Protein AF-0000000070920870 (afdb_homodimer)

InterPro domains:
  IPR003439 ABC transporter-like, ATP-binding domain [PF00005] (373-525)
  IPR003439 ABC transporter-like, ATP-binding domain [PS50893] (356-594)
  IPR003593 AAA+ ATPase domain [SM00382] (382-571)
  IPR011527 ABC transporter type 1, transmembrane domain [PF00664] (26-258)
  IPR011527 ABC transporter type 1, transmembrane domain [PS50929] (20-313)
  IPR017871 ABC transporter-like, conserved site [PS00211] (497-511)
  IPR027417 P-loop containing nucleoside triphosphate hydrolase [G3DSA:3.40.50.300] (348-602)
  IPR027417 P-loop containing nucleoside triphosphate hydrolase [SSF52540] (349-592)
  IPR036640 ABC transporter type 1, transmembrane domain superfamily [G3DSA:1.20.1560.10] (6-335)
  IPR036640 ABC transporter type 1, transmembrane domain superfamily [SSF90123] (8-334)
  IPR039421 Type 1 protein exporter [PTHR24221] (32-585)

pLDDT: mean 86.85, std 11.41, range [25.25, 97.75]

Organism: NCBI:txid713585

Nearest PDB structures (foldseek):
  6qv0-assembly1_A  TM=8.517E-01  e=3.557E-28  Thermotoga maritima MSB8
  8pmj-assembly1_A  TM=7.703E-01  e=5.890E-26  Homo sapiens
  4ayx-assembly1_A  TM=6.955E-01  e=1.157E-26  Homo sapiens
  8t46-assembly1_A  TM=7.231E-01  e=2.401E-24  Homo sapiens
  7pqx-assembly1_A  TM=6.769E-01  e=4.748E-23  Thermochaetoides thermophila DSM 1495

Secondary structure (DSSP, 8-state):
--HHHHHHHTS-HHHHHHHHHHHHHHHHHHHHHHHHHHHHHHHHHHHH-TTHHHHSHHHHHHHHHHT-SSHHHHHHHHHHHHHHHHHHHHHHHHHHHHHHHHHHHHHHHHHHHHHHHHHHHS-HHHHHTS-HHHHHHIIIIIHHHHIIIIIHHHHHHHHHHHHHHHHHHHHHHH-HHHHHHHHHHHHHHHHHHHHHHHHHHHHHHHHHHHHHHHHHHHHHHHHHTHHHHHHHT-HHHHHHHHHHHHHHHHHHHHHHHHHHHTHHHHHHHHHHHHHHHHHHHHHHHH--HHHHHHHHHHHHHHHHHHHHHHHHHHHHHHHHHHTHHHHHHHHHHTTTHHHHSS----PPPP---SEEEEEEEEE--TT-SS-SEEEEEEEEETT-EEEEEE-TTSSHHHHHHHHTTSS--SEEEEEETTEE--TTTHHHHHHTEEEE-SS----SSBHHHHHTTTS-GGG--HHHHHHHHHHTT-HHHHHHHSTTGGG-B--GGGTTS-HHHHHHHHHHHHHHT--SEEEEESTTTTS-HHHHHHHHHHHHTTBTTBEEEEE-SSGGGGTT-SEEEEEETTEEEEEE-HHHHHHH-HHHHHHHHTTS-----S----/--HHHHHHHTS-HHHHHHHHHHHHHHHHHHHHHHHHHHHHHHHHHHHH-TTHHHHSHHHHHHHHHHT-SSHHHHHHHHHHHHHHHHHHHHHHHHHHHHHHHHHHHHHHHHHHHHHHHHHHHS-HHHHHTS-HHHHHHIIIIIHHHHIIIIIHHHHHHHHHHHHHHHHHHHHHHH-HHHHHHHHHHHHHHHHHHHHHHHHHHHHHHHHHHHHHHHHHHHHHHHHHTHHHHHHHT-HHHHHHHHHHHHHHHHHHHHHHHHHHHTHHHHHHHHHHHHHHHHHHHHHHHH--HHHHHHHHHHHHHHHHHHHHHHHHHHHHHHHHHHTHHHHHHHHHHTTTHHHHSS----PPPP---SEEEEEEEEE--TT-SS-SEEEEEEEEETT-EEEEEE-TTSSHHHHHHHHTTSS--SEEEEEETTEE--TTTHHHHHHTEEEE-SS----SSBHHHHHTTTS-GGG--HHHHHHHHHHTT-HHHHHHHSTTGGG-B--GGGTTS-HHHHHHHHHHHHHHT--SEEEEESTTTTS-HHHHHHHHHHHHTTBTTBEEEEE-SSGGGGTT-SEEEEEETTEEEEEE-HHHHHHH-HHHHHHHHTTS-----TTS--

Foldseek 3Di:
DDLQVLLLVLADPVLNVLVVVLLVLLLVLLVLVVVLVVLCVVLVVCVVPVCCCVVPPVNVCVCVVVVDPDSVVSSVVSVVVSVVSNVVSVVSVVVSVVSLVCSLVVQLVVLLVLLVLLVVLDFLLVPVPDDPLLSVCLNPPLSVLCSVQPSSLVSLLSSLVSNLVVLLVVVCVVPVVLSVVVCCLLVVLLVVLCVVCLVVLLVLLQLLSVLSSQLSRLVVVCVVCVVVCVVVVPPVVSVVSNVVSVVSNVVSVVVLQCSLQVVLVVSVVVLVVVLVVQLVVCCVPVVDNVVSVVVSVSSVVSCVSNSVSSSSNSSSVSSSSSSSNSSVVSSVSSVCSVVRNPPDPDDAADAFDFKKWWAQFWADRVPDPDILAGGETDIFTQLFEEEEEEDPSLNVVVVVCVQLVSDDTPDTFIDGPRHGCDPVCNSNHNNQEFEQAPQDWAAQFFLQCRLVPPDDPVRRDPVLLLVLLVLLVLQCVQVPPAPVRRRGGCGGRSPVDAPSNRLSSSSSSSPSSPHQEYEYHQSCVRPDPVSSVSNLVSVVVCRSVHHYYYYHHAVVSCQPGQKYFYGGSNYTDDMGHPVCCCPPPPVSVVSHPVPPPPDPPDPDDD/DDLQVLLLVLADPVLNVLVVVLLVLLLVLLVLVVVLVVLCVVLVVCVVPVCCCVVPPVNVCVCVVVVDPDSVVSSVVSVVVSVVSNVVSVVSVVVSVVSLVCSLVVQLVVLLVLLVLLVVLDFLLVPVPDDPLLSVCLNPPLSVLCSVQPSSLVSLLSSLVSNLVVLLVVVCVVPVVLSVVCCCLLVVLLVVLCVVCLVVLLVLLQLLSVLSSQLSRLVVVCVVCVVVCVVVVPPVVSVVSNVVSVVSNVVSVVVLQCSLQVVLVVVVVVLVVVLVVQLVVCCVPVVDNPVSVVVSVSSVVSCVSNSVSSSSNSSSVSSSSSSSNSSVVSSVSSVCSVVRNPPDPDDAADAFDFKKWWAQFWADRVPDPDILAGGETDIFTQLFEEEEEEDPSLNVVVVVCVQLVSDDTPDTFIDGPRHGCDPVCNSNHNNQEFEQAPQDWAAQFFLQCRLVPPDDPVRRDPVLLLVLLVLLVLQCVQVPPAPVRRRGGCGGRSPVDQPSNRLSSSSSSSPSSPHQEYEYHQSCVRPDPVSSVSNLVSVVVCRSVHHYYYYDHAVVSCQPGQKYFYGGSNYTPDMGHPVCCCPPPPVSVVSVCVPPPPDPPDPPDD

Structure (mmCIF, N/CA/C/O backbone):
data_AF-0000000070920870-model_v1
#
loop_
_entity.id
_entity.type
_entity.pdbx_description
1 polymer 'ABC transporter ATP-binding protein'
#
loop_
_atom_site.group_PDB
_atom_site.id
_atom_site.type_symbol
_atom_site.label_atom_id
_atom_site.label_alt_id
_atom_site.label_comp_id
_atom_site.label_asym_id
_atom_site.label_entity_id
_atom_site.label_seq_id
_atom_site.pdbx_PDB_ins_code
_atom_site.Cartn_x
_atom_site.Cartn_y
_atom_site.Cartn_z
_atom_site.occupancy
_atom_site.B_iso_or_equiv
_atom_site.auth_seq_id
_atom_site.auth_comp_id
_atom_site.auth_asym_id
_atom_site.auth_atom_id
_atom_site.pdbx_PDB_model_num
ATOM 1 N N . MET A 1 1 ? -17.266 -19.594 12.242 1 67.69 1 MET A N 1
ATOM 2 C CA . MET A 1 1 ? -17.438 -19.812 10.812 1 67.69 1 MET A CA 1
ATOM 3 C C . MET A 1 1 ? -16.109 -20.156 10.148 1 67.69 1 MET A C 1
ATOM 5 O O . MET A 1 1 ? -15.055 -19.656 10.555 1 67.69 1 MET A O 1
ATOM 9 N N . THR A 1 2 ? -16.125 -21.031 9.172 1 82.44 2 THR A N 1
ATOM 10 C CA . THR A 1 2 ? -14.93 -21.484 8.469 1 82.44 2 THR A CA 1
ATOM 11 C C . THR A 1 2 ? -14.445 -20.422 7.488 1 82.44 2 THR A C 1
ATOM 13 O O . THR A 1 2 ? -15.172 -19.469 7.184 1 82.44 2 THR A O 1
ATOM 16 N N . THR A 1 3 ? -13.234 -20.516 7.168 1 86.5 3 THR A N 1
ATOM 17 C CA . THR A 1 3 ? -12.648 -19.594 6.195 1 86.5 3 THR A CA 1
ATOM 18 C C . THR A 1 3 ? -13.453 -19.594 4.898 1 86.5 3 THR A C 1
ATOM 20 O O . THR A 1 3 ? -13.711 -18.531 4.328 1 86.5 3 THR A O 1
ATOM 23 N N . PHE A 1 4 ? -13.93 -20.719 4.539 1 88.31 4 PHE A N 1
ATOM 24 C CA . PHE A 1 4 ? -14.727 -20.844 3.322 1 88.31 4 PHE A CA 1
ATOM 25 C C . PHE A 1 4 ? -16.078 -20.156 3.484 1 88.31 4 PHE A C 1
ATOM 27 O O . PHE A 1 4 ? -16.547 -19.469 2.572 1 88.31 4 PHE A O 1
ATOM 34 N N . GLY A 1 5 ? -16.625 -20.391 4.59 1 90.44 5 GLY A N 1
ATOM 35 C CA . GLY A 1 5 ? -17.906 -19.75 4.859 1 90.44 5 GLY A CA 1
ATOM 36 C C . GLY A 1 5 ? -17.828 -18.234 4.832 1 90.44 5 GLY A C 1
ATOM 37 O O . GLY A 1 5 ? -18.688 -17.562 4.242 1 90.44 5 GLY A O 1
ATOM 38 N N . LYS A 1 6 ? -16.812 -17.734 5.414 1 93 6 LYS A N 1
ATOM 39 C CA . LYS A 1 6 ? -16.609 -16.281 5.445 1 93 6 LYS A CA 1
ATOM 40 C C . LYS A 1 6 ? -16.328 -15.734 4.051 1 93 6 LYS A C 1
ATOM 42 O O . LYS A 1 6 ? -16.875 -14.688 3.666 1 93 6 LYS A O 1
ATOM 47 N N . ALA A 1 7 ? -15.492 -16.453 3.363 1 93.56 7 ALA A N 1
ATOM 48 C CA . ALA A 1 7 ? -15.156 -16.031 2.008 1 93.56 7 ALA A CA 1
ATOM 49 C C . ALA A 1 7 ? -16.391 -16.031 1.111 1 93.56 7 ALA A C 1
ATOM 51 O O . ALA A 1 7 ? -16.547 -15.148 0.262 1 93.56 7 ALA A O 1
ATOM 52 N N . TRP A 1 8 ? -17.219 -17 1.315 1 92.31 8 TRP A N 1
ATOM 53 C CA . TRP A 1 8 ? -18.453 -17.094 0.554 1 92.31 8 TRP A CA 1
ATOM 54 C C . TRP A 1 8 ? -19.406 -15.961 0.898 1 92.31 8 TRP A C 1
ATOM 56 O O . TRP A 1 8 ? -20.078 -15.414 0.019 1 92.31 8 TRP A O 1
ATOM 66 N N . ARG A 1 9 ? -19.438 -15.547 2.139 1 91.75 9 ARG A N 1
ATOM 67 C CA . ARG A 1 9 ? -20.328 -14.484 2.594 1 91.75 9 ARG A CA 1
ATOM 68 C C . ARG A 1 9 ? -19.812 -13.117 2.146 1 91.75 9 ARG A C 1
ATOM 70 O O . ARG A 1 9 ? -20.578 -12.148 2.094 1 91.75 9 ARG A O 1
ATOM 77 N N . LEU A 1 10 ? -18.562 -13.109 1.815 1 94.06 10 LEU A N 1
ATOM 78 C CA . LEU A 1 10 ? -17.984 -11.859 1.335 1 94.06 10 LEU A CA 1
ATOM 79 C C . LEU A 1 10 ? -18.453 -11.555 -0.084 1 94.06 10 LEU A C 1
ATOM 81 O O . LEU A 1 10 ? -18.391 -10.406 -0.525 1 94.06 10 LEU A O 1
ATOM 85 N N . LEU A 1 11 ? -18.906 -12.523 -0.778 1 94.44 11 LEU A N 1
ATOM 86 C CA . LEU A 1 11 ? -19.391 -12.336 -2.141 1 94.44 11 LEU A CA 1
ATOM 87 C C . LEU A 1 11 ? -20.812 -11.812 -2.143 1 94.44 11 LEU A C 1
ATOM 89 O O . LEU A 1 11 ? -21.641 -12.219 -1.314 1 94.44 11 LEU A O 1
ATOM 93 N N . THR A 1 12 ? -21.125 -10.875 -2.982 1 92.69 12 THR A N 1
ATOM 94 C CA . THR A 1 12 ? -22.5 -10.414 -3.17 1 92.69 12 THR A CA 1
ATOM 95 C C . THR A 1 12 ? -23.359 -11.508 -3.797 1 92.69 12 THR A C 1
ATOM 97 O O . THR A 1 12 ? -22.828 -12.469 -4.359 1 92.69 12 THR A O 1
ATOM 100 N N . PRO A 1 13 ? -24.656 -11.406 -3.701 1 92.56 13 PRO A N 1
ATOM 101 C CA . PRO A 1 13 ? -25.516 -12.43 -4.293 1 92.56 13 PRO A CA 1
ATOM 102 C C . PRO A 1 13 ? -25.281 -12.602 -5.793 1 92.56 13 PRO A C 1
ATOM 104 O O . PRO A 1 13 ? -25.281 -13.734 -6.293 1 92.56 13 PRO A O 1
ATOM 107 N N . ARG A 1 14 ? -25.062 -11.539 -6.477 1 93.56 14 ARG A N 1
ATOM 108 C CA . ARG A 1 14 ? -24.766 -11.625 -7.902 1 93.56 14 ARG A CA 1
ATOM 109 C C . ARG A 1 14 ? -23.438 -12.336 -8.148 1 93.56 14 ARG A C 1
ATOM 111 O O . ARG A 1 14 ? -23.312 -13.133 -9.07 1 93.56 14 ARG A O 1
ATOM 118 N N . GLU A 1 15 ? -22.531 -12.016 -7.293 1 94.69 15 GLU A N 1
ATOM 119 C CA . GLU A 1 15 ? -21.219 -12.648 -7.418 1 94.69 15 GLU A CA 1
ATOM 120 C C . GLU A 1 15 ? -21.281 -14.133 -7.066 1 94.69 15 GLU A C 1
ATOM 122 O O . GLU A 1 15 ? -20.562 -14.945 -7.656 1 94.69 15 GLU A O 1
ATOM 127 N N . ARG A 1 16 ? -22.062 -14.5 -6.129 1 94.88 16 ARG A N 1
ATOM 128 C CA . ARG A 1 16 ? -22.234 -15.906 -5.781 1 94.88 16 ARG A CA 1
ATOM 129 C C . ARG A 1 16 ? -22.812 -16.688 -6.953 1 94.88 16 ARG A C 1
ATOM 131 O O . ARG A 1 16 ? -22.375 -17.812 -7.234 1 94.88 16 ARG A O 1
ATOM 138 N N . ARG A 1 17 ? -23.797 -16.094 -7.637 1 95.25 17 ARG A N 1
ATOM 139 C CA . ARG A 1 17 ? -24.391 -16.75 -8.797 1 95.25 17 ARG A CA 1
ATOM 140 C C . ARG A 1 17 ? -23.359 -16.922 -9.906 1 95.25 17 ARG A C 1
ATOM 142 O O . ARG A 1 17 ? -23.281 -17.984 -10.531 1 95.25 17 ARG A O 1
ATOM 149 N N . ARG A 1 18 ? -22.625 -15.875 -10.125 1 94.62 18 ARG A N 1
ATOM 150 C CA . ARG A 1 18 ? -21.562 -15.977 -11.125 1 94.62 18 ARG A CA 1
ATOM 151 C C . ARG A 1 18 ? -20.516 -17 -10.719 1 94.62 18 ARG A C 1
ATOM 153 O O . ARG A 1 18 ? -19.984 -17.719 -11.57 1 94.62 18 ARG A O 1
ATOM 160 N N . GLY A 1 19 ? -20.25 -16.984 -9.414 1 94 19 GLY A N 1
ATOM 161 C CA . GLY A 1 19 ? -19.312 -17.984 -8.914 1 94 19 GLY A CA 1
ATOM 162 C C . GLY A 1 19 ? -19.781 -19.406 -9.102 1 94 19 GLY A C 1
ATOM 163 O O . GLY A 1 19 ? -19 -20.297 -9.445 1 94 19 GLY A O 1
ATOM 164 N N . LEU A 1 20 ? -21.031 -19.641 -8.977 1 93.62 20 LEU A N 1
ATOM 165 C CA . LEU A 1 20 ? -21.609 -20.953 -9.172 1 93.62 20 LEU A CA 1
ATOM 166 C C . LEU A 1 20 ? -21.578 -21.344 -10.648 1 93.62 20 LEU A C 1
ATOM 168 O O . LEU A 1 20 ? -21.391 -22.516 -10.977 1 93.62 20 LEU A O 1
ATOM 172 N N 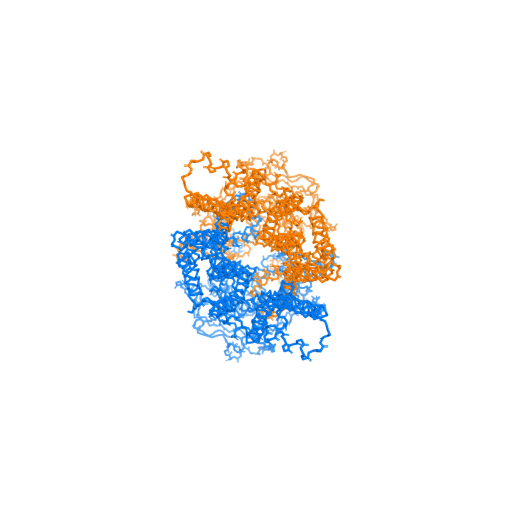. LEU A 1 21 ? -21.766 -20.344 -11.469 1 94.88 21 LEU A N 1
ATOM 173 C CA . LEU A 1 21 ? -21.656 -20.609 -12.898 1 94.88 21 LEU A CA 1
ATOM 174 C C . LEU A 1 21 ? -20.234 -21.031 -13.273 1 94.88 21 LEU A C 1
ATOM 176 O O . LEU A 1 21 ? -20.047 -21.953 -14.062 1 94.88 21 LEU A O 1
ATOM 180 N N . VAL A 1 22 ? -19.344 -20.312 -12.695 1 94.75 22 VAL A N 1
ATOM 181 C CA . VAL A 1 22 ? -17.953 -20.672 -12.953 1 94.75 22 VAL A CA 1
ATOM 182 C C . VAL A 1 22 ? -17.656 -22.062 -12.375 1 94.75 22 VAL A C 1
ATOM 184 O O . VAL A 1 22 ? -16.938 -22.859 -12.977 1 94.75 22 VAL A O 1
ATOM 187 N N . LEU A 1 23 ? -18.25 -22.312 -11.258 1 91.69 23 LEU A N 1
ATOM 188 C CA . LEU A 1 23 ? -18.094 -23.641 -10.648 1 91.69 23 LEU A CA 1
ATOM 189 C C . LEU A 1 23 ? -18.672 -24.719 -11.547 1 91.69 23 LEU A C 1
ATOM 191 O O . LEU A 1 23 ? -18.078 -25.797 -11.703 1 91.69 23 LEU A O 1
ATOM 195 N N . ALA A 1 24 ? -19.781 -24.453 -12.133 1 94.19 24 ALA A N 1
ATOM 196 C CA . ALA A 1 24 ? -20.375 -25.375 -13.07 1 94.19 24 ALA A CA 1
ATOM 197 C C . ALA A 1 24 ? -19.469 -25.609 -14.281 1 94.19 24 ALA A C 1
ATOM 199 O O . ALA A 1 24 ? -19.359 -26.734 -14.773 1 94.19 24 ALA A O 1
ATOM 200 N N . MET A 1 25 ? -18.906 -24.547 -14.695 1 94.25 25 MET A N 1
ATOM 201 C CA . MET A 1 25 ? -17.969 -24.656 -15.805 1 94.25 25 MET A CA 1
ATOM 202 C C . MET A 1 25 ? -16.766 -25.531 -15.414 1 94.25 25 MET A C 1
ATOM 204 O O . MET A 1 25 ? -16.281 -26.328 -16.219 1 94.25 25 MET A O 1
ATOM 208 N N . VAL A 1 26 ? -16.406 -25.359 -14.242 1 90.31 26 VAL A N 1
ATOM 209 C CA . VAL A 1 26 ? -15.266 -26.125 -13.75 1 90.31 26 VAL A CA 1
ATOM 210 C C . VAL A 1 26 ? -15.617 -27.609 -13.688 1 90.31 26 VAL A C 1
ATOM 212 O O . VAL A 1 26 ? -14.82 -28.453 -14.086 1 90.31 26 VAL A O 1
ATOM 215 N N . ILE A 1 27 ? -16.75 -27.922 -13.234 1 89.69 27 ILE A N 1
ATOM 216 C CA . ILE A 1 27 ? -17.203 -29.297 -13.148 1 89.69 27 ILE A CA 1
ATOM 217 C C . ILE A 1 27 ? -17.312 -29.891 -14.547 1 89.69 27 ILE A C 1
ATOM 219 O O . ILE A 1 27 ? -16.859 -31.016 -14.789 1 89.69 27 ILE A O 1
ATOM 223 N N . THR A 1 28 ? -17.859 -29.141 -15.453 1 91.25 28 THR A N 1
ATOM 224 C CA . THR A 1 28 ? -17.984 -29.578 -16.844 1 91.25 28 THR A CA 1
ATOM 225 C C . THR A 1 28 ? -16.609 -29.812 -17.453 1 91.25 28 THR A C 1
ATOM 227 O O . THR A 1 28 ? -16.406 -30.781 -18.188 1 91.25 28 THR A O 1
ATOM 230 N N . MET A 1 29 ? -15.773 -28.875 -17.156 1 87.25 29 MET A N 1
ATOM 231 C CA . MET A 1 29 ? -14.406 -28.984 -17.656 1 87.25 29 MET A CA 1
ATOM 232 C C . MET A 1 29 ? -13.75 -30.281 -17.172 1 87.25 29 MET A C 1
ATOM 234 O O . MET A 1 29 ? -13.078 -30.969 -17.938 1 87.25 29 MET A O 1
ATOM 238 N N . ALA A 1 30 ? -13.977 -30.562 -15.914 1 82.44 30 ALA A N 1
ATOM 239 C CA . ALA A 1 30 ? -13.398 -31.781 -15.344 1 82.44 30 ALA A CA 1
ATOM 240 C C . ALA A 1 30 ? -13.969 -33.031 -16.031 1 82.44 30 ALA A C 1
ATOM 242 O O . ALA A 1 30 ? -13.234 -33.969 -16.312 1 82.44 30 ALA A O 1
ATOM 243 N N . LEU A 1 31 ? -15.148 -33.062 -16.391 1 84.06 31 LEU A N 1
ATOM 244 C CA . LEU A 1 31 ? -15.812 -34.188 -17.062 1 84.06 31 LEU A CA 1
ATOM 245 C C . LEU A 1 31 ? -15.32 -34.312 -18.516 1 84.06 31 LEU A C 1
ATOM 247 O O . LEU A 1 31 ? -15.094 -35.438 -18.984 1 84.06 31 LEU A O 1
ATOM 251 N N . LEU A 1 32 ? -15.188 -33.188 -19.094 1 84.38 32 LEU A N 1
ATOM 252 C CA . LEU A 1 32 ? -14.711 -33.188 -20.484 1 84.38 32 LEU A CA 1
ATOM 253 C C . LEU A 1 32 ? -13.266 -33.656 -20.562 1 84.38 32 LEU A C 1
ATOM 255 O O . LEU A 1 32 ? -12.875 -34.312 -21.531 1 84.38 32 LEU A O 1
ATOM 259 N N . GLU A 1 33 ? -12.555 -33.344 -19.578 1 76.56 33 GLU A N 1
ATOM 260 C CA . GLU A 1 33 ? -11.18 -33.812 -19.531 1 76.56 33 GLU A CA 1
ATOM 261 C C . GLU A 1 33 ? -11.141 -35.344 -19.453 1 76.56 33 GLU A C 1
ATOM 263 O O . GLU A 1 33 ? -10.336 -35.969 -20.141 1 76.56 33 GLU A O 1
ATOM 268 N N . MET A 1 34 ? -12.008 -35.875 -18.703 1 73.81 34 MET A N 1
ATOM 269 C CA . MET A 1 34 ? -12.102 -37.312 -18.594 1 73.81 34 MET A CA 1
ATOM 270 C C . MET A 1 34 ? -12.586 -37.938 -19.906 1 73.81 34 MET A C 1
ATOM 272 O O . MET A 1 34 ? -12.086 -39 -20.328 1 73.81 34 MET A O 1
ATOM 276 N N . ALA A 1 35 ? -13.445 -37.312 -20.484 1 78.12 35 ALA A N 1
ATOM 277 C CA . ALA A 1 35 ? -14 -37.781 -21.75 1 78.12 35 ALA A CA 1
ATOM 278 C C . ALA A 1 35 ? -12.945 -37.719 -22.859 1 78.12 35 ALA A C 1
ATOM 280 O O . ALA A 1 35 ? -12.914 -38.594 -23.719 1 78.12 35 ALA A O 1
ATOM 281 N N . SER A 1 36 ? -12.227 -36.688 -22.812 1 78.69 36 SER A N 1
ATOM 282 C CA . SER A 1 36 ? -11.195 -36.531 -23.828 1 78.69 36 SER A CA 1
ATOM 283 C C . SER A 1 36 ? -10.156 -37.656 -23.734 1 78.69 36 SER A C 1
ATOM 285 O O . SER A 1 36 ? -9.719 -38.188 -24.75 1 78.69 36 SER A O 1
ATOM 287 N N . LEU A 1 37 ? -9.781 -38 -22.562 1 69.5 37 LEU A N 1
ATOM 288 C CA . LEU A 1 37 ? -8.828 -39.094 -22.359 1 69.5 37 LEU A CA 1
ATOM 289 C C . LEU A 1 37 ? -9.438 -40.438 -22.75 1 69.5 37 LEU A C 1
ATOM 291 O O . LEU A 1 37 ? -8.773 -41.25 -23.375 1 69.5 37 LEU A O 1
ATOM 295 N N . ALA A 1 38 ? -10.68 -40.625 -22.453 1 72.12 38 ALA A N 1
ATOM 296 C CA . ALA A 1 38 ? -11.383 -41.875 -22.766 1 72.12 38 ALA A CA 1
ATOM 297 C C . ALA A 1 38 ? -11.617 -42 -24.266 1 72.12 38 ALA A C 1
ATOM 299 O O . ALA A 1 38 ? -11.68 -43.125 -24.766 1 72.12 38 ALA A O 1
ATOM 300 N N . SER A 1 39 ? -11.703 -40.969 -24.922 1 77.81 39 SER A N 1
ATOM 301 C CA . SER A 1 39 ? -12.031 -41 -26.344 1 77.81 39 SER A CA 1
ATOM 302 C C . SER A 1 39 ? -10.891 -41.562 -27.156 1 77.81 39 SER A C 1
ATOM 304 O O . SER A 1 39 ? -11.102 -42.062 -28.281 1 77.81 39 SER A O 1
ATOM 306 N N . ILE A 1 40 ? -9.719 -41.562 -26.562 1 76.44 40 ILE A N 1
ATOM 307 C CA . ILE A 1 40 ? -8.547 -42.062 -27.281 1 76.44 40 ILE A CA 1
ATOM 308 C C . ILE A 1 40 ? -8.5 -43.594 -27.188 1 76.44 40 ILE A C 1
ATOM 310 O O . ILE A 1 40 ? -7.926 -44.25 -28.062 1 76.44 40 ILE A O 1
ATOM 314 N N . MET A 1 41 ? -9.164 -44.188 -26.281 1 73.75 41 MET A N 1
ATOM 315 C CA . MET A 1 41 ? -9.039 -45.594 -25.938 1 73.75 41 MET A CA 1
ATOM 316 C C . MET A 1 41 ? -9.602 -46.469 -27.062 1 73.75 41 MET A C 1
ATOM 318 O O . MET A 1 41 ? -8.961 -47.438 -27.469 1 73.75 41 MET A O 1
ATOM 322 N N . PRO A 1 42 ? -10.773 -46.188 -27.594 1 74.5 42 PRO A N 1
ATOM 323 C CA . PRO A 1 42 ? -11.281 -47.031 -28.688 1 74.5 42 PRO A CA 1
ATOM 324 C C . PRO A 1 42 ? -10.375 -47 -29.922 1 74.5 42 PRO A C 1
ATOM 326 O O . PRO A 1 42 ? -10.203 -48 -30.594 1 74.5 42 PRO A O 1
ATOM 329 N N . PHE A 1 43 ? -9.82 -45.938 -30.156 1 77.44 43 PHE A N 1
ATOM 330 C CA . PHE A 1 43 ? -8.914 -45.812 -31.281 1 77.44 43 PHE A CA 1
ATOM 331 C C . PHE A 1 43 ? -7.684 -46.688 -31.094 1 77.44 43 PHE A C 1
ATOM 333 O O . PHE A 1 43 ? -7.312 -47.438 -31.984 1 77.44 43 PHE A O 1
ATOM 340 N N . LEU A 1 44 ? -7.105 -46.562 -29.906 1 73.69 44 LEU A N 1
ATOM 341 C CA . LEU A 1 44 ? -5.91 -47.344 -29.625 1 73.69 44 LEU A CA 1
ATOM 342 C C . LEU A 1 44 ? -6.234 -48.844 -29.594 1 73.69 44 LEU A C 1
ATOM 344 O O . LEU A 1 44 ? -5.422 -49.656 -30.016 1 73.69 44 LEU A O 1
ATOM 348 N N . ALA A 1 45 ? -7.406 -49.188 -29.125 1 73.19 45 ALA A N 1
ATOM 349 C CA . ALA A 1 45 ? -7.816 -50.594 -29.062 1 73.19 45 ALA A CA 1
ATOM 350 C C . ALA A 1 45 ? -7.957 -51.188 -30.453 1 73.19 45 ALA A C 1
ATOM 352 O O . ALA A 1 45 ? -7.48 -52.281 -30.703 1 73.19 45 ALA A O 1
ATOM 353 N N . VAL A 1 46 ? -8.578 -50.5 -31.297 1 76.69 46 VAL A N 1
ATOM 354 C CA . VAL A 1 46 ? -8.812 -51 -32.656 1 76.69 46 VAL A CA 1
ATOM 355 C C . VAL A 1 46 ? -7.5 -50.969 -33.438 1 76.69 46 VAL A C 1
ATOM 357 O O . VAL A 1 46 ? -7.254 -51.875 -34.25 1 76.69 46 VAL A O 1
ATOM 360 N N . LEU A 1 47 ? -6.766 -49.969 -33.188 1 76.5 47 LEU A N 1
ATOM 361 C CA . LEU A 1 47 ? -5.469 -49.906 -33.844 1 76.5 47 LEU A CA 1
ATOM 362 C C . LEU A 1 47 ? -4.602 -51.094 -33.469 1 76.5 47 LEU A C 1
ATOM 364 O O . LEU A 1 47 ? -3.877 -51.625 -34.312 1 76.5 47 LEU A O 1
ATOM 368 N N . GLY A 1 48 ? -4.617 -51.469 -32.219 1 73.88 48 GLY A N 1
ATOM 369 C CA . GLY A 1 48 ? -3.838 -52.594 -31.75 1 73.88 48 GLY A CA 1
ATOM 370 C C . GLY A 1 48 ? -4.402 -53.938 -32.219 1 73.88 48 GLY A C 1
ATOM 371 O O . GLY A 1 48 ? -3.652 -54.875 -32.438 1 73.88 48 GLY A O 1
ATOM 372 N N . ASN A 1 49 ? -5.781 -53.969 -32.125 1 76.62 49 ASN A N 1
ATOM 373 C CA . ASN A 1 49 ? -6.461 -55.188 -32.531 1 76.62 49 ASN A CA 1
ATOM 374 C C . ASN A 1 49 ? -7.699 -54.906 -33.375 1 76.62 49 ASN A C 1
ATOM 376 O O . ASN A 1 49 ? -8.805 -54.812 -32.844 1 76.62 49 ASN A O 1
ATOM 380 N N . PRO A 1 50 ? -7.496 -54.906 -34.625 1 78.06 50 PRO A N 1
ATOM 381 C CA . PRO A 1 50 ? -8.617 -54.562 -35.5 1 78.06 50 PRO A CA 1
ATOM 382 C C . PRO A 1 50 ? -9.781 -55.531 -35.375 1 78.06 50 PRO A C 1
ATOM 384 O O . PRO A 1 50 ? -10.922 -55.188 -35.688 1 78.06 50 PRO A O 1
ATOM 387 N N . GLU A 1 51 ? -9.438 -56.719 -34.844 1 78.56 51 GLU A N 1
ATOM 388 C CA . GLU A 1 51 ? -10.492 -57.719 -34.719 1 78.56 51 GLU A CA 1
ATOM 389 C C . GLU A 1 51 ? -11.508 -57.344 -33.625 1 78.56 51 GLU A C 1
ATOM 391 O O . GLU A 1 51 ? -12.625 -57.844 -33.594 1 78.56 51 GLU A O 1
ATOM 396 N N . LEU A 1 52 ? -11.062 -56.375 -32.969 1 77.56 52 LEU A N 1
ATOM 397 C CA . LEU A 1 52 ? -11.938 -55.938 -31.891 1 77.56 52 LEU A CA 1
ATOM 398 C C . LEU A 1 52 ? -13.195 -55.25 -32.469 1 77.56 52 LEU A C 1
ATOM 400 O O . LEU A 1 52 ? -14.219 -55.188 -31.781 1 77.56 52 LEU A O 1
ATOM 404 N N . VAL A 1 53 ? -13.148 -54.812 -33.656 1 79.25 53 VAL A N 1
ATOM 405 C CA . VAL A 1 53 ? -14.289 -54.156 -34.312 1 79.25 53 VAL A CA 1
ATOM 406 C C . VAL A 1 53 ? -15.414 -55.188 -34.5 1 79.25 53 VAL A C 1
ATOM 408 O O . VAL A 1 53 ? -16.594 -54.812 -34.469 1 79.25 53 VAL A O 1
ATOM 411 N N . GLU A 1 54 ? -14.914 -56.375 -34.5 1 76.81 54 GLU A N 1
ATOM 412 C CA . GLU A 1 54 ? -15.906 -57.438 -34.688 1 76.81 54 GLU A CA 1
ATOM 413 C C . GLU A 1 54 ? -16.281 -58.125 -33.375 1 76.81 54 GLU A C 1
ATOM 415 O O . GLU A 1 54 ? -17.391 -58.625 -33.25 1 76.81 54 GLU A O 1
ATOM 420 N N . THR A 1 55 ? -15.344 -58.062 -32.5 1 76.12 55 THR A N 1
ATOM 421 C CA . THR A 1 55 ? -15.547 -58.844 -31.281 1 76.12 55 THR A CA 1
ATOM 422 C C . THR A 1 55 ? -16.156 -58 -30.172 1 76.12 55 THR A C 1
ATOM 424 O O . THR A 1 55 ? -16.953 -58.5 -29.359 1 76.12 55 THR A O 1
ATOM 427 N N . ASN A 1 56 ? -15.781 -56.781 -30.109 1 75.38 56 ASN A N 1
ATOM 428 C CA . ASN A 1 56 ? -16.328 -55.906 -29.078 1 75.38 56 ASN A CA 1
ATOM 429 C C . ASN A 1 56 ? -17.703 -55.344 -29.469 1 75.38 56 ASN A C 1
ATOM 431 O O . ASN A 1 56 ? -17.859 -54.75 -30.531 1 75.38 56 ASN A O 1
ATOM 435 N N . ARG A 1 57 ? -18.703 -55.625 -28.719 1 76.62 57 ARG A N 1
ATOM 436 C CA . ARG A 1 57 ? -20.094 -55.312 -29.016 1 76.62 57 ARG A CA 1
ATOM 437 C C . ARG A 1 57 ? -20.281 -53.812 -29.297 1 76.62 57 ARG A C 1
ATOM 439 O O . ARG A 1 57 ? -21 -53.438 -30.219 1 76.62 57 ARG A O 1
ATOM 446 N N . VAL A 1 58 ? -19.641 -53.031 -28.5 1 76.19 58 VAL A N 1
ATOM 447 C CA . VAL A 1 58 ? -19.859 -51.594 -28.625 1 76.19 58 VAL A CA 1
ATOM 448 C C . VAL A 1 58 ? -19.219 -51.094 -29.922 1 76.19 58 VAL A C 1
ATOM 450 O O . VAL A 1 58 ? -19.844 -50.312 -30.656 1 76.19 58 VAL A O 1
ATOM 453 N N . LEU A 1 59 ? -18.109 -51.531 -30.234 1 79.69 59 LEU A N 1
ATOM 454 C CA . LEU A 1 59 ? -17.406 -51.125 -31.422 1 79.69 59 LEU A CA 1
ATOM 455 C C . LEU A 1 59 ? -18.047 -51.688 -32.688 1 79.69 59 LEU A C 1
ATOM 457 O O . LEU A 1 59 ? -18.125 -51.031 -33.719 1 79.69 59 LEU A O 1
ATOM 461 N N . ALA A 1 60 ? -18.5 -52.906 -32.5 1 78.75 60 ALA A N 1
ATOM 462 C CA . ALA A 1 60 ? -19.156 -53.562 -33.625 1 78.75 60 ALA A CA 1
ATOM 463 C C . ALA A 1 60 ? -20.469 -52.844 -33.969 1 78.75 60 ALA A C 1
ATOM 465 O O . ALA A 1 60 ? -20.766 -52.656 -35.156 1 78.75 60 ALA A O 1
ATOM 466 N N . SER A 1 61 ? -21.156 -52.531 -32.906 1 78.56 61 SER A N 1
ATOM 467 C CA . SER A 1 61 ? -22.422 -51.812 -33.094 1 78.56 61 SER A CA 1
ATOM 468 C C . SER A 1 61 ? -22.188 -50.469 -33.75 1 78.56 61 SER A C 1
ATOM 470 O O . SER A 1 61 ? -22.938 -50.031 -34.625 1 78.56 61 SER A O 1
ATOM 472 N N . ALA A 1 62 ? -21.141 -49.75 -33.312 1 80.25 62 ALA A N 1
ATOM 473 C CA . ALA A 1 62 ? -20.828 -48.438 -33.875 1 80.25 62 ALA A CA 1
ATOM 474 C C . ALA A 1 62 ? -20.375 -48.562 -35.312 1 80.25 62 ALA A C 1
ATOM 476 O O . ALA A 1 62 ? -20.734 -47.719 -36.156 1 80.25 62 ALA A O 1
ATOM 477 N N . HIS A 1 63 ? -19.656 -49.594 -35.594 1 80.69 63 HIS A N 1
ATOM 478 C CA . HIS A 1 63 ? -19.188 -49.844 -36.969 1 80.69 63 HIS A CA 1
ATOM 479 C C . HIS A 1 63 ? -20.344 -50.156 -37.906 1 80.69 63 HIS A C 1
ATOM 481 O O . HIS A 1 63 ? -20.391 -49.656 -39.031 1 80.69 63 HIS A O 1
ATOM 487 N N . GLU A 1 64 ? -21.234 -50.969 -37.344 1 77.38 64 GLU A N 1
ATOM 488 C CA . GLU A 1 64 ? -22.375 -51.344 -38.156 1 77.38 64 GLU A CA 1
ATOM 489 C C . GLU A 1 64 ? -23.344 -50.188 -38.312 1 77.38 64 GLU A C 1
ATOM 491 O O . GLU A 1 64 ? -23.891 -49.969 -39.406 1 77.38 64 GLU A O 1
ATOM 496 N N . LEU A 1 65 ? -23.531 -49.531 -37.219 1 74.75 65 LEU A N 1
ATOM 497 C CA . LEU A 1 65 ? -24.484 -48.438 -37.219 1 74.75 65 LEU A CA 1
ATOM 498 C C . LEU A 1 65 ? -24.031 -47.312 -38.156 1 74.75 65 LEU A C 1
ATOM 500 O O . LEU A 1 65 ? -24.844 -46.688 -38.812 1 74.75 65 LEU A O 1
ATOM 504 N N . LEU A 1 66 ? -22.688 -47.156 -38.219 1 80.25 66 LEU A N 1
ATOM 505 C CA . LEU A 1 66 ? -22.172 -46.031 -39.031 1 80.25 66 LEU A CA 1
ATOM 506 C C . LEU A 1 66 ? -21.812 -46.531 -40.406 1 80.25 66 LEU A C 1
ATOM 508 O O . LEU A 1 66 ? -21.531 -45.719 -41.312 1 80.25 66 LEU A O 1
ATOM 512 N N . GLY A 1 67 ? -21.938 -47.844 -40.719 1 75.5 67 GLY A N 1
ATOM 513 C CA . GLY A 1 67 ? -21.859 -48.438 -42.062 1 75.5 67 GLY A CA 1
ATOM 514 C C . GLY A 1 67 ? -20.5 -48.344 -42.688 1 75.5 67 GLY A C 1
ATOM 515 O O . GLY A 1 67 ? -20.391 -48.062 -43.875 1 75.5 67 GLY A O 1
ATOM 516 N N . PHE A 1 68 ? -19.562 -48.594 -41.906 1 78.62 68 PHE A N 1
ATOM 517 C CA . PHE A 1 68 ? -18.25 -48.469 -42.5 1 78.62 68 PHE A CA 1
ATOM 518 C C . PHE A 1 68 ? -17.875 -49.75 -43.25 1 78.62 68 PHE A C 1
ATOM 520 O O . PHE A 1 68 ? -18.188 -50.844 -42.812 1 78.62 68 PHE A O 1
ATOM 527 N N . GLU A 1 69 ? -17.344 -49.562 -44.406 1 77.12 69 GLU A N 1
ATOM 528 C CA . GLU A 1 69 ? -17.016 -50.688 -45.281 1 77.12 69 GLU A CA 1
ATOM 529 C C . GLU A 1 69 ? -15.719 -51.375 -44.875 1 77.12 69 GLU A C 1
ATOM 531 O O . GLU A 1 69 ? -15.508 -52.531 -45.156 1 77.12 69 GLU A O 1
ATOM 536 N N . SER A 1 70 ? -14.852 -50.562 -44.25 1 83.25 70 SER A N 1
ATOM 537 C CA . SER A 1 70 ? -13.555 -51.125 -43.906 1 83.25 70 SER A CA 1
ATOM 538 C C . SER A 1 70 ? -13.133 -50.719 -42.5 1 83.25 70 SER A C 1
ATOM 540 O O . SER A 1 70 ? -13.586 -49.688 -41.969 1 83.25 70 SER A O 1
ATOM 542 N N . VAL A 1 71 ? -12.375 -51.562 -41.969 1 83 71 VAL A N 1
ATOM 543 C CA . VAL A 1 71 ? -11.836 -51.312 -40.625 1 83 71 VAL A CA 1
ATOM 544 C C . VAL A 1 71 ? -10.961 -50.062 -40.625 1 83 71 VAL A C 1
ATOM 546 O O . VAL A 1 71 ? -10.93 -49.312 -39.656 1 83 71 VAL A O 1
ATOM 549 N N . ASP A 1 72 ? -10.453 -49.844 -41.781 1 81.88 72 ASP A N 1
ATOM 550 C CA . ASP A 1 72 ? -9.57 -48.688 -41.906 1 81.88 72 ASP A CA 1
ATOM 551 C C . ASP A 1 72 ? -10.367 -47.375 -41.812 1 81.88 72 ASP A C 1
ATOM 553 O O . ASP A 1 72 ? -9.945 -46.406 -41.188 1 81.88 72 ASP A O 1
ATOM 557 N N . ARG A 1 73 ? -11.414 -47.375 -42.469 1 85.62 73 ARG A N 1
ATOM 558 C CA . ARG A 1 73 ? -12.258 -46.188 -42.469 1 85.62 73 ARG A CA 1
ATOM 559 C C . ARG A 1 73 ? -12.852 -45.969 -41.062 1 85.62 73 ARG A C 1
ATOM 561 O O . ARG A 1 73 ? -13.039 -44.812 -40.625 1 85.62 73 ARG A O 1
ATOM 568 N N . PHE A 1 74 ? -13.078 -47.062 -40.438 1 87.06 74 PHE A N 1
ATOM 569 C CA . PHE A 1 74 ? -13.594 -47 -39.094 1 87.06 74 PHE A CA 1
ATOM 570 C C . PHE A 1 74 ? -12.539 -46.438 -38.156 1 87.06 74 PHE A C 1
ATOM 572 O O . PHE A 1 74 ? -12.859 -45.625 -37.25 1 87.06 74 PHE A O 1
ATOM 579 N N . LEU A 1 75 ? -11.406 -46.75 -38.344 1 84.88 75 LEU A N 1
ATOM 580 C CA . LEU A 1 75 ? -10.297 -46.281 -37.5 1 84.88 75 LEU A CA 1
ATOM 581 C C . LEU A 1 75 ? -10.078 -44.781 -37.719 1 84.88 75 LEU A C 1
ATOM 583 O O . LEU A 1 75 ? -9.789 -44.062 -36.75 1 84.88 75 LEU A O 1
ATOM 587 N N . VAL A 1 76 ? -10.172 -44.375 -38.938 1 86.88 76 VAL A N 1
ATOM 588 C CA . VAL A 1 76 ? -10.047 -42.969 -39.219 1 86.88 76 VAL A CA 1
ATOM 589 C C . VAL A 1 76 ? -11.18 -42.188 -38.562 1 86.88 76 VAL A C 1
ATOM 591 O O . VAL A 1 76 ? -10.969 -41.094 -38.031 1 86.88 76 VAL A O 1
ATOM 594 N N . ALA A 1 77 ? -12.312 -42.781 -38.594 1 88.5 77 ALA A N 1
ATOM 595 C CA . ALA A 1 77 ? -13.469 -42.156 -37.969 1 88.5 77 ALA A CA 1
ATOM 596 C C . ALA A 1 77 ? -13.273 -42.062 -36.438 1 88.5 77 ALA A C 1
ATOM 598 O O . ALA A 1 77 ? -13.641 -41.062 -35.812 1 88.5 77 ALA A O 1
ATOM 599 N N . LEU A 1 78 ? -12.727 -43.031 -35.844 1 87.62 78 LEU A N 1
ATOM 600 C CA . LEU A 1 78 ? -12.453 -43.031 -34.406 1 87.62 78 LEU A CA 1
ATOM 601 C C . LEU A 1 78 ? -11.414 -41.969 -34.062 1 87.62 78 LEU A C 1
ATOM 603 O O . LEU A 1 78 ? -11.516 -41.344 -33.031 1 87.62 78 LEU A O 1
ATOM 607 N N . ALA A 1 79 ? -10.461 -41.844 -34.875 1 86.5 79 ALA A N 1
ATOM 608 C CA . ALA A 1 79 ? -9.43 -40.844 -34.656 1 86.5 79 ALA A CA 1
ATOM 609 C C . ALA A 1 79 ? -10.008 -39.438 -34.75 1 86.5 79 ALA A C 1
ATOM 611 O O . ALA A 1 79 ? -9.648 -38.562 -33.969 1 86.5 79 ALA A O 1
ATOM 612 N N . LEU A 1 80 ? -10.82 -39.281 -35.719 1 88.56 80 LEU A N 1
ATOM 613 C CA . LEU A 1 80 ? -11.445 -37.969 -35.906 1 88.56 80 LEU A CA 1
ATOM 614 C C . LEU A 1 80 ? -12.352 -37.625 -34.75 1 88.56 80 LEU A C 1
ATOM 616 O O . LEU A 1 80 ? -12.391 -36.469 -34.312 1 88.56 80 LEU A O 1
ATOM 620 N N . VAL A 1 81 ? -13.109 -38.594 -34.281 1 89.25 81 VAL A N 1
ATOM 621 C CA . VAL A 1 81 ? -13.984 -38.375 -33.125 1 89.25 81 VAL A CA 1
ATOM 622 C C . VAL A 1 81 ? -13.148 -38.031 -31.906 1 89.25 81 VAL A C 1
ATOM 624 O O . VAL A 1 81 ? -13.484 -37.094 -31.156 1 89.25 81 VAL A O 1
ATOM 627 N N . ALA A 1 82 ? -12.125 -38.75 -31.719 1 87.44 82 ALA A N 1
ATOM 628 C CA . ALA A 1 82 ? -11.227 -38.469 -30.609 1 87.44 82 ALA A CA 1
ATOM 629 C C . ALA A 1 82 ? -10.641 -37.062 -30.719 1 87.44 82 ALA A C 1
ATOM 631 O O . ALA A 1 82 ? -10.555 -36.312 -29.734 1 87.44 82 ALA A O 1
ATOM 632 N N . PHE A 1 83 ? -10.266 -36.656 -31.844 1 87.62 83 PHE A N 1
ATOM 633 C CA . PHE A 1 83 ? -9.68 -35.344 -32.062 1 87.62 83 PHE A CA 1
ATOM 634 C C . PHE A 1 83 ? -10.688 -34.25 -31.781 1 87.62 83 PHE A C 1
ATOM 636 O O . PHE A 1 83 ? -10.344 -33.219 -31.156 1 87.62 83 PHE A O 1
ATOM 643 N N . VAL A 1 84 ? -11.867 -34.438 -32.281 1 90.62 84 VAL A N 1
ATOM 644 C CA . VAL A 1 84 ? -12.914 -33.438 -32.094 1 90.62 84 VAL A CA 1
ATOM 645 C C . VAL A 1 84 ? -13.203 -33.281 -30.594 1 90.62 84 VAL A C 1
ATOM 647 O O . VAL A 1 84 ? -13.391 -32.188 -30.094 1 90.62 84 VAL A O 1
ATOM 650 N N . VAL A 1 85 ? -13.227 -34.375 -29.891 1 89.56 85 VAL A N 1
ATOM 651 C CA . VAL A 1 85 ? -13.492 -34.344 -28.453 1 89.56 85 VAL A CA 1
ATOM 652 C C . VAL A 1 85 ? -12.344 -33.625 -27.734 1 89.56 85 VAL A C 1
ATOM 654 O O . VAL A 1 85 ? -12.586 -32.812 -26.828 1 89.56 85 VAL A O 1
ATOM 657 N N . ILE A 1 86 ? -11.164 -33.812 -28.156 1 87.56 86 ILE A N 1
ATOM 658 C CA . ILE A 1 86 ? -9.992 -33.219 -27.531 1 87.56 86 ILE A CA 1
ATOM 659 C C . ILE A 1 86 ? -9.984 -31.703 -27.781 1 87.56 86 ILE A C 1
ATOM 661 O O . ILE A 1 86 ? -9.727 -30.922 -26.859 1 87.56 86 ILE A O 1
ATOM 665 N N . ILE A 1 87 ? -10.281 -31.312 -28.953 1 89.69 87 ILE A N 1
ATOM 666 C CA . ILE A 1 87 ? -10.289 -29.906 -29.312 1 89.69 87 ILE A CA 1
ATOM 667 C C . ILE A 1 87 ? -11.406 -29.188 -28.562 1 89.69 87 ILE A C 1
ATOM 669 O O . ILE A 1 87 ? -11.219 -28.062 -28.078 1 89.69 87 ILE A O 1
ATOM 673 N N . THR A 1 88 ? -12.547 -29.844 -28.531 1 91.19 88 THR A N 1
ATOM 674 C CA . THR A 1 88 ? -13.672 -29.25 -27.812 1 91.19 88 THR A CA 1
ATOM 675 C C . THR A 1 88 ? -13.375 -29.141 -26.328 1 91.19 88 THR A C 1
ATOM 677 O O . THR A 1 88 ? -13.672 -28.125 -25.703 1 91.19 88 THR A O 1
ATOM 680 N N . ALA A 1 89 ? -12.773 -30.125 -25.781 1 89.25 89 ALA A N 1
ATOM 681 C CA . ALA A 1 89 ? -12.383 -30.109 -24.375 1 89.25 89 ALA A CA 1
ATOM 682 C C . ALA A 1 89 ? -11.344 -29.016 -24.109 1 89.25 89 ALA A C 1
ATOM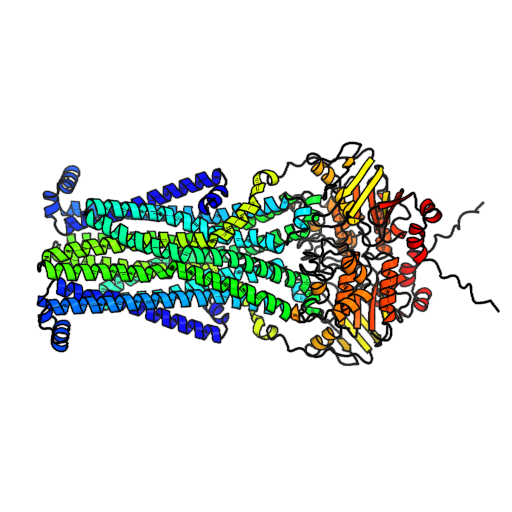 684 O O . ALA A 1 89 ? -11.406 -28.328 -23.094 1 89.25 89 ALA A O 1
ATOM 685 N N . GLY A 1 90 ? -10.406 -28.922 -25.031 1 88.5 90 GLY A N 1
ATOM 686 C CA . GLY A 1 90 ? -9.391 -27.891 -24.906 1 88.5 90 GLY A CA 1
ATOM 687 C C . GLY A 1 90 ? -9.953 -26.484 -24.969 1 88.5 90 GLY A C 1
ATOM 688 O O . GLY A 1 90 ? -9.539 -25.609 -24.203 1 88.5 90 GLY A O 1
ATOM 689 N N . ALA A 1 91 ? -10.836 -26.297 -25.875 1 92.12 91 ALA A N 1
ATOM 690 C CA . ALA A 1 91 ? -11.484 -25 -26.016 1 92.12 91 ALA A CA 1
ATOM 691 C C . ALA A 1 91 ? -12.289 -24.656 -24.766 1 92.12 91 ALA A C 1
ATOM 693 O O . ALA A 1 91 ? -12.266 -23.5 -24.297 1 92.12 91 ALA A O 1
ATOM 694 N N . PHE A 1 92 ? -12.953 -25.625 -24.234 1 92.88 92 PHE A N 1
ATOM 695 C CA . PHE A 1 92 ? -13.758 -25.406 -23.047 1 92.88 92 PHE A CA 1
ATOM 696 C C . PHE A 1 92 ? -12.867 -25.141 -21.844 1 92.88 92 PHE A C 1
ATOM 698 O O . PHE A 1 92 ? -13.195 -24.312 -20.984 1 92.88 92 PHE A O 1
ATOM 705 N N . ARG A 1 93 ? -11.781 -25.844 -21.781 1 90.94 93 ARG A N 1
ATOM 706 C CA . ARG A 1 93 ? -10.828 -25.594 -20.703 1 90.94 93 ARG A CA 1
ATOM 707 C C . ARG A 1 93 ? -10.273 -24.188 -20.766 1 90.94 93 ARG A C 1
ATOM 709 O O . ARG A 1 93 ? -10.102 -23.531 -19.734 1 90.94 93 ARG A O 1
ATOM 716 N N . SER A 1 94 ? -10.039 -23.781 -21.953 1 92.31 94 SER A N 1
ATOM 717 C CA . SER A 1 94 ? -9.539 -22.422 -22.156 1 92.31 94 SER A CA 1
ATOM 718 C C . SER A 1 94 ? -10.562 -21.391 -21.688 1 92.31 94 SER A C 1
ATOM 720 O O . SER A 1 94 ? -10.211 -20.422 -21.016 1 92.31 94 SER A O 1
ATOM 722 N N . LEU A 1 95 ? -11.781 -21.625 -22.016 1 94.19 95 LEU A N 1
ATOM 723 C CA . LEU A 1 95 ? -12.859 -20.719 -21.641 1 94.19 95 LEU A CA 1
ATOM 724 C C . LEU A 1 95 ? -13.055 -20.703 -20.125 1 94.19 95 LEU A C 1
ATOM 726 O O . LEU A 1 95 ? -13.305 -19.656 -19.531 1 94.19 95 LEU A O 1
ATOM 730 N N . THR A 1 96 ? -12.984 -21.844 -19.578 1 93.06 96 THR A N 1
ATOM 731 C CA . THR A 1 96 ? -13.156 -21.953 -18.125 1 93.06 96 THR A CA 1
ATOM 732 C C . THR A 1 96 ? -12.023 -21.25 -17.391 1 93.06 96 THR A C 1
ATOM 734 O O . THR A 1 96 ? -12.258 -20.578 -16.391 1 93.06 96 THR A O 1
ATOM 737 N N . LYS A 1 97 ? -10.82 -21.406 -17.906 1 91.56 97 LYS A N 1
ATOM 738 C CA . LYS A 1 97 ? -9.672 -20.734 -17.297 1 91.56 97 LYS A CA 1
ATOM 739 C C . LYS A 1 97 ? -9.82 -19.219 -17.359 1 91.56 97 LYS A C 1
ATOM 741 O O . LYS A 1 97 ? -9.469 -18.516 -16.406 1 91.56 97 LYS A O 1
ATOM 746 N N . PHE A 1 98 ? -10.305 -18.781 -18.406 1 93.12 98 PHE A N 1
ATOM 747 C CA . PHE A 1 98 ? -10.586 -17.359 -18.562 1 93.12 98 PHE A CA 1
ATOM 748 C C . PHE A 1 98 ? -11.641 -16.906 -17.547 1 93.12 98 PHE A C 1
ATOM 750 O O . PHE A 1 98 ? -11.492 -15.875 -16.906 1 93.12 98 PHE A O 1
ATOM 757 N N . ALA A 1 99 ? -12.656 -17.703 -17.453 1 95.19 99 ALA A N 1
ATOM 758 C CA . ALA A 1 99 ? -13.75 -17.359 -16.547 1 95.19 99 ALA A CA 1
ATOM 759 C C . ALA A 1 99 ? -13.297 -17.344 -15.094 1 95.19 99 ALA A C 1
ATOM 761 O O . ALA A 1 99 ? -13.688 -16.484 -14.32 1 95.19 99 ALA A O 1
ATOM 762 N N . ILE A 1 100 ? -12.477 -18.281 -14.75 1 94.19 100 ILE A N 1
ATOM 763 C CA . ILE A 1 100 ? -11.961 -18.344 -13.391 1 94.19 100 ILE A CA 1
ATOM 764 C C . ILE A 1 100 ? -11.094 -17.125 -13.102 1 94.19 100 ILE A C 1
ATOM 766 O O . ILE A 1 100 ? -11.266 -16.469 -12.07 1 94.19 100 ILE A O 1
ATOM 770 N N . ALA A 1 101 ? -10.18 -16.844 -14.039 1 94.56 101 ALA A N 1
ATOM 771 C CA . ALA A 1 101 ? -9.258 -15.727 -13.859 1 94.56 101 ALA A CA 1
ATOM 772 C C . ALA A 1 101 ? -10.016 -14.406 -13.734 1 94.56 101 ALA A C 1
ATOM 774 O O . ALA A 1 101 ? -9.727 -13.594 -12.852 1 94.56 101 ALA A O 1
ATOM 775 N N . ARG A 1 102 ? -10.953 -14.289 -14.617 1 94.44 102 ARG A N 1
ATOM 776 C CA . ARG A 1 102 ? -11.734 -13.055 -14.602 1 94.44 102 ARG A CA 1
ATOM 777 C C . ARG A 1 102 ? -12.555 -12.938 -13.32 1 94.44 102 ARG A C 1
ATOM 779 O O . ARG A 1 102 ? -12.602 -11.875 -12.703 1 94.44 102 ARG A O 1
ATOM 786 N N . PHE A 1 103 ? -13.164 -13.961 -12.922 1 95.44 103 PHE A N 1
ATOM 787 C CA . PHE A 1 103 ? -13.984 -13.93 -11.719 1 95.44 103 PHE A CA 1
ATOM 788 C C . PHE A 1 103 ? -13.133 -13.617 -10.492 1 95.44 103 PHE A C 1
ATOM 790 O O . PHE A 1 103 ? -13.484 -12.75 -9.688 1 95.44 103 PHE A O 1
ATOM 797 N N . THR A 1 104 ? -12.062 -14.32 -10.336 1 95 104 THR A N 1
ATOM 798 C CA . THR A 1 104 ? -11.227 -14.172 -9.148 1 95 104 THR A CA 1
ATOM 799 C C . THR A 1 104 ? -10.602 -12.781 -9.102 1 95 104 THR A C 1
ATOM 801 O O . THR A 1 104 ? -10.633 -12.117 -8.062 1 95 104 THR A O 1
ATOM 804 N N . GLU A 1 105 ? -10.086 -12.336 -10.234 1 95.19 105 GLU A N 1
ATOM 805 C CA . GLU A 1 105 ? -9.422 -11.039 -10.266 1 95.19 105 GLU A CA 1
ATOM 806 C C . GLU A 1 105 ? -10.422 -9.898 -10.07 1 95.19 105 GLU A C 1
ATOM 808 O O . GLU A 1 105 ? -10.086 -8.867 -9.484 1 95.19 105 GLU A O 1
ATOM 813 N N . MET A 1 106 ? -11.609 -10.117 -10.602 1 95.75 106 MET A N 1
ATOM 814 C CA . MET A 1 106 ? -12.617 -9.07 -10.453 1 95.75 106 MET A CA 1
ATOM 815 C C . MET A 1 106 ? -13.094 -8.977 -9.008 1 95.75 106 MET A C 1
ATOM 817 O O . MET A 1 106 ? -13.656 -7.957 -8.602 1 95.75 106 MET A O 1
ATOM 821 N N . ARG A 1 107 ? -12.867 -9.992 -8.234 1 95.06 107 ARG A N 1
ATOM 822 C CA . ARG A 1 107 ? -13.156 -9.906 -6.809 1 95.06 107 ARG A CA 1
ATOM 823 C C . ARG A 1 107 ? -12.203 -8.953 -6.109 1 95.06 107 ARG A C 1
ATOM 825 O O . ARG A 1 107 ? -12.57 -8.305 -5.129 1 95.06 107 ARG A O 1
ATOM 832 N N . ARG A 1 108 ? -11 -8.859 -6.652 1 95.19 108 ARG A N 1
ATOM 833 C CA . ARG A 1 108 ? -10.055 -7.875 -6.141 1 95.19 108 ARG A CA 1
ATOM 834 C C . ARG A 1 108 ? -10.648 -6.473 -6.184 1 95.19 108 ARG A C 1
ATOM 836 O O . ARG A 1 108 ? -10.578 -5.73 -5.203 1 95.19 108 ARG A O 1
ATOM 843 N N . HIS A 1 109 ? -11.25 -6.176 -7.324 1 95.81 109 HIS A N 1
ATOM 844 C CA . HIS A 1 109 ? -11.891 -4.879 -7.5 1 95.81 109 HIS A CA 1
ATOM 845 C C . HIS A 1 109 ? -13.109 -4.738 -6.598 1 95.81 109 HIS A C 1
ATOM 847 O O . HIS A 1 109 ? -13.258 -3.738 -5.895 1 95.81 109 HIS A O 1
ATOM 853 N N . SER A 1 110 ? -13.938 -5.754 -6.59 1 96.5 110 SER A N 1
ATOM 854 C CA . SER A 1 110 ? -15.188 -5.688 -5.84 1 96.5 110 SER A CA 1
ATOM 855 C C . SER A 1 110 ? -14.922 -5.527 -4.344 1 96.5 110 SER A C 1
ATOM 857 O O . SER A 1 110 ? -15.508 -4.656 -3.697 1 96.5 110 SER A O 1
ATOM 859 N N . LEU A 1 111 ? -14.023 -6.336 -3.807 1 96.44 111 LEU A N 1
ATOM 860 C CA . LEU A 1 111 ? -13.719 -6.27 -2.381 1 96.44 111 LEU A CA 1
ATOM 861 C C . LEU A 1 111 ? -13.016 -4.965 -2.033 1 96.44 111 LEU A C 1
ATOM 863 O O . LEU A 1 111 ? -13.32 -4.336 -1.02 1 96.44 111 LEU A O 1
ATOM 867 N N . GLY A 1 112 ? -12.023 -4.602 -2.889 1 96.56 112 GLY A N 1
ATOM 868 C CA . GLY A 1 112 ? -11.32 -3.352 -2.66 1 96.56 112 GLY A CA 1
ATOM 869 C C . GLY A 1 112 ? -12.242 -2.143 -2.662 1 96.56 112 GLY A C 1
ATOM 870 O O . GLY A 1 112 ? -12.156 -1.289 -1.776 1 96.56 112 GLY A O 1
ATOM 871 N N . SER A 1 113 ? -13.125 -2.092 -3.609 1 95.38 113 SER A N 1
ATOM 872 C CA . SER A 1 113 ? -14.07 -0.986 -3.73 1 95.38 113 SER A CA 1
ATOM 873 C C . SER A 1 113 ? -15.047 -0.962 -2.561 1 95.38 113 SER A C 1
ATOM 875 O O . SER A 1 113 ? -15.352 0.103 -2.021 1 95.38 113 SER A O 1
ATOM 877 N N . ARG A 1 114 ? -15.508 -2.096 -2.162 1 94.44 114 ARG A N 1
ATOM 878 C CA . ARG A 1 114 ? -16.453 -2.17 -1.054 1 94.44 114 ARG A CA 1
ATOM 879 C C . ARG A 1 114 ? -15.789 -1.787 0.263 1 94.44 114 ARG A C 1
ATOM 881 O O . ARG A 1 114 ? -16.422 -1.182 1.131 1 94.44 114 ARG A O 1
ATOM 888 N N . LEU A 1 115 ? -14.547 -2.201 0.389 1 95.81 115 LEU A N 1
ATOM 889 C CA . LEU A 1 115 ? -13.82 -1.802 1.592 1 95.81 115 LEU A CA 1
ATOM 890 C C . LEU A 1 115 ? -13.68 -0.285 1.662 1 95.81 115 LEU A C 1
ATOM 892 O O . LEU A 1 115 ? -13.938 0.318 2.707 1 95.81 115 LEU A O 1
ATOM 896 N N . LEU A 1 116 ? -13.242 0.296 0.562 1 94.56 116 LEU A N 1
ATOM 897 C CA . LEU A 1 116 ? -13.109 1.749 0.541 1 94.56 116 LEU A CA 1
ATOM 898 C C . LEU A 1 116 ? -14.453 2.42 0.816 1 94.56 116 LEU A C 1
ATOM 900 O O . LEU A 1 116 ? -14.531 3.375 1.592 1 94.56 116 LEU A O 1
ATOM 904 N N . GLU A 1 117 ? -15.453 1.908 0.191 1 93.06 117 GLU A N 1
ATOM 905 C CA . GLU A 1 117 ? -16.797 2.422 0.401 1 93.06 117 GLU A CA 1
ATOM 906 C C . GLU A 1 117 ? -17.203 2.322 1.869 1 93.06 117 GLU A C 1
ATOM 908 O O . GLU A 1 117 ? -17.766 3.268 2.43 1 93.06 117 GLU A O 1
ATOM 913 N N . THR A 1 118 ? -16.922 1.211 2.438 1 93.12 118 THR A N 1
ATOM 914 C CA . THR A 1 118 ? -17.266 0.98 3.84 1 93.12 118 THR A CA 1
ATOM 915 C C . THR A 1 118 ? -16.5 1.943 4.742 1 93.12 118 THR A C 1
ATOM 917 O O . THR A 1 118 ? -17.062 2.527 5.664 1 93.12 118 THR A O 1
ATOM 920 N N . TYR A 1 119 ? -15.211 2.078 4.492 1 93.38 119 TYR A N 1
ATOM 921 C CA . TYR A 1 119 ? -14.398 2.984 5.301 1 93.38 119 TYR A CA 1
ATOM 922 C C . TYR A 1 119 ? -14.891 4.418 5.172 1 93.38 119 TYR A C 1
ATOM 924 O O . TYR A 1 119 ? -15.008 5.137 6.168 1 93.38 119 TYR A O 1
ATOM 932 N N . LEU A 1 120 ? -15.227 4.828 3.945 1 90.12 120 LEU A N 1
ATOM 933 C CA . LEU A 1 120 ? -15.719 6.184 3.719 1 90.12 120 LEU A CA 1
ATOM 934 C C . LEU A 1 120 ? -17.062 6.391 4.406 1 90.12 120 LEU A C 1
ATOM 936 O O . LEU A 1 120 ? -17.422 7.52 4.746 1 90.12 120 LEU A O 1
ATOM 940 N N . GLY A 1 121 ? -17.75 5.336 4.652 1 88.31 121 GLY A N 1
ATOM 941 C CA . GLY A 1 121 ? -19.062 5.41 5.285 1 88.31 121 GLY A CA 1
ATOM 942 C C . GLY A 1 121 ? -18.984 5.348 6.801 1 88.31 121 GLY A C 1
ATOM 943 O O . GLY A 1 121 ? -19.953 5.711 7.484 1 88.31 121 GLY A O 1
ATOM 944 N N . LYS A 1 122 ? -17.891 5.008 7.387 1 90 122 LYS A N 1
ATOM 945 C CA . LYS A 1 122 ? -17.734 4.926 8.836 1 90 122 LYS A CA 1
ATOM 946 C C . LYS A 1 122 ? -17.781 6.309 9.477 1 90 122 LYS A C 1
ATOM 948 O O . LYS A 1 122 ? -17.422 7.305 8.836 1 90 122 LYS A O 1
ATOM 953 N N . PRO A 1 123 ? -18.234 6.324 10.703 1 87.81 123 PRO A N 1
ATOM 954 C CA . PRO A 1 123 ? -18.234 7.605 11.414 1 87.81 123 PRO A CA 1
ATOM 955 C C . PRO A 1 123 ? -16.812 8.109 11.703 1 87.81 123 PRO A C 1
ATOM 957 O O . PRO A 1 123 ? -15.883 7.309 11.82 1 87.81 123 PRO A O 1
ATOM 960 N N . TYR A 1 124 ? -16.703 9.375 11.867 1 88.62 124 TYR A N 1
ATOM 961 C CA . TYR A 1 124 ? -15.422 10.055 12.016 1 88.62 124 TYR A CA 1
ATOM 962 C C . TYR A 1 124 ? -14.648 9.508 13.211 1 88.62 124 TYR A C 1
ATOM 964 O O . TYR A 1 124 ? -13.43 9.336 13.148 1 88.62 124 TYR A O 1
ATOM 972 N N . PRO A 1 125 ? -15.281 9.117 14.352 1 87.56 125 PRO A N 1
ATOM 973 C CA . PRO A 1 125 ? -14.539 8.617 15.516 1 87.56 125 PRO A CA 1
ATOM 974 C C . PRO A 1 125 ? -13.766 7.336 15.211 1 87.56 125 PRO A C 1
ATOM 976 O O . PRO A 1 125 ? -12.734 7.07 15.836 1 87.56 125 PRO A O 1
ATOM 979 N N . PHE A 1 126 ? -14.281 6.617 14.25 1 88.94 126 PHE A N 1
ATOM 980 C CA . PHE A 1 126 ? -13.578 5.41 13.82 1 88.94 126 PHE A CA 1
ATOM 981 C C . PHE A 1 126 ? -12.148 5.73 13.406 1 88.94 126 PHE A C 1
ATOM 983 O O . PHE A 1 126 ? -11.219 4.98 13.727 1 88.94 126 PHE A O 1
ATOM 990 N N . PHE A 1 127 ? -11.953 6.836 12.75 1 88.5 127 PHE A N 1
ATOM 991 C CA . PHE A 1 127 ? -10.68 7.191 12.148 1 88.5 127 PHE A CA 1
ATOM 992 C C . PHE A 1 127 ? -9.734 7.777 13.188 1 88.5 127 PHE A C 1
ATOM 994 O O . PHE A 1 127 ? -8.531 7.887 12.953 1 88.5 127 PHE A O 1
ATOM 1001 N N . LEU A 1 128 ? -10.258 8.18 14.32 1 83.5 128 LEU A N 1
ATOM 1002 C CA . LEU A 1 128 ? -9.438 8.719 15.398 1 83.5 128 LEU A CA 1
ATOM 1003 C C . LEU A 1 128 ? -8.625 7.613 16.062 1 83.5 128 LEU A C 1
ATOM 1005 O O . LEU A 1 128 ? -7.598 7.887 16.703 1 83.5 128 LEU A O 1
ATOM 1009 N N . ASN A 1 129 ? -9.07 6.328 15.859 1 82.19 129 ASN A N 1
ATOM 1010 C CA . ASN A 1 129 ? -8.43 5.215 16.547 1 82.19 129 ASN A CA 1
ATOM 1011 C C . ASN A 1 129 ? -7.816 4.223 15.562 1 82.19 129 ASN A C 1
ATOM 1013 O O . ASN A 1 129 ? -7.465 3.105 15.938 1 82.19 129 ASN A O 1
ATOM 1017 N N . ARG A 1 130 ? -7.824 4.641 14.359 1 86.62 130 ARG A N 1
ATOM 1018 C CA . ARG A 1 130 ? -7.293 3.736 13.344 1 86.62 130 ARG A CA 1
ATOM 1019 C C . ARG A 1 130 ? -6.219 4.422 12.5 1 86.62 130 ARG A C 1
ATOM 1021 O O . ARG A 1 130 ? -6.316 5.621 12.227 1 86.62 130 ARG A O 1
ATOM 1028 N N . ASN A 1 131 ? -5.238 3.65 12.117 1 89.5 131 ASN A N 1
ATOM 1029 C CA . ASN A 1 131 ? -4.176 4.156 11.258 1 89.5 131 ASN A CA 1
ATOM 1030 C C . ASN A 1 131 ? -4.555 4.062 9.781 1 89.5 131 ASN A C 1
ATOM 1032 O O . ASN A 1 131 ? -5.008 3.012 9.32 1 89.5 131 ASN A O 1
ATOM 1036 N N . SER A 1 132 ? -4.402 5.16 9.07 1 90.88 132 SER A N 1
ATOM 1037 C CA . SER A 1 132 ? -4.785 5.227 7.668 1 90.88 132 SER A CA 1
ATOM 1038 C C . SER A 1 132 ? -4.008 4.211 6.836 1 90.88 132 SER A C 1
ATOM 1040 O O . SER A 1 132 ? -4.547 3.631 5.891 1 90.88 132 SER A O 1
ATOM 1042 N N . ALA A 1 133 ? -2.73 3.957 7.184 1 91.25 133 ALA A N 1
ATOM 1043 C CA . ALA A 1 133 ? -1.911 2.994 6.449 1 91.25 133 ALA A CA 1
ATOM 1044 C C . ALA A 1 133 ? -2.441 1.574 6.629 1 91.25 133 ALA A C 1
ATOM 1046 O O . ALA A 1 133 ? -2.352 0.752 5.715 1 91.25 133 ALA A O 1
ATOM 1047 N N . ASP A 1 134 ? -2.973 1.319 7.809 1 92.56 134 ASP A N 1
ATOM 1048 C CA . ASP A 1 134 ? -3.559 0.006 8.062 1 92.56 134 ASP A CA 1
ATOM 1049 C C . ASP A 1 134 ? -4.809 -0.211 7.211 1 92.56 134 ASP A C 1
ATOM 1051 O O . ASP A 1 134 ? -5.031 -1.311 6.703 1 92.56 134 ASP A O 1
ATOM 1055 N N . LEU A 1 135 ? -5.637 0.812 7.113 1 94.75 135 LEU A N 1
ATOM 1056 C CA . LEU A 1 135 ? -6.824 0.731 6.262 1 94.75 135 LEU A CA 1
ATOM 1057 C C . LEU A 1 135 ? -6.434 0.558 4.801 1 94.75 135 LEU A C 1
ATOM 1059 O O . LEU A 1 135 ? -7.035 -0.245 4.082 1 94.75 135 LEU A O 1
ATOM 1063 N N . ALA A 1 136 ? -5.41 1.322 4.391 1 95 136 ALA A N 1
ATOM 1064 C CA . ALA A 1 136 ? -4.906 1.188 3.029 1 95 136 ALA A CA 1
ATOM 1065 C C . ALA A 1 136 ? -4.379 -0.222 2.775 1 95 136 ALA A C 1
ATOM 1067 O O . ALA A 1 136 ? -4.598 -0.79 1.703 1 95 136 ALA A O 1
ATOM 1068 N N . LYS A 1 137 ? -3.666 -0.781 3.758 1 95.12 137 LYS A N 1
ATOM 1069 C CA . LYS A 1 137 ? -3.148 -2.145 3.676 1 95.12 137 LYS A CA 1
ATOM 1070 C C . LYS A 1 137 ? -4.273 -3.143 3.412 1 95.12 137 LYS A C 1
ATOM 1072 O O . LYS A 1 137 ? -4.113 -4.07 2.613 1 95.12 137 LYS A O 1
ATOM 1077 N N . SER A 1 138 ? -5.43 -3 4.086 1 96.5 138 SER A N 1
ATOM 1078 C CA . SER A 1 138 ? -6.566 -3.896 3.906 1 96.5 138 SER A CA 1
ATOM 1079 C C . SER A 1 138 ? -7.105 -3.826 2.48 1 96.5 138 SER A C 1
ATOM 1081 O O . SER A 1 138 ? -7.402 -4.859 1.874 1 96.5 138 SER A O 1
ATOM 1083 N N . ILE A 1 139 ? -7.148 -2.629 1.921 1 96.62 139 ILE A N 1
ATOM 1084 C CA . ILE A 1 139 ? -7.723 -2.391 0.601 1 96.62 139 ILE A CA 1
ATOM 1085 C C . ILE A 1 139 ? -6.746 -2.859 -0.478 1 96.62 139 ILE A C 1
ATOM 1087 O O . ILE A 1 139 ? -7.148 -3.508 -1.446 1 96.62 139 ILE A O 1
ATOM 1091 N N . LEU A 1 140 ? -5.441 -2.553 -0.273 1 94.94 140 LEU A N 1
ATOM 1092 C CA . LEU A 1 140 ? -4.496 -2.586 -1.382 1 94.94 140 LEU A CA 1
ATOM 1093 C C . LEU A 1 140 ? -3.656 -3.859 -1.341 1 94.94 140 LEU A C 1
ATOM 1095 O O . LEU A 1 140 ? -3.025 -4.223 -2.336 1 94.94 140 LEU A O 1
ATOM 1099 N N . SER A 1 141 ? -3.643 -4.551 -0.154 1 94.94 141 SER A N 1
ATOM 1100 C CA . SER A 1 141 ? -2.744 -5.695 -0.03 1 94.94 141 SER A CA 1
ATOM 1101 C C . SER A 1 141 ? -3.488 -6.934 0.46 1 94.94 141 SER A C 1
ATOM 1103 O O . SER A 1 141 ? -3.375 -8.008 -0.133 1 94.94 141 SER A O 1
ATOM 1105 N N . GLU A 1 142 ? -4.297 -6.844 1.509 1 95.94 142 GLU A N 1
ATOM 1106 C CA . GLU A 1 142 ? -4.973 -8.008 2.072 1 95.94 142 GLU A CA 1
ATOM 1107 C C . GLU A 1 142 ? -5.988 -8.586 1.094 1 95.94 142 GLU A C 1
ATOM 1109 O O . GLU A 1 142 ? -6.207 -9.797 1.059 1 95.94 142 GLU A O 1
ATOM 1114 N N . VAL A 1 143 ? -6.617 -7.73 0.338 1 96.38 143 VAL A N 1
ATOM 1115 C CA . VAL A 1 143 ? -7.559 -8.188 -0.684 1 96.38 143 VAL A CA 1
ATOM 1116 C C . VAL A 1 143 ? -6.832 -9.078 -1.691 1 96.38 143 VAL A C 1
ATOM 1118 O O . VAL A 1 143 ? -7.367 -10.102 -2.117 1 96.38 143 VAL A O 1
ATOM 1121 N N . ASP A 1 144 ? -5.633 -8.664 -2.086 1 94.19 144 ASP A N 1
ATOM 1122 C CA . ASP A 1 144 ? -4.836 -9.492 -2.99 1 94.19 144 ASP A CA 1
ATOM 1123 C C . ASP A 1 144 ? -4.559 -10.867 -2.383 1 94.19 144 ASP A C 1
ATOM 1125 O O . ASP A 1 144 ? -4.594 -11.875 -3.084 1 94.19 144 ASP A O 1
ATOM 1129 N N . GLN A 1 145 ? -4.305 -10.844 -1.08 1 93.94 145 GLN A N 1
ATOM 1130 C CA . GLN A 1 145 ? -4.059 -12.094 -0.365 1 93.94 145 GLN A CA 1
ATOM 1131 C C . GLN A 1 145 ? -5.273 -13.016 -0.428 1 93.94 145 GLN A C 1
ATOM 1133 O O . GLN A 1 145 ? -5.133 -14.227 -0.601 1 93.94 145 GLN A O 1
ATOM 1138 N N . ILE A 1 146 ? -6.449 -12.492 -0.335 1 96 146 ILE A N 1
ATOM 1139 C CA . ILE A 1 146 ? -7.68 -13.273 -0.376 1 96 146 ILE A CA 1
ATOM 1140 C C . ILE A 1 146 ? -7.879 -13.844 -1.778 1 96 146 ILE A C 1
ATOM 1142 O O . ILE A 1 146 ? -8.234 -15.016 -1.934 1 96 146 ILE A O 1
ATOM 1146 N N . VAL A 1 147 ? -7.605 -13.039 -2.762 1 94.44 147 VAL A N 1
ATOM 1147 C CA . VAL A 1 147 ? -7.824 -13.445 -4.145 1 94.44 147 VAL A CA 1
ATOM 1148 C C . VAL A 1 147 ? -6.855 -14.578 -4.508 1 94.44 147 VAL A C 1
ATOM 1150 O O . VAL A 1 147 ? -7.27 -15.609 -5.043 1 94.44 147 VAL A O 1
ATOM 1153 N N . TRP A 1 148 ? -5.594 -14.477 -4.09 1 91.75 148 TRP A N 1
ATOM 1154 C CA . TRP A 1 148 ? -4.559 -15.414 -4.512 1 91.75 148 TRP A CA 1
ATOM 1155 C C . TRP A 1 148 ? -4.547 -16.656 -3.617 1 91.75 148 TRP A C 1
ATOM 1157 O O . TRP A 1 148 ? -4.195 -17.75 -4.062 1 91.75 148 TRP A O 1
ATOM 1167 N N . TYR A 1 149 ? -4.961 -16.469 -2.363 1 94.56 149 TYR A N 1
ATOM 1168 C CA . TYR A 1 149 ? -4.762 -17.562 -1.424 1 94.56 149 TYR A CA 1
ATOM 1169 C C . TYR A 1 149 ? -6.09 -18.203 -1.043 1 94.56 149 TYR A C 1
ATOM 1171 O O . TYR A 1 149 ? -6.117 -19.281 -0.448 1 94.56 149 TYR A O 1
ATOM 1179 N N . VAL A 1 150 ? -7.211 -17.594 -1.453 1 95.62 150 VAL A N 1
ATOM 1180 C CA . VAL A 1 150 ? -8.477 -18.188 -1.022 1 95.62 150 VAL A CA 1
ATOM 1181 C C . VAL A 1 150 ? -9.375 -18.406 -2.232 1 95.62 150 VAL A C 1
ATOM 1183 O O . VAL A 1 150 ? -9.703 -19.547 -2.564 1 95.62 150 VAL A O 1
ATOM 1186 N N . TYR A 1 151 ? -9.695 -17.422 -3.029 1 94.62 151 TYR A N 1
ATOM 1187 C CA . TYR A 1 151 ? -10.656 -17.578 -4.121 1 94.62 151 TYR A CA 1
ATOM 1188 C C . TYR A 1 151 ? -10.07 -18.422 -5.246 1 94.62 151 TYR A C 1
ATOM 1190 O O . TYR A 1 151 ? -10.734 -19.328 -5.754 1 94.62 151 TYR A O 1
ATOM 1198 N N . GLY A 1 152 ? -8.812 -18.094 -5.629 1 92.44 152 GLY A N 1
ATOM 1199 C CA . GLY A 1 152 ? -8.18 -18.938 -6.641 1 92.44 152 GLY A CA 1
ATOM 1200 C C . GLY A 1 152 ? -8.086 -20.391 -6.238 1 92.44 152 GLY A C 1
ATOM 1201 O O . GLY A 1 152 ? -8.656 -21.266 -6.898 1 92.44 152 GLY A O 1
ATOM 1202 N N . PRO A 1 153 ? -7.484 -20.594 -5.094 1 93.75 153 PRO A N 1
ATOM 1203 C CA . PRO A 1 153 ? -7.355 -21.969 -4.605 1 93.75 153 PRO A CA 1
ATOM 1204 C C . PRO A 1 153 ? -8.703 -22.641 -4.348 1 93.75 153 PRO A C 1
ATOM 1206 O O . PRO A 1 153 ? -8.844 -23.859 -4.508 1 93.75 153 PRO A O 1
ATOM 1209 N N . ALA A 1 154 ? -9.75 -21.906 -4.047 1 93.38 154 ALA A N 1
ATOM 1210 C CA . ALA A 1 154 ? -11.07 -22.5 -3.809 1 93.38 154 ALA A CA 1
ATOM 1211 C C . ALA A 1 154 ? -11.617 -23.156 -5.07 1 93.38 154 ALA A C 1
ATOM 1213 O O . ALA A 1 154 ? -12.172 -24.25 -5.016 1 93.38 154 ALA A O 1
ATOM 1214 N N . PHE A 1 155 ? -11.453 -22.531 -6.227 1 89.56 155 PHE A N 1
ATOM 1215 C CA . PHE A 1 155 ? -11.891 -23.125 -7.488 1 89.56 155 PHE A CA 1
ATOM 1216 C C . PHE A 1 155 ? -11.062 -24.359 -7.824 1 89.56 155 PHE A C 1
ATOM 1218 O O . PHE A 1 155 ? -11.586 -25.328 -8.383 1 89.56 155 PHE A O 1
ATOM 1225 N N . ARG A 1 156 ? -9.797 -24.281 -7.414 1 88.69 156 ARG A N 1
ATOM 1226 C CA . ARG A 1 156 ? -8.922 -25.422 -7.684 1 88.69 156 ARG A CA 1
ATOM 1227 C C . ARG A 1 156 ? -9.328 -26.641 -6.855 1 88.69 156 ARG A C 1
ATOM 1229 O O . ARG A 1 156 ? -9.344 -27.766 -7.359 1 88.69 156 ARG A O 1
ATOM 1236 N N . VAL A 1 157 ? -9.68 -26.391 -5.621 1 92.19 157 VAL A N 1
ATOM 1237 C CA . VAL A 1 157 ? -10.117 -27.484 -4.762 1 92.19 157 VAL A CA 1
ATOM 1238 C C . VAL A 1 157 ? -11.359 -28.156 -5.355 1 92.19 157 VAL A C 1
ATOM 1240 O O . VAL A 1 157 ? -11.422 -29.375 -5.477 1 92.19 157 VAL A O 1
ATOM 1243 N N . LEU A 1 158 ? -12.258 -27.406 -5.789 1 87.5 158 LEU A N 1
ATOM 1244 C CA . LEU A 1 158 ? -13.523 -27.938 -6.285 1 87.5 158 LEU A CA 1
ATOM 1245 C C . LEU A 1 158 ? -13.32 -28.672 -7.613 1 87.5 158 LEU A C 1
ATOM 1247 O O . LEU A 1 158 ? -13.891 -29.734 -7.832 1 87.5 158 LEU A O 1
ATOM 1251 N N . ALA A 1 159 ? -12.562 -28.031 -8.445 1 85.56 159 ALA A N 1
ATOM 1252 C CA . ALA A 1 159 ? -12.273 -28.641 -9.734 1 85.56 159 ALA A CA 1
ATOM 1253 C C . ALA A 1 159 ? -11.609 -30 -9.547 1 85.56 159 ALA A C 1
ATOM 1255 O O . ALA A 1 159 ? -12.023 -31 -10.156 1 85.56 159 ALA A O 1
ATOM 1256 N N . TYR A 1 160 ? -10.641 -30.094 -8.648 1 89.94 160 TYR A N 1
ATOM 1257 C CA . TYR A 1 160 ? -9.844 -31.312 -8.539 1 89.94 160 TYR A CA 1
ATOM 1258 C C . TYR A 1 160 ? -10.531 -32.344 -7.641 1 89.94 160 TYR A C 1
ATOM 1260 O O . TYR A 1 160 ? -10.227 -33.531 -7.695 1 89.94 160 TYR A O 1
ATOM 1268 N N . LEU A 1 161 ? -11.445 -31.875 -6.879 1 91.25 161 LEU A N 1
ATOM 1269 C CA . LEU A 1 161 ? -12.312 -32.812 -6.18 1 91.25 161 LEU A CA 1
ATOM 1270 C C . LEU A 1 161 ? -13.172 -33.594 -7.168 1 91.25 161 LEU A C 1
ATOM 1272 O O . LEU A 1 161 ? -13.352 -34.812 -7.027 1 91.25 161 LEU A O 1
ATOM 1276 N N . VAL A 1 162 ? -13.664 -32.906 -8.164 1 86.69 162 VAL A N 1
ATOM 1277 C CA . VAL A 1 162 ? -14.484 -33.531 -9.18 1 86.69 162 VAL A CA 1
ATOM 1278 C C . VAL A 1 162 ? -13.633 -34.5 -10.008 1 86.69 162 VAL A C 1
ATOM 1280 O O . VAL A 1 162 ? -14.047 -35.656 -10.266 1 86.69 162 VAL A O 1
ATOM 1283 N N . VAL A 1 163 ? -12.508 -34 -10.367 1 83.12 163 VAL A N 1
ATOM 1284 C CA . VAL A 1 163 ? -11.594 -34.812 -11.141 1 83.12 163 VAL A CA 1
ATOM 1285 C C . VAL A 1 163 ? -11.211 -36.062 -10.336 1 83.12 163 VAL A C 1
ATOM 1287 O O . VAL A 1 163 ? -11.211 -37.188 -10.867 1 83.12 163 VAL A O 1
ATOM 1290 N N . SER A 1 164 ? -10.859 -35.906 -9.078 1 88.81 164 SER A N 1
ATOM 1291 C CA . SER A 1 164 ? -10.484 -37 -8.203 1 88.81 164 SER A CA 1
ATOM 1292 C C . SER A 1 164 ? -11.617 -38 -8.07 1 88.81 164 SER A C 1
ATOM 1294 O O . SER A 1 164 ? -11.391 -39.219 -8.125 1 88.81 164 SER A O 1
ATOM 1296 N N . LEU A 1 165 ? -12.773 -37.531 -7.922 1 88.56 165 LEU A N 1
ATOM 1297 C CA . LEU A 1 165 ? -13.93 -38.406 -7.785 1 88.56 165 LEU A CA 1
ATOM 1298 C C . LEU A 1 165 ? -14.172 -39.219 -9.07 1 88.56 165 LEU A C 1
ATOM 1300 O O . LEU A 1 165 ? -14.484 -40.406 -9.016 1 88.56 165 LEU A O 1
ATOM 1304 N N . ALA A 1 166 ? -14.055 -38.562 -10.18 1 82.62 166 ALA A N 1
ATOM 1305 C CA . ALA A 1 166 ? -14.227 -39.25 -11.469 1 82.62 166 ALA A CA 1
ATOM 1306 C C . ALA A 1 166 ? -13.195 -40.344 -11.648 1 82.62 166 ALA A C 1
ATOM 1308 O O . ALA A 1 166 ? -13.531 -41.438 -12.125 1 82.62 166 ALA A O 1
ATOM 1309 N N . ILE A 1 167 ? -11.977 -40.031 -11.266 1 82.38 167 ILE A N 1
ATOM 1310 C CA . ILE A 1 167 ? -10.914 -41 -11.398 1 82.38 167 ILE A CA 1
ATOM 1311 C C . ILE A 1 167 ? -11.172 -42.188 -10.438 1 82.38 167 ILE A C 1
ATOM 1313 O O . ILE A 1 167 ? -10.984 -43.344 -10.797 1 82.38 167 ILE A O 1
ATOM 1317 N N . ILE A 1 168 ? -11.594 -41.875 -9.297 1 87 168 ILE A N 1
ATOM 1318 C CA . ILE A 1 168 ? -11.883 -42.906 -8.297 1 87 168 ILE A CA 1
ATOM 1319 C C . ILE A 1 168 ? -13.023 -43.812 -8.781 1 87 168 ILE A C 1
ATOM 1321 O O . ILE A 1 168 ? -12.977 -45.031 -8.633 1 87 168 ILE A O 1
ATOM 1325 N N . VAL A 1 169 ? -14.055 -43.219 -9.336 1 84 169 VAL A N 1
ATOM 1326 C CA . VAL A 1 169 ? -15.188 -43.969 -9.867 1 84 169 VAL A CA 1
ATOM 1327 C C . VAL A 1 169 ? -14.711 -44.875 -11 1 84 169 VAL A C 1
ATOM 1329 O O . VAL A 1 169 ? -15.094 -46.031 -11.078 1 84 169 VAL A O 1
ATOM 1332 N N . LEU A 1 170 ? -13.945 -44.312 -11.867 1 76.69 170 LEU A N 1
ATOM 1333 C CA . LEU A 1 170 ? -13.375 -45.094 -12.961 1 76.69 170 LEU A CA 1
ATOM 1334 C C . LEU A 1 170 ? -12.586 -46.281 -12.414 1 76.69 170 LEU A C 1
ATOM 1336 O O . LEU A 1 170 ? -12.711 -47.406 -12.914 1 76.69 170 LEU A O 1
ATOM 1340 N N . LEU A 1 171 ? -11.789 -46.094 -11.391 1 81.69 171 LEU A N 1
ATOM 1341 C CA . LEU A 1 171 ? -10.969 -47.125 -10.797 1 81.69 171 LEU A CA 1
ATOM 1342 C C . LEU A 1 171 ? -11.836 -48.156 -10.078 1 81.69 171 LEU A C 1
ATOM 1344 O O . LEU A 1 171 ? -11.508 -49.344 -10.047 1 81.69 171 LEU A O 1
ATOM 1348 N N . LEU A 1 172 ? -12.938 -47.719 -9.555 1 85.06 172 LEU A N 1
ATOM 1349 C CA . LEU A 1 172 ? -13.859 -48.594 -8.867 1 85.06 172 LEU A CA 1
ATOM 1350 C C . LEU A 1 172 ? -14.5 -49.594 -9.844 1 85.06 172 LEU A C 1
ATOM 1352 O O . LEU A 1 172 ? -14.719 -50.75 -9.508 1 85.06 172 LEU A O 1
ATOM 1356 N N . VAL A 1 173 ? -14.797 -49.094 -11.016 1 80.81 173 VAL A N 1
ATOM 1357 C CA . VAL A 1 173 ? -15.391 -49.938 -12.047 1 80.81 173 VAL A CA 1
ATOM 1358 C C . VAL A 1 173 ? -14.367 -50.938 -12.547 1 80.81 173 VAL A C 1
ATOM 1360 O O . VAL A 1 173 ? -14.719 -52.094 -12.859 1 80.81 173 VAL A O 1
ATOM 1363 N N . MET A 1 174 ? -13.148 -50.5 -12.547 1 76.19 174 MET A N 1
ATOM 1364 C CA . MET A 1 174 ? -12.094 -51.406 -13.023 1 76.19 174 MET A CA 1
ATOM 1365 C C . MET A 1 174 ? -11.695 -52.406 -11.938 1 76.19 174 MET A C 1
ATOM 1367 O O . MET A 1 174 ? -11.641 -53.594 -12.188 1 76.19 174 MET A O 1
ATOM 1371 N N . ASP A 1 175 ? -11.375 -51.938 -10.719 1 83.69 175 ASP A N 1
ATOM 1372 C CA . ASP A 1 175 ? -10.977 -52.719 -9.562 1 83.69 175 ASP A CA 1
ATOM 1373 C C . ASP A 1 175 ? -11.266 -52 -8.258 1 83.69 175 ASP A C 1
ATOM 1375 O O . ASP A 1 175 ? -10.5 -51.125 -7.848 1 83.69 175 ASP A O 1
ATOM 1379 N N . PRO A 1 176 ? -12.328 -52.406 -7.605 1 86.44 176 PRO A N 1
ATOM 1380 C CA . PRO A 1 176 ? -12.727 -51.719 -6.379 1 86.44 176 PRO A CA 1
ATOM 1381 C C . PRO A 1 176 ? -11.656 -51.75 -5.293 1 86.44 176 PRO A C 1
ATOM 1383 O O . PRO A 1 176 ? -11.5 -50.781 -4.531 1 86.44 176 PRO A O 1
ATOM 1386 N N . THR A 1 177 ? -10.961 -52.875 -5.203 1 85 177 THR A N 1
ATOM 1387 C CA . THR A 1 177 ? -9.93 -53 -4.184 1 85 177 THR A CA 1
ATOM 1388 C C . THR A 1 177 ? -8.789 -52.031 -4.457 1 85 177 THR A C 1
ATOM 1390 O O . THR A 1 177 ? -8.281 -51.375 -3.539 1 85 177 THR A O 1
ATOM 1393 N N . LEU A 1 178 ? -8.461 -51.906 -5.695 1 80.69 178 LEU A N 1
ATOM 1394 C CA . LEU A 1 178 ? -7.434 -50.969 -6.102 1 80.69 178 LEU A CA 1
ATOM 1395 C C . LEU A 1 178 ? -7.875 -49.531 -5.801 1 80.69 178 LEU A C 1
ATOM 1397 O O . LEU A 1 178 ? -7.098 -48.75 -5.27 1 80.69 178 LEU A O 1
ATOM 1401 N N . ALA A 1 179 ? -9.07 -49.25 -6.152 1 84.06 179 ALA A N 1
ATOM 1402 C CA . ALA A 1 179 ? -9.609 -47.906 -5.973 1 84.06 179 ALA A CA 1
ATOM 1403 C C . ALA A 1 179 ? -9.586 -47.5 -4.504 1 84.06 179 ALA A C 1
ATOM 1405 O O . ALA A 1 179 ? -9.156 -46.375 -4.172 1 84.06 179 ALA A O 1
ATOM 1406 N N . LEU A 1 180 ? -10.016 -48.344 -3.67 1 87.5 180 LEU A N 1
ATOM 1407 C CA . LEU A 1 180 ? -10.109 -48.031 -2.244 1 87.5 180 LEU A CA 1
ATOM 1408 C C . LEU A 1 180 ? -8.727 -47.938 -1.619 1 87.5 180 LEU A C 1
ATOM 1410 O O . LEU A 1 180 ? -8.492 -47.062 -0.756 1 87.5 180 LEU A O 1
ATOM 1414 N N . THR A 1 181 ? -7.879 -48.719 -2.025 1 83.88 181 THR A N 1
ATOM 1415 C CA . THR A 1 181 ? -6.527 -48.688 -1.475 1 83.88 181 THR A CA 1
ATOM 1416 C C . THR A 1 181 ? -5.82 -47.406 -1.838 1 83.88 181 THR A C 1
ATOM 1418 O O . THR A 1 181 ? -5.23 -46.75 -0.975 1 83.88 181 THR A O 1
ATOM 1421 N N . VAL A 1 182 ? -5.879 -47.031 -3.104 1 83.44 182 VAL A N 1
ATOM 1422 C CA . VAL A 1 182 ? -5.199 -45.844 -3.564 1 83.44 182 VAL A CA 1
ATOM 1423 C C . VAL A 1 182 ? -5.828 -44.594 -2.91 1 83.44 182 VAL A C 1
ATOM 1425 O O . VAL A 1 182 ? -5.121 -43.688 -2.484 1 83.44 182 VAL A O 1
ATOM 1428 N N . ALA A 1 183 ? -7.121 -44.625 -2.854 1 86.75 183 ALA A N 1
ATOM 1429 C CA . ALA A 1 183 ? -7.832 -43.5 -2.244 1 86.75 183 ALA A CA 1
ATOM 1430 C C . ALA A 1 183 ? -7.461 -43.344 -0.772 1 86.75 183 ALA A C 1
ATOM 1432 O O . ALA A 1 183 ? -7.273 -42.219 -0.286 1 86.75 183 ALA A O 1
ATOM 1433 N N . THR A 1 184 ? -7.371 -44.438 -0.115 1 87.25 184 THR A N 1
ATOM 1434 C CA . THR A 1 184 ? -7.09 -44.406 1.315 1 87.25 184 THR A CA 1
ATOM 1435 C C . THR A 1 184 ? -5.637 -44.031 1.574 1 87.25 184 THR A C 1
ATOM 1437 O O . THR A 1 184 ? -5.352 -43.25 2.479 1 87.25 184 THR A O 1
ATOM 1440 N N . VAL A 1 185 ? -4.754 -44.531 0.813 1 85.12 185 VAL A N 1
ATOM 1441 C CA . VAL A 1 185 ? -3.338 -44.25 1.023 1 85.12 185 VAL A CA 1
ATOM 1442 C C . VAL A 1 185 ? -3.035 -42.781 0.684 1 85.12 185 VAL A C 1
ATOM 1444 O O . VAL A 1 185 ? -2.43 -42.062 1.484 1 85.12 185 VAL A O 1
ATOM 1447 N N . LEU A 1 186 ? -3.453 -42.375 -0.52 1 88.12 186 LEU A N 1
ATOM 1448 C CA . LEU A 1 186 ? -3.178 -41 -0.945 1 88.12 186 LEU A CA 1
ATOM 1449 C C . LEU A 1 186 ? -3.98 -40 -0.117 1 88.12 186 LEU A C 1
ATOM 1451 O O . LEU A 1 186 ? -3.443 -39 0.332 1 88.12 186 LEU A O 1
ATOM 1455 N N . GLY A 1 187 ? -5.273 -40.281 0.028 1 90.06 187 GLY A N 1
ATOM 1456 C CA . GLY A 1 187 ? -6.113 -39.438 0.845 1 90.06 187 GLY A CA 1
ATOM 1457 C C . GLY A 1 187 ? -5.656 -39.344 2.289 1 90.06 187 GLY A C 1
ATOM 1458 O O . GLY A 1 187 ? -5.645 -38.25 2.881 1 90.06 187 GLY A O 1
ATOM 1459 N N . GLY A 1 188 ? -5.32 -40.5 2.793 1 92 188 GLY A N 1
ATOM 1460 C CA . GLY A 1 188 ? -4.828 -40.531 4.16 1 92 188 GLY A CA 1
ATOM 1461 C C . GLY A 1 188 ? -3.498 -39.844 4.336 1 92 188 GLY A C 1
ATOM 1462 O O . GLY A 1 188 ? -3.297 -39.125 5.32 1 92 188 GLY A O 1
ATOM 1463 N N . ALA A 1 189 ? -2.592 -39.969 3.398 1 92.25 189 ALA A N 1
ATOM 1464 C CA . ALA A 1 189 ? -1.278 -39.344 3.479 1 92.25 189 ALA A CA 1
ATOM 1465 C C . ALA A 1 189 ? -1.399 -37.812 3.416 1 92.25 189 ALA A C 1
ATOM 1467 O O . ALA A 1 189 ? -0.843 -37.125 4.258 1 92.25 189 ALA A O 1
ATOM 1468 N N . TYR A 1 190 ? -2.156 -37.312 2.43 1 94.31 190 TYR A N 1
ATOM 1469 C CA . TYR A 1 190 ? -2.336 -35.875 2.297 1 94.31 190 TYR A CA 1
ATOM 1470 C C . TYR A 1 190 ? -3.135 -35.312 3.467 1 94.31 190 TYR A C 1
ATOM 1472 O O . TYR A 1 190 ? -2.873 -34.188 3.93 1 94.31 190 TYR A O 1
ATOM 1480 N N . GLY A 1 191 ? -4.125 -36.094 3.924 1 94.81 191 GLY A N 1
ATOM 1481 C CA . GLY A 1 191 ? -4.891 -35.688 5.086 1 94.81 191 GLY A CA 1
ATOM 1482 C C . GLY A 1 191 ? -4.047 -35.562 6.34 1 94.81 191 GLY A C 1
ATOM 1483 O O . GLY A 1 191 ? -4.195 -34.594 7.094 1 94.81 191 GLY A O 1
ATOM 1484 N N . LEU A 1 192 ? -3.164 -36.5 6.512 1 94.31 192 LEU A N 1
ATOM 1485 C CA . LEU A 1 192 ? -2.285 -36.5 7.676 1 94.31 192 LEU A CA 1
ATOM 1486 C C . LEU A 1 192 ? -1.316 -35.312 7.617 1 94.31 192 LEU A C 1
ATOM 1488 O O . LEU A 1 192 ? -1.128 -34.625 8.617 1 94.31 192 LEU A O 1
ATOM 1492 N N . VAL A 1 193 ? -0.69 -35.094 6.484 1 95.19 193 VAL A N 1
ATOM 1493 C CA . VAL A 1 193 ? 0.247 -34 6.332 1 95.19 193 VAL A CA 1
ATOM 1494 C C . VAL A 1 193 ? -0.473 -32.656 6.574 1 95.19 193 VAL A C 1
ATOM 1496 O O . VAL A 1 193 ? 0.047 -31.797 7.266 1 95.19 193 VAL A O 1
ATOM 1499 N N . PHE A 1 194 ? -1.647 -32.531 6.055 1 95.25 194 PHE A N 1
ATOM 1500 C CA . PHE A 1 194 ? -2.414 -31.312 6.219 1 95.25 194 PHE A CA 1
ATOM 1501 C C . PHE A 1 194 ? -2.738 -31.062 7.688 1 95.25 194 PHE A C 1
ATOM 1503 O O . PHE A 1 194 ? -2.66 -29.938 8.164 1 95.25 194 PHE A O 1
ATOM 1510 N N . PHE A 1 195 ? -3.086 -32.094 8.359 1 94.06 195 PHE A N 1
ATOM 1511 C CA . PHE A 1 195 ? -3.443 -31.984 9.766 1 94.06 195 PHE A CA 1
ATOM 1512 C C . PHE A 1 195 ? -2.254 -31.516 10.594 1 94.06 195 PHE A C 1
ATOM 1514 O O . PHE A 1 195 ? -2.42 -30.766 11.555 1 94.06 195 PHE A O 1
ATOM 1521 N N . VAL A 1 196 ? -1.13 -31.844 10.18 1 94 196 VAL A N 1
ATOM 1522 C CA . VAL A 1 196 ? 0.079 -31.484 10.922 1 94 196 VAL A CA 1
ATOM 1523 C C . VAL A 1 196 ? 0.463 -30.047 10.617 1 94 196 VAL A C 1
ATOM 1525 O O . VAL A 1 196 ? 0.882 -29.312 11.516 1 94 196 VAL A O 1
ATOM 1528 N N . VAL A 1 197 ? 0.233 -29.641 9.375 1 96 197 VAL A N 1
ATOM 1529 C CA . VAL A 1 197 ? 0.785 -28.344 8.961 1 96 197 VAL A CA 1
ATOM 1530 C C . VAL A 1 197 ? -0.274 -27.266 9.109 1 96 197 VAL A C 1
ATOM 1532 O O . VAL A 1 197 ? 0.051 -26.078 9.148 1 96 197 VAL A O 1
ATOM 1535 N N . LYS A 1 198 ? -1.517 -27.641 9.242 1 95.94 198 LYS A N 1
ATOM 1536 C CA . LYS A 1 198 ? -2.6 -26.672 9.242 1 95.94 198 LYS A CA 1
ATOM 1537 C C . LYS A 1 198 ? -2.439 -25.656 10.383 1 95.94 198 LYS A C 1
ATOM 1539 O O . LYS A 1 198 ? -2.717 -24.469 10.219 1 95.94 198 LYS A O 1
ATOM 1544 N N . GLY A 1 199 ? -1.959 -26.094 11.57 1 95.56 199 GLY A N 1
ATOM 1545 C CA . GLY A 1 199 ? -1.74 -25.203 12.695 1 95.56 199 GLY A CA 1
ATOM 1546 C C . GLY A 1 199 ? -0.645 -24.188 12.445 1 95.56 199 GLY A C 1
ATOM 1547 O O . GLY A 1 199 ? -0.797 -23 12.781 1 95.56 199 GLY A O 1
ATOM 1548 N N . VAL A 1 200 ? 0.398 -24.719 11.875 1 96.62 200 VAL A N 1
ATOM 1549 C CA . VAL A 1 200 ? 1.52 -23.828 11.555 1 96.62 200 VAL A CA 1
ATOM 1550 C C . VAL A 1 200 ? 1.094 -22.812 10.508 1 96.62 200 VAL A C 1
ATOM 1552 O O . VAL A 1 200 ? 1.373 -21.625 10.648 1 96.62 200 VAL A O 1
ATOM 1555 N N . LEU A 1 201 ? 0.397 -23.203 9.531 1 96.94 201 LEU A N 1
ATOM 1556 C CA . LEU A 1 201 ? -0.047 -22.328 8.453 1 96.94 201 LEU A CA 1
ATOM 1557 C C . LEU A 1 201 ? -0.966 -21.234 8.992 1 96.94 201 LEU A C 1
ATOM 1559 O O . LEU A 1 201 ? -0.868 -20.078 8.578 1 96.94 201 LEU A O 1
ATOM 1563 N N . GLY A 1 202 ? -1.816 -21.594 9.922 1 96.31 202 GLY A N 1
ATOM 1564 C CA . GLY A 1 202 ? -2.68 -20.594 10.547 1 96.31 202 GLY A CA 1
ATOM 1565 C C . GLY A 1 202 ? -1.917 -19.578 11.359 1 96.31 202 GLY A C 1
ATOM 1566 O O . GLY A 1 202 ? -2.205 -18.375 11.289 1 96.31 202 GLY A O 1
ATOM 1567 N N . ARG A 1 203 ? -0.945 -20.016 12.039 1 96.81 203 ARG A N 1
ATOM 1568 C CA . ARG A 1 203 ? -0.156 -19.156 12.906 1 96.81 203 ARG A CA 1
ATOM 1569 C C . ARG A 1 203 ? 0.693 -18.188 12.086 1 96.81 203 ARG A C 1
ATOM 1571 O O . ARG A 1 203 ? 0.723 -16.984 12.359 1 96.81 203 ARG A O 1
ATOM 1578 N N . ILE A 1 204 ? 1.357 -18.734 11.117 1 97.06 204 ILE A N 1
ATOM 1579 C CA . ILE A 1 204 ? 2.23 -17.875 10.328 1 97.06 204 ILE A CA 1
ATOM 1580 C C . ILE A 1 204 ? 1.389 -16.938 9.461 1 97.06 204 ILE A C 1
ATOM 1582 O O . ILE A 1 204 ? 1.813 -15.82 9.148 1 97.06 204 ILE A O 1
ATOM 1586 N N . GLY A 1 205 ? 0.137 -17.375 9.133 1 97 205 GLY A N 1
ATOM 1587 C CA . GLY A 1 205 ? -0.768 -16.484 8.414 1 97 205 GLY A CA 1
ATOM 1588 C C . GLY A 1 205 ? -1.152 -15.258 9.203 1 97 205 GLY A C 1
ATOM 1589 O O . GLY A 1 205 ? -1.183 -14.148 8.664 1 97 205 GLY A O 1
ATOM 1590 N N . ARG A 1 206 ? -1.38 -15.406 10.445 1 96.94 206 ARG A N 1
ATOM 1591 C CA . ARG A 1 206 ? -1.723 -14.289 11.328 1 96.94 206 ARG A CA 1
ATOM 1592 C C . ARG A 1 206 ? -0.529 -13.359 11.523 1 96.94 206 ARG A C 1
ATOM 1594 O O . ARG A 1 206 ? -0.672 -12.141 11.461 1 96.94 206 ARG A O 1
ATOM 1601 N N . ASP A 1 207 ? 0.587 -13.961 11.695 1 97.56 207 ASP A N 1
ATOM 1602 C CA . ASP A 1 207 ? 1.789 -13.164 11.898 1 97.56 207 ASP A CA 1
ATOM 1603 C C . ASP A 1 207 ? 2.18 -12.414 10.625 1 97.56 207 ASP A C 1
ATOM 1605 O O . ASP A 1 207 ? 2.721 -11.312 10.688 1 97.56 207 ASP A O 1
ATOM 1609 N N . ARG A 1 208 ? 1.956 -13.039 9.531 1 96.62 208 ARG A N 1
ATOM 1610 C CA . ARG A 1 208 ? 2.193 -12.383 8.25 1 96.62 208 ARG A CA 1
ATOM 1611 C C . ARG A 1 208 ? 1.334 -11.133 8.109 1 96.62 208 ARG A C 1
ATOM 1613 O O . ARG A 1 208 ? 1.809 -10.094 7.641 1 96.62 208 ARG A O 1
ATOM 1620 N N . SER A 1 209 ? 0.106 -11.211 8.492 1 96.69 209 SER A N 1
ATOM 1621 C CA . SER A 1 209 ? -0.795 -10.07 8.43 1 96.69 209 SER A CA 1
ATOM 1622 C C . SER A 1 209 ? -0.333 -8.953 9.359 1 96.69 209 SER A C 1
ATOM 1624 O O . SER A 1 209 ? -0.376 -7.773 8.992 1 96.69 209 SER A O 1
ATOM 1626 N N . ALA A 1 210 ? 0.132 -9.312 10.5 1 96.38 210 ALA A N 1
ATOM 1627 C CA . ALA A 1 210 ? 0.654 -8.336 11.461 1 96.38 210 ALA A CA 1
ATOM 1628 C C . ALA A 1 210 ? 1.93 -7.688 10.93 1 96.38 210 ALA A C 1
ATOM 1630 O O . ALA A 1 210 ? 2.115 -6.473 11.07 1 96.38 210 ALA A O 1
ATOM 1631 N N . ALA A 1 211 ? 2.816 -8.492 10.391 1 97 211 ALA A N 1
ATOM 1632 C CA . ALA A 1 211 ? 4.047 -7.965 9.805 1 97 211 ALA A CA 1
ATOM 1633 C C . ALA A 1 211 ? 3.742 -7 8.664 1 97 211 ALA A C 1
ATOM 1635 O O . ALA A 1 211 ? 4.422 -5.984 8.5 1 97 211 ALA A O 1
ATOM 1636 N N . ASN A 1 212 ? 2.717 -7.348 7.914 1 96.44 212 ASN A N 1
ATOM 1637 C CA . ASN A 1 212 ? 2.328 -6.496 6.797 1 96.44 212 ASN A CA 1
ATOM 1638 C C . ASN A 1 212 ? 1.789 -5.148 7.273 1 96.44 212 ASN A C 1
ATOM 1640 O O . ASN A 1 212 ? 2.025 -4.121 6.641 1 96.44 212 ASN A O 1
ATOM 1644 N N . ARG A 1 213 ? 1.106 -5.172 8.367 1 95.31 213 ARG A N 1
ATOM 1645 C CA . ARG A 1 213 ? 0.639 -3.934 8.984 1 95.31 213 ARG A CA 1
ATOM 1646 C C . ARG A 1 213 ? 1.811 -3.041 9.375 1 95.31 213 ARG A C 1
ATOM 1648 O O . ARG A 1 213 ? 1.798 -1.838 9.102 1 95.31 213 ARG A O 1
ATOM 1655 N N . GLU A 1 214 ? 2.764 -3.631 9.953 1 94.81 214 GLU A N 1
ATOM 1656 C CA . GLU A 1 214 ? 3.947 -2.887 10.367 1 94.81 214 GLU A CA 1
ATOM 1657 C C . GLU A 1 214 ? 4.699 -2.322 9.172 1 94.81 214 GLU A C 1
ATOM 1659 O O . GLU A 1 214 ? 5.199 -1.195 9.219 1 94.81 214 GLU A O 1
ATOM 1664 N N . ARG A 1 215 ? 4.766 -3.068 8.133 1 95.69 215 ARG A N 1
ATOM 1665 C CA . ARG A 1 215 ? 5.422 -2.611 6.91 1 95.69 215 ARG A CA 1
ATOM 1666 C C . ARG A 1 215 ? 4.734 -1.372 6.348 1 95.69 215 ARG A C 1
ATOM 1668 O O . ARG A 1 215 ? 5.391 -0.368 6.059 1 95.69 215 ARG A O 1
ATOM 1675 N N . PHE A 1 216 ? 3.412 -1.421 6.27 1 94.62 216 PHE A N 1
ATOM 1676 C CA . PHE 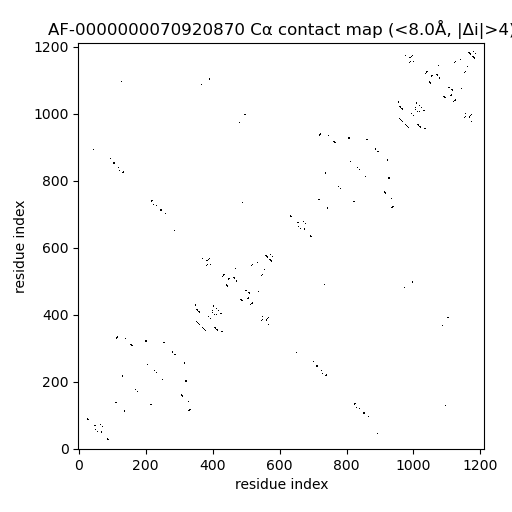A 1 216 ? 2.635 -0.32 5.711 1 94.62 216 PHE A CA 1
ATOM 1677 C C . PHE A 1 216 ? 2.719 0.91 6.609 1 94.62 216 PHE A C 1
ATOM 1679 O O . PHE A 1 216 ? 2.912 2.025 6.121 1 94.62 216 PHE A O 1
ATOM 1686 N N . THR A 1 217 ? 2.654 0.709 7.867 1 93 217 THR A N 1
ATOM 1687 C CA . THR A 1 217 ? 2.666 1.821 8.812 1 93 217 THR A CA 1
ATOM 1688 C C . THR A 1 217 ? 4.035 2.492 8.844 1 93 217 THR A C 1
ATOM 1690 O O . THR A 1 217 ? 4.133 3.721 8.812 1 93 217 THR A O 1
ATOM 1693 N N . THR A 1 218 ? 5.094 1.682 8.875 1 92.5 218 THR A N 1
ATOM 1694 C CA . THR A 1 218 ? 6.445 2.227 8.938 1 92.5 218 THR A CA 1
ATOM 1695 C C . THR A 1 218 ? 6.789 2.975 7.648 1 92.5 218 THR A C 1
ATOM 1697 O O . THR A 1 218 ? 7.328 4.082 7.695 1 92.5 218 THR A O 1
ATOM 1700 N N . ALA A 1 219 ? 6.469 2.383 6.535 1 93.62 219 ALA A N 1
ATOM 1701 C CA . ALA A 1 219 ? 6.727 3.039 5.258 1 93.62 219 ALA A CA 1
ATOM 1702 C C . ALA A 1 219 ? 5.918 4.324 5.125 1 93.62 219 ALA A C 1
ATOM 1704 O O . ALA A 1 219 ? 6.441 5.352 4.688 1 93.62 219 ALA A O 1
ATOM 1705 N N . GLY A 1 220 ? 4.664 4.254 5.512 1 91.38 220 GLY A N 1
ATOM 1706 C CA . GLY A 1 220 ? 3.807 5.426 5.457 1 91.38 220 GLY A CA 1
ATOM 1707 C C . GLY A 1 220 ? 4.289 6.562 6.34 1 91.38 220 GLY A C 1
ATOM 1708 O O . GLY A 1 220 ? 4.352 7.715 5.906 1 91.38 220 GLY A O 1
ATOM 1709 N N . GLU A 1 221 ? 4.695 6.242 7.52 1 88.38 221 GLU A N 1
ATOM 1710 C CA . GLU A 1 221 ? 5.18 7.246 8.469 1 88.38 221 GLU A CA 1
ATOM 1711 C C . GLU A 1 221 ? 6.488 7.867 7.984 1 88.38 221 GLU A C 1
ATOM 1713 O O . GLU A 1 221 ? 6.68 9.078 8.094 1 88.38 221 GLU A O 1
ATOM 1718 N N . ALA A 1 222 ? 7.363 7.043 7.504 1 90 222 ALA A N 1
ATOM 1719 C CA . ALA A 1 222 ? 8.664 7.516 7.039 1 90 222 ALA A CA 1
ATOM 1720 C C . ALA A 1 222 ? 8.5 8.508 5.891 1 90 222 ALA A C 1
ATOM 1722 O O . ALA A 1 222 ? 9.156 9.562 5.875 1 90 222 ALA A O 1
ATOM 1723 N N . LEU A 1 223 ? 7.578 8.211 5.023 1 89.88 223 LEU A N 1
ATOM 1724 C CA . LEU A 1 223 ? 7.41 9.047 3.842 1 89.88 223 LEU A CA 1
ATOM 1725 C C . LEU A 1 223 ? 6.613 10.305 4.18 1 89.88 223 LEU A C 1
ATOM 1727 O O . LEU A 1 223 ? 6.855 11.375 3.605 1 89.88 223 LEU A O 1
ATOM 1731 N N . ASP A 1 224 ? 5.777 10.18 5.16 1 85.5 224 ASP A N 1
ATOM 1732 C CA . ASP A 1 224 ? 4.988 11.328 5.605 1 85.5 224 ASP A CA 1
ATOM 1733 C C . ASP A 1 224 ? 5.852 12.32 6.379 1 85.5 224 ASP A C 1
ATOM 1735 O O . ASP A 1 224 ? 5.648 13.531 6.281 1 85.5 224 ASP A O 1
ATOM 1739 N N . ALA A 1 225 ? 6.801 11.797 7.172 1 85.56 225 ALA A N 1
ATOM 1740 C CA . ALA A 1 225 ? 7.648 12.633 8.023 1 85.56 225 ALA A CA 1
ATOM 1741 C C . ALA A 1 225 ? 9.039 12.805 7.414 1 85.56 225 ALA A C 1
ATOM 1743 O O . ALA A 1 225 ? 10.023 12.977 8.141 1 85.56 225 ALA A O 1
ATOM 1744 N N . ILE A 1 226 ? 9.148 12.766 6.094 1 88.12 226 ILE A N 1
ATOM 1745 C CA . ILE A 1 226 ? 10.438 12.703 5.406 1 88.12 226 ILE A CA 1
ATOM 1746 C C . ILE A 1 226 ? 11.273 13.938 5.746 1 88.12 226 ILE A C 1
ATOM 1748 O O . ILE A 1 226 ? 12.484 13.844 5.918 1 88.12 226 ILE A O 1
ATOM 1752 N N . LYS A 1 227 ? 10.664 15.141 5.812 1 86.44 227 LYS A N 1
ATOM 1753 C CA . LYS A 1 227 ? 11.375 16.375 6.113 1 86.44 227 LYS A CA 1
ATOM 1754 C C . LYS A 1 227 ? 12.023 16.312 7.496 1 86.44 227 LYS A C 1
ATOM 1756 O O . LYS A 1 227 ? 13.211 16.609 7.641 1 86.44 227 LYS A O 1
ATOM 1761 N N . GLU A 1 228 ? 11.273 15.875 8.438 1 86.5 228 GLU A N 1
ATOM 1762 C CA . GLU A 1 228 ? 11.766 15.781 9.812 1 86.5 228 GLU A CA 1
ATOM 1763 C C . GLU A 1 228 ? 12.82 14.688 9.945 1 86.5 228 GLU A C 1
ATOM 1765 O O . GLU A 1 228 ? 13.828 14.867 10.641 1 86.5 228 GLU A O 1
ATOM 1770 N N . ILE A 1 229 ? 12.609 13.656 9.25 1 86.12 229 ILE A N 1
ATOM 1771 C CA . ILE A 1 229 ? 13.523 12.523 9.344 1 86.12 229 ILE A CA 1
ATOM 1772 C C . ILE A 1 229 ? 14.883 12.898 8.773 1 86.12 229 ILE A C 1
ATOM 1774 O O . ILE A 1 229 ? 15.922 12.523 9.312 1 86.12 229 ILE A O 1
ATOM 1778 N N . LYS A 1 230 ? 14.828 13.594 7.746 1 85.06 230 LYS A N 1
ATOM 1779 C CA . LYS A 1 230 ? 16.078 14.023 7.121 1 85.06 230 LYS A CA 1
ATOM 1780 C C . LYS A 1 230 ? 16.828 15 8.016 1 85.06 230 LYS A C 1
ATOM 1782 O O . LYS A 1 230 ? 18.062 14.922 8.141 1 85.06 230 LYS A O 1
ATOM 1787 N N . LEU A 1 231 ? 16.125 15.836 8.633 1 85.94 231 LEU A N 1
ATOM 1788 C CA . LEU A 1 231 ? 16.75 16.859 9.461 1 85.94 231 LEU A CA 1
ATOM 1789 C C . LEU A 1 231 ? 17.312 16.25 10.742 1 85.94 231 LEU A C 1
ATOM 1791 O O . LEU A 1 231 ? 18.359 16.672 11.242 1 85.94 231 LEU A O 1
ATOM 1795 N N . LEU A 1 232 ? 16.547 15.211 11.203 1 83.69 232 LEU A N 1
ATOM 1796 C CA . LEU A 1 232 ? 16.969 14.586 12.453 1 83.69 232 LEU A CA 1
ATOM 1797 C C . LEU A 1 232 ? 17.984 13.477 12.18 1 83.69 232 LEU A C 1
ATOM 1799 O O . LEU A 1 232 ? 18.594 12.945 13.109 1 83.69 232 LEU A O 1
ATOM 1803 N N . ARG A 1 233 ? 18.156 13.148 10.984 1 81 233 ARG A N 1
ATOM 1804 C CA . ARG A 1 233 ? 19.094 12.109 10.578 1 81 233 ARG A CA 1
ATOM 1805 C C . ARG A 1 233 ? 18.703 10.758 11.188 1 81 233 ARG A C 1
ATOM 1807 O O . ARG A 1 233 ? 19.547 10.086 11.789 1 81 233 ARG A O 1
ATOM 1814 N N . ARG A 1 234 ? 17.5 10.523 11.078 1 81.38 234 ARG A N 1
ATOM 1815 C CA . ARG A 1 234 ? 17 9.289 11.68 1 81.38 234 ARG A CA 1
ATOM 1816 C C . ARG A 1 234 ? 16.531 8.305 10.609 1 81.38 234 ARG A C 1
ATOM 1818 O O . ARG A 1 234 ? 15.625 7.508 10.844 1 81.38 234 ARG A O 1
ATOM 1825 N N . GLU A 1 235 ? 17.125 8.359 9.484 1 84.75 235 GLU A N 1
ATOM 1826 C CA . GLU A 1 235 ? 16.766 7.461 8.391 1 84.75 235 GLU A CA 1
ATOM 1827 C C . GLU A 1 235 ? 16.969 6 8.773 1 84.75 235 GLU A C 1
ATOM 1829 O O . GLU A 1 235 ? 16.125 5.148 8.492 1 84.75 235 GLU A O 1
ATOM 1834 N N . HIS A 1 236 ? 18 5.754 9.516 1 83.69 236 HIS A N 1
ATOM 1835 C CA . HIS A 1 236 ? 18.359 4.391 9.883 1 83.69 236 HIS A CA 1
ATOM 1836 C C . HIS A 1 236 ? 17.344 3.795 10.859 1 83.69 236 HIS A C 1
ATOM 1838 O O . HIS A 1 236 ? 17.109 2.586 10.852 1 83.69 236 HIS A O 1
ATOM 1844 N N . SER A 1 237 ? 16.797 4.668 11.625 1 84.5 237 SER A N 1
ATOM 1845 C CA . SER A 1 237 ? 15.844 4.176 12.609 1 84.5 237 SER A CA 1
ATOM 1846 C C . SER A 1 237 ? 14.602 3.602 11.938 1 84.5 237 SER A C 1
ATOM 1848 O O . SER A 1 237 ? 14.055 2.592 12.383 1 84.5 237 SER A O 1
ATOM 1850 N N . TYR A 1 238 ? 14.188 4.273 10.961 1 87.19 238 TYR A N 1
ATOM 1851 C CA . TYR A 1 238 ? 13 3.789 10.266 1 87.19 238 TYR A CA 1
ATOM 1852 C C . TYR A 1 238 ? 13.32 2.545 9.445 1 87.19 238 TYR A C 1
ATOM 1854 O O . TYR A 1 238 ? 12.477 1.657 9.297 1 87.19 238 TYR A O 1
ATOM 1862 N N . LEU A 1 239 ? 14.531 2.441 8.969 1 90.06 239 LEU A N 1
ATOM 1863 C CA . LEU A 1 239 ? 14.938 1.22 8.289 1 90.06 239 LEU A CA 1
ATOM 1864 C C . LEU A 1 239 ? 15.016 0.05 9.266 1 90.06 239 LEU A C 1
ATOM 1866 O O . LEU A 1 239 ? 14.633 -1.073 8.922 1 90.06 239 LEU A O 1
ATOM 1870 N N . ALA A 1 240 ? 15.484 0.367 10.422 1 90 240 ALA A N 1
ATOM 1871 C CA . ALA A 1 240 ? 15.617 -0.659 11.445 1 90 240 ALA A CA 1
ATOM 1872 C C . ALA A 1 240 ? 14.258 -1.164 11.906 1 90 240 ALA A C 1
ATOM 1874 O O . ALA A 1 240 ? 14.125 -2.303 12.359 1 90 240 ALA A O 1
ATOM 1875 N N . ARG A 1 241 ? 13.273 -0.358 11.734 1 89.06 241 ARG A N 1
ATOM 1876 C CA . ARG A 1 241 ? 11.906 -0.762 12.07 1 89.06 241 ARG A CA 1
ATOM 1877 C C . ARG A 1 241 ? 11.273 -1.529 10.914 1 89.06 241 ARG A C 1
ATOM 1879 O O . ARG A 1 241 ? 10.539 -2.496 11.133 1 89.06 241 ARG A O 1
ATOM 1886 N N . PHE A 1 242 ? 11.578 -1.148 9.734 1 95.06 242 PHE A N 1
ATOM 1887 C CA . PHE A 1 242 ? 10.977 -1.745 8.547 1 95.06 242 PHE A CA 1
ATOM 1888 C C . PHE A 1 242 ? 11.578 -3.121 8.273 1 95.06 242 PHE A C 1
ATOM 1890 O O . PHE A 1 242 ? 10.859 -4.051 7.895 1 95.06 242 PHE A O 1
ATOM 1897 N N . ASP A 1 243 ? 12.797 -3.309 8.484 1 95.5 243 ASP A N 1
ATOM 1898 C CA . ASP A 1 243 ? 13.555 -4.48 8.055 1 95.5 243 ASP A CA 1
ATOM 1899 C C . ASP A 1 243 ? 13.039 -5.746 8.742 1 95.5 243 ASP A C 1
ATOM 1901 O O . ASP A 1 243 ? 12.742 -6.738 8.078 1 95.5 243 ASP A O 1
ATOM 1905 N N . PRO A 1 244 ? 12.859 -5.68 10.055 1 95.19 244 PRO A N 1
ATOM 1906 C CA . PRO A 1 244 ? 12.383 -6.914 10.688 1 95.19 244 PRO A CA 1
ATOM 1907 C C . PRO A 1 244 ? 10.977 -7.305 10.25 1 95.19 244 PRO A C 1
ATOM 1909 O O . PRO A 1 244 ? 10.68 -8.492 10.086 1 95.19 244 PRO A O 1
ATOM 1912 N N . ALA A 1 245 ? 10.117 -6.336 10.125 1 96.38 245 ALA A N 1
ATOM 1913 C CA . ALA A 1 245 ? 8.758 -6.621 9.672 1 96.38 245 ALA A CA 1
ATOM 1914 C C . ALA A 1 245 ? 8.758 -7.176 8.25 1 96.38 245 ALA A C 1
ATOM 1916 O O . ALA A 1 245 ? 8.039 -8.125 7.945 1 96.38 245 ALA A O 1
ATOM 1917 N N . SER A 1 246 ? 9.578 -6.566 7.418 1 96.94 246 SER A N 1
ATOM 1918 C CA . SER A 1 246 ? 9.703 -7.004 6.031 1 96.94 246 SER A CA 1
ATOM 1919 C C . SER A 1 246 ? 10.266 -8.422 5.945 1 96.94 246 SER A C 1
ATOM 1921 O O . SER A 1 246 ? 9.797 -9.234 5.148 1 96.94 246 SER A O 1
ATOM 1923 N N . MET A 1 247 ? 11.273 -8.75 6.758 1 96.94 247 MET A N 1
ATOM 1924 C CA . MET A 1 247 ? 11.883 -10.078 6.793 1 96.94 247 MET A CA 1
ATOM 1925 C C . MET A 1 247 ? 10.883 -11.125 7.273 1 96.94 247 MET A C 1
ATOM 1927 O O . MET A 1 247 ? 10.789 -12.211 6.699 1 96.94 247 MET A O 1
ATOM 1931 N N . ARG A 1 248 ? 10.18 -10.797 8.328 1 96.56 248 ARG A N 1
ATOM 1932 C CA . ARG A 1 248 ? 9.164 -11.711 8.852 1 96.56 248 ARG A CA 1
ATOM 1933 C C . ARG A 1 248 ? 8.094 -11.992 7.801 1 96.56 248 ARG A C 1
ATOM 1935 O O . ARG A 1 248 ? 7.711 -13.148 7.594 1 96.56 248 ARG A O 1
ATOM 1942 N N . PHE A 1 249 ? 7.645 -10.977 7.141 1 96.88 249 PHE A N 1
ATOM 1943 C CA . PHE A 1 249 ? 6.656 -11.109 6.078 1 96.88 249 PHE A CA 1
ATOM 1944 C C . PHE A 1 249 ? 7.156 -12.055 4.992 1 96.88 249 PHE A C 1
ATOM 1946 O O . PHE A 1 249 ? 6.457 -12.992 4.605 1 96.88 249 PHE A O 1
ATOM 1953 N N . ALA A 1 250 ? 8.375 -11.836 4.527 1 96.5 250 ALA A N 1
ATOM 1954 C CA . ALA A 1 250 ? 8.977 -12.625 3.449 1 96.5 250 ALA A CA 1
ATOM 1955 C C . ALA A 1 250 ? 9.195 -14.07 3.881 1 96.5 250 ALA A C 1
ATOM 1957 O O . ALA A 1 250 ? 8.906 -15 3.121 1 96.5 250 ALA A O 1
ATOM 1958 N N . ARG A 1 251 ? 9.633 -14.273 5.078 1 96.25 251 ARG A N 1
ATOM 1959 C CA . ARG A 1 251 ? 9.906 -15.609 5.59 1 96.25 251 ARG A CA 1
ATOM 1960 C C . ARG A 1 251 ? 8.617 -16.422 5.688 1 96.25 251 ARG A C 1
ATOM 1962 O O . ARG A 1 251 ? 8.609 -17.609 5.348 1 96.25 251 ARG A O 1
ATOM 1969 N N . HIS A 1 252 ? 7.578 -15.805 6.191 1 96.56 252 HIS A N 1
ATOM 1970 C CA . HIS A 1 252 ? 6.309 -16.5 6.312 1 96.56 252 HIS A CA 1
ATOM 1971 C C . HIS A 1 252 ? 5.75 -16.875 4.945 1 96.56 252 HIS A C 1
ATOM 1973 O O . HIS A 1 252 ? 5.191 -17.969 4.77 1 96.56 252 HIS A O 1
ATOM 1979 N N . GLN A 1 253 ? 5.941 -15.984 4.004 1 95.38 253 GLN A N 1
ATOM 1980 C CA . GLN A 1 253 ? 5.512 -16.297 2.641 1 95.38 253 GLN A CA 1
ATOM 1981 C C . GLN A 1 253 ? 6.285 -17.469 2.07 1 95.38 253 GLN A C 1
ATOM 1983 O O . GLN A 1 253 ? 5.703 -18.359 1.439 1 95.38 253 GLN A O 1
ATOM 1988 N N . ALA A 1 254 ? 7.574 -17.5 2.312 1 95.31 254 ALA A N 1
ATOM 1989 C CA . ALA A 1 254 ? 8.422 -18.594 1.845 1 95.31 254 ALA A CA 1
ATOM 1990 C C . ALA A 1 254 ? 8.016 -19.922 2.492 1 95.31 254 ALA A C 1
ATOM 1992 O O . ALA A 1 254 ? 7.93 -20.953 1.817 1 95.31 254 ALA A O 1
ATOM 1993 N N . THR A 1 255 ? 7.754 -19.859 3.76 1 95.88 255 THR A N 1
ATOM 1994 C CA . THR A 1 255 ? 7.367 -21.047 4.5 1 95.88 255 THR A CA 1
ATOM 1995 C C . THR A 1 255 ? 6.027 -21.594 4.008 1 95.88 255 THR A C 1
ATOM 1997 O O . THR A 1 255 ? 5.859 -22.797 3.836 1 95.88 255 THR A O 1
ATOM 2000 N N . ALA A 1 256 ? 5.117 -20.672 3.789 1 95.75 256 ALA A N 1
ATOM 2001 C CA . ALA A 1 256 ? 3.803 -21.094 3.309 1 95.75 256 ALA A CA 1
ATOM 2002 C C . ALA A 1 256 ? 3.902 -21.766 1.941 1 95.75 256 ALA A C 1
ATOM 2004 O O . ALA A 1 256 ? 3.266 -22.781 1.701 1 95.75 256 ALA A O 1
ATOM 2005 N N . THR A 1 257 ? 4.68 -21.188 1.077 1 92.88 257 THR A N 1
ATOM 2006 C CA . THR A 1 257 ? 4.863 -21.75 -0.256 1 92.88 257 THR A CA 1
ATOM 2007 C C . THR A 1 257 ? 5.516 -23.125 -0.178 1 92.88 257 THR A C 1
ATOM 2009 O O . THR A 1 257 ? 5.094 -24.047 -0.865 1 92.88 257 THR A O 1
ATOM 2012 N N . THR A 1 258 ? 6.449 -23.297 0.698 1 93.75 258 THR A N 1
ATOM 2013 C CA . THR A 1 258 ? 7.156 -24.562 0.867 1 93.75 258 THR A CA 1
ATOM 2014 C C . THR A 1 258 ? 6.223 -25.625 1.426 1 93.75 258 THR A C 1
ATOM 2016 O O . THR A 1 258 ? 6.156 -26.734 0.896 1 93.75 258 THR A O 1
ATOM 2019 N N . LEU A 1 259 ? 5.484 -25.25 2.404 1 94.12 259 LEU A N 1
ATOM 2020 C CA . LEU A 1 259 ? 4.609 -26.219 3.057 1 94.12 259 LEU A CA 1
ATOM 2021 C C . LEU A 1 259 ? 3.473 -26.641 2.127 1 94.12 259 LEU A C 1
ATOM 2023 O O . LEU A 1 259 ? 2.943 -27.734 2.248 1 94.12 259 LEU A O 1
ATOM 2027 N N . ALA A 1 260 ? 3.188 -25.766 1.215 1 94.12 260 ALA A N 1
ATOM 2028 C CA . ALA A 1 260 ? 2.113 -26.078 0.274 1 94.12 260 ALA A CA 1
ATOM 2029 C C . ALA A 1 260 ? 2.602 -27.016 -0.827 1 94.12 260 ALA A C 1
ATOM 2031 O O . ALA A 1 260 ? 1.835 -27.844 -1.338 1 94.12 260 ALA A O 1
ATOM 2032 N N . GLU A 1 261 ? 3.871 -26.953 -1.174 1 91.06 261 GLU A N 1
ATOM 2033 C CA . GLU A 1 261 ? 4.316 -27.609 -2.396 1 91.06 261 GLU A CA 1
ATOM 2034 C C . GLU A 1 261 ? 5.164 -28.844 -2.078 1 91.06 261 GLU A C 1
ATOM 2036 O O . GLU A 1 261 ? 5.188 -29.797 -2.854 1 91.06 261 GLU A O 1
ATOM 2041 N N . VAL A 1 262 ? 5.758 -29 -0.925 1 88.81 262 VAL A N 1
ATOM 2042 C CA . VAL A 1 262 ? 6.812 -29.969 -0.641 1 88.81 262 VAL A CA 1
ATOM 2043 C C . VAL A 1 262 ? 6.199 -31.344 -0.427 1 88.81 262 VAL A C 1
ATOM 2045 O O . VAL A 1 262 ? 6.781 -32.375 -0.827 1 88.81 262 VAL A O 1
ATOM 2048 N N . PRO A 1 263 ? 5.02 -31.438 0.128 1 88 263 PRO A N 1
ATOM 2049 C CA . PRO A 1 263 ? 4.48 -32.781 0.382 1 88 263 PRO A CA 1
ATOM 2050 C C . PRO A 1 263 ? 4.324 -33.594 -0.893 1 88 263 PRO A C 1
ATOM 2052 O O . PRO A 1 263 ? 4.387 -34.844 -0.847 1 88 263 PRO A O 1
ATOM 2055 N N . ARG A 1 264 ? 4.203 -32.938 -2.006 1 89.5 264 ARG A N 1
ATOM 2056 C CA . ARG A 1 264 ? 4.086 -33.625 -3.289 1 89.5 264 ARG A CA 1
ATOM 2057 C C . ARG A 1 264 ? 5.227 -34.625 -3.486 1 89.5 264 ARG A C 1
ATOM 2059 O O . ARG A 1 264 ? 5 -35.781 -3.84 1 89.5 264 ARG A O 1
ATOM 2066 N N . TYR A 1 265 ? 6.395 -34.219 -3.248 1 86.69 265 TYR A N 1
ATOM 2067 C CA . TYR A 1 265 ? 7.578 -35 -3.547 1 86.69 265 TYR A CA 1
ATOM 2068 C C . TYR A 1 265 ? 7.711 -36.188 -2.58 1 86.69 265 TYR A C 1
ATOM 2070 O O . TYR A 1 265 ? 8.109 -37.281 -2.975 1 86.69 265 TYR A O 1
ATOM 2078 N N . LEU A 1 266 ? 7.273 -35.969 -1.374 1 83 266 LEU A N 1
ATOM 2079 C CA . LEU A 1 266 ? 7.328 -37.031 -0.378 1 83 266 LEU A CA 1
ATOM 2080 C C . LEU A 1 266 ? 6.262 -38.094 -0.651 1 83 266 LEU A C 1
ATOM 2082 O O . LEU A 1 266 ? 6.535 -39.281 -0.58 1 83 266 LEU A O 1
ATOM 2086 N N . ILE A 1 267 ? 5.121 -37.688 -1.028 1 88.81 267 ILE A N 1
ATOM 2087 C CA . ILE A 1 267 ? 4.02 -38.594 -1.269 1 88.81 267 ILE A CA 1
ATOM 2088 C C . ILE A 1 267 ? 4.246 -39.344 -2.586 1 88.81 267 ILE A C 1
ATOM 2090 O O . ILE A 1 267 ? 3.914 -40.531 -2.705 1 88.81 267 ILE A O 1
ATOM 2094 N N . GLU A 1 268 ? 4.781 -38.594 -3.568 1 85.88 268 GLU A N 1
ATOM 2095 C CA . GLU A 1 268 ? 5.16 -39.25 -4.816 1 85.88 268 GLU A CA 1
ATOM 2096 C C . GLU A 1 268 ? 6.156 -40.375 -4.562 1 85.88 268 GLU A C 1
ATOM 2098 O O . GLU A 1 268 ? 6.031 -41.469 -5.141 1 85.88 268 GLU A O 1
ATOM 2103 N N . ALA A 1 269 ? 7.121 -40.156 -3.713 1 81.38 269 ALA A N 1
ATOM 2104 C CA . ALA A 1 269 ? 8.109 -41.188 -3.369 1 81.38 269 ALA A CA 1
ATOM 2105 C C . ALA A 1 269 ? 7.445 -42.375 -2.674 1 81.38 269 ALA A C 1
ATOM 2107 O O . ALA A 1 269 ? 7.777 -43.531 -2.953 1 81.38 269 ALA A O 1
ATOM 2108 N N . LEU A 1 270 ? 6.516 -42.031 -1.909 1 79.56 270 LEU A N 1
ATOM 2109 C CA . LEU A 1 270 ? 5.793 -43.094 -1.202 1 79.56 270 LEU A CA 1
ATOM 2110 C C . LEU A 1 270 ? 4.918 -43.906 -2.162 1 79.56 270 LEU A C 1
ATOM 2112 O O . LEU A 1 270 ? 4.809 -45.125 -2.037 1 79.56 270 LEU A O 1
ATOM 2116 N N . GLY A 1 271 ? 4.305 -43.188 -3.096 1 80.94 271 GLY A N 1
ATOM 2117 C CA . GLY A 1 271 ? 3.48 -43.875 -4.09 1 80.94 271 GLY A CA 1
ATOM 2118 C C . GLY A 1 271 ? 4.27 -44.812 -4.988 1 80.94 271 GLY A C 1
ATOM 2119 O O . GLY A 1 271 ? 3.891 -45.969 -5.172 1 80.94 271 GLY A O 1
ATOM 2120 N N . PHE A 1 272 ? 5.363 -44.344 -5.5 1 78.75 272 PHE A N 1
ATOM 2121 C CA . PHE A 1 272 ? 6.203 -45.156 -6.359 1 78.75 272 PHE A CA 1
ATOM 2122 C C . PHE A 1 272 ? 6.816 -46.312 -5.566 1 78.75 272 PHE A C 1
ATOM 2124 O O . PHE A 1 272 ? 6.93 -47.438 -6.074 1 78.75 272 PHE A O 1
ATOM 2131 N N . GLY A 1 273 ? 7.215 -45.938 -4.363 1 77.38 273 GLY A N 1
ATOM 2132 C CA . GLY A 1 273 ? 7.711 -47 -3.492 1 77.38 273 GLY A CA 1
ATOM 2133 C C . GLY A 1 273 ? 6.684 -48.094 -3.23 1 77.38 273 GLY A C 1
ATOM 2134 O O . GLY A 1 273 ? 7.02 -49.281 -3.205 1 77.38 273 GLY A O 1
ATOM 2135 N N . GLY A 1 274 ? 5.469 -47.656 -3.055 1 77.81 274 GLY A N 1
ATOM 2136 C CA . GLY A 1 274 ? 4.395 -48.625 -2.857 1 77.81 274 GLY A CA 1
ATOM 2137 C C . GLY A 1 274 ? 4.176 -49.531 -4.059 1 77.81 274 GLY A C 1
ATOM 2138 O O . GLY A 1 274 ? 3.947 -50.719 -3.908 1 77.81 274 GLY A O 1
ATOM 2139 N N . ILE A 1 275 ? 4.266 -48.969 -5.23 1 79.5 275 ILE A N 1
ATOM 2140 C CA . ILE A 1 275 ? 4.094 -49.75 -6.457 1 79.5 275 ILE A CA 1
ATOM 2141 C C . ILE A 1 275 ? 5.234 -50.75 -6.602 1 79.5 275 ILE A C 1
ATOM 2143 O O . ILE A 1 275 ? 5.016 -51.875 -6.984 1 79.5 275 ILE A O 1
ATOM 2147 N N . LEU A 1 276 ? 6.422 -50.312 -6.293 1 81.94 276 LEU A N 1
ATOM 2148 C CA . LEU A 1 276 ? 7.582 -51.188 -6.355 1 81.94 276 LEU A CA 1
ATOM 2149 C C . LEU A 1 276 ? 7.457 -52.312 -5.344 1 81.94 276 LEU A C 1
ATOM 2151 O O . LEU A 1 276 ? 7.773 -53.469 -5.652 1 81.94 276 LEU A O 1
ATOM 2155 N N . ALA A 1 277 ? 7.004 -52 -4.215 1 81.25 277 ALA A N 1
ATOM 2156 C CA . ALA A 1 277 ? 6.812 -53 -3.172 1 81.25 277 ALA A CA 1
ATOM 2157 C C . ALA A 1 277 ? 5.75 -54 -3.58 1 81.25 277 ALA A C 1
ATOM 2159 O O . ALA A 1 277 ? 5.902 -55.219 -3.334 1 81.25 277 ALA A O 1
ATOM 2160 N N . LEU A 1 278 ? 4.773 -53.531 -4.184 1 79 278 LEU A N 1
ATOM 2161 C CA . LEU A 1 278 ? 3.707 -54.406 -4.664 1 79 278 LEU A CA 1
ATOM 2162 C C . LEU A 1 278 ? 4.215 -55.312 -5.762 1 79 278 LEU A C 1
ATOM 2164 O O . LEU A 1 278 ? 3.869 -56.5 -5.797 1 79 278 LEU A O 1
ATOM 2168 N N . ALA A 1 279 ? 4.98 -54.781 -6.621 1 80.62 279 ALA A N 1
ATOM 2169 C CA . ALA A 1 279 ? 5.562 -55.594 -7.703 1 80.62 279 ALA A CA 1
ATOM 2170 C C . ALA A 1 279 ? 6.426 -56.719 -7.152 1 80.62 279 ALA A C 1
ATOM 2172 O O . ALA A 1 279 ? 6.305 -57.875 -7.586 1 80.62 279 ALA A O 1
ATOM 2173 N N . VAL A 1 280 ? 7.219 -56.406 -6.223 1 80.94 280 VAL A N 1
ATOM 2174 C CA . VAL A 1 280 ? 8.109 -57.375 -5.609 1 80.94 280 VAL A CA 1
ATOM 2175 C C . VAL A 1 280 ? 7.293 -58.438 -4.867 1 80.94 280 VAL A C 1
ATOM 2177 O O . VAL A 1 280 ? 7.598 -59.625 -4.934 1 80.94 280 VAL A O 1
ATOM 2180 N N . PHE A 1 281 ? 6.348 -57.969 -4.258 1 79.38 281 PHE A N 1
ATOM 2181 C CA . PHE A 1 281 ? 5.496 -58.875 -3.488 1 79.38 281 PHE A CA 1
ATOM 2182 C C . PHE A 1 281 ? 4.777 -59.875 -4.402 1 79.38 281 PHE A C 1
ATOM 2184 O O . PHE A 1 281 ? 4.758 -61.062 -4.133 1 79.38 281 PHE A O 1
ATOM 2191 N N . LEU A 1 282 ? 4.207 -59.312 -5.453 1 77.38 282 LEU A N 1
ATOM 2192 C CA . LEU A 1 282 ? 3.467 -60.188 -6.383 1 77.38 282 LEU A CA 1
ATOM 2193 C C . LEU A 1 282 ? 4.402 -61.156 -7.09 1 77.38 282 LEU A C 1
ATOM 2195 O O . LEU A 1 282 ? 4.016 -62.281 -7.379 1 77.38 282 LEU A O 1
ATOM 2199 N N . MET A 1 283 ? 5.5 -60.719 -7.336 1 76.44 283 MET A N 1
ATOM 2200 C CA . MET A 1 283 ? 6.496 -61.562 -7.98 1 76.44 283 MET A CA 1
ATOM 2201 C C . MET A 1 283 ? 6.906 -62.719 -7.066 1 76.44 283 MET A C 1
ATOM 2203 O O . MET A 1 283 ? 7.062 -63.844 -7.523 1 76.44 283 MET A O 1
ATOM 2207 N N . LEU A 1 284 ? 7.09 -62.438 -5.871 1 76.56 284 LEU A N 1
ATOM 2208 C CA . LEU A 1 284 ? 7.527 -63.438 -4.922 1 76.56 284 LEU A CA 1
ATOM 2209 C C . LEU A 1 284 ? 6.398 -64.438 -4.613 1 76.56 284 LEU A C 1
ATOM 2211 O O . LEU A 1 284 ? 6.648 -65.625 -4.336 1 76.56 284 LEU A O 1
ATOM 2215 N N . LYS A 1 285 ? 5.289 -63.938 -4.68 1 74.81 285 LYS A N 1
ATOM 2216 C CA . LYS A 1 285 ? 4.152 -64.75 -4.332 1 74.81 285 LYS A CA 1
ATOM 2217 C C . LYS A 1 285 ? 3.752 -65.688 -5.504 1 74.81 285 LYS A C 1
ATOM 2219 O O . LYS A 1 285 ? 3.598 -66.875 -5.34 1 74.81 285 LYS A O 1
ATOM 2224 N N . ASP A 1 286 ? 3.357 -65.062 -6.668 1 65.38 286 ASP A N 1
ATOM 2225 C CA . ASP A 1 286 ? 2.707 -65.812 -7.742 1 65.38 286 ASP A CA 1
ATOM 2226 C C . ASP A 1 286 ? 3.723 -66.25 -8.781 1 65.38 286 ASP A C 1
ATOM 2228 O O . ASP A 1 286 ? 3.428 -67.125 -9.586 1 65.38 286 ASP A O 1
ATOM 2232 N N . GLY A 1 287 ? 4.902 -65.875 -8.641 1 61.97 287 GLY A N 1
ATOM 2233 C CA . GLY A 1 287 ? 5.941 -66.25 -9.586 1 61.97 287 GLY A CA 1
ATOM 2234 C C . GLY A 1 287 ? 5.598 -65.875 -11.023 1 61.97 287 GLY A C 1
ATOM 2235 O O . GLY A 1 287 ? 6.43 -66.062 -11.922 1 61.97 287 GLY A O 1
ATOM 2236 N N . ASP A 1 288 ? 4.234 -65.625 -11.289 1 59.53 288 ASP A N 1
ATOM 2237 C CA . ASP A 1 288 ? 3.814 -65.438 -12.664 1 59.53 288 ASP A CA 1
ATOM 2238 C C . ASP A 1 288 ? 3.877 -63.938 -13 1 59.53 288 ASP A C 1
ATOM 2240 O O . ASP A 1 288 ? 3.068 -63.125 -12.508 1 59.53 288 ASP A O 1
ATOM 2244 N N . MET A 1 289 ? 4.887 -63.562 -13.656 1 59.81 289 MET A N 1
ATOM 2245 C CA . MET A 1 289 ? 5.145 -62.188 -14.055 1 59.81 289 MET A CA 1
ATOM 2246 C C . MET A 1 289 ? 4.09 -61.688 -15.039 1 59.81 289 MET A C 1
ATOM 2248 O O . MET A 1 289 ? 3.805 -60.5 -15.117 1 59.81 289 MET A O 1
ATOM 2252 N N . GLY A 1 290 ? 3.549 -62.656 -15.695 1 57.59 290 GLY A N 1
ATOM 2253 C CA . GLY A 1 290 ? 2.609 -62.281 -16.75 1 57.59 290 GLY A CA 1
ATOM 2254 C C . GLY A 1 290 ? 1.367 -61.594 -16.219 1 57.59 290 GLY A C 1
ATOM 2255 O O . GLY A 1 290 ? 0.871 -60.656 -16.844 1 57.59 290 GLY A O 1
ATOM 2256 N N . SER A 1 291 ? 0.967 -61.969 -15.172 1 58.38 291 SER A N 1
ATOM 2257 C CA . SER A 1 291 ? -0.252 -61.375 -14.633 1 58.38 291 SER A CA 1
ATOM 2258 C C . SER A 1 291 ? 0.06 -60.156 -13.766 1 58.38 291 SER A C 1
ATOM 2260 O O . SER A 1 291 ? -0.811 -59.312 -13.516 1 58.38 291 SER A O 1
ATOM 2262 N N . THR A 1 292 ? 1.23 -60 -13.375 1 65.81 292 THR A N 1
ATOM 2263 C CA . THR A 1 292 ? 1.637 -58.969 -12.445 1 65.81 292 THR A CA 1
ATOM 2264 C C . THR A 1 292 ? 1.801 -57.625 -13.164 1 65.81 292 THR A C 1
ATOM 2266 O O . THR A 1 292 ? 1.429 -56.594 -12.633 1 65.81 292 THR A O 1
ATOM 2269 N N . LEU A 1 293 ? 2.246 -57.688 -14.352 1 68.62 293 LEU A N 1
ATOM 2270 C CA . LEU A 1 293 ? 2.594 -56.469 -15.07 1 68.62 293 LEU A CA 1
ATOM 2271 C C . LEU A 1 293 ? 1.352 -55.625 -15.352 1 68.62 293 LEU A C 1
ATOM 2273 O O . LEU A 1 293 ? 1.354 -54.438 -15.133 1 68.62 293 LEU A O 1
ATOM 2277 N N . PRO A 1 294 ? 0.245 -56.312 -15.781 1 64.06 294 PRO A N 1
ATOM 2278 C CA . PRO A 1 294 ? -0.97 -55.531 -16.016 1 64.06 294 PRO A CA 1
ATOM 2279 C C . PRO A 1 294 ? -1.503 -54.875 -14.742 1 64.06 294 PRO A C 1
ATOM 2281 O O . PRO A 1 294 ? -1.966 -53.75 -14.781 1 64.06 294 PRO A O 1
ATOM 2284 N N . LEU A 1 295 ? -1.384 -55.625 -13.727 1 67.94 295 LEU A N 1
ATOM 2285 C CA . LEU A 1 295 ? -1.85 -55.094 -12.453 1 67.94 295 LEU A CA 1
ATOM 2286 C C . LEU A 1 295 ? -0.996 -53.906 -12.023 1 67.94 295 LEU A C 1
ATOM 2288 O O . LEU A 1 295 ? -1.52 -52.906 -11.523 1 67.94 295 LEU A O 1
ATOM 2292 N N . LEU A 1 296 ? 0.29 -53.938 -12.133 1 73.94 296 LEU A N 1
ATOM 2293 C CA . LEU A 1 296 ? 1.199 -52.844 -11.797 1 73.94 296 LEU A CA 1
ATOM 2294 C C . LEU A 1 296 ? 0.938 -51.656 -12.672 1 73.94 296 LEU A C 1
ATOM 2296 O O . LEU A 1 296 ? 1.033 -50.5 -12.211 1 73.94 296 LEU A O 1
ATOM 2300 N N . GLY A 1 297 ? 0.657 -51.906 -13.898 1 70.88 297 GLY A N 1
ATOM 2301 C CA . GLY A 1 297 ? 0.314 -50.844 -14.805 1 70.88 297 GLY A CA 1
ATOM 2302 C C . GLY A 1 297 ? -0.93 -50.062 -14.391 1 70.88 297 GLY A C 1
ATOM 2303 O O . GLY A 1 297 ? -0.979 -48.844 -14.492 1 70.88 297 GLY A O 1
ATOM 2304 N N . LEU A 1 298 ? -1.86 -50.875 -13.93 1 70.38 298 LEU A N 1
ATOM 2305 C CA . LEU A 1 298 ? -3.102 -50.25 -13.484 1 70.38 298 LEU A CA 1
ATOM 2306 C C . LEU A 1 298 ? -2.861 -49.375 -12.258 1 70.38 298 LEU A C 1
ATOM 2308 O O . LEU A 1 298 ? -3.402 -48.281 -12.156 1 70.38 298 LEU A O 1
ATOM 2312 N N . TYR A 1 299 ? -2.102 -49.812 -11.336 1 73.81 299 TYR A N 1
ATOM 2313 C CA . TYR A 1 299 ? -1.795 -49.062 -10.125 1 73.81 299 TYR A CA 1
ATOM 2314 C C . TYR A 1 299 ? -0.959 -47.812 -10.453 1 73.81 299 TYR A C 1
ATOM 2316 O O . TYR A 1 299 ? -1.168 -46.75 -9.875 1 73.81 299 TYR A O 1
ATOM 2324 N N . ALA A 1 300 ? -0.042 -48 -11.328 1 72.31 300 ALA A N 1
ATOM 2325 C CA . ALA A 1 300 ? 0.782 -46.875 -11.758 1 72.31 300 ALA A CA 1
ATOM 2326 C C . ALA A 1 300 ? -0.062 -45.812 -12.453 1 72.31 300 ALA A C 1
ATOM 2328 O O . ALA A 1 300 ? 0.138 -44.594 -12.242 1 72.31 300 ALA A O 1
ATOM 2329 N N . PHE A 1 301 ? -0.919 -46.281 -13.227 1 67.06 301 PHE A N 1
ATOM 2330 C CA . PHE A 1 301 ? -1.821 -45.375 -13.93 1 67.06 301 PHE A CA 1
ATOM 2331 C C . PHE A 1 301 ? -2.693 -44.594 -12.938 1 67.06 301 PHE A C 1
ATOM 2333 O O . PHE A 1 301 ? -2.859 -43.375 -13.062 1 67.06 301 PHE A O 1
ATOM 2340 N N . ALA A 1 302 ? -3.279 -45.312 -12.008 1 72.56 302 ALA A N 1
ATOM 2341 C CA . ALA A 1 302 ? -4.129 -44.688 -10.984 1 72.56 302 ALA A CA 1
ATOM 2342 C C . ALA A 1 302 ? -3.365 -43.625 -10.203 1 72.56 302 ALA A C 1
ATOM 2344 O O . ALA A 1 302 ? -3.887 -42.531 -9.953 1 72.56 302 ALA A O 1
ATOM 2345 N N . GLY A 1 303 ? -2.184 -44 -9.805 1 76.69 303 GLY A N 1
ATOM 2346 C CA . GLY A 1 303 ? -1.357 -43.031 -9.086 1 76.69 303 GLY A CA 1
ATOM 2347 C C . GLY A 1 303 ? -0.981 -41.812 -9.914 1 76.69 303 GLY A C 1
ATOM 2348 O O . GLY A 1 303 ? -1.035 -40.688 -9.43 1 76.69 303 GLY A O 1
ATOM 2349 N N . TYR A 1 304 ? -0.652 -42.062 -11.102 1 74.06 304 TYR A N 1
ATOM 2350 C CA . TYR A 1 304 ? -0.23 -41 -12.016 1 74.06 304 TYR A CA 1
ATOM 2351 C C . TYR A 1 304 ? -1.355 -40 -12.242 1 74.06 304 TYR A C 1
ATOM 2353 O O . TYR A 1 304 ? -1.106 -38.781 -12.414 1 74.06 304 TYR A O 1
ATOM 2361 N N . ARG A 1 305 ? -2.557 -40.5 -12.172 1 72.5 305 ARG A N 1
ATOM 2362 C CA . ARG A 1 305 ? -3.709 -39.625 -12.438 1 72.5 305 ARG A CA 1
ATOM 2363 C C . ARG A 1 305 ? -4.203 -38.969 -11.156 1 72.5 305 ARG A C 1
ATOM 2365 O O . ARG A 1 305 ? -4.633 -37.812 -11.172 1 72.5 305 ARG A O 1
ATOM 2372 N N . LEU A 1 306 ? -4.176 -39.781 -10.102 1 83.12 306 LEU A N 1
ATOM 2373 C CA . LEU A 1 306 ? -4.82 -39.281 -8.891 1 83.12 306 LEU A CA 1
ATOM 2374 C C . LEU A 1 306 ? -3.875 -38.406 -8.078 1 83.12 306 LEU A C 1
ATOM 2376 O O . LEU A 1 306 ? -4.316 -37.531 -7.355 1 83.12 306 LEU A O 1
ATOM 2380 N N . LEU A 1 307 ? -2.59 -38.688 -8.164 1 87.5 307 LEU A N 1
ATOM 2381 C CA . LEU A 1 307 ? -1.625 -38 -7.32 1 87.5 307 LEU A CA 1
ATOM 2382 C C . LEU A 1 307 ? -1.628 -36.5 -7.613 1 87.5 307 LEU A C 1
ATOM 2384 O O . LEU A 1 307 ? -1.686 -35.688 -6.691 1 87.5 307 LEU A O 1
ATOM 2388 N N . PRO A 1 308 ? -1.604 -36.062 -8.898 1 85.56 308 PRO A N 1
ATOM 2389 C CA . PRO A 1 308 ? -1.646 -34.625 -9.172 1 85.56 308 PRO A CA 1
ATOM 2390 C C . PRO A 1 308 ? -2.926 -33.969 -8.656 1 85.56 308 PRO A C 1
ATOM 2392 O O . PRO A 1 308 ? -2.883 -32.844 -8.141 1 85.56 308 PRO A O 1
ATOM 2395 N N . ALA A 1 309 ? -4.016 -34.656 -8.82 1 87.5 309 ALA A N 1
ATOM 2396 C CA . ALA A 1 309 ? -5.285 -34.125 -8.344 1 87.5 309 ALA A CA 1
ATOM 2397 C C . ALA A 1 309 ? -5.273 -33.938 -6.824 1 87.5 309 ALA A C 1
ATOM 2399 O O . ALA A 1 309 ? -5.68 -32.906 -6.309 1 87.5 309 ALA A O 1
ATOM 2400 N N . ALA A 1 310 ? -4.816 -35 -6.148 1 91.81 310 ALA A N 1
ATOM 2401 C CA . ALA A 1 310 ? -4.727 -34.906 -4.691 1 91.81 310 ALA A CA 1
ATOM 2402 C C . ALA A 1 310 ? -3.764 -33.812 -4.25 1 91.81 310 ALA A C 1
ATOM 2404 O O . ALA A 1 310 ? -4.012 -33.125 -3.262 1 91.81 310 ALA A O 1
ATOM 2405 N N . GLN A 1 311 ? -2.699 -33.688 -4.941 1 92.94 311 GLN A N 1
ATOM 2406 C CA . GLN A 1 311 ? -1.711 -32.656 -4.641 1 92.94 311 GLN A CA 1
ATOM 2407 C C . GLN A 1 311 ? -2.303 -31.25 -4.809 1 92.94 311 GLN A C 1
ATOM 2409 O O . GLN A 1 311 ? -2.049 -30.359 -3.996 1 92.94 311 GLN A O 1
ATOM 2414 N N . GLN A 1 312 ? -3.045 -31.047 -5.883 1 92.94 312 GLN A N 1
ATOM 2415 C CA . GLN A 1 312 ? -3.666 -29.75 -6.129 1 92.94 312 GLN A CA 1
ATOM 2416 C C . GLN A 1 312 ? -4.656 -29.391 -5.023 1 92.94 312 GLN A C 1
ATOM 2418 O O . GLN A 1 312 ? -4.742 -28.234 -4.602 1 92.94 312 GLN A O 1
ATOM 2423 N N . ILE A 1 313 ? -5.367 -30.406 -4.586 1 94.94 313 ILE A N 1
ATOM 2424 C CA . ILE A 1 313 ? -6.309 -30.188 -3.494 1 94.94 313 ILE A CA 1
ATOM 2425 C C . ILE A 1 313 ? -5.551 -29.781 -2.232 1 94.94 313 ILE A C 1
ATOM 2427 O O . ILE A 1 313 ? -5.91 -28.797 -1.573 1 94.94 313 ILE A O 1
ATOM 2431 N N . TYR A 1 314 ? -4.516 -30.469 -1.952 1 95.94 314 TYR A N 1
ATOM 2432 C CA . TYR A 1 314 ? -3.721 -30.188 -0.762 1 95.94 314 TYR A CA 1
ATOM 2433 C C . TYR A 1 314 ? -3.115 -28.797 -0.819 1 95.94 314 TYR A C 1
ATOM 2435 O O . TYR A 1 314 ? -3.195 -28.047 0.152 1 95.94 314 TYR A O 1
ATOM 2443 N N . GLU A 1 315 ? -2.51 -28.5 -1.9 1 96.12 315 GLU A N 1
ATOM 2444 C CA . GLU A 1 315 ? -1.883 -27.188 -2.072 1 96.12 315 GLU A CA 1
ATOM 2445 C C . GLU A 1 315 ? -2.895 -26.062 -1.891 1 96.12 315 GLU A C 1
ATOM 2447 O O . GLU A 1 315 ? -2.609 -25.078 -1.223 1 96.12 315 GLU A O 1
ATOM 2452 N N . ALA A 1 316 ? -4.016 -26.25 -2.508 1 95.69 316 ALA A N 1
ATOM 2453 C CA . ALA A 1 316 ? -5.07 -25.25 -2.434 1 95.69 316 ALA A CA 1
ATOM 2454 C C . ALA A 1 316 ? -5.57 -25.078 -1.001 1 95.69 316 ALA A C 1
ATOM 2456 O O . ALA A 1 316 ? -5.766 -23.953 -0.53 1 95.69 316 ALA A O 1
ATOM 2457 N N . MET A 1 317 ? -5.707 -26.219 -0.344 1 96 317 MET A N 1
ATOM 2458 C CA . MET A 1 317 ? -6.164 -26.172 1.043 1 96 317 MET A CA 1
ATOM 2459 C C . MET A 1 317 ? -5.129 -25.5 1.937 1 96 317 MET A C 1
ATOM 2461 O O . MET A 1 317 ? -5.48 -24.75 2.848 1 96 317 MET A O 1
ATOM 2465 N N . SER A 1 318 ? -3.908 -25.781 1.691 1 96.69 318 SER A N 1
ATOM 2466 C CA . SER A 1 318 ? -2.82 -25.172 2.455 1 96.69 318 SER A CA 1
ATOM 2467 C C . SER A 1 318 ? -2.768 -23.672 2.246 1 96.69 318 SER A C 1
ATOM 2469 O O . SER A 1 318 ? -2.625 -22.906 3.207 1 96.69 318 SER A O 1
ATOM 2471 N N . ARG A 1 319 ? -2.932 -23.281 1.032 1 96.19 319 ARG A N 1
ATOM 2472 C CA . ARG A 1 319 ? -2.932 -21.859 0.717 1 96.19 319 ARG A CA 1
ATOM 2473 C C . ARG A 1 319 ? -4.117 -21.156 1.367 1 96.19 319 ARG A C 1
ATOM 2475 O O . ARG A 1 319 ? -3.975 -20.062 1.914 1 96.19 319 ARG A O 1
ATOM 2482 N N . MET A 1 320 ? -5.207 -21.781 1.354 1 95.88 320 MET A N 1
ATOM 2483 C CA . MET A 1 320 ? -6.406 -21.203 1.94 1 95.88 320 MET A CA 1
ATOM 2484 C C . MET A 1 320 ? -6.25 -21.016 3.447 1 95.88 320 MET A C 1
ATOM 2486 O O . MET A 1 320 ? -6.688 -20.016 4.008 1 95.88 320 MET A O 1
ATOM 2490 N N . ARG A 1 321 ? -5.598 -22 4.043 1 95.88 321 ARG A N 1
ATOM 2491 C CA . ARG A 1 321 ? -5.363 -21.891 5.48 1 95.88 321 ARG A CA 1
ATOM 2492 C C . ARG A 1 321 ? -4.434 -20.734 5.809 1 95.88 321 ARG A C 1
ATOM 2494 O O . ARG A 1 321 ? -4.641 -20.016 6.789 1 95.88 321 ARG A O 1
ATOM 2501 N N . PHE A 1 322 ? -3.469 -20.516 5.031 1 95.62 322 PHE A N 1
ATOM 2502 C CA . PHE A 1 322 ? -2.535 -19.422 5.195 1 95.62 322 PHE A CA 1
ATOM 2503 C C . PHE A 1 322 ? -3.23 -18.078 4.957 1 95.62 322 PHE A C 1
ATOM 2505 O O . PHE A 1 322 ? -2.916 -17.078 5.613 1 95.62 322 PHE A O 1
ATOM 2512 N N . GLY A 1 323 ? -4.199 -18.078 4.062 1 96.5 323 GLY A N 1
ATOM 2513 C CA . GLY A 1 323 ? -4.91 -16.859 3.719 1 96.5 323 GLY A CA 1
ATOM 2514 C C . GLY A 1 323 ? -6.078 -16.578 4.641 1 96.5 323 GLY A C 1
ATOM 2515 O O . GLY A 1 323 ? -6.75 -15.547 4.5 1 96.5 323 GLY A O 1
ATOM 2516 N N . ALA A 1 324 ? -6.266 -17.406 5.648 1 96.75 324 ALA A N 1
ATOM 2517 C CA . ALA A 1 324 ? -7.445 -17.328 6.512 1 96.75 324 ALA A CA 1
ATOM 2518 C C . ALA A 1 324 ? -7.457 -16.031 7.301 1 96.75 324 ALA A C 1
ATOM 2520 O O . ALA A 1 324 ? -8.516 -15.43 7.508 1 96.75 324 ALA A O 1
ATOM 2521 N N . ALA A 1 325 ? -6.309 -15.594 7.711 1 95.62 325 ALA A N 1
ATOM 2522 C CA . ALA A 1 325 ? -6.215 -14.375 8.516 1 95.62 325 ALA A CA 1
ATOM 2523 C C . ALA A 1 325 ? -6.66 -13.156 7.711 1 95.62 325 ALA A C 1
ATOM 2525 O O . ALA A 1 325 ? -7.285 -12.242 8.25 1 95.62 325 ALA A O 1
ATOM 2526 N N . ALA A 1 326 ? -6.309 -13.117 6.465 1 96.62 326 ALA A N 1
ATOM 2527 C CA . ALA A 1 326 ? -6.73 -12.016 5.598 1 96.62 326 ALA A CA 1
ATOM 2528 C C . ALA A 1 326 ? -8.25 -12 5.434 1 96.62 326 ALA A C 1
ATOM 2530 O O . ALA A 1 326 ? -8.867 -10.93 5.43 1 96.62 326 ALA A O 1
ATOM 2531 N N . VAL A 1 327 ? -8.844 -13.18 5.312 1 97 327 VAL A N 1
ATOM 2532 C CA . VAL A 1 327 ? -10.289 -13.289 5.18 1 97 327 VAL A CA 1
ATOM 2533 C C . VAL A 1 327 ? -10.969 -12.781 6.449 1 97 327 VAL A C 1
ATOM 2535 O O . VAL A 1 327 ? -11.945 -12.039 6.383 1 97 327 VAL A O 1
ATOM 2538 N N . ASP A 1 328 ? -10.43 -13.148 7.543 1 95.81 328 ASP A N 1
ATOM 2539 C CA . ASP A 1 328 ? -11 -12.734 8.82 1 95.81 328 ASP A CA 1
ATOM 2540 C C . ASP A 1 328 ? -10.969 -11.211 8.961 1 95.81 328 ASP A C 1
ATOM 2542 O O . ASP A 1 328 ? -11.969 -10.602 9.359 1 95.81 328 ASP A O 1
ATOM 2546 N N . GLY A 1 329 ? -9.867 -10.633 8.617 1 95.25 329 GLY A N 1
ATOM 2547 C CA . GLY A 1 329 ? -9.734 -9.188 8.719 1 95.25 329 GLY A CA 1
ATOM 2548 C C . GLY A 1 329 ? -10.688 -8.43 7.809 1 95.25 329 GLY A C 1
ATOM 2549 O O . GLY A 1 329 ? -11.383 -7.52 8.258 1 95.25 329 GLY A O 1
ATOM 2550 N N . VAL A 1 330 ? -10.766 -8.828 6.594 1 96.19 330 VAL A N 1
ATOM 2551 C CA . VAL A 1 330 ? -11.609 -8.148 5.613 1 96.19 330 VAL A CA 1
ATOM 2552 C C . VAL A 1 330 ? -13.078 -8.406 5.93 1 96.19 330 VAL A C 1
ATOM 2554 O O . VAL A 1 330 ? -13.922 -7.527 5.738 1 96.19 330 VAL A O 1
ATOM 2557 N N . PHE A 1 331 ? -13.367 -9.641 6.406 1 95.75 331 PHE A N 1
ATOM 2558 C CA . PHE A 1 331 ? -14.734 -9.992 6.793 1 95.75 331 PHE A CA 1
ATOM 2559 C C . PHE A 1 331 ? -15.219 -9.094 7.926 1 95.75 331 PHE A C 1
ATOM 2561 O O . PHE A 1 331 ? -16.344 -8.602 7.891 1 95.75 331 PHE A O 1
ATOM 2568 N N . ASP A 1 332 ? -14.383 -8.805 8.844 1 93.94 332 ASP A N 1
ATOM 2569 C CA . ASP A 1 332 ? -14.727 -7.945 9.977 1 93.94 332 ASP A CA 1
ATOM 2570 C C . ASP A 1 332 ? -14.922 -6.5 9.523 1 93.94 332 ASP A C 1
ATOM 2572 O O . ASP A 1 332 ? -15.812 -5.809 10.016 1 93.94 332 ASP A O 1
ATOM 2576 N N . ASP A 1 333 ? -14.133 -6.09 8.609 1 93.62 333 ASP A N 1
ATOM 2577 C CA . ASP A 1 333 ? -14.203 -4.719 8.125 1 93.62 333 ASP A CA 1
ATOM 2578 C C . ASP A 1 333 ? -15.453 -4.504 7.273 1 93.62 333 ASP A C 1
ATOM 2580 O O . ASP A 1 333 ? -15.992 -3.398 7.219 1 93.62 333 ASP A O 1
ATOM 2584 N N . LEU A 1 334 ? -15.938 -5.539 6.625 1 94.25 334 LEU A N 1
ATOM 2585 C CA . LEU A 1 334 ? -17.047 -5.402 5.684 1 94.25 334 LEU A CA 1
ATOM 2586 C C . LEU A 1 334 ? -18.375 -5.789 6.344 1 94.25 334 LEU A C 1
ATOM 2588 O O . LEU A 1 334 ? -19.406 -5.812 5.684 1 94.25 334 LEU A O 1
ATOM 2592 N N . LYS A 1 335 ? -18.344 -6.152 7.57 1 88 335 LYS A N 1
ATOM 2593 C CA . LYS A 1 335 ? -19.547 -6.574 8.281 1 88 335 LYS A CA 1
ATOM 2594 C C . LYS A 1 335 ? -20.641 -5.523 8.172 1 88 335 LYS A C 1
ATOM 2596 O O . LYS A 1 335 ? -21.828 -5.863 8.031 1 88 335 LYS A O 1
ATOM 2601 N N . ASP A 1 336 ? -20.219 -4.207 8.133 1 82.5 336 ASP A N 1
ATOM 2602 C CA . ASP A 1 336 ? -21.188 -3.125 8.148 1 82.5 336 ASP A CA 1
ATOM 2603 C C . ASP A 1 336 ? -21.359 -2.506 6.766 1 82.5 336 ASP A C 1
ATOM 2605 O O . ASP A 1 336 ? -21.859 -1.391 6.633 1 82.5 336 ASP A O 1
ATOM 2609 N N . TRP A 1 337 ? -20.984 -3.229 5.801 1 83.38 337 TRP A N 1
ATOM 2610 C CA . TRP A 1 337 ? -21 -2.666 4.453 1 83.38 337 TRP A CA 1
ATOM 2611 C C . TRP A 1 337 ? -22.422 -2.395 3.988 1 83.38 337 TRP A C 1
ATOM 2613 O O . TRP A 1 337 ? -22.703 -1.345 3.404 1 83.38 337 TRP A O 1
ATOM 2623 N N . GLU A 1 338 ? -23.359 -3.305 4.25 1 77.56 338 GLU A N 1
ATOM 2624 C CA . GLU A 1 338 ? -24.75 -3.131 3.803 1 77.56 338 GLU A CA 1
ATOM 2625 C C . GLU A 1 338 ? -25.375 -1.894 4.434 1 77.56 338 GLU A C 1
ATOM 2627 O O . GLU A 1 338 ? -26.141 -1.184 3.785 1 77.56 338 GLU A O 1
ATOM 2632 N N . ARG A 1 339 ? -24.938 -1.577 5.59 1 78.38 339 ARG A N 1
ATOM 2633 C CA . ARG A 1 339 ? -25.469 -0.424 6.309 1 78.38 339 ARG A CA 1
ATOM 2634 C C . ARG A 1 339 ? -24.766 0.859 5.883 1 78.38 339 ARG A C 1
ATOM 2636 O O . ARG A 1 339 ? -25.406 1.888 5.668 1 78.38 339 ARG A O 1
ATOM 2643 N N . LEU A 1 340 ? -23.562 0.739 5.625 1 74.81 340 LEU A N 1
ATOM 2644 C CA . LEU A 1 340 ? -22.734 1.931 5.445 1 74.81 340 LEU A CA 1
ATOM 2645 C C . LEU A 1 340 ? -22.5 2.217 3.965 1 74.81 340 LEU A C 1
ATOM 2647 O O . LEU A 1 340 ? -22.172 3.344 3.59 1 74.81 340 LEU A O 1
ATOM 2651 N N . GLY A 1 341 ? -22.656 1.19 3.188 1 62.72 341 GLY A N 1
ATOM 2652 C CA . GLY A 1 341 ? -22.344 1.336 1.773 1 62.72 341 GLY A CA 1
ATOM 2653 C C . GLY A 1 341 ? -23.406 2.102 1.008 1 62.72 341 GLY A C 1
ATOM 2654 O O . GLY A 1 341 ? -23.109 2.723 -0.017 1 62.72 341 GLY A O 1
ATOM 2655 N N . ALA A 1 342 ? -24.562 2.043 1.473 1 60.22 342 ALA A N 1
ATOM 2656 C CA . ALA A 1 342 ? -25.641 2.729 0.762 1 60.22 342 ALA A CA 1
ATOM 2657 C C . ALA A 1 342 ? -25.5 4.242 0.893 1 60.22 342 ALA A C 1
ATOM 2659 O O . ALA A 1 342 ? -25.922 4.828 1.896 1 60.22 342 ALA A O 1
ATOM 2660 N N . MET A 1 343 ? -24.438 4.66 0.194 1 60.06 343 MET A N 1
ATOM 2661 C CA . MET A 1 343 ? -24.234 6.102 0.245 1 60.06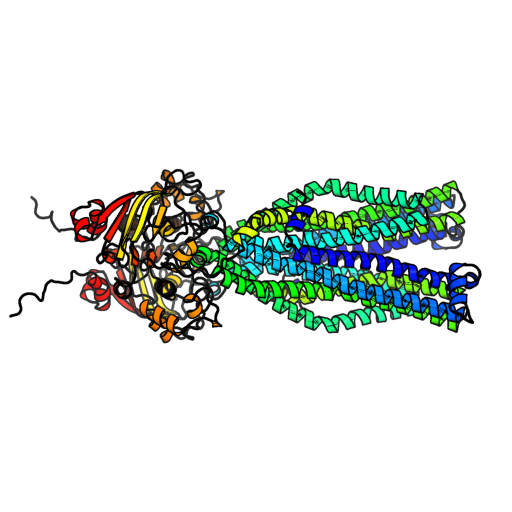 343 MET A CA 1
ATOM 2662 C C . MET A 1 343 ? -25.484 6.852 -0.186 1 60.06 343 MET A C 1
ATOM 2664 O O . MET A 1 343 ? -26.094 6.527 -1.215 1 60.06 343 MET A O 1
ATOM 2668 N N . ARG A 1 344 ? -26.109 7.422 0.769 1 58.22 344 ARG A N 1
ATOM 2669 C CA . ARG A 1 344 ? -27.406 8.086 0.66 1 58.22 344 ARG A CA 1
ATOM 2670 C C . ARG A 1 344 ? -27.391 9.133 -0.445 1 58.22 344 ARG A C 1
ATOM 2672 O O . ARG A 1 344 ? -26.344 9.711 -0.751 1 58.22 344 ARG A O 1
ATOM 2679 N N . ALA A 1 345 ? -28.469 9.109 -1.205 1 59.94 345 ALA A N 1
ATOM 2680 C CA . ALA A 1 345 ? -28.75 10.109 -2.24 1 59.94 345 ALA A CA 1
ATOM 2681 C C . ALA A 1 345 ? -28.469 11.516 -1.735 1 59.94 345 ALA A C 1
ATOM 2683 O O . ALA A 1 345 ? -28.391 11.75 -0.526 1 59.94 345 ALA A O 1
ATOM 2684 N N . ALA A 1 346 ? -28.109 12.273 -2.646 1 64.56 346 ALA A N 1
ATOM 2685 C CA . ALA A 1 346 ? -27.906 13.703 -2.387 1 64.56 346 ALA A CA 1
ATOM 2686 C C . ALA A 1 346 ? -29.109 14.297 -1.646 1 64.56 346 ALA A C 1
ATOM 2688 O O . ALA A 1 346 ? -30.234 14.258 -2.137 1 64.56 346 ALA A O 1
ATOM 2689 N N . ILE A 1 347 ? -29 14.414 -0.398 1 75.62 347 ILE A N 1
ATOM 2690 C CA . ILE A 1 347 ? -30 15.133 0.387 1 75.62 347 ILE A CA 1
ATOM 2691 C C . ILE A 1 347 ? -29.719 16.641 0.334 1 75.62 347 ILE A C 1
ATOM 2693 O O . ILE A 1 347 ? -28.562 17.062 0.45 1 75.62 347 ILE A O 1
ATOM 2697 N N . PRO A 1 348 ? -30.766 17.312 0.043 1 84.75 348 PRO A N 1
ATOM 2698 C CA . PRO A 1 348 ? -30.547 18.75 0.019 1 84.75 348 PRO A CA 1
ATOM 2699 C C . PRO A 1 348 ? -30.031 19.297 1.354 1 84.75 348 PRO A C 1
ATOM 2701 O O . PRO A 1 348 ? -30.406 18.781 2.414 1 84.75 348 PRO A O 1
ATOM 2704 N N . ALA A 1 349 ? -29.234 20.281 1.238 1 89.69 349 ALA A N 1
ATOM 2705 C CA . ALA A 1 349 ? -28.656 20.906 2.426 1 89.69 349 ALA A CA 1
ATOM 2706 C C . ALA A 1 349 ? -29.719 21.578 3.281 1 89.69 349 ALA A C 1
ATOM 2708 O O . ALA A 1 349 ? -30.672 22.156 2.754 1 89.69 349 ALA A O 1
ATOM 2709 N N . LEU A 1 350 ? -29.547 21.406 4.523 1 91.19 350 LEU A N 1
ATOM 2710 C CA . LEU A 1 350 ? -30.406 22.094 5.477 1 91.19 350 LEU A CA 1
ATOM 2711 C C . LEU A 1 350 ? -30.141 23.594 5.473 1 91.19 350 LEU A C 1
ATOM 2713 O O . LEU A 1 350 ? -29 24.031 5.281 1 91.19 350 LEU A O 1
ATOM 2717 N N . GLN A 1 351 ? -31.203 24.328 5.555 1 93.12 351 GLN A N 1
ATOM 2718 C CA . GLN A 1 351 ? -31.062 25.766 5.68 1 93.12 351 GLN A CA 1
ATOM 2719 C C . GLN A 1 351 ? -31.516 26.25 7.051 1 93.12 351 GLN A C 1
ATOM 2721 O O . GLN A 1 351 ? -32.719 26.359 7.312 1 93.12 351 GLN A O 1
ATOM 2726 N N . PRO A 1 352 ? -30.547 26.562 7.855 1 95.88 352 PRO A N 1
ATOM 2727 C CA . PRO A 1 352 ? -30.953 27.109 9.156 1 95.88 352 PRO A CA 1
ATOM 2728 C C . PRO A 1 352 ? -31.625 28.469 9.047 1 95.88 352 PRO A C 1
ATOM 2730 O O . PRO A 1 352 ? -31.219 29.297 8.234 1 95.88 352 PRO A O 1
ATOM 2733 N N . HIS A 1 353 ? -32.656 28.672 9.891 1 95.19 353 HIS A N 1
ATOM 2734 C CA . HIS A 1 353 ? -33.406 29.906 9.789 1 95.19 353 HIS A CA 1
ATOM 2735 C C . HIS A 1 353 ? -33.406 30.672 11.109 1 95.19 353 HIS A C 1
ATOM 2737 O O . HIS A 1 353 ? -33.5 31.906 11.125 1 95.19 353 HIS A O 1
ATOM 2743 N N . ARG A 1 354 ? -33.312 29.953 12.18 1 95.25 354 ARG A N 1
ATOM 2744 C CA . ARG A 1 354 ? -33.438 30.609 13.477 1 95.25 354 ARG A CA 1
ATOM 2745 C C . ARG A 1 354 ? -32.156 30.531 14.273 1 95.25 354 ARG A C 1
ATOM 2747 O O . ARG A 1 354 ? -31.469 31.531 14.461 1 95.25 354 ARG A O 1
ATOM 2754 N N . SER A 1 355 ? -31.891 29.344 14.742 1 96.88 355 SER A N 1
ATOM 2755 C CA . SER A 1 355 ? -30.719 29.234 15.594 1 96.88 355 SER A CA 1
ATOM 2756 C C . SER A 1 355 ? -30.125 27.844 15.547 1 96.88 355 SER A C 1
ATOM 2758 O O . SER A 1 355 ? -30.812 26.875 15.18 1 96.88 355 SER A O 1
ATOM 2760 N N . ILE A 1 356 ? -28.859 27.703 15.797 1 97.75 356 ILE A N 1
ATOM 2761 C CA . ILE A 1 356 ? -28.125 26.469 16.047 1 97.75 356 ILE A CA 1
ATOM 2762 C C . ILE A 1 356 ? -27.812 26.344 17.547 1 97.75 356 ILE A C 1
ATOM 2764 O O . ILE A 1 356 ? -27.203 27.25 18.125 1 97.75 356 ILE A O 1
ATOM 2768 N N . GLU A 1 357 ? -28.234 25.25 18.125 1 97.69 357 GLU A N 1
ATOM 2769 C CA . GLU A 1 357 ? -28.172 25.172 19.594 1 97.69 357 GLU A CA 1
ATOM 2770 C C . GLU A 1 357 ? -27.5 23.891 20.047 1 97.69 357 GLU A C 1
ATOM 2772 O O . GLU A 1 357 ? -27.703 22.828 19.469 1 97.69 357 GLU A O 1
ATOM 2777 N N . LEU A 1 358 ? -26.609 24.062 21.016 1 97.69 358 LEU A N 1
ATOM 2778 C CA . LEU A 1 358 ? -26.125 22.953 21.828 1 97.69 358 LEU A CA 1
ATOM 2779 C C . LEU A 1 358 ? -26.797 22.969 23.203 1 97.69 358 LEU A C 1
ATOM 2781 O O . LEU A 1 358 ? -26.75 23.969 23.906 1 97.69 358 LEU A O 1
ATOM 2785 N N . GLN A 1 359 ? -27.438 21.859 23.484 1 97.38 359 GLN A N 1
ATOM 2786 C CA . GLN A 1 359 ? -28.203 21.766 24.719 1 97.38 359 GLN A CA 1
ATOM 2787 C C . GLN A 1 359 ? -27.625 20.719 25.656 1 97.38 359 GLN A C 1
ATOM 2789 O O . GLN A 1 359 ? -27.828 19.516 25.469 1 97.38 359 GLN A O 1
ATOM 2794 N N . GLY A 1 360 ? -26.984 21.203 26.719 1 96.94 360 GLY A N 1
ATOM 2795 C CA . GLY A 1 360 ? -26.438 20.312 27.719 1 96.94 360 GLY A CA 1
ATOM 2796 C C . GLY A 1 360 ? -25.469 19.297 27.141 1 96.94 360 GLY A C 1
ATOM 2797 O O . GLY A 1 360 ? -25.531 18.109 27.484 1 96.94 360 GLY A O 1
ATOM 2798 N N . VAL A 1 361 ? -24.656 19.719 26.297 1 97.19 361 VAL A N 1
ATOM 2799 C CA . VAL A 1 361 ? -23.812 18.797 25.531 1 97.19 361 VAL A CA 1
ATOM 2800 C C . VAL A 1 361 ? -22.609 18.375 26.375 1 97.19 361 VAL A C 1
ATOM 2802 O O . VAL A 1 361 ? -21.906 19.219 26.922 1 97.19 361 VAL A O 1
ATOM 2805 N N . CYS A 1 362 ? -22.453 17.094 26.516 1 97.19 362 CYS A N 1
ATOM 2806 C CA . CYS A 1 362 ? -21.281 16.453 27.094 1 97.19 362 CYS A CA 1
ATOM 2807 C C . CYS A 1 362 ? -20.656 15.469 26.109 1 97.19 362 CYS A C 1
ATOM 2809 O O . CYS A 1 362 ? -21.359 14.852 25.312 1 97.19 362 CYS A O 1
ATOM 2811 N N . PHE A 1 363 ? -19.375 15.445 26.125 1 95.19 363 PHE A N 1
ATOM 2812 C CA . PHE A 1 363 ? -18.703 14.516 25.234 1 95.19 363 PHE A CA 1
ATOM 2813 C C . PHE A 1 363 ? -17.438 13.953 25.875 1 95.19 363 PHE A C 1
ATOM 2815 O O . PHE A 1 363 ? -16.625 14.703 26.422 1 95.19 363 PHE A O 1
ATOM 2822 N N . ARG A 1 364 ? -17.328 12.727 25.766 1 90.06 364 ARG A N 1
ATOM 2823 C CA . ARG A 1 364 ? -16.156 12.008 26.219 1 90.06 364 ARG A CA 1
ATOM 2824 C C . ARG A 1 364 ? -15.609 11.094 25.125 1 90.06 364 ARG A C 1
ATOM 2826 O O . ARG A 1 364 ? -16.344 10.289 24.562 1 90.06 364 ARG A O 1
ATOM 2833 N N . TYR A 1 365 ? -14.312 11.359 24.812 1 83.25 365 TYR A N 1
ATOM 2834 C CA . TYR A 1 365 ? -13.695 10.461 23.828 1 83.25 365 TYR A CA 1
ATOM 2835 C C . TYR A 1 365 ? -13.648 9.031 24.359 1 83.25 365 TYR A C 1
ATOM 2837 O O . TYR A 1 365 ? -13.484 8.812 25.562 1 83.25 365 TYR A O 1
ATOM 2845 N N . PRO A 1 366 ? -13.758 8.102 23.422 1 76.5 366 PRO A N 1
ATOM 2846 C CA . PRO A 1 366 ? -13.68 6.711 23.891 1 76.5 366 PRO A CA 1
ATOM 2847 C C . PRO A 1 366 ? -12.352 6.398 24.578 1 76.5 366 PRO A C 1
ATOM 2849 O O . PRO A 1 366 ? -11.281 6.676 24.031 1 76.5 366 PRO A O 1
ATOM 2852 N N . GLY A 1 367 ? -12.398 5.941 25.719 1 69.56 367 GLY A N 1
ATOM 2853 C CA . GLY A 1 367 ? -11.203 5.535 26.453 1 69.56 367 GLY A CA 1
ATOM 2854 C C . GLY A 1 367 ? -10.625 6.645 27.297 1 69.56 367 GLY A C 1
ATOM 2855 O O . GLY A 1 367 ? -9.711 6.41 28.094 1 69.56 367 GLY A O 1
ATOM 2856 N N . ALA A 1 368 ? -11.172 7.828 27.141 1 75.12 368 ALA A N 1
ATOM 2857 C CA . ALA A 1 368 ? -10.648 8.938 27.938 1 75.12 368 ALA A CA 1
ATOM 2858 C C . ALA A 1 368 ? -11.25 8.938 29.344 1 75.12 368 ALA A C 1
ATOM 2860 O O . ALA A 1 368 ? -12.398 8.547 29.531 1 75.12 368 ALA A O 1
ATOM 2861 N N . ALA A 1 369 ? -10.406 9.258 30.266 1 75.12 369 ALA A N 1
ATOM 2862 C CA . ALA A 1 369 ? -10.867 9.289 31.656 1 75.12 369 ALA A CA 1
ATOM 2863 C C . ALA A 1 369 ? -11.781 10.484 31.891 1 75.12 369 ALA A C 1
ATOM 2865 O O . ALA A 1 369 ? -12.789 10.367 32.594 1 75.12 369 ALA A O 1
ATOM 2866 N N . GLU A 1 370 ? -11.5 11.578 31.266 1 80.5 370 GLU A N 1
ATOM 2867 C CA . GLU A 1 370 ? -12.258 12.805 31.5 1 80.5 370 GLU A CA 1
ATOM 2868 C C . GLU A 1 370 ? -13.031 13.234 30.266 1 80.5 370 GLU A C 1
ATOM 2870 O O . GLU A 1 370 ? -12.609 12.945 29.141 1 80.5 370 GLU A O 1
ATOM 2875 N N . ALA A 1 371 ? -14.117 13.906 30.562 1 89.56 371 ALA A N 1
ATOM 2876 C CA . ALA A 1 371 ? -14.914 14.438 29.469 1 89.56 371 ALA A CA 1
ATOM 2877 C C . ALA A 1 371 ? -14.242 15.648 28.828 1 89.56 371 ALA A C 1
ATOM 2879 O O . ALA A 1 371 ? -13.664 16.484 29.531 1 89.56 371 ALA A O 1
ATOM 2880 N N . ALA A 1 372 ? -14.266 15.68 27.562 1 89.38 372 ALA A N 1
ATOM 2881 C CA . ALA A 1 372 ? -13.688 16.812 26.828 1 89.38 372 ALA A CA 1
ATOM 2882 C C . ALA A 1 372 ? -14.602 18.031 26.891 1 89.38 372 ALA A C 1
ATOM 2884 O O . ALA A 1 372 ? -14.125 19.172 26.875 1 89.38 372 ALA A O 1
ATOM 2885 N N . LEU A 1 373 ? -15.859 17.766 26.875 1 95.69 373 LEU A N 1
ATOM 2886 C CA . LEU A 1 373 ? -16.859 18.812 27.031 1 95.69 373 LEU A CA 1
ATOM 2887 C C . LEU A 1 373 ? -17.844 18.484 28.141 1 95.69 373 LEU A C 1
ATOM 2889 O O . LEU A 1 373 ? -18.234 17.312 28.312 1 95.69 373 LEU A O 1
ATOM 2893 N N . ARG A 1 374 ? -18.203 19.469 28.906 1 96.31 374 ARG A N 1
ATOM 2894 C CA . ARG A 1 374 ? -19.062 19.297 30.062 1 96.31 374 ARG A CA 1
ATOM 2895 C C . ARG A 1 374 ? -20.203 20.312 30.062 1 96.31 374 ARG A C 1
ATOM 2897 O O . ARG A 1 374 ? -20 21.469 30.406 1 96.31 374 ARG A O 1
ATOM 2904 N N . ASP A 1 375 ? -21.312 19.891 29.781 1 95.81 375 ASP A N 1
ATOM 2905 C CA . ASP A 1 375 ? -22.562 20.625 29.922 1 95.81 375 ASP A CA 1
ATOM 2906 C C . ASP A 1 375 ? -22.516 21.953 29.156 1 95.81 375 ASP A C 1
ATOM 2908 O O . ASP A 1 375 ? -22.703 23.016 29.75 1 95.81 375 ASP A O 1
ATOM 2912 N N . ILE A 1 376 ? -22.344 21.859 27.906 1 97.5 376 ILE A N 1
ATOM 2913 C CA . ILE A 1 376 ? -22.234 23.031 27.031 1 97.5 376 ILE A CA 1
ATOM 2914 C C . ILE A 1 376 ? -23.625 23.469 26.578 1 97.5 376 ILE A C 1
ATOM 2916 O O . ILE A 1 376 ? -24.344 22.703 25.938 1 97.5 376 ILE A O 1
ATOM 2920 N N . ASP A 1 377 ? -24.016 24.625 26.969 1 97.38 377 ASP A N 1
ATOM 2921 C CA . ASP A 1 377 ? -25.203 25.281 26.469 1 97.38 377 ASP A CA 1
ATOM 2922 C C . ASP A 1 377 ? -24.844 26.5 25.625 1 97.38 377 ASP A C 1
ATOM 2924 O O . ASP A 1 377 ? -24.281 27.469 26.141 1 97.38 377 ASP A O 1
ATOM 2928 N N . LEU A 1 378 ? -25.094 26.422 24.328 1 97.25 378 LEU A N 1
ATOM 2929 C CA . LEU A 1 378 ? -24.703 27.484 23.391 1 97.25 378 LEU A CA 1
ATOM 2930 C C . LEU A 1 378 ? -25.781 27.703 22.328 1 97.25 378 LEU A C 1
ATOM 2932 O O . LEU A 1 378 ? -26.328 26.734 21.797 1 97.25 378 LEU A O 1
ATOM 2936 N N . SER A 1 379 ? -26.172 28.891 22.125 1 97.06 379 SER A N 1
ATOM 2937 C CA . SER A 1 379 ? -27.109 29.266 21.078 1 97.06 379 SER A CA 1
ATOM 2938 C C . SER A 1 379 ? -26.469 30.219 20.062 1 97.06 379 SER A C 1
ATOM 2940 O O . SER A 1 379 ? -25.938 31.266 20.438 1 97.06 379 SER A O 1
ATOM 2942 N N . ILE A 1 380 ? -26.484 29.844 18.828 1 97.25 380 ILE A N 1
ATOM 2943 C CA . ILE A 1 380 ? -25.922 30.641 17.734 1 97.25 380 ILE A CA 1
ATOM 2944 C C . ILE A 1 380 ? -27.047 31.109 16.812 1 97.25 380 ILE A C 1
ATOM 2946 O O . ILE A 1 380 ? -27.578 30.328 16.031 1 97.25 380 ILE A O 1
ATOM 2950 N N . PRO A 1 381 ? -27.406 32.375 16.906 1 96.31 381 PRO A N 1
ATOM 2951 C CA . PRO A 1 381 ? -28.438 32.875 15.992 1 96.31 381 PRO A CA 1
ATOM 2952 C C . PRO A 1 381 ? -28 32.844 14.531 1 96.31 381 PRO A C 1
ATOM 2954 O O . PRO A 1 381 ? -26.844 33.156 14.219 1 96.31 381 PRO A O 1
ATOM 2957 N N . VAL A 1 382 ? -28.938 32.469 13.695 1 96.38 382 VAL A N 1
ATOM 2958 C CA . VAL A 1 382 ? -28.641 32.438 12.266 1 96.38 382 VAL A CA 1
ATOM 2959 C C . VAL A 1 382 ? -28.281 33.844 11.781 1 96.38 382 VAL A C 1
ATOM 2961 O O . VAL A 1 382 ? -28.922 34.812 12.156 1 96.38 382 VAL A O 1
ATOM 2964 N N . GLY A 1 383 ? -27.188 33.938 11.031 1 94.75 383 GLY A N 1
ATOM 2965 C CA . GLY A 1 383 ? -26.734 35.219 10.492 1 94.75 383 GLY A CA 1
ATOM 2966 C C . GLY A 1 383 ? -25.719 35.906 11.375 1 94.75 383 GLY A C 1
ATOM 2967 O O . GLY A 1 383 ? -25.078 36.875 10.953 1 94.75 383 GLY A O 1
ATOM 2968 N N . ALA A 1 384 ? -25.5 35.375 12.555 1 94.75 384 ALA A N 1
ATOM 2969 C CA . ALA A 1 384 ? -24.562 35.969 13.5 1 94.75 384 ALA A CA 1
ATOM 2970 C C . ALA A 1 384 ? -23.141 35.469 13.289 1 94.75 384 ALA A C 1
ATOM 2972 O O . ALA A 1 384 ? -22.953 34.375 12.734 1 94.75 384 ALA A O 1
ATOM 2973 N N . THR A 1 385 ? -22.219 36.25 13.68 1 94.81 385 THR A N 1
ATOM 2974 C CA . THR A 1 385 ? -20.812 35.844 13.781 1 94.81 385 THR A CA 1
ATOM 2975 C C . THR A 1 385 ? -20.438 35.562 15.234 1 94.81 385 THR A C 1
ATOM 2977 O O . THR A 1 385 ? -20.469 36.469 16.078 1 94.81 385 THR A O 1
ATOM 2980 N N . VAL A 1 386 ? -20.156 34.281 15.508 1 95.56 386 VAL A N 1
ATOM 2981 C CA . VAL A 1 386 ? -19.828 33.875 16.875 1 95.56 386 VAL A CA 1
ATOM 2982 C C . VAL A 1 386 ? -18.359 33.469 16.953 1 95.56 386 VAL A C 1
ATOM 2984 O O . VAL A 1 386 ? -17.875 32.688 16.125 1 95.56 386 VAL A O 1
ATOM 2987 N N . GLY A 1 387 ? -17.641 34.031 17.922 1 94.62 387 GLY A N 1
ATOM 2988 C CA . GLY A 1 387 ? -16.266 33.656 18.172 1 94.62 387 GLY A CA 1
ATOM 2989 C C . GLY A 1 387 ? -16.094 32.719 19.359 1 94.62 387 GLY A C 1
ATOM 2990 O O . GLY A 1 387 ? -16.672 32.938 20.422 1 94.62 387 GLY A O 1
ATOM 2991 N N . LEU A 1 388 ? -15.445 31.609 19.125 1 94.31 388 LEU A N 1
ATOM 2992 C CA . LEU A 1 388 ? -15.062 30.672 20.188 1 94.31 388 LEU A CA 1
ATOM 2993 C C . LEU A 1 388 ? -13.602 30.875 20.578 1 94.31 388 LEU A C 1
ATOM 2995 O O . LEU A 1 388 ? -12.703 30.703 19.75 1 94.31 388 LEU A O 1
ATOM 2999 N N . VAL A 1 389 ? -13.375 31.25 21.828 1 91.44 389 VAL A N 1
ATOM 3000 C CA . VAL A 1 389 ? -12.016 31.531 22.297 1 91.44 389 VAL A CA 1
ATOM 3001 C C . VAL A 1 389 ? -11.727 30.688 23.547 1 91.44 389 VAL A C 1
ATOM 3003 O O . VAL A 1 389 ? -12.648 30.234 24.219 1 91.44 389 VAL A O 1
ATOM 3006 N N . GLY A 1 390 ? -10.547 30.438 23.781 1 88.12 390 GLY A N 1
ATOM 3007 C CA . GLY A 1 390 ? -10.086 29.656 24.922 1 88.12 390 GLY A CA 1
ATOM 3008 C C . GLY A 1 390 ? -8.648 29.188 24.781 1 88.12 390 GLY A C 1
ATOM 3009 O O . GLY A 1 390 ? -8.07 29.25 23.703 1 88.12 390 GLY A O 1
ATOM 3010 N N . GLY A 1 391 ? -8.102 28.797 25.875 1 82.19 391 GLY A N 1
ATOM 3011 C CA . GLY A 1 391 ? -6.734 28.297 25.875 1 82.19 391 GLY A CA 1
ATOM 3012 C C . GLY A 1 391 ? -6.574 26.984 25.125 1 82.19 391 GLY A C 1
ATOM 3013 O O . GLY A 1 391 ? -7.555 26.422 24.641 1 82.19 391 GLY A O 1
ATOM 3014 N N . THR A 1 392 ? -5.316 26.547 25.016 1 79.94 392 THR A N 1
ATOM 3015 C CA . THR A 1 392 ? -5.012 25.266 24.391 1 79.94 392 THR A CA 1
ATOM 3016 C C . THR A 1 392 ? -5.629 24.125 25.203 1 79.94 392 THR A C 1
ATOM 3018 O O . THR A 1 392 ? -5.5 24.078 26.422 1 79.94 392 THR A O 1
ATOM 3021 N N . GLY A 1 393 ? -6.375 23.266 24.516 1 79.56 393 GLY A N 1
ATOM 3022 C CA . GLY A 1 393 ? -6.977 22.125 25.188 1 79.56 393 GLY A CA 1
ATOM 3023 C C . GLY A 1 393 ? -8.289 22.438 25.875 1 79.56 393 GLY A C 1
ATOM 3024 O O . GLY A 1 393 ? -8.828 21.625 26.609 1 79.56 393 GLY A O 1
ATOM 3025 N N . ALA A 1 394 ? -8.805 23.594 25.562 1 87.19 394 ALA A N 1
ATOM 3026 C CA . ALA A 1 394 ? -10.016 24.016 26.25 1 87.19 394 ALA A CA 1
ATOM 3027 C C . ALA A 1 394 ? -11.234 23.266 25.734 1 87.19 394 ALA A C 1
ATOM 3029 O O . ALA A 1 394 ? -12.297 23.266 26.359 1 87.19 394 ALA A O 1
ATOM 3030 N N . GLY A 1 395 ? -11.094 22.547 24.609 1 89.06 395 GLY A N 1
ATOM 3031 C CA . GLY A 1 395 ? -12.195 21.781 24.047 1 89.06 395 GLY A CA 1
ATOM 3032 C C . GLY A 1 395 ? -12.789 22.406 22.797 1 89.06 395 GLY A C 1
ATOM 3033 O O . GLY A 1 395 ? -13.82 21.953 22.297 1 89.06 395 GLY A O 1
ATOM 3034 N N . LYS A 1 396 ? -12.172 23.406 22.25 1 90.56 396 LYS A N 1
ATOM 3035 C CA . LYS A 1 396 ? -12.688 24.156 21.109 1 90.56 396 LYS A CA 1
ATOM 3036 C C . LYS A 1 396 ? -12.875 23.25 19.891 1 90.56 396 LYS A C 1
ATOM 3038 O O . LYS A 1 396 ? -13.938 23.266 19.25 1 90.56 396 LYS A O 1
ATOM 3043 N N . THR A 1 397 ? -11.859 22.438 19.625 1 87.5 397 THR A N 1
ATOM 3044 C CA . THR A 1 397 ? -11.914 21.562 18.453 1 87.5 397 THR A CA 1
ATOM 3045 C C . THR A 1 397 ? -12.992 20.484 18.625 1 87.5 397 THR A C 1
ATOM 3047 O O . THR A 1 397 ? -13.68 20.141 17.672 1 87.5 397 THR A O 1
ATOM 3050 N N . THR A 1 398 ? -13.094 19.938 19.812 1 91.12 398 THR A N 1
ATOM 3051 C CA . THR A 1 398 ? -14.141 18.969 20.094 1 91.12 398 THR A CA 1
ATOM 3052 C C . THR A 1 398 ? -15.516 19.578 19.906 1 91.12 398 THR A C 1
ATOM 3054 O O . THR A 1 398 ? -16.406 18.953 19.312 1 91.12 398 THR A O 1
ATOM 3057 N N . LEU A 1 399 ? -15.633 20.781 20.391 1 94.88 399 LEU A N 1
ATOM 3058 C CA . LEU A 1 399 ? -16.891 21.5 20.25 1 94.88 399 LEU A CA 1
ATOM 3059 C C . LEU A 1 399 ? -17.234 21.703 18.781 1 94.88 399 LEU A C 1
ATOM 3061 O O . LEU A 1 399 ? -18.375 21.484 18.359 1 94.88 399 LEU A O 1
ATOM 3065 N N . VAL A 1 400 ? -16.297 22.062 18.016 1 93.62 400 VAL A N 1
ATOM 3066 C CA . VAL A 1 400 ? -16.484 22.297 16.594 1 93.62 400 VAL A CA 1
ATOM 3067 C C . VAL A 1 400 ? -16.859 20.984 15.898 1 93.62 400 VAL A C 1
ATOM 3069 O O . VAL A 1 400 ? -17.734 20.969 15.031 1 93.62 400 VAL A O 1
ATOM 3072 N N . ASP A 1 401 ? -16.188 19.938 16.281 1 93.62 401 ASP A N 1
ATOM 3073 C CA . ASP A 1 401 ? -16.469 18.641 15.656 1 93.62 401 ASP A CA 1
ATOM 3074 C C . ASP A 1 401 ? -17.906 18.203 15.938 1 93.62 401 ASP A C 1
ATOM 3076 O O . ASP A 1 401 ? -18.531 17.547 15.094 1 93.62 401 ASP A O 1
ATOM 3080 N N . ILE A 1 402 ? -18.391 18.594 17.078 1 95.88 402 ILE A N 1
ATOM 3081 C CA . ILE A 1 402 ? -19.781 18.312 17.406 1 95.88 402 ILE A CA 1
ATOM 3082 C C . ILE A 1 402 ? -20.688 19.188 16.562 1 95.88 402 ILE A C 1
ATOM 3084 O O . ILE A 1 402 ? -21.672 18.719 15.984 1 95.88 402 ILE A O 1
ATOM 3088 N N . LEU A 1 403 ? -20.312 20.422 16.422 1 96.56 403 LEU A N 1
ATOM 3089 C CA . LEU A 1 403 ? -21.078 21.359 15.617 1 96.56 403 LEU A CA 1
ATOM 3090 C C . LEU A 1 403 ? -21.125 20.906 14.156 1 96.56 403 LEU A C 1
ATOM 3092 O O . LEU A 1 403 ? -22.125 21.125 13.469 1 96.56 403 LEU A O 1
ATOM 3096 N N . LEU A 1 404 ? -20.031 20.297 13.758 1 96.06 404 LEU A N 1
ATOM 3097 C CA . LEU A 1 404 ? -19.922 19.828 12.375 1 96.06 404 LEU A CA 1
ATOM 3098 C C . LEU A 1 404 ? -20.688 18.516 12.188 1 96.06 404 LEU A C 1
ATOM 3100 O O . LEU A 1 404 ? -20.875 18.062 11.055 1 96.06 404 LEU A O 1
ATOM 3104 N N . GLY A 1 405 ? -21.062 17.906 13.227 1 94.31 405 GLY A N 1
ATOM 3105 C CA . GLY A 1 405 ? -21.75 16.625 13.156 1 94.31 405 GLY A CA 1
ATOM 3106 C C . GLY A 1 405 ? -20.797 15.453 12.992 1 94.31 405 GLY A C 1
ATOM 3107 O O . GLY A 1 405 ? -21.219 14.344 12.656 1 94.31 405 GLY A O 1
ATOM 3108 N N . LEU A 1 406 ? -19.578 15.711 13.203 1 93 406 LEU A N 1
ATOM 3109 C CA . LEU A 1 406 ? -18.578 14.656 13.086 1 93 406 LEU A CA 1
ATOM 3110 C C . LEU A 1 406 ? -18.547 13.797 14.352 1 93 406 LEU A C 1
ATOM 3112 O O . LEU A 1 406 ? -18.234 12.609 14.289 1 93 406 LEU A O 1
ATOM 3116 N N . LEU A 1 407 ? -18.797 14.453 15.531 1 92.94 407 LEU A N 1
ATOM 3117 C CA . LEU A 1 407 ? -18.891 13.766 16.812 1 92.94 407 LEU A CA 1
ATOM 3118 C C . LEU A 1 407 ? -20.312 13.852 17.375 1 92.94 407 LEU A C 1
ATOM 3120 O O . LEU A 1 407 ? -20.953 14.906 17.297 1 92.94 407 LEU A O 1
ATOM 3124 N N . ARG A 1 408 ? -20.719 12.758 17.875 1 93.25 408 ARG A N 1
ATOM 3125 C CA . ARG A 1 408 ? -22.016 12.742 18.562 1 93.25 408 ARG A CA 1
ATOM 3126 C C . ARG A 1 408 ? -21.844 12.969 20.047 1 93.25 408 ARG A C 1
ATOM 3128 O O . ARG A 1 408 ? -21.031 12.305 20.703 1 93.25 408 ARG A O 1
ATOM 3135 N N . PRO A 1 409 ? -22.641 13.914 20.516 1 95.19 409 PRO A N 1
ATOM 3136 C CA . PRO A 1 409 ? -22.531 14.141 21.969 1 95.19 409 PRO A CA 1
ATOM 3137 C C . PRO A 1 409 ? -22.906 12.906 22.781 1 95.19 409 PRO A C 1
ATOM 3139 O O . PRO A 1 409 ? -23.797 12.156 22.391 1 95.19 409 PRO A O 1
ATOM 3142 N N . THR A 1 410 ? -22.203 12.711 23.906 1 94.12 410 THR A N 1
ATOM 3143 C CA . THR A 1 410 ? -22.531 11.633 24.828 1 94.12 410 THR A CA 1
ATOM 3144 C C . THR A 1 410 ? -23.828 11.938 25.562 1 94.12 410 THR A C 1
ATOM 3146 O O . THR A 1 410 ? -24.625 11.031 25.844 1 94.12 410 THR A O 1
ATOM 3149 N N . GLU A 1 411 ? -23.969 13.148 25.938 1 95.75 411 GLU A N 1
ATOM 3150 C CA . GLU A 1 411 ? -25.188 13.695 26.516 1 95.75 411 GLU A CA 1
ATOM 3151 C C . GLU A 1 411 ? -25.578 15.023 25.859 1 95.75 411 GLU A C 1
ATOM 3153 O O . GLU A 1 411 ? -24.719 15.727 25.328 1 95.75 411 GLU A O 1
ATOM 3158 N N . GLY A 1 412 ? -26.844 15.258 25.797 1 96.56 412 GLY A N 1
ATOM 3159 C CA . GLY A 1 412 ? -27.312 16.484 25.156 1 96.56 412 GLY A CA 1
ATOM 3160 C C . GLY A 1 412 ? -27.516 16.344 23.656 1 96.56 412 GLY A C 1
ATOM 3161 O O . GLY A 1 412 ? -27.484 15.227 23.125 1 96.56 412 GLY A O 1
ATOM 3162 N N . VAL A 1 413 ? -27.844 17.516 23.016 1 96.19 413 VAL A N 1
ATOM 3163 C CA . VAL A 1 413 ? -28.141 17.391 21.594 1 96.19 413 VAL A CA 1
ATOM 3164 C C . VAL A 1 413 ? -27.688 18.641 20.844 1 96.19 413 VAL A C 1
ATOM 3166 O O . VAL A 1 413 ? -27.609 19.734 21.438 1 96.19 413 VAL A O 1
ATOM 3169 N N . LEU A 1 414 ? -27.297 18.469 19.688 1 97.44 414 LEU A N 1
ATOM 3170 C CA . LEU A 1 414 ? -27.172 19.531 18.703 1 97.44 414 LEU A CA 1
ATOM 3171 C C . LEU A 1 414 ? -28.469 19.734 17.938 1 97.44 414 LEU A C 1
ATOM 3173 O O . LEU A 1 414 ? -29.016 18.781 17.375 1 97.44 414 LEU A O 1
ATOM 3177 N N . ALA A 1 415 ? -29.016 20.922 18.047 1 97.62 415 ALA A N 1
ATOM 3178 C CA . ALA A 1 415 ? -30.297 21.203 17.406 1 97.62 415 ALA A CA 1
ATOM 3179 C C . ALA A 1 415 ? -30.188 22.391 16.453 1 97.62 415 ALA A C 1
ATOM 3181 O O . ALA A 1 415 ? -29.5 23.375 16.75 1 97.62 415 ALA A O 1
ATOM 3182 N N . VAL A 1 416 ? -30.859 22.281 15.328 1 97.44 416 VAL A N 1
ATOM 3183 C CA . VAL A 1 416 ? -30.969 23.359 14.359 1 97.44 416 VAL A CA 1
ATOM 3184 C C . VAL A 1 416 ? -32.438 23.766 14.211 1 97.44 416 VAL A C 1
ATOM 3186 O O . VAL A 1 416 ? -33.281 22.953 13.836 1 97.44 416 VAL A O 1
ATOM 3189 N N . ASP A 1 417 ? -32.719 24.969 14.523 1 96.94 417 ASP A N 1
ATOM 3190 C CA . ASP A 1 417 ? -34.094 25.484 14.508 1 96.94 417 ASP A CA 1
ATOM 3191 C C . ASP A 1 417 ? -35 24.641 15.391 1 96.94 417 ASP A C 1
ATOM 3193 O O . ASP A 1 417 ? -36.125 24.312 14.992 1 96.94 417 ASP A O 1
ATOM 3197 N N . GLY A 1 418 ? -34.406 24.188 16.406 1 94.44 418 GLY A N 1
ATOM 3198 C CA . GLY A 1 418 ? -35.188 23.469 17.406 1 94.44 418 GLY A CA 1
ATOM 3199 C C . GLY A 1 418 ? -35.281 21.984 17.141 1 94.44 418 GLY A C 1
ATOM 3200 O O . GLY A 1 418 ? -35.75 21.219 17.984 1 94.44 418 GLY A O 1
ATOM 3201 N N . GLU A 1 419 ? -34.844 21.484 16.062 1 95.44 419 GLU A N 1
ATOM 3202 C CA . GLU A 1 419 ? -34.875 20.078 15.719 1 95.44 419 GLU A CA 1
ATOM 3203 C C . GLU A 1 419 ? -33.5 19.422 15.93 1 95.44 419 GLU A C 1
ATOM 3205 O O . GLU A 1 419 ? -32.5 19.891 15.383 1 95.44 419 GLU A O 1
ATOM 3210 N N . PRO A 1 420 ? -33.5 18.391 16.656 1 95.56 420 PRO A N 1
ATOM 3211 C CA . PRO A 1 420 ? -32.219 17.703 16.891 1 95.56 420 PRO A CA 1
ATOM 3212 C C . PRO A 1 420 ? -31.625 17.125 15.602 1 95.56 420 PRO A C 1
ATOM 3214 O O . PRO A 1 420 ? -32.344 16.609 14.758 1 95.56 420 PRO A O 1
ATOM 3217 N N . VAL A 1 421 ? -30.312 17.281 15.445 1 94.75 421 VAL A N 1
ATOM 3218 C CA . VAL A 1 421 ? -29.609 16.656 14.32 1 94.75 421 VAL A CA 1
ATOM 3219 C C . VAL A 1 421 ? -29.469 15.164 14.562 1 94.75 421 VAL A C 1
ATOM 3221 O O . VAL A 1 421 ? -28.719 14.742 15.461 1 94.75 421 VAL A O 1
ATOM 3224 N N . SER A 1 422 ? -30.234 14.422 13.867 1 89.25 422 SER A N 1
ATOM 3225 C CA . SER A 1 422 ? -30.219 12.969 13.977 1 89.25 422 SER A CA 1
ATOM 3226 C C . SER A 1 422 ? -29.453 12.344 12.812 1 89.25 422 SER A C 1
ATOM 3228 O O . SER A 1 422 ? -28.906 13.055 11.961 1 89.25 422 SER A O 1
ATOM 3230 N N . ASP A 1 423 ? -29.359 11.062 12.805 1 83.44 423 ASP A N 1
ATOM 3231 C CA . ASP A 1 423 ? -28.688 10.344 11.727 1 83.44 423 ASP A CA 1
ATOM 3232 C C . ASP A 1 423 ? -29.359 10.633 10.383 1 83.44 423 ASP A C 1
ATOM 3234 O O . ASP A 1 423 ? -28.688 10.664 9.344 1 83.44 423 ASP A O 1
ATOM 3238 N N . GLU A 1 424 ? -30.641 10.977 10.461 1 83.25 424 GLU A N 1
ATOM 3239 C CA . GLU A 1 424 ? -31.391 11.203 9.234 1 83.25 424 GLU A CA 1
ATOM 3240 C C . GLU A 1 424 ? -31.125 12.602 8.672 1 83.25 424 GLU A C 1
ATOM 3242 O O . GLU A 1 424 ? -31.172 12.805 7.457 1 83.25 424 GLU A O 1
ATOM 3247 N N . THR A 1 425 ? -30.859 13.508 9.594 1 89.69 425 THR A N 1
ATOM 3248 C CA . THR A 1 425 ? -30.719 14.891 9.148 1 89.69 425 THR A CA 1
ATOM 3249 C C . THR A 1 425 ? -29.25 15.32 9.125 1 89.69 425 THR A C 1
ATOM 3251 O O . THR A 1 425 ? -28.938 16.438 8.711 1 89.69 425 THR A O 1
ATOM 3254 N N . LEU A 1 426 ? -28.406 14.406 9.5 1 90.56 426 LEU A N 1
ATOM 3255 C CA . LEU A 1 426 ? -26.984 14.719 9.625 1 90.56 426 LEU A CA 1
ATOM 3256 C C . LEU A 1 426 ? -26.406 15.148 8.289 1 90.56 426 LEU A C 1
ATOM 3258 O O . LEU A 1 426 ? -25.672 16.141 8.211 1 90.56 426 LEU A O 1
ATOM 3262 N N . LEU A 1 427 ? -26.781 14.461 7.262 1 87.12 427 LEU A N 1
ATOM 3263 C CA . LEU A 1 427 ? -26.219 14.75 5.945 1 87.12 427 LEU A CA 1
ATOM 3264 C C . LEU A 1 427 ? -26.719 16.094 5.438 1 87.12 427 LEU A C 1
ATOM 3266 O O . LEU A 1 427 ? -25.969 16.844 4.797 1 87.12 427 LEU A O 1
ATOM 3270 N N . ALA A 1 428 ? -27.953 16.359 5.719 1 91 428 ALA A N 1
ATOM 3271 C CA . ALA A 1 428 ? -28.5 17.656 5.336 1 91 428 ALA A CA 1
ATOM 3272 C C . ALA A 1 428 ? -27.812 18.781 6.09 1 91 428 ALA A C 1
ATOM 3274 O O . ALA A 1 428 ? -27.547 19.844 5.516 1 91 428 ALA A O 1
ATOM 3275 N N . TRP A 1 429 ? -27.531 18.531 7.305 1 94.12 429 TRP A N 1
ATOM 3276 C CA . TRP A 1 429 ? -26.828 19.516 8.125 1 94.12 429 TRP A CA 1
ATOM 3277 C C . TRP A 1 429 ? -25.422 19.766 7.605 1 94.12 429 TRP A C 1
ATOM 3279 O O . TRP A 1 429 ? -25 20.906 7.441 1 94.12 429 TRP A O 1
ATOM 3289 N N . GLN A 1 430 ? -24.734 18.688 7.316 1 91.69 430 GLN A N 1
ATOM 3290 C CA . GLN A 1 430 ? -23.359 18.797 6.855 1 91.69 430 GLN A CA 1
ATOM 3291 C C . GLN A 1 430 ? -23.281 19.469 5.488 1 91.69 430 GLN A C 1
ATOM 3293 O O . GLN A 1 430 ? -22.297 20.125 5.164 1 91.69 430 GLN A O 1
ATOM 3298 N N . GLY A 1 431 ? -24.375 19.375 4.75 1 90.12 431 GLY A N 1
ATOM 3299 C CA . GLY A 1 431 ? -24.438 20.047 3.465 1 90.12 431 GLY A CA 1
ATOM 3300 C C . GLY A 1 431 ? -24.531 21.562 3.594 1 90.12 431 GLY A C 1
ATOM 3301 O O . GLY A 1 431 ? -24.203 22.297 2.66 1 90.12 431 GLY A O 1
ATOM 3302 N N . ALA A 1 432 ? -24.938 22 4.758 1 94.12 432 ALA A N 1
ATOM 3303 C CA . ALA A 1 432 ? -25.125 23.422 5.004 1 94.12 432 ALA A CA 1
ATOM 3304 C C . ALA A 1 432 ? -23.828 24.062 5.512 1 94.12 432 ALA A C 1
ATOM 3306 O O . ALA A 1 432 ? -23.719 25.281 5.598 1 94.12 432 ALA A O 1
ATOM 3307 N N . LEU A 1 433 ? -22.844 23.188 5.637 1 95.25 433 LEU A N 1
ATOM 3308 C CA . LEU A 1 433 ? -21.672 23.656 6.359 1 95.25 433 LEU A CA 1
ATOM 3309 C C . LEU A 1 433 ? -20.484 23.859 5.414 1 95.25 433 LEU A C 1
ATOM 3311 O O . LEU A 1 433 ? -20.328 23.094 4.453 1 95.25 433 LEU A O 1
ATOM 3315 N N . GLY A 1 434 ? -19.75 24.891 5.574 1 94.38 434 GLY A N 1
ATOM 3316 C CA . GLY A 1 434 ? -18.391 25.078 5.113 1 94.38 434 GLY A CA 1
ATOM 3317 C C . GLY A 1 434 ? -17.375 25.062 6.242 1 94.38 434 GLY A C 1
ATOM 3318 O O . GLY A 1 434 ? -17.594 25.656 7.297 1 94.38 434 GLY A O 1
ATOM 3319 N N . TYR A 1 435 ? -16.328 24.297 6.082 1 94.31 435 TYR A N 1
ATOM 3320 C CA . TYR A 1 435 ? -15.391 24.125 7.18 1 94.31 435 TYR A CA 1
ATOM 3321 C C . TYR A 1 435 ? -13.961 24.344 6.703 1 94.31 435 TYR A C 1
ATOM 3323 O O . TYR A 1 435 ? -13.562 23.844 5.648 1 94.31 435 TYR A O 1
ATOM 3331 N N . VAL A 1 436 ? -13.227 25.125 7.391 1 92.88 436 VAL A N 1
ATOM 3332 C CA . VAL A 1 436 ? -11.789 25.312 7.195 1 92.88 436 VAL A CA 1
ATOM 3333 C C . VAL A 1 436 ? -11.031 24.812 8.414 1 92.88 436 VAL A C 1
ATOM 3335 O O . VAL A 1 436 ? -11.07 25.422 9.484 1 92.88 436 VAL A O 1
ATOM 3338 N N . PRO A 1 437 ? -10.305 23.734 8.219 1 89.38 437 PRO A N 1
ATOM 3339 C CA . PRO A 1 437 ? -9.562 23.172 9.352 1 89.38 437 PRO A CA 1
ATOM 3340 C C . PRO A 1 437 ? -8.305 23.969 9.688 1 89.38 437 PRO A C 1
ATOM 3342 O O . PRO A 1 437 ? -7.859 24.797 8.875 1 89.38 437 PRO A O 1
ATOM 3345 N N . GLN A 1 438 ? -7.879 23.672 10.875 1 81.38 438 GLN A N 1
ATOM 3346 C CA . GLN A 1 438 ? -6.637 24.281 11.328 1 81.38 438 GLN A CA 1
ATOM 3347 C C . GLN A 1 438 ? -5.465 23.891 10.438 1 81.38 438 GLN A C 1
ATOM 3349 O O . GLN A 1 438 ? -4.641 24.719 10.07 1 81.38 438 GLN A O 1
ATOM 3354 N N . ASP A 1 439 ? -5.469 22.609 10.07 1 81.94 439 ASP A N 1
ATOM 3355 C CA . ASP A 1 439 ? -4.453 22.062 9.18 1 81.94 439 ASP A CA 1
ATOM 3356 C C . ASP A 1 439 ? -5.09 21.438 7.938 1 81.94 439 ASP A C 1
ATOM 3358 O O . ASP A 1 439 ? -5.312 20.234 7.883 1 81.94 439 ASP A O 1
ATOM 3362 N N . PRO A 1 440 ? -5.219 22.281 6.906 1 87.19 440 PRO A N 1
ATOM 3363 C CA . PRO A 1 440 ? -5.906 21.75 5.723 1 87.19 440 PRO A CA 1
ATOM 3364 C C . PRO A 1 440 ? -5.059 20.75 4.941 1 87.19 440 PRO A C 1
ATOM 3366 O O . PRO A 1 440 ? -3.844 20.938 4.816 1 87.19 440 PRO A O 1
ATOM 3369 N N . VAL A 1 441 ? -5.707 19.766 4.477 1 85.69 441 VAL A N 1
ATOM 3370 C CA . VAL A 1 441 ? -5.055 18.766 3.639 1 85.69 441 VAL A CA 1
ATOM 3371 C C . VAL A 1 441 ? -5.418 19 2.174 1 85.69 441 VAL A C 1
ATOM 3373 O O . VAL A 1 441 ? -6.594 19 1.808 1 85.69 441 VAL A O 1
ATOM 3376 N N . LEU A 1 442 ? -4.418 19.328 1.379 1 88.94 442 LEU A N 1
ATOM 3377 C CA . LEU A 1 442 ? -4.633 19.469 -0.057 1 88.94 442 LEU A CA 1
ATOM 3378 C C . LEU A 1 442 ? -4.254 18.188 -0.793 1 88.94 442 LEU A C 1
ATOM 3380 O O . LEU A 1 442 ? -3.41 17.422 -0.319 1 88.94 442 LEU A O 1
ATOM 3384 N N . THR A 1 443 ? -4.898 17.906 -1.865 1 88.06 443 THR A N 1
ATOM 3385 C CA . THR A 1 443 ? -4.652 16.703 -2.635 1 88.06 443 THR A CA 1
ATOM 3386 C C . THR A 1 443 ? -3.719 16.984 -3.809 1 88.06 443 THR A C 1
ATOM 3388 O O . THR A 1 443 ? -3.494 18.141 -4.168 1 88.06 443 THR A O 1
ATOM 3391 N N . ASP A 1 444 ? -3.184 15.867 -4.312 1 87.25 444 ASP A N 1
ATOM 3392 C CA . ASP A 1 444 ? -2.301 15.961 -5.473 1 87.25 444 ASP A CA 1
ATOM 3393 C C . ASP A 1 444 ? -3.102 16.172 -6.754 1 87.25 444 ASP A C 1
ATOM 3395 O O . ASP A 1 444 ? -3.221 15.25 -7.574 1 87.25 444 ASP A O 1
ATOM 3399 N N . ALA A 1 445 ? -3.629 17.328 -6.898 1 89.19 445 ALA A N 1
ATOM 3400 C CA . ALA A 1 445 ? -4.477 17.719 -8.023 1 89.19 445 ALA A CA 1
ATOM 3401 C C . ALA A 1 445 ? -4.328 19.203 -8.344 1 89.19 445 ALA A C 1
ATOM 3403 O O . ALA A 1 445 ? -3.455 19.875 -7.793 1 89.19 445 ALA A O 1
ATOM 3404 N N . THR A 1 446 ? -5.07 19.656 -9.242 1 92.69 446 THR A N 1
ATOM 3405 C CA . THR A 1 446 ? -5.008 21.062 -9.648 1 92.69 446 THR A CA 1
ATOM 3406 C C . THR A 1 446 ? -5.605 21.969 -8.57 1 92.69 446 THR A C 1
ATOM 3408 O O . THR A 1 446 ? -6.273 21.484 -7.652 1 92.69 446 THR A O 1
ATOM 3411 N N . VAL A 1 447 ? -5.324 23.281 -8.688 1 94.88 447 VAL A N 1
ATOM 3412 C CA . VAL A 1 447 ? -5.898 24.25 -7.77 1 94.88 447 VAL A CA 1
ATOM 3413 C C . VAL A 1 447 ? -7.422 24.203 -7.836 1 94.88 447 VAL A C 1
ATOM 3415 O O . VAL A 1 447 ? -8.094 24.203 -6.805 1 94.88 447 VAL A O 1
ATOM 3418 N N . ALA A 1 448 ? -7.875 24.078 -9.062 1 96.12 448 ALA A N 1
ATOM 3419 C CA . ALA A 1 448 ? -9.32 24.031 -9.258 1 96.12 448 ALA A CA 1
ATOM 3420 C C . ALA A 1 448 ? -9.922 22.812 -8.57 1 96.12 448 ALA A C 1
ATOM 3422 O O . ALA A 1 448 ? -10.961 22.906 -7.914 1 96.12 448 ALA A O 1
ATOM 3423 N N . GLU A 1 449 ? -9.281 21.703 -8.664 1 92.44 449 GLU A N 1
ATOM 3424 C CA . GLU A 1 449 ? -9.773 20.453 -8.07 1 92.44 449 GLU A CA 1
ATOM 3425 C C . GLU A 1 449 ? -9.688 20.5 -6.547 1 92.44 449 GLU A C 1
ATOM 3427 O O . GLU A 1 449 ? -10.516 19.906 -5.855 1 92.44 449 GLU A O 1
ATOM 3432 N N . ASN A 1 450 ? -8.727 21.219 -6.086 1 93.94 450 ASN A N 1
ATOM 3433 C CA . ASN A 1 450 ? -8.602 21.344 -4.641 1 93.94 450 ASN A CA 1
ATOM 3434 C C . ASN A 1 450 ? -9.672 22.281 -4.066 1 93.94 450 ASN A C 1
ATOM 3436 O O . ASN A 1 450 ? -10.141 22.078 -2.947 1 93.94 450 ASN A O 1
ATOM 3440 N N . ILE A 1 451 ? -10.008 23.312 -4.836 1 95.75 451 ILE A N 1
ATOM 3441 C CA . ILE A 1 451 ? -11.07 24.203 -4.406 1 95.75 451 ILE A CA 1
ATOM 3442 C C . ILE A 1 451 ? -12.414 23.5 -4.484 1 95.75 451 ILE A C 1
ATOM 3444 O O . ILE A 1 451 ? -13.234 23.594 -3.566 1 95.75 451 ILE A O 1
ATOM 3448 N N . ALA A 1 452 ? -12.539 22.781 -5.578 1 94.19 452 ALA A N 1
ATOM 3449 C CA . ALA A 1 452 ? -13.75 21.984 -5.77 1 94.19 452 ALA A CA 1
ATOM 3450 C C . ALA A 1 452 ? -13.5 20.516 -5.398 1 94.19 452 ALA A C 1
ATOM 3452 O O . ALA A 1 452 ? -13.766 19.625 -6.195 1 94.19 452 ALA A O 1
ATOM 3453 N N . LEU A 1 453 ? -13.141 20.281 -4.219 1 89.25 453 LEU A N 1
ATOM 3454 C CA . LEU A 1 453 ? -12.703 18.953 -3.801 1 89.25 453 LEU A CA 1
ATOM 3455 C C . LEU A 1 453 ? -13.828 17.938 -3.949 1 89.25 453 LEU A C 1
ATOM 3457 O O . LEU A 1 453 ? -14.938 18.172 -3.465 1 89.25 453 LEU A O 1
ATOM 3461 N N . GLY A 1 454 ? -13.555 16.859 -4.637 1 81.62 454 GLY A N 1
ATOM 3462 C CA . GLY A 1 454 ? -14.492 15.758 -4.746 1 81.62 454 GLY A CA 1
ATOM 3463 C C . GLY A 1 454 ? -15.469 15.922 -5.902 1 81.62 454 GLY A C 1
ATOM 3464 O O . GLY A 1 454 ? -16.25 15.016 -6.188 1 81.62 454 GLY A O 1
ATOM 3465 N N . VAL A 1 455 ? -15.492 17.109 -6.484 1 86.25 455 VAL A N 1
ATOM 3466 C CA . VAL A 1 455 ? -16.328 17.328 -7.66 1 86.25 455 VAL A CA 1
ATOM 3467 C C . VAL A 1 455 ? -15.625 16.781 -8.906 1 86.25 455 VAL A C 1
ATOM 3469 O O . VAL A 1 455 ? -14.414 16.953 -9.055 1 86.25 455 VAL A O 1
ATOM 3472 N N . SER A 1 456 ? -16.375 16.109 -9.664 1 83.94 456 SER A N 1
ATOM 3473 C CA . SER A 1 456 ? -15.789 15.602 -10.898 1 83.94 456 SER A CA 1
ATOM 3474 C C . SER A 1 456 ? -15.258 16.75 -11.766 1 83.94 456 SER A C 1
ATOM 3476 O O . SER A 1 456 ? -15.859 17.828 -11.812 1 83.94 456 SER A O 1
ATOM 3478 N N . ALA A 1 457 ? -14.195 16.438 -12.406 1 81.62 457 ALA A N 1
ATOM 3479 C CA . ALA A 1 457 ? -13.516 17.469 -13.195 1 81.62 457 ALA A CA 1
ATOM 3480 C C . ALA A 1 457 ? -14.469 18.109 -14.195 1 81.62 457 ALA A C 1
ATOM 3482 O O . ALA A 1 457 ? -14.391 19.312 -14.445 1 81.62 457 ALA A O 1
ATOM 3483 N N . GLN A 1 458 ? -15.398 17.359 -14.695 1 84 458 GLN A N 1
ATOM 3484 C CA . GLN A 1 458 ? -16.328 17.859 -15.711 1 84 458 GLN A CA 1
ATOM 3485 C C . GLN A 1 458 ? -17.438 18.688 -15.078 1 84 458 GLN A C 1
ATOM 3487 O O . GLN A 1 458 ? -18.062 19.516 -15.75 1 84 458 GLN A O 1
ATOM 3492 N N . GLU A 1 459 ? -17.547 18.609 -13.773 1 89.44 459 GLU A N 1
ATOM 3493 C CA . GLU A 1 459 ? -18.656 19.281 -13.094 1 89.44 459 GLU A CA 1
ATOM 3494 C C . GLU A 1 459 ? -18.172 20.5 -12.32 1 89.44 459 GLU A C 1
ATOM 3496 O O . GLU A 1 459 ? -18.984 21.25 -11.75 1 89.44 459 GLU A O 1
ATOM 3501 N N . ILE A 1 460 ? -16.922 20.781 -12.375 1 93.56 460 ILE A N 1
ATOM 3502 C CA . ILE A 1 460 ? -16.375 21.922 -11.656 1 93.56 460 ILE A CA 1
ATOM 3503 C C . ILE A 1 460 ? -16.844 23.219 -12.328 1 93.56 460 ILE A C 1
ATOM 3505 O O . ILE A 1 460 ? -16.703 23.391 -13.539 1 93.56 460 ILE A O 1
ATOM 3509 N N . ASP A 1 461 ? -17.453 24.062 -11.586 1 95.19 461 ASP A N 1
ATOM 3510 C CA . ASP A 1 461 ? -17.891 25.375 -12.062 1 95.19 461 ASP A CA 1
ATOM 3511 C C . ASP A 1 461 ? -16.75 26.391 -11.953 1 95.19 461 ASP A C 1
ATOM 3513 O O . ASP A 1 461 ? -16.438 26.859 -10.859 1 95.19 461 ASP A O 1
ATOM 3517 N N . PRO A 1 462 ? -16.234 26.766 -13.094 1 95.44 462 PRO A N 1
ATOM 3518 C CA . PRO A 1 462 ? -15.109 27.703 -13.062 1 95.44 462 PRO A CA 1
ATOM 3519 C C . PRO A 1 462 ? -15.477 29.031 -12.422 1 95.44 462 PRO A C 1
ATOM 3521 O O . PRO A 1 462 ? -14.641 29.656 -11.758 1 95.44 462 PRO A O 1
ATOM 3524 N N . ALA A 1 463 ? -16.672 29.422 -12.617 1 96.12 463 ALA A N 1
ATOM 3525 C CA . ALA A 1 463 ? -17.109 30.688 -12.031 1 96.12 463 ALA A CA 1
ATOM 3526 C C . ALA A 1 463 ? -17.156 30.609 -10.508 1 96.12 463 ALA A C 1
ATOM 3528 O O . ALA A 1 463 ? -16.766 31.562 -9.82 1 96.12 463 ALA A O 1
ATOM 3529 N N . ALA A 1 464 ? -17.641 29.531 -10.023 1 95.94 464 ALA A N 1
ATOM 3530 C CA . ALA A 1 464 ? -17.688 29.344 -8.578 1 95.94 464 ALA A CA 1
ATOM 3531 C C . ALA A 1 464 ? -16.281 29.25 -7.988 1 95.94 464 ALA A C 1
ATOM 3533 O O . ALA A 1 464 ? -16.031 29.75 -6.887 1 95.94 464 ALA A O 1
ATOM 3534 N N . VAL A 1 465 ? -15.383 28.609 -8.734 1 97.31 465 VAL A N 1
ATOM 3535 C CA . VAL A 1 465 ? -13.992 28.5 -8.305 1 97.31 465 VAL A CA 1
ATOM 3536 C C . VAL A 1 465 ? -13.375 29.891 -8.203 1 97.31 465 VAL A C 1
ATOM 3538 O O . VAL A 1 465 ? -12.734 30.219 -7.195 1 97.31 465 VAL A O 1
ATOM 3541 N N . GLU A 1 466 ? -13.578 30.625 -9.18 1 97.06 466 GLU A N 1
ATOM 3542 C CA . GLU A 1 466 ? -13 31.969 -9.203 1 97.06 466 GLU A CA 1
ATOM 3543 C C . GLU A 1 466 ? -13.609 32.844 -8.117 1 97.06 466 GLU A C 1
ATOM 3545 O O . GLU A 1 466 ? -12.898 33.625 -7.453 1 97.06 466 GLU A O 1
ATOM 3550 N N . ARG A 1 467 ? -14.906 32.781 -7.961 1 95.12 467 ARG A N 1
ATOM 3551 C CA . ARG A 1 467 ? -15.586 33.562 -6.922 1 95.12 467 ARG A CA 1
ATOM 3552 C C . ARG A 1 467 ? -15.039 33.219 -5.543 1 95.12 467 ARG A C 1
ATOM 3554 O O . ARG A 1 467 ? -14.727 34.094 -4.75 1 95.12 467 ARG A O 1
ATOM 3561 N N . ALA A 1 468 ? -14.969 31.922 -5.262 1 95.38 468 ALA A N 1
ATOM 3562 C CA . ALA A 1 468 ? -14.438 31.469 -3.977 1 95.38 468 ALA A CA 1
ATOM 3563 C C . ALA A 1 468 ? -12.992 31.906 -3.793 1 95.38 468 ALA A C 1
ATOM 3565 O O . ALA A 1 468 ? -12.594 32.344 -2.701 1 95.38 468 ALA A O 1
ATOM 3566 N N . ALA A 1 469 ? -12.211 31.844 -4.871 1 96.56 469 ALA A N 1
ATOM 3567 C CA . ALA A 1 469 ? -10.805 32.219 -4.82 1 96.56 469 ALA A CA 1
ATOM 3568 C C . ALA A 1 469 ? -10.648 33.719 -4.543 1 96.56 469 ALA A C 1
ATOM 3570 O O . ALA A 1 469 ? -9.734 34.125 -3.824 1 96.56 469 ALA A O 1
ATOM 3571 N N . ARG A 1 470 ? -11.469 34.5 -5.078 1 94.44 470 ARG A N 1
ATOM 3572 C CA . ARG A 1 470 ? -11.422 35.938 -4.852 1 94.44 470 ARG A CA 1
ATOM 3573 C C . ARG A 1 470 ? -11.789 36.281 -3.408 1 94.44 470 ARG A C 1
ATOM 3575 O O . ARG A 1 470 ? -11.133 37.125 -2.777 1 94.44 470 ARG A O 1
ATOM 3582 N N . MET A 1 471 ? -12.758 35.594 -2.916 1 90.38 471 MET A N 1
ATOM 3583 C CA . MET A 1 471 ? -13.172 35.844 -1.534 1 90.38 471 MET A CA 1
ATOM 3584 C C . MET A 1 471 ? -12.07 35.438 -0.563 1 90.38 471 MET A C 1
ATOM 3586 O O . MET A 1 471 ? -11.883 36.062 0.475 1 90.38 471 MET A O 1
ATOM 3590 N N . ALA A 1 472 ? -11.383 34.438 -0.97 1 92.38 472 ALA A N 1
ATOM 3591 C CA . ALA A 1 472 ? -10.312 33.906 -0.122 1 92.38 472 ALA A CA 1
ATOM 3592 C C . ALA A 1 472 ? -9 34.656 -0.396 1 92.38 472 ALA A C 1
ATOM 3594 O O . ALA A 1 472 ? -7.961 34.312 0.186 1 92.38 472 ALA A O 1
ATOM 3595 N N . GLN A 1 473 ? -9 35.594 -1.311 1 90.75 473 GLN A N 1
ATOM 3596 C CA . GLN A 1 473 ? -7.832 36.406 -1.648 1 90.75 473 GLN A CA 1
ATOM 3597 C C . GLN A 1 473 ? -6.695 35.562 -2.182 1 90.75 473 GLN A C 1
ATOM 3599 O O . GLN A 1 473 ? -5.539 35.719 -1.792 1 90.75 473 GLN A O 1
ATOM 3604 N N . VAL A 1 474 ? -7.051 34.531 -2.949 1 92.69 474 VAL A N 1
ATOM 3605 C CA . VAL A 1 474 ? -6.016 33.656 -3.498 1 92.69 474 VAL A CA 1
ATOM 3606 C C . VAL A 1 474 ? -6.043 33.719 -5.023 1 92.69 474 VAL A C 1
ATOM 3608 O O . VAL A 1 474 ? -5.113 33.25 -5.688 1 92.69 474 VAL A O 1
ATOM 3611 N N . HIS A 1 475 ? -6.98 34.406 -5.582 1 95.06 475 HIS A N 1
ATOM 3612 C CA . HIS A 1 475 ? -7.168 34.5 -7.023 1 95.06 475 HIS A CA 1
ATOM 3613 C C . HIS A 1 475 ? -5.934 35.062 -7.711 1 95.06 475 HIS A C 1
ATOM 3615 O O . HIS A 1 475 ? -5.445 34.5 -8.688 1 95.06 475 HIS A O 1
ATOM 3621 N N . ASP A 1 476 ? -5.41 36.125 -7.145 1 91.12 476 ASP A N 1
ATOM 3622 C CA . ASP A 1 476 ? -4.277 36.781 -7.77 1 91.12 476 ASP A CA 1
ATOM 3623 C C . ASP A 1 476 ? -3.029 35.906 -7.742 1 91.12 476 ASP A C 1
ATOM 3625 O O . ASP A 1 476 ? -2.258 35.906 -8.703 1 91.12 476 ASP A O 1
ATOM 3629 N N . PHE A 1 477 ? -2.83 35.281 -6.676 1 87.44 477 PHE A N 1
ATOM 3630 C CA . PHE A 1 477 ? -1.709 34.344 -6.586 1 87.44 477 PHE A CA 1
ATOM 3631 C C . PHE A 1 477 ? -1.818 33.25 -7.652 1 87.44 477 PHE A C 1
ATOM 3633 O O . PHE A 1 477 ? -0.836 32.938 -8.328 1 87.44 477 PHE A O 1
ATOM 3640 N N . VAL A 1 478 ? -3.02 32.688 -7.898 1 93.44 478 VAL A N 1
ATOM 3641 C CA . VAL A 1 478 ? -3.262 31.594 -8.82 1 93.44 478 VAL A CA 1
ATOM 3642 C C . VAL A 1 478 ? -3.064 32.062 -10.258 1 93.44 478 VAL A C 1
ATOM 3644 O O . VAL A 1 478 ? -2.441 31.375 -11.062 1 93.44 478 VAL A O 1
ATOM 3647 N N . THR A 1 479 ? -3.568 33.219 -10.617 1 94 479 THR A N 1
ATOM 3648 C CA . THR A 1 479 ? -3.561 33.719 -11.992 1 94 479 THR A CA 1
ATOM 3649 C C . THR A 1 479 ? -2.201 34.312 -12.352 1 94 479 THR A C 1
ATOM 3651 O O . THR A 1 479 ? -1.746 34.188 -13.484 1 94 479 THR A O 1
ATOM 3654 N N . ASP A 1 480 ? -1.541 34.812 -11.305 1 88.12 480 ASP A N 1
ATOM 3655 C CA . ASP A 1 480 ? -0.342 35.594 -11.617 1 88.12 480 ASP A CA 1
ATOM 3656 C C . ASP A 1 480 ? 0.919 34.75 -11.383 1 88.12 480 ASP A C 1
ATOM 3658 O O . ASP A 1 480 ? 1.93 34.969 -12.062 1 88.12 480 ASP A O 1
ATOM 3662 N N . GLN A 1 481 ? 0.856 33.906 -10.477 1 83.44 481 GLN A N 1
ATOM 3663 C CA . GLN A 1 481 ? 2.105 33.281 -10.055 1 83.44 481 GLN A CA 1
ATOM 3664 C C . GLN A 1 481 ? 2.158 31.828 -10.492 1 83.44 481 GLN A C 1
ATOM 3666 O O . GLN A 1 481 ? 3.24 31.25 -10.617 1 83.44 481 GLN A O 1
ATOM 3671 N N . LEU A 1 482 ? 1.056 31.188 -10.68 1 88.69 482 LEU A N 1
ATOM 3672 C CA . LEU A 1 482 ? 1.067 29.781 -11.055 1 88.69 482 LEU A CA 1
ATOM 3673 C C . LEU A 1 482 ? 1.08 29.609 -12.57 1 88.69 482 LEU A C 1
ATOM 3675 O O . LEU A 1 482 ? 0.33 30.297 -13.273 1 88.69 482 LEU A O 1
ATOM 3679 N N . PRO A 1 483 ? 1.879 28.703 -13.109 1 86.38 483 PRO A N 1
ATOM 3680 C CA . PRO A 1 483 ? 2.076 28.578 -14.555 1 86.38 483 PRO A CA 1
ATOM 3681 C C . PRO A 1 483 ? 0.792 28.219 -15.297 1 86.38 483 PRO A C 1
ATOM 3683 O O . PRO A 1 483 ? 0.546 28.719 -16.391 1 86.38 483 PRO A O 1
ATOM 3686 N N . GLN A 1 484 ? 0.004 27.328 -14.797 1 92.19 484 GLN A N 1
ATOM 3687 C CA . GLN A 1 484 ? -1.229 26.906 -15.453 1 92.19 484 GLN A CA 1
ATOM 3688 C C . GLN A 1 484 ? -2.455 27.406 -14.695 1 92.19 484 GLN A C 1
ATOM 3690 O O . GLN A 1 484 ? -3.523 26.797 -14.758 1 92.19 484 GLN A O 1
ATOM 3695 N N . GLN A 1 485 ? -2.17 28.391 -13.867 1 94.19 485 GLN A N 1
ATOM 3696 C CA . GLN A 1 485 ? -3.244 29.031 -13.117 1 94.19 485 GLN A CA 1
ATOM 3697 C C . GLN A 1 485 ? -4.051 28 -12.328 1 94.19 485 GLN A C 1
ATOM 3699 O O . GLN A 1 485 ? -3.488 27.234 -11.555 1 94.19 485 GLN A O 1
ATOM 3704 N N . TYR A 1 486 ? -5.328 27.953 -12.664 1 95.5 486 TYR A N 1
ATOM 3705 C CA . TYR A 1 486 ? -6.184 27.078 -11.875 1 95.5 486 TYR A CA 1
ATOM 3706 C C . TYR A 1 486 ? -5.934 25.609 -12.227 1 95.5 486 TYR A C 1
ATOM 3708 O O . TYR A 1 486 ? -6.336 24.703 -11.492 1 95.5 486 TYR A O 1
ATOM 3716 N N . GLN A 1 487 ? -5.242 25.406 -13.305 1 93.5 487 GLN A N 1
ATOM 3717 C CA . GLN A 1 487 ? -4.973 24.031 -13.75 1 93.5 487 GLN A CA 1
ATOM 3718 C C . GLN A 1 487 ? -3.594 23.578 -13.289 1 93.5 487 GLN A C 1
ATOM 3720 O O . GLN A 1 487 ? -3.172 22.453 -13.609 1 93.5 487 GLN A O 1
ATOM 3725 N N . THR A 1 488 ? -2.994 24.406 -12.484 1 91.88 488 THR A N 1
ATOM 3726 C CA . THR A 1 488 ? -1.684 24.031 -11.977 1 91.88 488 THR A CA 1
ATOM 3727 C C . THR A 1 488 ? -1.812 22.906 -10.938 1 91.88 488 THR A C 1
ATOM 3729 O O . THR A 1 488 ? -2.625 23 -10.016 1 91.88 488 THR A O 1
ATOM 3732 N N . VAL A 1 489 ? -1.039 21.891 -11.078 1 88.69 489 VAL A N 1
ATOM 3733 C CA . VAL A 1 489 ? -0.988 20.812 -10.094 1 88.69 489 VAL A CA 1
ATOM 3734 C C . VAL A 1 489 ? -0.115 21.234 -8.914 1 88.69 489 VAL A C 1
ATOM 3736 O O . VAL A 1 489 ? 1.055 21.578 -9.094 1 88.69 489 VAL A O 1
ATOM 3739 N N . ILE A 1 490 ? -0.664 21.234 -7.727 1 87.31 490 ILE A N 1
ATOM 3740 C CA . ILE A 1 490 ? 0.047 21.812 -6.594 1 87.31 490 ILE A CA 1
ATOM 3741 C C . ILE A 1 490 ? 0.782 20.719 -5.824 1 87.31 490 ILE A C 1
ATOM 3743 O O . ILE A 1 490 ? 1.581 21.016 -4.934 1 87.31 490 ILE A O 1
ATOM 3747 N N . GLY A 1 491 ? 0.644 19.453 -6.176 1 80.75 491 GLY A N 1
ATOM 3748 C CA . GLY A 1 491 ? 1.381 18.375 -5.531 1 80.75 491 GLY A CA 1
ATOM 3749 C C . GLY A 1 491 ? 0.712 17.875 -4.266 1 80.75 491 GLY A C 1
ATOM 3750 O O . GLY A 1 491 ? -0.221 18.5 -3.758 1 80.75 491 GLY A O 1
ATOM 3751 N N . GLU A 1 492 ? 1.309 16.844 -3.701 1 80.88 492 GLU A N 1
ATOM 3752 C CA . GLU A 1 492 ? 0.778 16.25 -2.482 1 80.88 492 GLU A CA 1
ATOM 3753 C C . GLU A 1 492 ? 0.939 17.188 -1.288 1 80.88 492 GLU A C 1
ATOM 3755 O O . GLU A 1 492 ? 1.988 17.812 -1.121 1 80.88 492 GLU A O 1
ATOM 3760 N N . ARG A 1 493 ? -0.115 17.328 -0.524 1 72.56 493 ARG A N 1
ATOM 3761 C CA . ARG A 1 493 ? -0.156 18.156 0.684 1 72.56 493 ARG A CA 1
ATOM 3762 C C . ARG A 1 493 ? 0.24 19.594 0.383 1 72.56 493 ARG A C 1
ATOM 3764 O O . ARG A 1 493 ? 0.618 20.344 1.288 1 72.56 493 ARG A O 1
ATOM 3771 N N . GLY A 1 494 ? 0.25 19.984 -0.886 1 75.56 494 GLY A N 1
ATOM 3772 C CA . GLY A 1 494 ? 0.568 21.359 -1.251 1 75.56 494 GLY A CA 1
ATOM 3773 C C . GLY A 1 494 ? 1.993 21.75 -0.912 1 75.56 494 GLY A C 1
ATOM 3774 O O . GLY A 1 494 ? 2.248 22.875 -0.495 1 75.56 494 GLY A O 1
ATOM 3775 N N . VAL A 1 495 ? 2.812 20.859 -0.951 1 68.38 495 VAL A N 1
ATOM 3776 C CA . VAL A 1 495 ? 4.188 21.047 -0.504 1 68.38 495 VAL A CA 1
ATOM 3777 C C . VAL A 1 495 ? 4.852 22.156 -1.333 1 68.38 495 VAL A C 1
ATOM 3779 O O . VAL A 1 495 ? 5.836 22.75 -0.901 1 68.38 495 VAL A O 1
ATOM 3782 N N . ARG A 1 496 ? 4.172 22.562 -2.346 1 73.25 496 ARG A N 1
ATOM 3783 C CA . ARG A 1 496 ? 4.734 23.578 -3.234 1 73.25 496 ARG A CA 1
ATOM 3784 C C . ARG A 1 496 ? 4.207 24.953 -2.883 1 73.25 496 ARG A C 1
ATOM 3786 O O . ARG A 1 496 ? 4.609 25.953 -3.49 1 73.25 496 ARG A O 1
ATOM 3793 N N . LEU A 1 497 ? 3.262 24.969 -1.931 1 81.69 497 LEU A N 1
ATOM 3794 C CA . LEU A 1 497 ? 2.617 26.203 -1.527 1 81.69 497 LEU A CA 1
ATOM 3795 C C . LEU A 1 497 ? 3.076 26.641 -0.137 1 81.69 497 LEU A C 1
ATOM 3797 O O . LEU A 1 497 ? 3.51 25.797 0.661 1 81.69 497 LEU A O 1
ATOM 3801 N N . SER A 1 498 ? 3.023 27.906 0.026 1 79.62 498 SER A N 1
ATOM 3802 C CA . SER A 1 498 ? 3.238 28.391 1.384 1 79.62 498 SER A CA 1
ATOM 3803 C C . SER A 1 498 ? 2.066 28.047 2.291 1 79.62 498 SER A C 1
ATOM 3805 O O . SER A 1 498 ? 0.986 27.688 1.811 1 79.62 498 SER A O 1
ATOM 3807 N N . GLY A 1 499 ? 2.275 28.047 3.596 1 78.94 499 GLY A N 1
ATOM 3808 C CA . GLY A 1 499 ? 1.213 27.781 4.551 1 78.94 499 GLY A CA 1
ATOM 3809 C C . GLY A 1 499 ? -0.003 28.656 4.352 1 78.94 499 GLY A C 1
ATOM 3810 O O . GLY A 1 499 ? -1.139 28.188 4.398 1 78.94 499 GLY A O 1
ATOM 3811 N N . GLY A 1 500 ? 0.277 29.969 4.133 1 83.06 500 GLY A N 1
ATOM 3812 C CA . GLY A 1 500 ? -0.814 30.906 3.912 1 83.06 500 GLY A CA 1
ATOM 3813 C C . GLY A 1 500 ? -1.591 30.641 2.639 1 83.06 500 GLY A C 1
ATOM 3814 O O . GLY A 1 500 ? -2.811 30.812 2.6 1 83.06 500 GLY A O 1
ATOM 3815 N N . GLN A 1 501 ? -0.866 30.234 1.634 1 86.12 501 GLN A N 1
ATOM 3816 C CA . GLN A 1 501 ? -1.519 29.906 0.373 1 86.12 501 GLN A CA 1
ATOM 3817 C C . GLN A 1 501 ? -2.391 28.656 0.52 1 86.12 501 GLN A C 1
ATOM 3819 O O . GLN A 1 501 ? -3.508 28.609 -0 1 86.12 501 GLN A O 1
ATOM 3824 N N . ARG A 1 502 ? -1.882 27.719 1.248 1 89.44 502 ARG A N 1
ATOM 3825 C CA . ARG A 1 502 ? -2.648 26.5 1.503 1 89.44 502 ARG A CA 1
ATOM 3826 C C . ARG A 1 502 ? -3.934 26.812 2.262 1 89.44 502 ARG A C 1
ATOM 3828 O O . ARG A 1 502 ? -4.996 26.281 1.941 1 89.44 502 ARG A O 1
ATOM 3835 N N . GLN A 1 503 ? -3.801 27.641 3.217 1 88.75 503 GLN A N 1
ATOM 3836 C CA . GLN A 1 503 ? -4.953 28.016 4.023 1 88.75 503 GLN A CA 1
ATOM 3837 C C . GLN A 1 503 ? -5.996 28.75 3.186 1 88.75 503 GLN A C 1
ATOM 3839 O O . GLN A 1 503 ? -7.199 28.531 3.344 1 88.75 503 GLN A O 1
ATOM 3844 N N . ARG A 1 504 ? -5.527 29.656 2.324 1 91.94 504 ARG A N 1
ATOM 3845 C CA . ARG A 1 504 ? -6.445 30.438 1.497 1 91.94 504 ARG A CA 1
ATOM 3846 C C . ARG A 1 504 ? -7.164 29.531 0.492 1 91.94 504 ARG A C 1
ATOM 3848 O O . ARG A 1 504 ? -8.336 29.75 0.181 1 91.94 504 ARG A O 1
ATOM 3855 N N . ILE A 1 505 ? -6.473 28.562 0.005 1 93.62 505 ILE A N 1
ATOM 3856 C CA . ILE A 1 505 ? -7.117 27.578 -0.866 1 93.62 505 ILE A CA 1
ATOM 3857 C C . ILE A 1 505 ? -8.164 26.797 -0.078 1 93.62 505 ILE A C 1
ATOM 3859 O O . ILE A 1 505 ? -9.25 26.516 -0.594 1 93.62 505 ILE A O 1
ATOM 3863 N N . ALA A 1 506 ? -7.859 26.484 1.128 1 93.25 506 ALA A N 1
ATOM 3864 C CA . ALA A 1 506 ? -8.812 25.797 1.987 1 93.25 506 ALA A CA 1
ATOM 3865 C C . ALA A 1 506 ? -10.047 26.656 2.254 1 93.25 506 ALA A C 1
ATOM 3867 O O . ALA A 1 506 ? -11.164 26.141 2.338 1 93.25 506 ALA A O 1
ATOM 3868 N N . ILE A 1 507 ? -9.805 27.922 2.438 1 93.62 507 ILE A N 1
ATOM 3869 C CA . ILE A 1 507 ? -10.914 28.844 2.627 1 93.62 507 ILE A CA 1
ATOM 3870 C C . ILE A 1 507 ? -11.781 28.891 1.369 1 93.62 507 ILE A C 1
ATOM 3872 O O . ILE A 1 507 ? -13.008 28.812 1.449 1 93.62 507 ILE A O 1
ATOM 3876 N N . ALA A 1 508 ? -11.078 29 0.217 1 95.44 508 ALA A N 1
ATOM 3877 C CA . ALA A 1 508 ? -11.812 28.969 -1.046 1 95.44 508 ALA A CA 1
ATOM 3878 C C . ALA A 1 508 ? -12.641 27.688 -1.163 1 95.44 508 ALA A C 1
ATOM 3880 O O . ALA A 1 508 ? -13.781 27.734 -1.63 1 95.44 508 ALA A O 1
ATOM 3881 N N . ARG A 1 509 ? -12.078 26.609 -0.755 1 95.19 509 ARG A N 1
ATOM 3882 C CA . ARG A 1 509 ? -12.766 25.328 -0.784 1 95.19 509 ARG A CA 1
ATOM 3883 C C . ARG A 1 509 ? -14.039 25.359 0.055 1 95.19 509 ARG A C 1
ATOM 3885 O O . ARG A 1 509 ? -15.086 24.875 -0.373 1 95.19 509 ARG A O 1
ATOM 3892 N N . ALA A 1 510 ? -13.969 25.922 1.219 1 94.31 510 ALA A N 1
ATOM 3893 C CA . ALA A 1 510 ? -15.102 26 2.135 1 94.31 510 ALA A CA 1
ATOM 3894 C C . ALA A 1 510 ? -16.219 26.875 1.561 1 94.31 510 ALA A C 1
ATOM 3896 O O . ALA A 1 510 ? -17.391 26.656 1.857 1 94.31 510 ALA A O 1
ATOM 3897 N N . LEU A 1 511 ? -15.859 27.828 0.674 1 94.06 511 LEU A N 1
ATOM 3898 C CA . LEU A 1 511 ? -16.812 28.812 0.159 1 94.06 511 LEU A CA 1
ATOM 3899 C C . LEU A 1 511 ? -17.375 28.359 -1.188 1 94.06 511 LEU A C 1
ATOM 3901 O O . LEU A 1 511 ? -18.359 28.938 -1.669 1 94.06 511 LEU A O 1
ATOM 3905 N N . TYR A 1 512 ? -16.75 27.359 -1.761 1 94.88 512 TYR A N 1
ATOM 3906 C CA . TYR A 1 512 ? -17.062 26.953 -3.125 1 94.88 512 TYR A CA 1
ATOM 3907 C C . TYR A 1 512 ? -18.531 26.625 -3.271 1 94.88 512 TYR A C 1
ATOM 3909 O O . TYR A 1 512 ? -19.188 27.031 -4.238 1 94.88 512 TYR A O 1
ATOM 3917 N N . HIS A 1 513 ? -19.156 25.938 -2.32 1 91.25 513 HIS A N 1
ATOM 3918 C CA . HIS A 1 513 ? -20.531 25.469 -2.451 1 91.25 513 HIS A CA 1
ATOM 3919 C C . HIS A 1 513 ? -21.5 26.438 -1.791 1 91.25 513 HIS A C 1
ATOM 3921 O O . HIS A 1 513 ? -22.672 26.109 -1.589 1 91.25 513 HIS A O 1
ATOM 3927 N N . ASP A 1 514 ? -21 27.609 -1.388 1 91.38 514 ASP A N 1
ATOM 3928 C CA . ASP A 1 514 ? -21.812 28.688 -0.829 1 91.38 514 ASP A CA 1
ATOM 3929 C C . ASP A 1 514 ? -22.594 28.203 0.389 1 91.38 514 ASP A C 1
ATOM 3931 O O . ASP A 1 514 ? -23.828 28.266 0.405 1 91.38 514 ASP A O 1
ATOM 3935 N N . PRO A 1 515 ? -21.938 27.828 1.467 1 94.56 515 PRO A N 1
ATOM 3936 C CA . PRO A 1 515 ? -22.578 27.266 2.66 1 94.56 515 PRO A CA 1
ATOM 3937 C C . PRO A 1 515 ? -23.375 28.312 3.447 1 94.56 515 PRO A C 1
ATOM 3939 O O . PRO A 1 515 ? -23.047 29.5 3.412 1 94.56 515 PRO A O 1
ATOM 3942 N N . ALA A 1 516 ? -24.391 27.828 4.172 1 95.81 516 ALA A N 1
ATOM 3943 C CA . ALA A 1 516 ? -25.188 28.688 5.035 1 95.81 516 ALA A CA 1
ATOM 3944 C C . ALA A 1 516 ? -24.438 29.016 6.324 1 95.81 516 ALA A C 1
ATOM 3946 O O . ALA A 1 516 ? -24.609 30.094 6.895 1 95.81 516 ALA A O 1
ATOM 3947 N N . VAL A 1 517 ? -23.656 28.094 6.738 1 96.69 517 VAL A N 1
ATOM 3948 C CA . VAL A 1 517 ? -22.875 28.234 7.961 1 96.69 517 VAL A CA 1
ATOM 3949 C C . VAL A 1 517 ? -21.391 28.016 7.656 1 96.69 517 VAL A C 1
ATOM 3951 O O . VAL A 1 517 ? -21.016 27 7.07 1 96.69 517 VAL A O 1
ATOM 3954 N N . LEU A 1 518 ? -20.578 28.953 7.977 1 95.69 518 LEU A N 1
ATOM 3955 C CA . LEU A 1 518 ? -19.125 28.859 7.77 1 95.69 518 LEU A CA 1
ATOM 3956 C C . LEU A 1 518 ? -18.391 28.703 9.094 1 95.69 518 LEU A C 1
ATOM 3958 O O . LEU A 1 518 ? -18.578 29.516 10.008 1 95.69 518 LEU A O 1
ATOM 3962 N N . VAL A 1 519 ? -17.672 27.594 9.227 1 95.81 519 VAL A N 1
ATOM 3963 C CA . VAL A 1 519 ? -16.891 27.328 10.438 1 95.81 519 VAL A CA 1
ATOM 3964 C C . VAL A 1 519 ? -15.406 27.453 10.125 1 95.81 519 VAL A C 1
ATOM 3966 O O . VAL A 1 519 ? -14.875 26.719 9.289 1 95.81 519 VAL A O 1
ATOM 3969 N N . LEU A 1 520 ? -14.734 28.359 10.75 1 93.69 520 LEU A N 1
ATOM 3970 C CA . LEU A 1 520 ? -13.312 28.609 10.562 1 93.69 520 LEU A CA 1
ATOM 3971 C C . LEU A 1 520 ? -12.523 28.219 11.812 1 93.69 520 LEU A C 1
ATOM 3973 O O . LEU A 1 520 ? -12.555 28.922 12.812 1 93.69 520 LEU A O 1
ATOM 3977 N N . ASP A 1 521 ? -11.836 27.125 11.695 1 91 521 ASP A N 1
ATOM 3978 C CA . ASP A 1 521 ? -11.039 26.641 12.82 1 91 521 ASP A CA 1
ATOM 3979 C C . ASP A 1 521 ? -9.594 27.109 12.719 1 91 521 ASP A C 1
ATOM 3981 O O . ASP A 1 521 ? -8.75 26.422 12.141 1 91 521 ASP A O 1
ATOM 3985 N N . GLU A 1 522 ? -9.312 28.234 13.32 1 84.19 522 GLU A N 1
ATOM 3986 C CA . GLU A 1 522 ? -8.008 28.875 13.281 1 84.19 522 GLU A CA 1
ATOM 3987 C C . GLU A 1 522 ? -7.5 29.016 11.844 1 84.19 522 GLU A C 1
ATOM 3989 O O . GLU A 1 522 ? -6.332 28.734 11.562 1 84.19 522 GLU A O 1
ATOM 3994 N N . ALA A 1 523 ? -8.32 29.391 11 1 81 523 ALA A N 1
ATOM 3995 C CA . ALA A 1 523 ? -8.109 29.359 9.555 1 81 523 ALA A CA 1
ATOM 3996 C C . ALA A 1 523 ? -7.184 30.484 9.109 1 81 523 ALA A C 1
ATOM 3998 O O . ALA A 1 523 ? -6.762 30.531 7.949 1 81 523 ALA A O 1
ATOM 3999 N N . THR A 1 524 ? -6.832 31.391 9.984 1 77.19 524 THR A N 1
ATOM 4000 C CA . THR A 1 524 ? -6.012 32.531 9.562 1 77.19 524 THR A CA 1
ATOM 4001 C C . THR A 1 524 ? -4.707 32.562 10.352 1 77.19 524 THR A C 1
ATOM 4003 O O . THR A 1 524 ? -3.994 33.562 10.328 1 77.19 524 THR A O 1
ATOM 4006 N N . SER A 1 525 ? -4.484 31.453 11.023 1 75.81 525 SER A N 1
ATOM 4007 C CA . SER A 1 525 ? -3.338 31.438 11.922 1 75.81 525 SER A CA 1
ATOM 4008 C C . SER A 1 525 ? -2.025 31.516 11.148 1 75.81 525 SER A C 1
ATOM 4010 O O . SER A 1 525 ? -1.03 32.031 11.656 1 75.81 525 SER A O 1
ATOM 4012 N N . ALA A 1 526 ? -2.047 31.047 9.906 1 73.25 526 ALA A N 1
ATOM 4013 C CA . ALA A 1 526 ? -0.817 31 9.125 1 73.25 526 ALA A CA 1
ATOM 4014 C C . ALA A 1 526 ? -0.711 32.188 8.188 1 73.25 526 ALA A C 1
ATOM 4016 O O . ALA A 1 526 ? 0.219 32.281 7.383 1 73.25 526 ALA A O 1
ATOM 4017 N N . LEU A 1 527 ? -1.618 33.125 8.32 1 77.5 527 LEU A N 1
ATOM 4018 C CA . LEU A 1 527 ? -1.64 34.281 7.426 1 77.5 527 LEU A CA 1
ATOM 4019 C C . LEU A 1 527 ? -0.958 35.469 8.078 1 77.5 527 LEU A C 1
ATOM 4021 O O . LEU A 1 527 ? -0.967 35.594 9.297 1 77.5 527 LEU A O 1
ATOM 4025 N N . ASP A 1 528 ? -0.369 36.25 7.242 1 77.06 528 ASP A N 1
ATOM 4026 C CA . ASP A 1 528 ? 0.144 37.5 7.734 1 77.06 528 ASP A CA 1
ATOM 4027 C C . ASP A 1 528 ? -0.997 38.469 8.078 1 77.06 528 ASP A C 1
ATOM 4029 O O . ASP A 1 528 ? -2.133 38.281 7.641 1 77.06 528 ASP A O 1
ATOM 4033 N N . ASN A 1 529 ? -0.655 39.469 8.773 1 76.62 529 ASN A N 1
ATOM 4034 C CA . ASN A 1 529 ? -1.652 40.375 9.328 1 76.62 529 ASN A CA 1
ATOM 4035 C C . ASN A 1 529 ? -2.486 41.031 8.227 1 76.62 529 ASN A C 1
ATOM 4037 O O . ASN A 1 529 ? -3.709 41.125 8.352 1 76.62 529 ASN A O 1
ATOM 4041 N N . LEU A 1 530 ? -1.835 41.406 7.16 1 76.75 530 LEU A N 1
ATOM 4042 C CA . LEU A 1 530 ? -2.553 42.094 6.086 1 76.75 530 LEU A CA 1
ATOM 4043 C C . LEU A 1 530 ? -3.502 41.125 5.375 1 76.75 530 LEU A C 1
ATOM 4045 O O . LEU A 1 530 ? -4.652 41.469 5.102 1 76.75 530 LEU A O 1
ATOM 4049 N N . THR A 1 531 ? -2.99 40.031 5.082 1 80.25 531 THR A N 1
ATOM 4050 C CA . THR A 1 531 ? -3.816 39.031 4.41 1 80.25 531 THR A CA 1
ATOM 4051 C C . THR A 1 531 ? -4.949 38.562 5.32 1 80.25 531 THR A C 1
ATOM 4053 O O . THR A 1 531 ? -6.07 38.344 4.859 1 80.25 531 THR A O 1
ATOM 4056 N N . GLU A 1 532 ? -4.566 38.312 6.555 1 83.69 532 GLU A N 1
ATOM 4057 C CA . GLU A 1 532 ? -5.582 37.938 7.531 1 83.69 532 GLU A CA 1
ATOM 4058 C C . GLU A 1 532 ? -6.719 38.969 7.578 1 83.69 532 GLU A C 1
ATOM 4060 O O . GLU A 1 532 ? -7.895 38.594 7.555 1 83.69 532 GLU A O 1
ATOM 4065 N N . GLN A 1 533 ? -6.324 40.188 7.637 1 82.88 533 GLN A N 1
ATOM 4066 C CA . GLN A 1 533 ? -7.332 41.25 7.676 1 82.88 533 GLN A CA 1
ATOM 4067 C C . GLN A 1 533 ? -8.203 41.219 6.422 1 82.88 533 GLN A C 1
ATOM 4069 O O . GLN A 1 533 ? -9.422 41.375 6.508 1 82.88 533 GLN A O 1
ATOM 4074 N N . ALA A 1 534 ? -7.566 41.062 5.32 1 82.88 534 ALA A N 1
ATOM 4075 C CA . ALA A 1 534 ? -8.305 41.062 4.059 1 82.88 534 ALA A CA 1
ATOM 4076 C C . ALA A 1 534 ? -9.281 39.875 4.008 1 82.88 534 ALA A C 1
ATOM 4078 O O . ALA A 1 534 ? -10.414 40.031 3.549 1 82.88 534 ALA A O 1
ATOM 4079 N N . VAL A 1 535 ? -8.805 38.781 4.414 1 85.12 535 VAL A N 1
ATOM 4080 C CA . VAL A 1 535 ? -9.648 37.594 4.43 1 85.12 535 VAL A CA 1
ATOM 4081 C C . VAL A 1 535 ? -10.789 37.781 5.422 1 85.12 535 VAL A C 1
ATOM 4083 O O . VAL A 1 535 ? -11.938 37.438 5.125 1 85.12 535 VAL A O 1
ATOM 4086 N N . MET A 1 536 ? -10.422 38.312 6.578 1 85.19 536 MET A N 1
ATOM 4087 C CA . MET A 1 536 ? -11.438 38.5 7.605 1 85.19 536 MET A CA 1
ATOM 4088 C C . MET A 1 536 ? -12.453 39.562 7.164 1 85.19 536 MET A C 1
ATOM 4090 O O . MET A 1 536 ? -13.641 39.438 7.48 1 85.19 536 MET A O 1
ATOM 4094 N N . ASP A 1 537 ? -11.969 40.531 6.434 1 85.19 537 ASP A N 1
ATOM 4095 C CA . ASP A 1 537 ? -12.883 41.531 5.871 1 85.19 537 ASP A CA 1
ATOM 4096 C C . ASP A 1 537 ? -13.867 40.875 4.902 1 85.19 537 ASP A C 1
ATOM 4098 O O . ASP A 1 537 ? -15.062 41.188 4.91 1 85.19 537 ASP A O 1
ATOM 4102 N N . ALA A 1 538 ? -13.305 40.062 4.125 1 82.25 538 ALA A N 1
ATOM 4103 C CA . ALA A 1 538 ? -14.148 39.344 3.178 1 82.25 538 ALA A CA 1
ATOM 4104 C C . ALA A 1 538 ? -15.156 38.438 3.902 1 82.25 538 ALA A C 1
ATOM 4106 O O . ALA A 1 538 ? -16.328 38.375 3.502 1 82.25 538 ALA A O 1
ATOM 4107 N N . VAL A 1 539 ? -14.727 37.812 4.91 1 82.44 539 VAL A N 1
ATOM 4108 C CA . VAL A 1 539 ? -15.578 36.906 5.699 1 82.44 539 VAL A CA 1
ATOM 4109 C C . VAL A 1 539 ? -16.625 37.75 6.441 1 82.44 539 VAL A C 1
ATOM 4111 O O . VAL A 1 539 ? -17.797 37.344 6.504 1 82.44 539 VAL A O 1
ATOM 4114 N N . ASN A 1 540 ? -16.156 38.844 7 1 83.19 540 ASN A N 1
ATOM 4115 C CA . ASN A 1 540 ? -17.078 39.719 7.715 1 83.19 540 ASN A CA 1
ATOM 4116 C C . ASN A 1 540 ? -18.141 40.312 6.785 1 83.19 540 ASN A C 1
ATOM 4118 O O . ASN A 1 540 ? -19.25 40.594 7.211 1 83.19 540 ASN A O 1
ATOM 4122 N N . GLY A 1 541 ? -17.688 40.5 5.582 1 84.88 541 GLY A N 1
ATOM 4123 C CA . GLY A 1 541 ? -18.656 40.969 4.594 1 84.88 541 GLY A CA 1
ATOM 4124 C C . GLY A 1 541 ? -19.812 40 4.383 1 84.88 541 GLY A C 1
ATOM 4125 O O . GLY A 1 541 ? -20.859 40.375 3.875 1 84.88 541 GLY A O 1
ATOM 4126 N N . LEU A 1 542 ? -19.562 38.812 4.781 1 86.69 542 LEU A N 1
ATOM 4127 C CA . LEU A 1 542 ? -20.594 37.812 4.637 1 86.69 542 LEU A CA 1
ATOM 4128 C C . LEU A 1 542 ? -21.484 37.75 5.879 1 86.69 542 LEU A C 1
ATOM 4130 O O . LEU A 1 542 ? -22.453 37 5.914 1 86.69 542 LEU A O 1
ATOM 4134 N N . SER A 1 543 ? -21.109 38.625 6.773 1 83.75 543 SER A N 1
ATOM 4135 C CA . SER A 1 543 ? -21.891 38.656 8.008 1 83.75 543 SER A CA 1
ATOM 4136 C C . SER A 1 543 ? -23.344 39 7.734 1 83.75 543 SER A C 1
ATOM 4138 O O . SER A 1 543 ? -23.641 39.781 6.84 1 83.75 543 SER A O 1
ATOM 4140 N N . HIS A 1 544 ? -24.25 38.406 8.43 1 84.56 544 HIS A N 1
ATOM 4141 C CA . HIS A 1 544 ? -25.688 38.594 8.336 1 84.56 544 HIS A CA 1
ATOM 4142 C C . HIS A 1 544 ? -26.266 37.875 7.105 1 84.56 544 HIS A C 1
ATOM 4144 O O . HIS A 1 544 ? -27.469 37.688 7.008 1 84.56 544 HIS A O 1
ATOM 4150 N N . GLN A 1 545 ? -25.359 37.594 6.176 1 88.88 545 GLN A N 1
ATOM 4151 C CA . GLN A 1 545 ? -25.797 36.719 5.074 1 88.88 545 GLN A CA 1
ATOM 4152 C C . GLN A 1 545 ? -25.562 35.25 5.395 1 88.88 545 GLN A C 1
ATOM 4154 O O . GLN A 1 545 ? -26.312 34.406 4.922 1 88.88 545 GLN A O 1
ATOM 4159 N N . LYS A 1 546 ? -24.531 35.031 6.094 1 94 546 LYS A N 1
ATOM 4160 C CA . LYS A 1 546 ? -24.188 33.688 6.527 1 94 546 LYS A CA 1
ATOM 4161 C C . LYS A 1 546 ? -23.906 33.656 8.031 1 94 546 LYS A C 1
ATOM 4163 O O . LYS A 1 546 ? -23.578 34.688 8.633 1 94 546 LYS A O 1
ATOM 4168 N N . THR A 1 547 ? -24.188 32.5 8.609 1 96.25 547 THR A N 1
ATOM 4169 C CA . THR A 1 547 ? -23.766 32.281 9.984 1 96.25 547 THR A CA 1
ATOM 4170 C C . THR A 1 547 ? -22.281 31.922 10.039 1 96.25 547 THR A C 1
ATOM 4172 O O . THR A 1 547 ? -21.828 31.031 9.32 1 96.25 547 THR A O 1
ATOM 4175 N N . ILE A 1 548 ? -21.484 32.625 10.828 1 95.56 548 ILE A N 1
ATOM 4176 C CA . ILE A 1 548 ? -20.047 32.406 10.859 1 95.56 548 ILE A CA 1
ATOM 4177 C C . ILE A 1 548 ? -19.625 32 12.273 1 95.56 548 ILE A C 1
ATOM 4179 O O . ILE A 1 548 ? -19.969 32.688 13.242 1 95.56 548 ILE A O 1
ATOM 4183 N N . ILE A 1 549 ? -18.969 30.891 12.398 1 95.81 549 ILE A N 1
ATOM 4184 C CA . ILE A 1 549 ? -18.375 30.453 13.648 1 95.81 549 ILE A CA 1
ATOM 4185 C C . ILE A 1 549 ? -16.859 30.484 13.539 1 95.81 549 ILE A C 1
ATOM 4187 O O . ILE A 1 549 ? -16.266 29.781 12.719 1 95.81 549 ILE A O 1
ATOM 4191 N N . LEU A 1 550 ? -16.25 31.281 14.359 1 93.75 550 LEU A N 1
ATOM 4192 C CA . LEU A 1 550 ? -14.812 31.5 14.305 1 93.75 550 LEU A CA 1
ATOM 4193 C C . LEU A 1 550 ? -14.133 31 15.578 1 93.75 550 LEU A C 1
ATOM 4195 O O . LEU A 1 550 ? -14.516 31.391 16.688 1 93.75 550 LEU A O 1
ATOM 4199 N N . ILE A 1 551 ? -13.258 30.062 15.359 1 91.5 551 ILE A N 1
ATOM 4200 C CA . ILE A 1 551 ? -12.391 29.656 16.453 1 91.5 551 ILE A CA 1
ATOM 4201 C C . ILE A 1 551 ? -11.062 30.406 16.359 1 91.5 551 ILE A C 1
ATOM 4203 O O . ILE A 1 551 ? -10.414 30.406 15.312 1 91.5 551 ILE A O 1
ATOM 4207 N N . ALA A 1 552 ? -10.703 31.109 17.359 1 83.44 552 ALA A N 1
ATOM 4208 C CA . ALA A 1 552 ? -9.461 31.875 17.312 1 83.44 552 ALA A CA 1
ATOM 4209 C C . ALA A 1 552 ? -8.711 31.781 18.641 1 83.44 552 ALA A C 1
ATOM 4211 O O . ALA A 1 552 ? -9.312 31.594 19.688 1 83.44 552 ALA A O 1
ATOM 4212 N N . HIS A 1 553 ? -7.48 31.844 18.531 1 72.56 553 HIS A N 1
ATOM 4213 C CA . HIS A 1 553 ? -6.625 32.031 19.688 1 72.56 553 HIS A CA 1
ATOM 4214 C C . HIS A 1 553 ? -6.312 33.5 19.938 1 72.56 553 HIS A C 1
ATOM 4216 O O . HIS A 1 553 ? -6.016 33.875 21.062 1 72.56 553 HIS A O 1
ATOM 4222 N N . ARG A 1 554 ? -6.43 34.156 18.812 1 70.75 554 ARG A N 1
ATOM 4223 C CA . ARG A 1 554 ? -6.125 35.594 18.875 1 70.75 554 ARG A CA 1
ATOM 4224 C C . ARG A 1 554 ? -7.395 36.406 19.016 1 70.75 554 ARG A C 1
ATOM 4226 O O . ARG A 1 554 ? -8.32 36.281 18.219 1 70.75 554 ARG A O 1
ATOM 4233 N N . LEU A 1 555 ? -7.391 37.281 19.922 1 75.44 555 LEU A N 1
ATOM 4234 C CA . LEU A 1 555 ? -8.594 38.062 20.25 1 75.44 555 LEU A CA 1
ATOM 4235 C C . LEU A 1 555 ? -8.875 39.094 19.172 1 75.44 555 LEU A C 1
ATOM 4237 O O . LEU A 1 555 ? -10.023 39.531 19.016 1 75.44 555 LEU A O 1
ATOM 4241 N N . SER A 1 556 ? -7.848 39.5 18.422 1 72.25 556 SER A N 1
ATOM 4242 C CA . SER A 1 556 ? -8.047 40.5 17.375 1 72.25 556 SER A CA 1
ATOM 4243 C C . SER A 1 556 ? -8.992 39.969 16.297 1 72.25 556 SER A C 1
ATOM 4245 O O . SER A 1 556 ? -9.719 40.75 15.68 1 72.25 556 SER A O 1
ATOM 4247 N N . THR A 1 557 ? -9.062 38.75 16.188 1 79 557 THR A N 1
ATOM 4248 C CA . THR A 1 557 ? -9.852 38.125 15.117 1 79 557 THR A CA 1
ATOM 4249 C C . THR A 1 557 ? -11.32 38.062 15.5 1 79 557 THR A C 1
ATOM 4251 O O . THR A 1 557 ? -12.195 37.938 14.641 1 79 557 THR A O 1
ATOM 4254 N N . VAL A 1 558 ? -11.555 38.156 16.828 1 86.62 558 VAL A N 1
ATOM 4255 C CA . VAL A 1 558 ? -12.938 37.969 17.25 1 86.62 558 VAL A CA 1
ATOM 4256 C C . VAL A 1 558 ? -13.516 39.281 17.75 1 86.62 558 VAL A C 1
ATOM 4258 O O . VAL A 1 558 ? -14.625 39.344 18.281 1 86.62 558 VAL A O 1
ATOM 4261 N N . ARG A 1 559 ? -12.859 40.344 17.531 1 84.25 559 ARG A N 1
ATOM 4262 C CA . ARG A 1 559 ? -13.266 41.656 18.047 1 84.25 559 ARG A CA 1
ATOM 4263 C C . ARG A 1 559 ? -14.625 42.062 17.5 1 84.25 559 ARG A C 1
ATOM 4265 O O . ARG A 1 559 ? -15.406 42.719 18.172 1 84.25 559 ARG A O 1
ATOM 4272 N N . ASP A 1 560 ? -14.875 41.75 16.25 1 85 560 ASP A N 1
ATOM 4273 C CA . ASP A 1 560 ? -16.078 42.219 15.578 1 85 560 ASP A CA 1
ATOM 4274 C C . ASP A 1 560 ? -17.188 41.188 15.617 1 85 560 ASP A C 1
ATOM 4276 O O . ASP A 1 560 ? -18.219 41.344 14.961 1 85 560 ASP A O 1
ATOM 4280 N N . CYS A 1 561 ? -17 40.156 16.391 1 91.88 561 CYS A N 1
ATOM 4281 C CA . CYS A 1 561 ? -18.016 39.125 16.484 1 91.88 561 CYS A CA 1
ATOM 4282 C C . CYS A 1 561 ? -19.234 39.625 17.266 1 91.88 561 CYS A C 1
ATOM 4284 O O . CYS A 1 561 ? -19.094 40.438 18.172 1 91.88 561 CYS A O 1
ATOM 4286 N N . ASP A 1 562 ? -20.391 39.125 16.875 1 92.94 562 ASP A N 1
ATOM 4287 C CA . ASP A 1 562 ? -21.625 39.469 17.578 1 92.94 562 ASP A CA 1
ATOM 4288 C C . ASP A 1 562 ? -21.625 38.875 18.984 1 92.94 562 ASP A C 1
ATOM 4290 O O . ASP A 1 562 ? -22.156 39.469 19.922 1 92.94 562 ASP A O 1
ATOM 4294 N N . LYS A 1 563 ? -21.094 37.75 19.078 1 94.06 563 LYS A N 1
ATOM 4295 C CA . LYS A 1 563 ? -21.016 37 20.328 1 94.06 563 LYS A CA 1
ATOM 4296 C C . LYS A 1 563 ? -19.688 36.25 20.438 1 94.06 563 LYS A C 1
ATOM 4298 O O . LYS A 1 563 ? -19.203 35.688 19.469 1 94.06 563 LYS A O 1
ATOM 4303 N N . ILE A 1 564 ? -19.109 36.375 21.609 1 95.19 564 ILE A N 1
ATOM 4304 C CA . ILE A 1 564 ? -17.875 35.656 21.906 1 95.19 564 ILE A CA 1
ATOM 4305 C C . ILE A 1 564 ? -18.094 34.688 23.062 1 95.19 564 ILE A C 1
ATOM 4307 O O . ILE A 1 564 ? -18.75 35.031 24.047 1 95.19 564 ILE A O 1
ATOM 4311 N N . VAL A 1 565 ? -17.656 33.5 22.891 1 95.44 565 VAL A N 1
ATOM 4312 C CA . VAL A 1 565 ? -17.812 32.438 23.891 1 95.44 565 VAL A CA 1
ATOM 4313 C C . VAL A 1 565 ? -16.438 32 24.391 1 95.44 565 VAL A C 1
ATOM 4315 O O . VAL A 1 565 ? -15.578 31.609 23.609 1 95.44 565 VAL A O 1
ATOM 4318 N N . LEU A 1 566 ? -16.219 32.094 25.688 1 94.56 566 LEU A N 1
ATOM 4319 C CA . LEU A 1 566 ? -14.961 31.688 26.312 1 94.56 566 LEU A CA 1
ATOM 4320 C C . LEU A 1 566 ? -15.078 30.281 26.875 1 94.56 566 LEU A C 1
ATOM 4322 O O . LEU A 1 566 ? -15.914 30.016 27.734 1 94.56 566 LEU A O 1
ATOM 4326 N N . LEU A 1 567 ? -14.25 29.375 26.328 1 93.75 567 LEU A N 1
ATOM 4327 C CA . LEU A 1 567 ? -14.211 28 26.797 1 93.75 567 LEU A CA 1
ATOM 4328 C C . LEU A 1 567 ? -13.008 27.75 27.703 1 93.75 567 LEU A C 1
ATOM 4330 O O . LEU A 1 567 ? -11.898 28.188 27.391 1 93.75 567 LEU A O 1
ATOM 4334 N N . GLU A 1 568 ? -13.25 27.078 28.797 1 91.38 568 GLU A N 1
ATOM 4335 C CA . GLU A 1 568 ? -12.211 26.672 29.734 1 91.38 568 GLU A CA 1
ATOM 4336 C C . GLU A 1 568 ? -12.477 25.281 30.281 1 91.38 568 GLU A C 1
ATOM 4338 O O . GLU A 1 568 ? -13.539 25.031 30.875 1 91.38 568 GLU A O 1
ATOM 4343 N N . GLN A 1 569 ? -11.555 24.438 30.109 1 89 569 GLN A N 1
ATOM 4344 C CA . GLN A 1 569 ? -11.609 23.078 30.641 1 89 569 GLN A CA 1
ATOM 4345 C C . GLN A 1 569 ? -12.914 22.391 30.266 1 89 569 GLN A C 1
ATOM 4347 O O . GLN A 1 569 ? -13.578 21.797 31.109 1 89 569 GLN A O 1
ATOM 4352 N N . GLY A 1 570 ? -13.367 22.641 29.094 1 93 570 GLY A N 1
ATOM 4353 C CA . GLY A 1 570 ? -14.508 21.922 28.547 1 93 570 GLY A CA 1
ATOM 4354 C C . GLY A 1 570 ? -15.836 22.547 28.922 1 93 570 GLY A C 1
ATOM 4355 O O . GLY A 1 570 ? -16.891 21.953 28.703 1 93 570 GLY A O 1
ATOM 4356 N N . ARG A 1 571 ? -15.758 23.766 29.531 1 95.62 571 ARG A N 1
ATOM 4357 C CA . ARG A 1 571 ? -16.984 24.453 29.922 1 95.62 571 ARG A CA 1
ATOM 4358 C C . ARG A 1 571 ? -17 25.875 29.391 1 95.62 571 ARG A C 1
ATOM 4360 O O . ARG A 1 571 ? -15.945 26.469 29.141 1 95.62 571 ARG A O 1
ATOM 4367 N N . ILE A 1 572 ? -18.203 26.359 29.188 1 96 572 ILE A N 1
ATOM 4368 C CA . ILE A 1 572 ? -18.344 27.766 28.844 1 96 572 ILE A CA 1
ATOM 4369 C C . ILE A 1 572 ? -18.25 28.609 30.109 1 96 572 ILE A C 1
ATOM 4371 O O . ILE A 1 572 ? -19.094 28.484 31.016 1 96 572 ILE A O 1
ATOM 4375 N N . ARG A 1 573 ? -17.312 29.453 30.188 1 94.31 573 ARG A N 1
ATOM 4376 C CA . ARG A 1 573 ? -17.078 30.25 31.375 1 94.31 573 ARG A CA 1
ATOM 4377 C C . ARG A 1 573 ? -17.719 31.625 31.25 1 94.31 573 ARG A C 1
ATOM 4379 O O . ARG A 1 573 ? -18.062 32.25 32.25 1 94.31 573 ARG A O 1
ATOM 4386 N N . ALA A 1 574 ? -17.688 32.125 30.047 1 93.81 574 ALA A N 1
ATOM 4387 C CA . ALA A 1 574 ? -18.266 33.438 29.797 1 93.81 574 ALA A CA 1
ATOM 4388 C C . ALA A 1 574 ? -18.75 33.562 28.344 1 93.81 574 ALA A C 1
ATOM 4390 O O . ALA A 1 574 ? -18.234 32.906 27.453 1 93.81 574 ALA A O 1
ATOM 4391 N N . GLN A 1 575 ? -19.781 34.406 28.141 1 94.38 575 GLN A N 1
ATOM 4392 C CA . GLN A 1 575 ? -20.297 34.688 26.812 1 94.38 575 GLN A CA 1
ATOM 4393 C C . GLN A 1 575 ? -20.797 36.125 26.719 1 94.38 575 GLN A C 1
ATOM 4395 O O . GLN A 1 575 ? -21.359 36.656 27.688 1 94.38 575 GLN A O 1
ATOM 4400 N N . GLY A 1 576 ? -20.531 36.781 25.672 1 93 576 GLY A N 1
ATOM 4401 C CA . GLY A 1 576 ? -20.938 38.156 25.453 1 93 576 GLY A CA 1
ATOM 4402 C C . GLY A 1 576 ? -20.188 38.812 24.312 1 93 576 GLY A C 1
ATOM 4403 O O . GLY A 1 576 ? -19.531 38.156 23.516 1 93 576 GLY A O 1
ATOM 4404 N N . ASN A 1 577 ? -20.406 40.062 24.125 1 91.94 577 ASN A N 1
ATOM 4405 C CA . ASN A 1 577 ? -19.625 40.781 23.125 1 91.94 577 ASN A CA 1
ATOM 4406 C C . ASN A 1 577 ? -18.234 41.156 23.656 1 91.94 577 ASN A C 1
ATOM 4408 O O . ASN A 1 577 ? -17.922 40.875 24.828 1 91.94 577 ASN A O 1
ATOM 4412 N N . PHE A 1 578 ? -17.453 41.625 22.828 1 91.12 578 PHE A N 1
ATOM 4413 C CA . PHE A 1 578 ? -16.062 41.906 23.172 1 91.12 578 PHE A CA 1
ATOM 4414 C C . PHE A 1 578 ? -15.969 42.844 24.359 1 91.12 578 PHE A C 1
ATOM 4416 O O . PHE A 1 578 ? -15.234 42.562 25.312 1 91.12 578 PHE A O 1
ATOM 4423 N N . ALA A 1 579 ? -16.734 43.875 24.359 1 88.94 579 ALA A N 1
ATOM 4424 C CA . ALA A 1 579 ? -16.703 44.906 25.391 1 88.94 579 ALA A CA 1
ATOM 4425 C C . ALA A 1 579 ? -17.172 44.344 26.734 1 88.94 579 ALA A C 1
ATOM 4427 O O . ALA A 1 579 ? -16.578 44.594 27.781 1 88.94 579 ALA A O 1
ATOM 4428 N N . ASP A 1 580 ? -18.172 43.594 26.656 1 91.31 580 ASP A N 1
ATOM 4429 C CA . ASP A 1 580 ? -18.75 43 27.859 1 91.31 580 ASP A CA 1
ATOM 4430 C C . ASP A 1 580 ? -17.75 42.062 28.531 1 91.31 580 ASP A C 1
ATOM 4432 O O . ASP A 1 580 ? -17.594 42.062 29.75 1 91.31 580 ASP A O 1
ATOM 4436 N N . LEU A 1 581 ? -17.094 41.281 27.734 1 91.06 581 LEU A N 1
ATOM 4437 C CA . LEU A 1 581 ? -16.172 40.312 28.266 1 91.06 581 LEU A CA 1
ATOM 4438 C C . LEU A 1 581 ? -14.891 40.969 28.766 1 91.06 581 LEU A C 1
ATOM 4440 O O . LEU A 1 581 ? -14.297 40.531 29.75 1 91.06 581 LEU A O 1
ATOM 4444 N N . ALA A 1 582 ? -14.461 41.938 28.047 1 88.38 582 ALA A N 1
ATOM 4445 C CA . ALA A 1 582 ? -13.273 42.688 28.484 1 88.38 582 ALA A CA 1
ATOM 4446 C C . ALA A 1 582 ? -13.5 43.312 29.844 1 88.38 582 ALA A C 1
ATOM 4448 O O . ALA A 1 582 ? -12.57 43.438 30.656 1 88.38 582 ALA A O 1
ATOM 4449 N N . ALA A 1 583 ? -14.703 43.656 30.109 1 87.62 583 ALA A N 1
ATOM 4450 C CA . ALA A 1 583 ? -15.047 44.312 31.375 1 87.62 583 ALA A CA 1
ATOM 4451 C C . ALA A 1 583 ? -15.398 43.281 32.438 1 87.62 583 ALA A C 1
ATOM 4453 O O . ALA A 1 583 ? -15.062 43.469 33.625 1 87.62 583 ALA A O 1
ATOM 4454 N N . GLY A 1 584 ? -15.93 42.25 32.062 1 86.81 584 GLY A N 1
ATOM 4455 C CA . GLY A 1 584 ? -16.562 41.406 33.062 1 86.81 584 GLY A CA 1
ATOM 4456 C C . GLY A 1 584 ? -15.828 40.094 33.312 1 86.81 584 GLY A C 1
ATOM 4457 O O . GLY A 1 584 ? -16.062 39.438 34.312 1 86.81 584 GLY A O 1
ATOM 4458 N N . SER A 1 585 ? -14.984 39.75 32.438 1 87.31 585 SER A N 1
ATOM 4459 C CA . SER A 1 585 ? -14.383 38.406 32.562 1 87.31 585 SER A CA 1
ATOM 4460 C C . SER A 1 585 ? -12.875 38.531 32.781 1 87.31 585 SER A C 1
ATOM 4462 O O . SER A 1 585 ? -12.148 39.031 31.922 1 87.31 585 SER A O 1
ATOM 4464 N N . GLU A 1 586 ? -12.469 37.938 33.875 1 84.12 586 GLU A N 1
ATOM 4465 C CA . GLU A 1 586 ? -11.047 37.938 34.188 1 84.12 586 GLU A CA 1
ATOM 4466 C C . GLU A 1 586 ? -10.266 37.031 33.25 1 84.12 586 GLU A C 1
ATOM 4468 O O . GLU A 1 586 ? -9.156 37.406 32.812 1 84.12 586 GLU A O 1
ATOM 4473 N N . GLY A 1 587 ? -10.844 35.969 32.906 1 81.38 587 GLY A N 1
ATOM 4474 C CA . GLY A 1 587 ? -10.188 35.062 31.969 1 81.38 587 GLY A CA 1
ATOM 4475 C C . GLY A 1 587 ? -9.992 35.656 30.594 1 81.38 587 GLY A C 1
ATOM 4476 O O . GLY A 1 587 ? -8.945 35.469 29.969 1 81.38 587 GLY A O 1
ATOM 4477 N N . PHE A 1 588 ? -10.945 36.344 30.219 1 85.81 588 PHE A N 1
ATOM 4478 C CA . PHE A 1 588 ? -10.883 36.969 28.906 1 85.81 588 PHE A CA 1
ATOM 4479 C C . PHE A 1 588 ? -9.844 38.094 28.891 1 85.81 588 PHE A C 1
ATOM 4481 O O . PHE A 1 588 ? -9.086 38.219 27.938 1 85.81 588 PHE A O 1
ATOM 4488 N N . ARG A 1 589 ? -9.789 38.844 29.938 1 84.25 589 ARG A N 1
ATOM 4489 C CA . ARG A 1 589 ? -8.82 39.906 30.062 1 84.25 589 ARG A CA 1
ATOM 4490 C C . ARG A 1 589 ? -7.391 39.375 30.062 1 84.25 589 ARG A C 1
ATOM 4492 O O . ARG A 1 589 ? -6.492 40 29.484 1 84.25 589 ARG A O 1
ATOM 4499 N N . ALA A 1 590 ? -7.285 38.312 30.734 1 78.31 590 ALA A N 1
ATOM 4500 C CA . ALA A 1 590 ? -5.969 37.688 30.781 1 78.31 590 ALA A CA 1
ATOM 4501 C C . ALA A 1 590 ? -5.5 37.281 29.391 1 78.31 590 ALA A C 1
ATOM 4503 O O . ALA A 1 590 ? -4.309 37.375 29.078 1 78.31 590 ALA A O 1
ATOM 4504 N N . MET A 1 591 ? -6.43 36.875 28.625 1 78.31 591 MET A N 1
ATOM 4505 C CA . MET A 1 591 ? -6.109 36.469 27.266 1 78.31 591 MET A CA 1
ATOM 4506 C C . MET A 1 591 ? -5.828 37.688 26.391 1 78.31 591 MET A C 1
ATOM 4508 O O . MET A 1 591 ? -4.984 37.625 25.5 1 78.31 591 MET A O 1
ATOM 4512 N N . ALA A 1 592 ? -6.633 38.844 26.672 1 70.12 592 ALA A N 1
ATOM 4513 C CA . ALA A 1 592 ? -6.496 40.062 25.906 1 70.12 592 ALA A CA 1
ATOM 4514 C C . ALA A 1 592 ? -5.223 40.812 26.312 1 70.12 592 ALA A C 1
ATOM 4516 O O . ALA A 1 592 ? -4.598 41.469 25.469 1 70.12 592 ALA A O 1
ATOM 4517 N N . GLY A 1 593 ? -5.023 41.188 27.719 1 59.03 593 GLY A N 1
ATOM 4518 C CA . GLY A 1 593 ? -3.947 41.969 28.281 1 59.03 593 GLY A CA 1
ATOM 4519 C C . GLY A 1 593 ? -2.57 41.406 27.984 1 59.03 593 GLY A C 1
ATOM 4520 O O . GLY A 1 593 ? -1.563 42.125 28.141 1 59.03 593 GLY A O 1
ATOM 4521 N N . ALA A 1 594 ? -2.406 40.219 27.844 1 51.75 594 ALA A N 1
ATOM 4522 C CA . ALA A 1 594 ? -1.034 39.812 27.562 1 51.75 594 ALA A CA 1
ATOM 4523 C C . ALA A 1 594 ? -0.446 40.594 26.406 1 51.75 594 ALA A C 1
ATOM 4525 O O . ALA A 1 594 ? 0.765 40.562 26.172 1 51.75 594 ALA A O 1
ATOM 4526 N N . HIS A 1 595 ? -1.169 41.344 25.703 1 47.34 595 HIS A N 1
ATOM 4527 C CA . HIS A 1 595 ? -0.601 42.219 24.688 1 47.34 595 HIS A CA 1
ATOM 4528 C C . HIS A 1 595 ? -0.557 43.688 25.188 1 47.34 595 HIS A C 1
ATOM 4530 O O . HIS A 1 595 ? -0.324 44.594 24.406 1 47.34 595 HIS A O 1
ATOM 4536 N N . GLY A 1 596 ? -1.089 44.125 26.422 1 40 596 GLY A N 1
ATOM 4537 C CA . GLY A 1 596 ? -1.082 45.562 26.75 1 40 596 GLY A CA 1
ATOM 4538 C C . GLY A 1 596 ? 0.313 46.094 26.969 1 40 596 GLY A C 1
ATOM 4539 O O . GLY A 1 596 ? 1.26 45.344 27.203 1 40 596 GLY A O 1
ATOM 4540 N N . PRO A 1 597 ? 0.651 47.406 26.609 1 35.94 597 PRO A N 1
ATOM 4541 C CA . PRO A 1 597 ? 1.918 48.094 26.875 1 35.94 597 PRO A CA 1
ATOM 4542 C C . PRO A 1 597 ? 2.381 47.938 28.328 1 35.94 597 PRO A C 1
ATOM 4544 O O . PRO A 1 597 ? 1.561 47.969 29.25 1 35.94 597 PRO A O 1
ATOM 4547 N N . HIS A 1 598 ? 3.354 47.156 28.75 1 34.72 598 HIS A N 1
ATOM 4548 C CA . HIS A 1 598 ? 4.059 47.406 30 1 34.72 598 HIS A CA 1
ATOM 4549 C C . HIS A 1 598 ? 4.105 48.875 30.344 1 34.72 598 HIS A C 1
ATOM 4551 O O . HIS A 1 598 ? 4.668 49.688 29.578 1 34.72 598 HIS A O 1
ATOM 4557 N N . SER A 1 599 ? 3.203 49.562 31 1 32.03 599 SER A N 1
ATOM 4558 C CA . SER A 1 599 ? 3.266 50.875 31.672 1 32.03 599 SER A CA 1
ATOM 4559 C C . SER A 1 599 ? 4.582 51.031 32.406 1 32.03 599 SER A C 1
ATOM 4561 O O . SER A 1 599 ? 5.035 50.125 33.094 1 32.03 599 SER A O 1
ATOM 4563 N N . ALA A 1 600 ? 5.504 52.125 32.125 1 37.56 600 ALA A N 1
ATOM 4564 C CA . ALA A 1 600 ? 6.648 52.812 32.719 1 37.56 600 ALA A CA 1
ATOM 4565 C C . ALA A 1 600 ? 6.398 53.125 34.188 1 37.56 600 ALA A C 1
ATOM 4567 O O . ALA A 1 600 ? 5.906 54.188 34.531 1 37.56 600 ALA A O 1
ATOM 4568 N N . ALA A 1 601 ? 5.73 52.5 35.125 1 33.22 601 ALA A N 1
ATOM 4569 C CA . ALA A 1 601 ? 5.559 53.062 36.438 1 33.22 601 ALA A CA 1
ATOM 4570 C C . ALA A 1 601 ? 6.906 53.25 37.125 1 33.22 601 ALA A C 1
ATOM 4572 O O . ALA A 1 601 ? 7.039 54.094 38.031 1 33.22 601 ALA A O 1
ATOM 4573 N N . ASN A 1 602 ? 7.711 52.281 37.438 1 29.58 602 ASN A N 1
ATOM 4574 C CA . ASN A 1 602 ? 8.406 52.438 38.719 1 29.58 602 ASN A CA 1
ATOM 4575 C C . ASN A 1 602 ? 9.617 53.344 38.594 1 29.58 602 ASN A C 1
ATOM 4577 O O . ASN A 1 602 ? 10.742 52.875 38.406 1 29.58 602 ASN A O 1
ATOM 4581 N N . GLY A 1 603 ? 9.586 54.406 37.656 1 25.5 603 GLY A N 1
ATOM 4582 C CA . GLY A 1 603 ? 10.672 55.344 37.906 1 25.5 603 GLY A CA 1
ATOM 4583 C C . GLY A 1 603 ? 10.758 55.781 39.344 1 25.5 603 GLY A C 1
ATOM 4584 O O . GLY A 1 603 ? 11.836 55.75 39.938 1 25.5 603 GLY A O 1
ATOM 4585 N N . ALA A 1 604 ? 9.977 56.875 39.844 1 32.69 604 ALA A N 1
ATOM 4586 C CA . ALA A 1 604 ? 10.484 58 40.625 1 32.69 604 ALA A CA 1
ATOM 4587 C C . ALA A 1 604 ? 10.57 57.625 42.094 1 32.69 604 ALA A C 1
ATOM 4589 O O . ALA A 1 604 ? 9.633 57.875 42.875 1 32.69 604 ALA A O 1
ATOM 4590 N N . ARG A 1 605 ? 10.602 56.344 42.531 1 27.41 605 ARG A N 1
ATOM 4591 C CA . ARG A 1 605 ? 10.844 56.406 43.969 1 27.41 605 ARG A CA 1
ATOM 4592 C C . ARG A 1 605 ? 12.172 57.094 44.281 1 27.41 605 ARG A C 1
ATOM 4594 O O . ARG A 1 605 ? 13.117 57.031 43.5 1 27.41 605 ARG A O 1
ATOM 4601 N N . GLN A 1 606 ? 12.32 57.688 45.594 1 25.25 606 GLN A N 1
ATOM 4602 C CA . GLN A 1 606 ? 13.32 58.219 46.531 1 25.25 606 GLN A CA 1
ATOM 4603 C C . GLN A 1 606 ? 14.5 57.25 46.656 1 25.25 606 GLN A C 1
ATOM 4605 O O . GLN A 1 606 ? 14.305 56.031 46.75 1 25.25 606 GLN A O 1
ATOM 4610 N N . MET B 1 1 ? 18.375 -2.736 -22.281 1 68.12 1 MET B N 1
ATOM 4611 C CA . MET B 1 1 ? 18.594 -3.932 -21.469 1 68.12 1 MET B CA 1
ATOM 4612 C C . MET B 1 1 ? 17.312 -4.742 -21.328 1 68.12 1 MET B C 1
ATOM 4614 O O . MET B 1 1 ? 16.219 -4.18 -21.266 1 68.12 1 MET B O 1
ATOM 4618 N N . THR B 1 2 ? 17.406 -6.047 -21.312 1 82.5 2 THR B N 1
ATOM 4619 C CA . THR B 1 2 ? 16.281 -6.953 -21.219 1 82.5 2 THR B CA 1
ATOM 4620 C C . THR B 1 2 ? 15.742 -7 -19.781 1 82.5 2 THR B C 1
ATOM 4622 O O . THR B 1 2 ? 16.406 -6.539 -18.859 1 82.5 2 THR B O 1
ATOM 4625 N N . THR B 1 3 ? 14.555 -7.387 -19.672 1 86.69 3 THR B N 1
ATOM 4626 C CA . THR B 1 3 ? 13.938 -7.535 -18.359 1 86.69 3 THR B CA 1
ATOM 4627 C C . THR B 1 3 ? 14.773 -8.438 -17.469 1 86.69 3 THR B C 1
ATOM 4629 O O . THR B 1 3 ? 14.977 -8.141 -16.281 1 86.69 3 THR B O 1
ATOM 4632 N N . PHE B 1 4 ? 15.328 -9.422 -18.062 1 88.5 4 PHE B N 1
ATOM 4633 C CA . PHE B 1 4 ? 16.172 -10.359 -17.312 1 88.5 4 PHE B CA 1
ATOM 4634 C C . PHE B 1 4 ? 17.453 -9.688 -16.859 1 88.5 4 PHE B C 1
ATOM 4636 O O . PHE B 1 4 ? 17.906 -9.875 -15.734 1 88.5 4 PHE B O 1
ATOM 4643 N N . GLY B 1 5 ? 18 -8.992 -17.75 1 90.44 5 GLY B N 1
ATOM 4644 C CA . GLY B 1 5 ? 19.219 -8.273 -17.422 1 90.44 5 GLY B CA 1
ATOM 4645 C C . GLY B 1 5 ? 19.047 -7.289 -16.281 1 90.44 5 GLY B C 1
ATOM 4646 O O . GLY B 1 5 ? 19.875 -7.223 -15.367 1 90.44 5 GLY B O 1
ATOM 4647 N N . LYS B 1 6 ? 17.969 -6.59 -16.328 1 93 6 LYS B N 1
ATOM 4648 C CA . LYS B 1 6 ? 17.688 -5.617 -15.281 1 93 6 LYS B CA 1
ATOM 4649 C C . LYS B 1 6 ? 17.406 -6.305 -13.953 1 93 6 LYS B C 1
ATOM 4651 O O . LYS B 1 6 ? 17.875 -5.859 -12.906 1 93 6 LYS B O 1
ATOM 4656 N N . ALA B 1 7 ? 16.641 -7.352 -14.047 1 93.56 7 ALA B N 1
ATOM 4657 C CA . ALA B 1 7 ? 16.328 -8.102 -12.836 1 93.56 7 ALA B CA 1
ATOM 4658 C C . ALA B 1 7 ? 17.578 -8.68 -12.195 1 93.56 7 ALA B C 1
ATOM 4660 O O . ALA B 1 7 ? 17.703 -8.711 -10.969 1 93.56 7 ALA B O 1
ATOM 4661 N N . TRP B 1 8 ? 18.453 -9.109 -13.031 1 92.31 8 TRP B N 1
ATOM 4662 C CA . TRP B 1 8 ? 19.719 -9.664 -12.562 1 92.31 8 TRP B CA 1
ATOM 4663 C C . TRP B 1 8 ? 20.578 -8.578 -11.914 1 92.31 8 TRP B C 1
ATOM 4665 O O . TRP B 1 8 ? 21.25 -8.828 -10.898 1 92.31 8 TRP B O 1
ATOM 4675 N N . ARG B 1 9 ? 20.547 -7.379 -12.43 1 91.81 9 ARG B N 1
ATOM 4676 C CA . ARG B 1 9 ? 21.344 -6.273 -11.922 1 91.81 9 ARG B CA 1
ATOM 4677 C C . ARG B 1 9 ? 20.766 -5.727 -10.625 1 91.81 9 ARG B C 1
ATOM 4679 O O . ARG B 1 9 ? 21.469 -5.066 -9.852 1 91.81 9 ARG B O 1
ATOM 4686 N N . LEU B 1 10 ? 19.531 -6.059 -10.43 1 94.12 10 LEU B N 1
ATOM 4687 C CA . LEU B 1 10 ? 18.875 -5.621 -9.203 1 94.12 10 LEU B CA 1
ATOM 4688 C C . LEU B 1 10 ? 19.375 -6.441 -8.008 1 94.12 10 LEU B C 1
ATOM 4690 O O . LEU B 1 10 ? 19.25 -6.004 -6.859 1 94.12 10 LEU B O 1
ATOM 4694 N N . LEU B 1 11 ? 19.906 -7.566 -8.258 1 94.5 11 LEU B N 1
ATOM 4695 C CA . LEU B 1 11 ? 20.422 -8.422 -7.188 1 94.5 11 LEU B CA 1
ATOM 4696 C C . LEU B 1 11 ? 21.812 -7.969 -6.754 1 94.5 11 LEU B C 1
ATOM 4698 O O . LEU B 1 11 ? 22.625 -7.566 -7.586 1 94.5 11 LEU B O 1
ATOM 4702 N N . THR B 1 12 ? 22.078 -7.957 -5.492 1 92.81 12 THR B N 1
ATOM 4703 C CA . THR B 1 12 ? 23.422 -7.695 -4.98 1 92.81 12 THR B CA 1
ATOM 4704 C C . THR B 1 12 ? 24.375 -8.836 -5.352 1 92.81 12 THR B C 1
ATOM 4706 O O . THR B 1 12 ? 23.922 -9.93 -5.707 1 92.81 12 THR B O 1
ATOM 4709 N N . PRO B 1 13 ? 25.656 -8.609 -5.301 1 92.56 13 PRO B N 1
ATOM 4710 C CA . PRO B 1 13 ? 26.594 -9.672 -5.641 1 92.56 13 PRO B CA 1
ATOM 4711 C C . PRO B 1 13 ? 26.422 -10.922 -4.773 1 92.56 13 PRO B C 1
ATOM 4713 O O . PRO B 1 13 ? 26.516 -12.047 -5.277 1 92.56 13 PRO B O 1
ATOM 4716 N N . ARG B 1 14 ? 26.156 -10.734 -3.543 1 93.56 14 ARG B N 1
ATOM 4717 C CA . ARG B 1 14 ? 25.906 -11.867 -2.664 1 93.56 14 ARG B CA 1
ATOM 4718 C C . ARG B 1 14 ? 24.641 -12.609 -3.064 1 93.56 14 ARG B C 1
ATOM 4720 O O . ARG B 1 14 ? 24.594 -13.844 -3.043 1 93.56 14 ARG B O 1
ATOM 4727 N N . GLU B 1 15 ? 23.688 -11.828 -3.412 1 94.81 15 GLU B N 1
ATOM 4728 C CA . GLU B 1 15 ? 22.422 -12.43 -3.836 1 94.81 15 GLU B CA 1
ATOM 4729 C C . GLU B 1 15 ? 22.578 -13.148 -5.172 1 94.81 15 GLU B C 1
ATOM 4731 O O . GLU B 1 15 ? 21.938 -14.18 -5.402 1 94.81 15 GLU B O 1
ATOM 4736 N N . ARG B 1 16 ? 23.359 -12.648 -6.051 1 94.94 16 ARG B N 1
ATOM 4737 C CA . ARG B 1 16 ? 23.609 -13.312 -7.324 1 94.94 16 ARG B CA 1
ATOM 4738 C C . ARG B 1 16 ? 24.281 -14.664 -7.105 1 94.94 16 ARG B C 1
ATOM 4740 O O . ARG B 1 16 ? 23.922 -15.648 -7.758 1 94.94 16 ARG B O 1
ATOM 4747 N N . ARG B 1 17 ? 25.25 -14.703 -6.176 1 95.19 17 ARG B N 1
ATOM 4748 C CA . ARG B 1 17 ? 25.922 -15.961 -5.871 1 95.19 17 ARG B CA 1
ATOM 4749 C C . ARG B 1 17 ? 24.938 -16.984 -5.293 1 95.19 17 ARG B C 1
ATOM 4751 O O . ARG B 1 17 ? 24.953 -18.156 -5.668 1 95.19 17 ARG B O 1
ATOM 4758 N N . ARG B 1 18 ? 24.141 -16.5 -4.395 1 94.56 18 ARG B N 1
ATOM 4759 C CA . ARG B 1 18 ? 23.125 -17.375 -3.824 1 94.56 18 ARG B CA 1
ATOM 4760 C C . ARG B 1 18 ? 22.125 -17.828 -4.887 1 94.56 18 ARG B C 1
ATOM 4762 O O . ARG B 1 18 ? 21.672 -18.984 -4.871 1 94.56 18 ARG B O 1
ATOM 4769 N N . GLY B 1 19 ? 21.812 -16.875 -5.754 1 93.88 19 GLY B N 1
ATOM 4770 C CA . GLY B 1 19 ? 20.938 -17.219 -6.852 1 93.88 19 GLY B CA 1
ATOM 4771 C C . GLY B 1 19 ? 21.516 -18.281 -7.77 1 93.88 19 GLY B C 1
ATOM 4772 O O . GLY B 1 19 ? 20.812 -19.172 -8.227 1 93.88 19 GLY B O 1
ATOM 4773 N N . LEU B 1 20 ? 22.766 -18.25 -8 1 93.56 20 LEU B N 1
ATOM 4774 C CA . LEU B 1 20 ? 23.453 -19.234 -8.836 1 93.56 20 LEU B CA 1
ATOM 4775 C C . LEU B 1 20 ? 23.5 -20.594 -8.148 1 93.56 20 LEU B C 1
ATOM 4777 O O . LEU B 1 20 ? 23.391 -21.641 -8.805 1 93.56 20 LEU B O 1
ATOM 4781 N N . LEU B 1 21 ? 23.641 -20.531 -6.836 1 94.81 21 LEU B N 1
ATOM 4782 C CA . LEU B 1 21 ? 23.594 -21.781 -6.082 1 94.81 21 LEU B CA 1
ATOM 4783 C C . LEU B 1 21 ? 22.219 -22.438 -6.191 1 94.81 21 LEU B C 1
ATOM 4785 O O . LEU B 1 21 ? 22.125 -23.641 -6.359 1 94.81 21 LEU B O 1
ATOM 4789 N N . VAL B 1 22 ? 21.25 -21.594 -6.07 1 94.69 22 VAL B N 1
ATOM 4790 C CA . VAL B 1 22 ? 19.906 -22.109 -6.207 1 94.69 22 VAL B CA 1
ATOM 4791 C C . VAL B 1 22 ? 19.688 -22.625 -7.633 1 94.69 22 VAL B C 1
ATOM 4793 O O . VAL B 1 22 ? 19.047 -23.656 -7.84 1 94.69 22 VAL B O 1
ATOM 4796 N N . LEU B 1 23 ? 20.266 -21.922 -8.555 1 91.69 23 LEU B N 1
ATOM 4797 C CA . LEU B 1 23 ? 20.188 -22.359 -9.945 1 91.69 23 LEU B CA 1
ATOM 4798 C C . LEU B 1 23 ? 20.859 -23.703 -10.133 1 91.69 23 LEU B C 1
ATOM 4800 O O . LEU B 1 23 ? 20.359 -24.578 -10.844 1 91.69 23 LEU B O 1
ATOM 4804 N N . ALA B 1 24 ? 21.969 -23.875 -9.508 1 94.12 24 ALA B N 1
ATOM 4805 C CA . ALA B 1 24 ? 22.672 -25.156 -9.555 1 94.12 24 ALA B CA 1
ATOM 4806 C C . ALA B 1 24 ? 21.812 -26.266 -8.945 1 94.12 24 ALA B C 1
ATOM 4808 O O . ALA B 1 24 ? 21.797 -27.391 -9.453 1 94.12 24 ALA B O 1
ATOM 4809 N N . MET B 1 25 ? 21.188 -25.922 -7.891 1 94.25 25 MET B N 1
ATOM 4810 C CA . MET B 1 25 ? 20.297 -26.875 -7.262 1 94.25 25 MET B CA 1
ATOM 4811 C C . MET B 1 25 ? 19.141 -27.25 -8.203 1 94.25 25 MET B C 1
ATOM 4813 O O . MET B 1 25 ? 18.75 -28.406 -8.266 1 94.25 25 MET B O 1
ATOM 4817 N N . VAL B 1 26 ? 18.734 -26.297 -8.875 1 90.25 26 VAL B N 1
ATOM 4818 C CA . VAL B 1 26 ? 17.625 -26.516 -9.805 1 90.25 26 VAL B CA 1
ATOM 4819 C C . VAL B 1 26 ? 18.078 -27.438 -10.938 1 90.25 26 VAL B C 1
ATOM 4821 O O . VAL B 1 26 ? 17.359 -28.359 -11.32 1 90.25 26 VAL B O 1
ATOM 4824 N N . ILE B 1 27 ? 19.219 -27.219 -11.438 1 89.62 27 ILE B N 1
ATOM 4825 C CA . ILE B 1 27 ? 19.766 -28.047 -12.516 1 89.62 27 ILE B CA 1
ATOM 4826 C C . ILE B 1 27 ? 19.969 -29.484 -12.016 1 89.62 27 ILE B C 1
ATOM 4828 O O . ILE B 1 27 ? 19.578 -30.438 -12.703 1 89.62 27 ILE B O 1
ATOM 4832 N N . THR B 1 28 ? 20.484 -29.609 -10.828 1 91.19 28 THR B N 1
ATOM 4833 C CA . THR B 1 28 ? 20.688 -30.922 -10.234 1 91.19 28 THR B CA 1
ATOM 4834 C C . THR B 1 28 ? 19.344 -31.641 -10.016 1 91.19 28 THR B C 1
ATOM 4836 O O . THR B 1 28 ? 19.234 -32.844 -10.258 1 91.19 28 THR B O 1
ATOM 4839 N N . MET B 1 29 ? 18.438 -30.844 -9.57 1 87.19 29 MET B N 1
ATOM 4840 C CA . MET B 1 29 ? 17.094 -31.375 -9.352 1 87.19 29 MET B CA 1
ATOM 4841 C C . MET B 1 29 ? 16.516 -31.922 -10.648 1 87.19 29 MET B C 1
ATOM 4843 O O . MET B 1 29 ? 15.914 -33 -10.664 1 87.19 29 MET B O 1
ATOM 4847 N N . ALA B 1 30 ? 16.703 -31.172 -11.703 1 82.38 30 ALA B N 1
ATOM 4848 C CA . ALA B 1 30 ? 16.203 -31.594 -13.008 1 82.38 30 ALA B CA 1
ATOM 4849 C C . ALA B 1 30 ? 16.875 -32.906 -13.461 1 82.38 30 ALA B C 1
ATOM 4851 O O . ALA B 1 30 ? 16.219 -33.781 -13.992 1 82.38 30 ALA B O 1
ATOM 4852 N N . LEU B 1 31 ? 18.062 -33.125 -13.211 1 84.12 31 LEU B N 1
ATOM 4853 C CA . LEU B 1 31 ? 18.828 -34.312 -13.57 1 84.12 31 LEU B CA 1
ATOM 4854 C C . LEU B 1 31 ? 18.391 -35.5 -12.719 1 84.12 31 LEU B C 1
ATOM 4856 O O . LEU B 1 31 ? 18.266 -36.625 -13.227 1 84.12 31 LEU B O 1
ATOM 4860 N N . LEU B 1 32 ? 18.203 -35.188 -11.484 1 84.31 32 LEU B N 1
ATOM 4861 C CA . LEU B 1 32 ? 17.781 -36.25 -10.578 1 84.31 32 LEU B CA 1
ATOM 4862 C C . LEU B 1 32 ? 16.375 -36.75 -10.93 1 84.31 32 LEU B C 1
ATOM 4864 O O . LEU B 1 32 ? 16.062 -37.938 -10.758 1 84.31 32 LEU B O 1
ATOM 4868 N N . GLU B 1 33 ? 15.602 -35.844 -11.344 1 76.56 33 GLU B N 1
ATOM 4869 C CA . GLU B 1 33 ? 14.266 -36.219 -11.781 1 76.56 33 GLU B CA 1
ATOM 4870 C C . GLU B 1 33 ? 14.32 -37.188 -12.961 1 76.56 33 GLU B C 1
ATOM 4872 O O . GLU B 1 33 ? 13.586 -38.188 -13 1 76.56 33 GLU B O 1
ATOM 4877 N N . MET B 1 34 ? 15.195 -36.906 -13.844 1 73.81 34 MET B N 1
ATOM 4878 C CA . MET B 1 34 ? 15.383 -37.812 -14.992 1 73.81 34 MET B CA 1
ATOM 4879 C C . MET B 1 34 ? 15.953 -39.156 -14.555 1 73.81 34 MET B C 1
ATOM 4881 O O . MET B 1 34 ? 15.547 -40.188 -15.07 1 73.81 34 MET B O 1
ATOM 4885 N N . ALA B 1 35 ? 16.797 -39.094 -13.672 1 78.38 35 ALA B N 1
ATOM 4886 C CA . ALA B 1 35 ? 17.422 -40.312 -13.164 1 78.38 35 ALA B CA 1
ATOM 4887 C C . ALA B 1 35 ? 16.406 -41.156 -12.422 1 78.38 35 ALA B C 1
ATOM 4889 O O . ALA B 1 35 ? 16.469 -42.406 -12.492 1 78.38 35 ALA B O 1
ATOM 4890 N N . SER B 1 36 ? 15.617 -40.5 -11.68 1 78.88 36 SER B N 1
ATOM 4891 C CA . SER B 1 36 ? 14.602 -41.219 -10.922 1 78.88 36 SER B CA 1
ATOM 4892 C C . SER B 1 36 ? 13.641 -41.969 -11.844 1 78.88 36 SER B C 1
ATOM 4894 O O . SER B 1 36 ? 13.281 -43.125 -11.578 1 78.88 36 SER B O 1
ATOM 4896 N N . LEU B 1 37 ? 13.258 -41.375 -12.906 1 69.56 37 LEU B N 1
ATOM 4897 C CA . LEU B 1 37 ? 12.375 -42 -13.875 1 69.56 37 LEU B CA 1
ATOM 4898 C C . LEU B 1 37 ? 13.094 -43.156 -14.586 1 69.56 37 LEU B C 1
ATOM 4900 O O . LEU B 1 37 ? 12.508 -44.219 -14.812 1 69.56 37 LEU B O 1
ATOM 4904 N N . ALA B 1 38 ? 14.328 -42.969 -14.883 1 72.19 38 ALA B N 1
ATOM 4905 C CA . ALA B 1 38 ? 15.133 -43.969 -15.586 1 72.19 38 ALA B CA 1
ATOM 4906 C C . ALA B 1 38 ? 15.422 -45.156 -14.688 1 72.19 38 ALA B C 1
ATOM 4908 O O . ALA B 1 38 ? 15.57 -46.281 -15.172 1 72.19 38 ALA B O 1
ATOM 4909 N N . SER B 1 39 ? 15.453 -44.938 -13.461 1 77.88 39 SER B N 1
ATOM 4910 C CA . SER B 1 39 ? 15.82 -46 -12.523 1 77.88 39 SER B CA 1
ATOM 4911 C C . SER B 1 39 ? 14.742 -47.094 -12.445 1 77.88 39 SER B C 1
ATOM 4913 O O . SER B 1 39 ? 15.016 -48.219 -12.047 1 77.88 39 SER B O 1
ATOM 4915 N N . ILE B 1 40 ? 13.555 -46.719 -12.883 1 76.69 40 ILE B N 1
ATOM 4916 C CA . ILE B 1 40 ? 12.445 -47.656 -12.812 1 76.69 40 ILE B CA 1
ATOM 4917 C C . ILE B 1 40 ? 12.492 -48.625 -14 1 76.69 40 ILE B C 1
ATOM 4919 O O . ILE B 1 40 ? 12 -49.75 -13.93 1 76.69 40 ILE B O 1
ATOM 4923 N N . MET B 1 41 ? 13.164 -48.281 -15.031 1 73.88 41 MET B N 1
ATOM 4924 C CA . MET B 1 41 ? 13.117 -49 -16.312 1 73.88 41 MET B CA 1
ATOM 4925 C C . MET B 1 41 ? 13.773 -50.344 -16.203 1 73.88 41 MET B C 1
ATOM 4927 O O . MET B 1 41 ? 13.219 -51.344 -16.656 1 73.88 41 MET B O 1
ATOM 4931 N N . PRO B 1 42 ? 14.953 -50.5 -15.578 1 74.69 42 PRO B N 1
ATOM 4932 C CA . PRO B 1 42 ? 15.547 -51.812 -15.453 1 74.69 42 PRO B CA 1
ATOM 4933 C C . PRO B 1 42 ? 14.68 -52.781 -14.633 1 74.69 42 PRO B C 1
ATOM 4935 O O . PRO B 1 42 ? 14.602 -53.969 -14.945 1 74.69 42 PRO B O 1
ATOM 4938 N N . PHE B 1 43 ? 14.07 -52.281 -13.719 1 77.56 43 PHE B N 1
ATOM 4939 C CA . PHE B 1 43 ? 13.188 -53.094 -12.898 1 77.56 43 PHE B CA 1
ATOM 4940 C C . PHE B 1 43 ? 12.016 -53.625 -13.711 1 77.56 43 PHE B C 1
ATOM 4942 O O . PHE B 1 43 ? 11.719 -54.812 -13.688 1 77.56 43 PHE B O 1
ATOM 4949 N N . LEU B 1 44 ? 11.391 -52.688 -14.438 1 73.88 44 LEU B N 1
ATOM 4950 C CA . LEU B 1 44 ? 10.25 -53.094 -15.25 1 73.88 44 LEU B CA 1
ATOM 4951 C C . LEU B 1 44 ? 10.672 -54.031 -16.359 1 73.88 44 LEU B C 1
ATOM 4953 O O . LEU B 1 44 ? 9.93 -54.969 -16.719 1 73.88 44 LEU B O 1
ATOM 4957 N N . ALA B 1 45 ? 11.836 -53.844 -16.891 1 73.44 45 ALA B N 1
ATOM 4958 C CA . ALA B 1 45 ? 12.344 -54.688 -17.969 1 73.44 45 ALA B CA 1
ATOM 4959 C C . ALA B 1 45 ? 12.562 -56.125 -17.484 1 73.44 45 ALA B C 1
ATOM 4961 O O . ALA B 1 45 ? 12.172 -57.094 -18.141 1 73.44 45 ALA B O 1
ATOM 4962 N N . VAL B 1 46 ? 13.172 -56.25 -16.375 1 76.69 46 VAL B N 1
ATOM 4963 C CA . VAL B 1 46 ? 13.477 -57.562 -15.828 1 76.69 46 VAL B CA 1
ATOM 4964 C C . VAL B 1 46 ? 12.188 -58.25 -15.344 1 76.69 46 VAL B C 1
ATOM 4966 O O . VAL B 1 46 ? 12.023 -59.469 -15.469 1 76.69 46 VAL B O 1
ATOM 4969 N N . LEU B 1 47 ? 11.375 -57.438 -14.789 1 76.69 47 LEU B N 1
ATOM 4970 C CA . LEU B 1 47 ? 10.094 -57.969 -14.336 1 76.69 47 LEU B CA 1
ATOM 4971 C C . LEU B 1 47 ? 9.297 -58.531 -15.5 1 76.69 47 LEU B C 1
ATOM 4973 O O . LEU B 1 47 ? 8.641 -59.562 -15.352 1 76.69 47 LEU B O 1
ATOM 4977 N N . GLY B 1 48 ? 9.289 -57.844 -16.625 1 74.12 48 GLY B N 1
ATOM 4978 C CA . GLY B 1 48 ? 8.578 -58.312 -17.797 1 74.12 48 GLY B CA 1
ATOM 4979 C C . GLY B 1 48 ? 9.242 -59.5 -18.453 1 74.12 48 GLY B C 1
ATOM 4980 O O . GLY B 1 48 ? 8.562 -60.344 -19.016 1 74.12 48 GLY B O 1
ATOM 4981 N N . ASN B 1 49 ? 10.625 -59.375 -18.516 1 76.75 49 ASN B N 1
ATOM 4982 C CA . ASN B 1 49 ? 11.398 -60.438 -19.125 1 76.75 49 ASN B CA 1
ATOM 4983 C C . ASN B 1 49 ? 12.641 -60.781 -18.312 1 76.75 49 ASN B C 1
ATOM 4985 O O . ASN B 1 49 ? 13.719 -60.25 -18.562 1 76.75 49 ASN B O 1
ATOM 4989 N N . PRO B 1 50 ? 12.477 -61.719 -17.453 1 78.06 50 PRO B N 1
ATOM 4990 C CA . PRO B 1 50 ? 13.594 -62.094 -16.578 1 78.06 50 PRO B CA 1
ATOM 4991 C C . PRO B 1 50 ? 14.812 -62.562 -17.359 1 78.06 50 PRO B C 1
ATOM 4993 O O . PRO B 1 50 ? 15.945 -62.469 -16.859 1 78.06 50 PRO B O 1
ATOM 4996 N N . GLU B 1 51 ? 14.531 -62.969 -18.609 1 78.56 51 GLU B N 1
ATOM 4997 C CA . GLU B 1 51 ? 15.648 -63.5 -19.406 1 78.56 51 GLU B CA 1
ATOM 4998 C C . GLU B 1 51 ? 16.609 -62.375 -19.812 1 78.56 51 GLU B C 1
ATOM 5000 O O . GLU B 1 51 ? 17.75 -62.625 -20.188 1 78.56 51 GLU B O 1
ATOM 5005 N N . LEU B 1 52 ? 16.062 -61.25 -19.562 1 77.5 52 LEU B N 1
ATOM 5006 C CA . LEU B 1 52 ? 16.891 -60.094 -19.922 1 77.5 52 LEU B CA 1
ATOM 5007 C C . LEU B 1 52 ? 18.109 -60 -19.016 1 77.5 52 LEU B C 1
ATOM 5009 O O . LEU B 1 52 ? 19.109 -59.375 -19.391 1 77.5 52 LEU B O 1
ATOM 5013 N N . VAL B 1 53 ? 18.078 -60.594 -17.875 1 79.56 53 VAL B N 1
ATOM 5014 C CA . VAL B 1 53 ? 19.188 -60.562 -16.938 1 79.56 53 VAL B CA 1
ATOM 5015 C C . VAL B 1 53 ? 20.391 -61.312 -17.516 1 79.56 53 VAL B C 1
ATOM 5017 O O . VAL B 1 53 ? 21.547 -60.969 -17.234 1 79.56 53 VAL B O 1
ATOM 5020 N N . GLU B 1 54 ? 19.969 -62.156 -18.438 1 76.88 54 GLU B N 1
ATOM 5021 C CA . GLU B 1 54 ? 21.031 -62.938 -19.047 1 76.88 54 GLU B CA 1
ATOM 5022 C C . GLU B 1 54 ? 21.406 -62.375 -20.422 1 76.88 54 GLU B C 1
ATOM 5024 O O . GLU B 1 54 ? 22.547 -62.531 -20.875 1 76.88 54 GLU B O 1
ATOM 5029 N N . THR B 1 55 ? 20.438 -61.719 -21 1 76.12 55 THR B N 1
ATOM 5030 C CA . THR B 1 55 ? 20.672 -61.344 -22.391 1 76.12 55 THR B CA 1
ATOM 5031 C C . THR B 1 55 ? 21.188 -59.906 -22.469 1 76.12 55 THR B C 1
ATOM 5033 O O . THR B 1 55 ? 21.969 -59.594 -23.375 1 76.12 55 THR B O 1
ATOM 5036 N N . ASN B 1 56 ? 20.734 -59.094 -21.625 1 75.44 56 ASN B N 1
ATOM 5037 C CA . ASN B 1 56 ? 21.172 -57.688 -21.641 1 75.44 56 ASN B CA 1
ATOM 5038 C C . ASN B 1 56 ? 22.516 -57.531 -20.938 1 75.44 56 ASN B C 1
ATOM 5040 O O . ASN B 1 56 ? 22.672 -57.906 -19.781 1 75.44 56 ASN B O 1
ATOM 5044 N N . ARG B 1 57 ? 23.516 -57.062 -21.609 1 76.19 57 ARG B N 1
ATOM 5045 C CA . ARG B 1 57 ? 24.891 -57 -21.141 1 76.19 57 ARG B CA 1
ATOM 5046 C C . ARG B 1 57 ? 25 -56.188 -19.844 1 76.19 57 ARG B C 1
ATOM 5048 O O . ARG B 1 57 ? 25.719 -56.594 -18.922 1 76.19 57 ARG B O 1
ATOM 5055 N N . VAL B 1 58 ? 24.281 -55.125 -19.797 1 76.06 58 VAL B N 1
ATOM 5056 C CA . VAL B 1 58 ? 24.391 -54.25 -18.641 1 76.06 58 VAL B CA 1
ATOM 5057 C C . VAL B 1 58 ? 23.766 -54.906 -17.422 1 76.06 58 VAL B C 1
ATOM 5059 O O . VAL B 1 58 ? 24.359 -54.906 -16.344 1 76.06 58 VAL B O 1
ATOM 5062 N N . LEU B 1 59 ? 22.688 -55.531 -17.594 1 79.88 59 LEU B N 1
ATOM 5063 C CA . LEU B 1 59 ? 21.984 -56.188 -16.484 1 79.88 59 LEU B CA 1
ATOM 5064 C C . LEU B 1 59 ? 22.719 -57.438 -16.062 1 79.88 59 LEU B C 1
ATOM 5066 O O . LEU B 1 59 ? 22.766 -57.781 -14.875 1 79.88 59 LEU B O 1
ATOM 5070 N N . ALA B 1 60 ? 23.234 -58.094 -17.078 1 78.88 60 ALA B N 1
ATOM 5071 C CA . ALA B 1 60 ? 23.984 -59.312 -16.797 1 78.88 60 ALA B CA 1
ATOM 5072 C C . ALA B 1 60 ? 25.25 -59 -15.984 1 78.88 60 ALA B C 1
ATOM 5074 O O . ALA B 1 60 ? 25.562 -59.719 -15.023 1 78.88 60 ALA B O 1
ATOM 5075 N N . SER B 1 61 ? 25.891 -57.938 -16.438 1 78.31 61 SER B N 1
ATOM 5076 C CA . SER B 1 61 ? 27.109 -57.531 -15.734 1 78.31 61 SER B CA 1
ATOM 5077 C C . SER B 1 61 ? 26.797 -57.125 -14.305 1 78.31 61 SER B C 1
ATOM 5079 O O . SER B 1 61 ? 27.547 -57.438 -13.383 1 78.31 61 SER B O 1
ATOM 5081 N N . ALA B 1 62 ? 25.688 -56.375 -14.102 1 80.25 62 ALA B N 1
ATOM 5082 C CA . ALA B 1 62 ? 25.297 -55.969 -12.758 1 80.25 62 ALA B CA 1
ATOM 5083 C C . ALA B 1 62 ? 24.906 -57.156 -11.891 1 80.25 62 ALA B C 1
ATOM 5085 O O . ALA B 1 62 ? 25.234 -57.188 -10.703 1 80.25 62 ALA B O 1
ATOM 5086 N N . HIS B 1 63 ? 24.266 -58.094 -12.492 1 80.5 63 HIS B N 1
ATOM 5087 C CA . HIS B 1 63 ? 23.859 -59.312 -11.789 1 80.5 63 HIS B CA 1
ATOM 5088 C C . HIS B 1 63 ? 25.078 -60.125 -11.359 1 80.5 63 HIS B C 1
ATOM 5090 O O . HIS B 1 63 ? 25.125 -60.625 -10.227 1 80.5 63 HIS B O 1
ATOM 5096 N N . GLU B 1 64 ? 26 -60.219 -12.305 1 77.38 64 GLU B N 1
ATOM 5097 C CA . GLU B 1 64 ? 27.203 -61 -12.023 1 77.38 64 GLU B CA 1
ATOM 5098 C C . GLU B 1 64 ? 28.094 -60.281 -11.016 1 77.38 64 GLU B C 1
ATOM 5100 O O . GLU B 1 64 ? 28.641 -60.906 -10.102 1 77.38 64 GLU B O 1
ATOM 5105 N N . LEU B 1 65 ? 28.188 -59 -11.25 1 74.81 65 LEU B N 1
ATOM 5106 C CA . LEU B 1 65 ? 29.078 -58.219 -10.398 1 74.81 65 LEU B CA 1
ATOM 5107 C C . LEU B 1 65 ? 28.562 -58.188 -8.961 1 74.81 65 LEU B C 1
ATOM 5109 O O . LEU B 1 65 ? 29.359 -58.219 -8.016 1 74.81 65 LEU B O 1
ATOM 5113 N N . LEU B 1 66 ? 27.219 -58.219 -8.828 1 80.31 66 LEU B N 1
ATOM 5114 C CA . LEU B 1 66 ? 26.656 -58.125 -7.488 1 80.31 66 LEU B CA 1
ATOM 5115 C C . LEU B 1 66 ? 26.375 -59.5 -6.914 1 80.31 66 LEU B C 1
ATOM 5117 O O . LEU B 1 66 ? 26.062 -59.625 -5.727 1 80.31 66 LEU B O 1
ATOM 5121 N N . GLY B 1 67 ? 26.578 -60.594 -7.68 1 75.62 67 GLY B N 1
ATOM 5122 C CA . GLY B 1 67 ? 26.594 -62 -7.258 1 75.62 67 GLY B CA 1
ATOM 5123 C C . GLY B 1 67 ? 25.234 -62.5 -6.789 1 75.62 67 GLY B C 1
ATOM 5124 O O . GLY B 1 67 ? 25.141 -63.188 -5.785 1 75.62 67 GLY B O 1
ATOM 5125 N N . PHE B 1 68 ? 24.312 -62.125 -7.535 1 78.69 68 PHE B N 1
ATOM 5126 C CA . PHE B 1 68 ? 23 -62.594 -7.09 1 78.69 68 PHE B CA 1
ATOM 5127 C C . PHE B 1 68 ? 22.734 -64 -7.551 1 78.69 68 PHE B C 1
ATOM 5129 O O . PHE B 1 68 ? 23.109 -64.375 -8.664 1 78.69 68 PHE B O 1
ATOM 5136 N N . GLU B 1 69 ? 22.234 -64.812 -6.68 1 77.25 69 GLU B N 1
ATOM 5137 C CA . GLU B 1 69 ? 22.016 -66.25 -6.93 1 77.25 69 GLU B CA 1
ATOM 5138 C C . GLU B 1 69 ? 20.75 -66.438 -7.75 1 77.25 69 GLU B C 1
ATOM 5140 O O . GLU B 1 69 ? 20.625 -67.438 -8.453 1 77.25 69 GLU B O 1
ATOM 5145 N N . SER B 1 70 ? 19.812 -65.5 -7.566 1 83.25 70 SER B N 1
ATOM 5146 C CA . SER B 1 70 ? 18.531 -65.688 -8.242 1 83.25 70 SER B CA 1
ATOM 5147 C C . SER B 1 70 ? 18.047 -64.375 -8.891 1 83.25 70 SER B C 1
ATOM 5149 O O . SER B 1 70 ? 18.422 -63.312 -8.453 1 83.25 70 SER B O 1
ATOM 5151 N N . VAL B 1 71 ? 17.312 -64.625 -9.898 1 83 71 VAL B N 1
ATOM 5152 C CA . VAL B 1 71 ? 16.734 -63.5 -10.633 1 83 71 VAL B CA 1
ATOM 5153 C C . VAL B 1 71 ? 15.773 -62.75 -9.727 1 83 71 VAL B C 1
ATOM 5155 O O . VAL B 1 71 ? 15.672 -61.5 -9.82 1 83 71 VAL B O 1
ATOM 5158 N N . ASP B 1 72 ? 15.289 -63.469 -8.797 1 81.88 72 ASP B N 1
ATOM 5159 C CA . ASP B 1 72 ? 14.336 -62.844 -7.891 1 81.88 72 ASP B CA 1
ATOM 5160 C C . ASP B 1 72 ? 15.039 -61.875 -6.949 1 81.88 72 ASP B C 1
ATOM 5162 O O . ASP B 1 72 ? 14.539 -60.781 -6.688 1 81.88 72 ASP B O 1
ATOM 5166 N N . ARG B 1 73 ? 16.109 -62.281 -6.484 1 85.75 73 ARG B N 1
ATOM 5167 C CA . ARG B 1 73 ? 16.875 -61.406 -5.598 1 85.75 73 ARG B CA 1
ATOM 5168 C C . ARG B 1 73 ? 17.406 -60.188 -6.348 1 85.75 73 ARG B C 1
ATOM 5170 O O . ARG B 1 73 ? 17.5 -59.125 -5.781 1 85.75 73 ARG B O 1
ATOM 5177 N N . PHE B 1 74 ? 17.688 -60.469 -7.57 1 86.94 74 PHE B N 1
ATOM 5178 C CA . PHE B 1 74 ? 18.156 -59.375 -8.406 1 86.94 74 PHE B CA 1
ATOM 5179 C C . PHE B 1 74 ? 17.031 -58.344 -8.656 1 86.94 74 PHE B C 1
ATOM 5181 O O . PHE B 1 74 ? 17.266 -57.156 -8.648 1 86.94 74 PHE B O 1
ATOM 5188 N N . LEU B 1 75 ? 15.93 -58.812 -8.797 1 84.81 75 LEU B N 1
ATOM 5189 C CA . LEU B 1 75 ? 14.773 -57.938 -9.023 1 84.81 75 LEU B CA 1
ATOM 5190 C C . LEU B 1 75 ? 14.461 -57.125 -7.785 1 84.81 75 LEU B C 1
ATOM 5192 O O . LEU B 1 75 ? 14.094 -55.938 -7.895 1 84.81 75 LEU B O 1
ATOM 5196 N N . VAL B 1 76 ? 14.562 -57.75 -6.684 1 87 76 VAL B N 1
ATOM 5197 C CA . VAL B 1 76 ? 14.352 -57.031 -5.434 1 87 76 VAL B CA 1
ATOM 5198 C C . VAL B 1 76 ? 15.414 -55.938 -5.277 1 87 76 VAL B C 1
ATOM 5200 O O . VAL B 1 76 ? 15.109 -54.812 -4.828 1 87 76 VAL B O 1
ATOM 5203 N N . ALA B 1 77 ? 16.594 -56.281 -5.645 1 88.62 77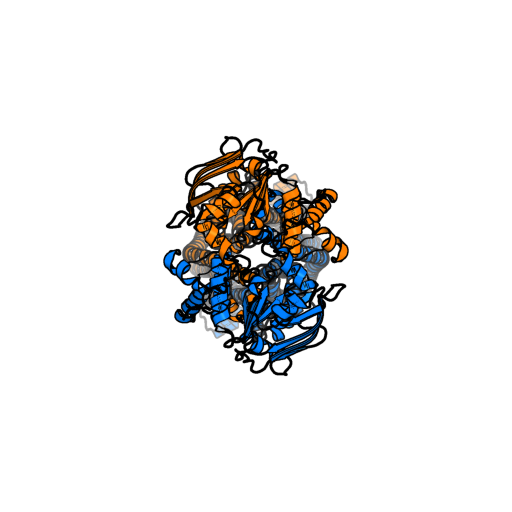 ALA B N 1
ATOM 5204 C CA . ALA B 1 77 ? 17.672 -55.312 -5.574 1 88.62 77 ALA B CA 1
ATOM 5205 C C . ALA B 1 77 ? 17.422 -54.156 -6.523 1 88.62 77 ALA B C 1
ATOM 5207 O O . ALA B 1 77 ? 17.703 -53 -6.191 1 88.62 77 ALA B O 1
ATOM 5208 N N . LEU B 1 78 ? 16.922 -54.406 -7.676 1 87.69 78 LEU B N 1
ATOM 5209 C CA . LEU B 1 78 ? 16.609 -53.344 -8.641 1 87.69 78 LEU B CA 1
ATOM 5210 C C . LEU B 1 78 ? 15.492 -52.438 -8.125 1 87.69 78 LEU B C 1
ATOM 5212 O O . LEU B 1 78 ? 15.523 -51.25 -8.328 1 87.69 78 LEU B O 1
ATOM 5216 N N . ALA B 1 79 ? 14.555 -53.031 -7.504 1 86.56 79 ALA B N 1
ATOM 5217 C CA . ALA B 1 79 ? 13.453 -52.281 -6.926 1 86.56 79 ALA B CA 1
ATOM 5218 C C . ALA B 1 79 ? 13.945 -51.375 -5.797 1 86.56 79 ALA B C 1
ATOM 5220 O O . ALA B 1 79 ? 13.5 -50.219 -5.676 1 86.56 79 ALA B O 1
ATOM 5221 N N . LEU B 1 80 ? 14.773 -51.906 -5.023 1 88.69 80 LEU B N 1
ATOM 5222 C CA . LEU B 1 80 ? 15.312 -51.156 -3.904 1 88.69 80 LEU B CA 1
ATOM 5223 C C . LEU B 1 80 ? 16.156 -50 -4.402 1 88.69 80 LEU B C 1
ATOM 5225 O O . LEU B 1 80 ? 16.094 -48.875 -3.846 1 88.69 80 LEU B O 1
ATOM 5229 N N . VAL B 1 81 ? 16.969 -50.25 -5.414 1 89.44 81 VAL B N 1
ATOM 5230 C CA . VAL B 1 81 ? 17.797 -49.188 -5.984 1 89.44 81 VAL B CA 1
ATOM 5231 C C . VAL B 1 81 ? 16.891 -48.094 -6.566 1 89.44 81 VAL B C 1
ATOM 5233 O O . VAL B 1 81 ? 17.141 -46.906 -6.359 1 89.44 81 VAL B O 1
ATOM 5236 N N . ALA B 1 82 ? 15.914 -48.5 -7.258 1 87.44 82 ALA B N 1
ATOM 5237 C CA . ALA B 1 82 ? 14.969 -47.531 -7.812 1 87.44 82 ALA B CA 1
ATOM 5238 C C . ALA B 1 82 ? 14.289 -46.719 -6.711 1 87.44 82 ALA B C 1
ATOM 5240 O O . ALA B 1 82 ? 14.125 -45.5 -6.832 1 87.44 82 ALA B O 1
ATOM 5241 N N . PHE B 1 83 ? 13.922 -47.312 -5.688 1 87.75 83 PHE B N 1
ATOM 5242 C CA . PHE B 1 83 ? 13.258 -46.656 -4.57 1 87.75 83 PHE B CA 1
ATOM 5243 C C . PHE B 1 83 ? 14.18 -45.656 -3.908 1 87.75 83 PHE B C 1
ATOM 5245 O O . PHE B 1 83 ? 13.758 -44.531 -3.596 1 87.75 83 PHE B O 1
ATOM 5252 N N . VAL B 1 84 ? 15.383 -46.062 -3.678 1 90.81 84 VAL B N 1
ATOM 5253 C CA . VAL B 1 84 ? 16.359 -45.188 -3.045 1 90.81 84 VAL B CA 1
ATOM 5254 C C . VAL B 1 84 ? 16.594 -43.938 -3.93 1 90.81 84 VAL B C 1
ATOM 5256 O O . VAL B 1 84 ? 16.688 -42.844 -3.432 1 90.81 84 VAL B O 1
ATOM 5259 N N . VAL B 1 85 ? 16.672 -44.125 -5.203 1 89.62 85 VAL B N 1
ATOM 5260 C CA . VAL B 1 85 ? 16.875 -43.031 -6.133 1 89.62 85 VAL B CA 1
ATOM 5261 C C . VAL B 1 85 ? 15.672 -42.094 -6.113 1 89.62 85 VAL B C 1
ATOM 5263 O O . VAL B 1 85 ? 15.828 -40.875 -6.117 1 89.62 85 VAL B O 1
ATOM 5266 N N . ILE B 1 86 ? 14.523 -42.625 -5.996 1 87.56 86 ILE B N 1
ATOM 5267 C CA . ILE B 1 86 ? 13.297 -41.844 -6.008 1 87.56 86 ILE B CA 1
ATOM 5268 C C . ILE B 1 86 ? 13.195 -41.031 -4.723 1 87.56 86 ILE B C 1
ATOM 5270 O O . ILE B 1 86 ? 12.859 -39.844 -4.762 1 87.56 86 ILE B O 1
ATOM 5274 N N . ILE B 1 87 ? 13.5 -41.625 -3.641 1 89.75 87 ILE B N 1
ATOM 5275 C CA . ILE B 1 87 ? 13.422 -40.938 -2.35 1 89.75 87 ILE B CA 1
ATOM 5276 C C . ILE B 1 87 ? 14.461 -39.844 -2.287 1 89.75 87 ILE B C 1
ATOM 5278 O O . ILE B 1 87 ? 14.188 -38.75 -1.782 1 89.75 87 ILE B O 1
ATOM 5282 N N . THR B 1 88 ? 15.641 -40.156 -2.76 1 91.25 88 THR B N 1
ATOM 5283 C CA . THR B 1 88 ? 16.703 -39.156 -2.762 1 91.25 88 THR B CA 1
ATOM 5284 C C . THR B 1 88 ? 16.359 -38 -3.688 1 91.25 88 THR B C 1
ATOM 5286 O O . THR B 1 88 ? 16.562 -36.844 -3.334 1 91.25 88 THR B O 1
ATOM 5289 N N . ALA B 1 89 ? 15.805 -38.281 -4.812 1 89.25 89 ALA B N 1
ATOM 5290 C CA . ALA B 1 89 ? 15.367 -37.25 -5.746 1 89.25 89 ALA B CA 1
ATOM 5291 C C . ALA B 1 89 ? 14.25 -36.406 -5.145 1 89.25 89 ALA B C 1
ATOM 5293 O O . ALA B 1 89 ? 14.227 -35.188 -5.312 1 89.25 89 ALA B O 1
ATOM 5294 N N . GLY B 1 90 ? 13.336 -37.094 -4.484 1 88.44 90 GLY B N 1
ATOM 5295 C CA . GLY B 1 90 ? 12.242 -36.375 -3.832 1 88.44 90 GLY B CA 1
ATOM 5296 C C . GLY B 1 90 ? 12.703 -35.469 -2.721 1 88.44 90 GLY B C 1
ATOM 5297 O O . GLY B 1 90 ? 12.211 -34.344 -2.592 1 88.44 90 GLY B O 1
ATOM 5298 N N . ALA B 1 91 ? 13.609 -35.938 -1.953 1 92.19 91 ALA B N 1
ATOM 5299 C CA . ALA B 1 91 ? 14.172 -35.125 -0.875 1 92.19 91 ALA B CA 1
ATOM 5300 C C . ALA B 1 91 ? 14.914 -33.938 -1.427 1 92.19 91 ALA B C 1
ATOM 5302 O O . ALA B 1 91 ? 14.797 -32.812 -0.889 1 92.19 91 ALA B O 1
ATOM 5303 N N . PHE B 1 92 ? 15.617 -34.156 -2.477 1 92.94 92 PHE B N 1
ATOM 5304 C CA . PHE B 1 92 ? 16.375 -33.062 -3.084 1 92.94 92 PHE B CA 1
ATOM 5305 C C . PHE B 1 92 ? 15.43 -32.031 -3.723 1 92.94 92 PHE B C 1
ATOM 5307 O O . PHE B 1 92 ? 15.672 -30.828 -3.658 1 92.94 92 PHE B O 1
ATOM 5314 N N . ARG B 1 93 ? 14.383 -32.531 -4.312 1 90.94 93 ARG B N 1
ATOM 5315 C CA . ARG B 1 93 ? 13.383 -31.641 -4.891 1 90.94 93 ARG B CA 1
ATOM 5316 C C . ARG B 1 93 ? 12.734 -30.781 -3.811 1 90.94 93 ARG B C 1
ATOM 5318 O O . ARG B 1 93 ? 12.484 -29.594 -4.023 1 90.94 93 ARG B O 1
ATOM 5325 N N . SER B 1 94 ? 12.516 -31.422 -2.729 1 92.25 94 SER B N 1
ATOM 5326 C CA . SER B 1 94 ? 11.938 -30.703 -1.601 1 92.25 94 SER B CA 1
ATOM 5327 C C . SER B 1 94 ? 12.867 -29.594 -1.106 1 92.25 94 SER B C 1
ATOM 5329 O O . SER B 1 94 ? 12.43 -28.469 -0.848 1 92.25 94 SER B O 1
ATOM 5331 N N . LEU B 1 95 ? 14.109 -29.906 -1.021 1 94.19 95 LEU B N 1
ATOM 5332 C CA . LEU B 1 95 ? 15.109 -28.938 -0.573 1 94.19 95 LEU B CA 1
ATOM 5333 C C . LEU B 1 95 ? 15.258 -27.797 -1.572 1 94.19 95 LEU B C 1
ATOM 5335 O O . LEU B 1 95 ? 15.414 -26.641 -1.18 1 94.19 95 LEU B O 1
ATOM 5339 N N . THR B 1 96 ? 15.242 -28.156 -2.789 1 93.06 96 THR B N 1
ATOM 5340 C CA . THR B 1 96 ? 15.375 -27.141 -3.836 1 93.06 96 THR B CA 1
ATOM 5341 C C . THR B 1 96 ? 14.172 -26.203 -3.842 1 93.06 96 THR B C 1
ATOM 5343 O O . THR B 1 96 ? 14.328 -25 -4.016 1 93.06 96 THR B O 1
ATOM 5346 N N . LYS B 1 97 ? 12.992 -26.766 -3.641 1 91.56 97 LYS B N 1
ATOM 5347 C CA . LYS B 1 97 ? 11.789 -25.953 -3.592 1 91.56 97 LYS B CA 1
ATOM 5348 C C . LYS B 1 97 ? 11.828 -24.969 -2.416 1 91.56 97 LYS B C 1
ATOM 5350 O O . LYS B 1 97 ? 11.398 -23.828 -2.541 1 91.56 97 LYS B O 1
ATOM 5355 N N . PHE B 1 98 ? 12.312 -25.422 -1.383 1 93 98 PHE B N 1
ATOM 5356 C CA . PHE B 1 98 ? 12.508 -24.578 -0.217 1 93 98 PHE B CA 1
ATOM 5357 C C . PHE B 1 98 ? 13.492 -23.453 -0.521 1 93 98 PHE B C 1
ATOM 5359 O O . PHE B 1 98 ? 13.25 -22.297 -0.186 1 93 98 PHE B O 1
ATOM 5366 N N . ALA B 1 99 ? 14.555 -23.844 -1.14 1 95.19 99 ALA B N 1
ATOM 5367 C CA . ALA B 1 99 ? 15.602 -22.875 -1.452 1 95.19 99 ALA B CA 1
ATOM 5368 C C . ALA B 1 99 ? 15.102 -21.812 -2.434 1 95.19 99 ALA B C 1
ATOM 5370 O O . ALA B 1 99 ? 15.406 -20.625 -2.295 1 95.19 99 ALA B O 1
ATOM 5371 N N . ILE B 1 100 ? 14.336 -22.234 -3.379 1 94.19 100 ILE B N 1
ATOM 5372 C CA . ILE B 1 100 ? 13.781 -21.312 -4.359 1 94.19 100 ILE B CA 1
ATOM 5373 C C . ILE B 1 100 ? 12.82 -20.344 -3.674 1 94.19 100 ILE B C 1
ATOM 5375 O O . ILE B 1 100 ? 12.914 -19.125 -3.863 1 94.19 100 ILE B O 1
ATOM 5379 N N . ALA B 1 101 ? 11.922 -20.906 -2.861 1 94.5 101 ALA B N 1
ATOM 5380 C CA . ALA B 1 101 ? 10.922 -20.094 -2.178 1 94.5 101 ALA B CA 1
ATOM 5381 C C . ALA B 1 101 ? 11.578 -19.078 -1.257 1 94.5 101 ALA B C 1
ATOM 5383 O O . ALA B 1 101 ? 11.211 -17.906 -1.259 1 94.5 101 ALA B O 1
ATOM 5384 N N . ARG B 1 102 ? 12.531 -19.594 -0.555 1 94.44 102 ARG B N 1
ATOM 5385 C CA . ARG B 1 102 ? 13.227 -18.703 0.378 1 94.44 102 ARG B CA 1
ATOM 5386 C C . ARG B 1 102 ? 13.992 -17.609 -0.367 1 94.44 102 ARG B C 1
ATOM 5388 O O . ARG B 1 102 ? 13.945 -16.438 0.014 1 94.44 102 ARG B O 1
ATOM 5395 N N . PHE B 1 103 ? 14.656 -17.953 -1.374 1 95.44 103 PHE B N 1
ATOM 5396 C CA . PHE B 1 103 ? 15.438 -16.984 -2.135 1 95.44 103 PHE B CA 1
ATOM 5397 C C . PHE B 1 103 ? 14.523 -15.93 -2.748 1 95.44 103 PHE B C 1
ATOM 5399 O O . PHE B 1 103 ? 14.789 -14.727 -2.631 1 95.44 103 PHE B O 1
ATOM 5406 N N . THR B 1 104 ? 13.508 -16.344 -3.4 1 95.06 104 THR B N 1
ATOM 5407 C CA . THR B 1 104 ? 12.625 -15.43 -4.109 1 95.06 104 THR B CA 1
ATOM 5408 C C . THR B 1 104 ? 11.906 -14.508 -3.129 1 95.06 104 THR B C 1
ATOM 5410 O O . THR B 1 104 ? 11.867 -13.297 -3.33 1 95.06 104 THR B O 1
ATOM 5413 N N . GLU B 1 105 ? 11.398 -15.086 -2.057 1 95.25 105 GLU B N 1
ATOM 5414 C CA . GLU B 1 105 ? 10.648 -14.297 -1.088 1 95.25 105 GLU B CA 1
ATOM 5415 C C . GLU B 1 105 ? 11.555 -13.328 -0.345 1 95.25 105 GLU B C 1
ATOM 5417 O O . GLU B 1 105 ? 11.141 -12.227 0.015 1 95.25 105 GLU B O 1
ATOM 5422 N N . MET B 1 106 ? 12.773 -13.781 -0.116 1 95.81 106 MET B N 1
ATOM 5423 C CA . MET B 1 106 ? 13.703 -12.906 0.594 1 95.81 106 MET B CA 1
ATOM 5424 C C . MET B 1 106 ? 14.133 -11.734 -0.288 1 95.81 106 MET B C 1
ATOM 5426 O O . MET B 1 106 ? 14.609 -10.719 0.214 1 95.81 106 MET B O 1
ATOM 5430 N N . ARG B 1 107 ? 13.953 -11.844 -1.566 1 95.19 107 ARG B N 1
ATOM 5431 C CA . ARG B 1 107 ? 14.195 -10.711 -2.451 1 95.19 107 ARG B CA 1
ATOM 5432 C C . ARG B 1 107 ? 13.148 -9.617 -2.236 1 95.19 107 ARG B C 1
ATOM 5434 O O . ARG B 1 107 ? 13.445 -8.43 -2.4 1 95.19 107 ARG B O 1
ATOM 5441 N N . ARG B 1 108 ? 11.953 -10.055 -1.849 1 95.31 108 ARG B N 1
ATOM 5442 C CA . ARG B 1 108 ? 10.93 -9.078 -1.488 1 95.31 108 ARG B CA 1
ATOM 5443 C C . ARG B 1 108 ? 11.422 -8.141 -0.396 1 95.31 108 ARG B C 1
ATOM 5445 O O . ARG B 1 108 ? 11.273 -6.918 -0.503 1 95.31 108 ARG B O 1
ATOM 5452 N N . HIS B 1 109 ? 12.039 -8.758 0.607 1 95.88 109 HIS B N 1
ATOM 5453 C CA . HIS B 1 109 ? 12.594 -7.977 1.709 1 95.88 109 HIS B CA 1
ATOM 5454 C C . HIS B 1 109 ? 13.773 -7.133 1.246 1 95.88 109 HIS B C 1
ATOM 5456 O O . HIS B 1 109 ? 13.828 -5.934 1.526 1 95.88 109 HIS B O 1
ATOM 5462 N N . SER B 1 110 ? 14.664 -7.734 0.513 1 96.5 110 SER B N 1
ATOM 5463 C CA . SER B 1 110 ? 15.883 -7.051 0.096 1 96.5 110 SER B CA 1
ATOM 5464 C C . SER B 1 110 ? 15.57 -5.848 -0.789 1 96.5 110 SER B C 1
ATOM 5466 O O . SER B 1 110 ? 16.078 -4.75 -0.555 1 96.5 110 SER B O 1
ATOM 5468 N N . LEU B 1 111 ? 14.703 -6.047 -1.774 1 96.5 111 LEU B N 1
ATOM 5469 C CA . LEU B 1 111 ? 14.352 -4.965 -2.689 1 96.5 111 LEU B CA 1
ATOM 5470 C C . LEU B 1 111 ? 13.547 -3.885 -1.973 1 96.5 111 LEU B C 1
ATOM 5472 O O . LEU B 1 111 ? 13.789 -2.693 -2.176 1 96.5 111 LEU B O 1
ATOM 5476 N N . GLY B 1 112 ? 12.57 -4.352 -1.159 1 96.62 112 GLY B N 1
ATOM 5477 C CA . GLY B 1 112 ? 11.781 -3.393 -0.405 1 96.62 112 GLY B CA 1
ATOM 5478 C C . GLY B 1 112 ? 12.609 -2.527 0.521 1 96.62 112 GLY B C 1
ATOM 5479 O O . GLY B 1 112 ? 12.438 -1.309 0.562 1 96.62 112 GLY B O 1
ATOM 5480 N N . SER B 1 113 ? 13.516 -3.137 1.224 1 95.38 113 SER B N 1
ATOM 5481 C CA . SER B 1 113 ? 14.391 -2.426 2.156 1 95.38 113 SER B CA 1
ATOM 5482 C C . SER B 1 113 ? 15.328 -1.475 1.42 1 95.38 113 SER B C 1
ATOM 5484 O O . SER B 1 113 ? 15.547 -0.346 1.863 1 95.38 113 SER B O 1
ATOM 5486 N N . ARG B 1 114 ? 15.844 -1.895 0.324 1 94.44 114 ARG B N 1
ATOM 5487 C CA . ARG B 1 114 ? 16.766 -1.057 -0.445 1 94.44 114 ARG B CA 1
ATOM 5488 C C . ARG B 1 114 ? 16.031 0.132 -1.06 1 94.44 114 ARG B C 1
ATOM 5490 O O . ARG B 1 114 ? 16.594 1.224 -1.171 1 94.44 114 ARG B O 1
ATOM 5497 N N . LEU B 1 115 ? 14.812 -0.14 -1.49 1 95.81 115 LEU B N 1
ATOM 5498 C CA . LEU B 1 115 ? 14.031 0.972 -2.018 1 95.81 115 LEU B CA 1
ATOM 5499 C C . LEU B 1 115 ? 13.781 2.023 -0.942 1 95.81 115 LEU B C 1
ATOM 5501 O O . LEU B 1 115 ? 13.969 3.219 -1.185 1 95.81 115 LEU B O 1
ATOM 5505 N N . LEU B 1 116 ? 13.344 1.562 0.21 1 94.5 116 LEU B N 1
ATOM 5506 C CA . LEU B 1 116 ? 13.117 2.504 1.301 1 94.5 116 LEU B CA 1
ATOM 5507 C C . LEU B 1 116 ? 14.398 3.244 1.656 1 94.5 116 LEU B C 1
ATOM 5509 O O . LEU B 1 116 ? 14.391 4.461 1.852 1 94.5 116 LEU B O 1
ATOM 5513 N N . GLU B 1 117 ? 15.445 2.506 1.728 1 93 117 GLU B N 1
ATOM 5514 C CA . GLU B 1 117 ? 16.75 3.096 2.01 1 93 117 GLU B CA 1
ATOM 5515 C C . GLU B 1 117 ? 17.125 4.148 0.967 1 93 117 GLU B C 1
ATOM 5517 O O . GLU B 1 117 ? 17.594 5.234 1.312 1 93 117 GLU B O 1
ATOM 5522 N N . THR B 1 118 ? 16.906 3.82 -0.248 1 93.06 118 THR B N 1
ATOM 5523 C CA . THR B 1 118 ? 17.203 4.734 -1.346 1 93.06 118 THR B CA 1
ATOM 5524 C C . THR B 1 118 ? 16.344 5.992 -1.254 1 93.06 118 THR B C 1
ATOM 5526 O O . THR B 1 118 ? 16.844 7.105 -1.422 1 93.06 118 THR B O 1
ATOM 5529 N N . TYR B 1 119 ? 15.062 5.809 -1.023 1 93.38 119 TYR B N 1
ATOM 5530 C CA . TYR B 1 119 ? 14.164 6.953 -0.914 1 93.38 119 TYR B CA 1
ATOM 5531 C C . TYR B 1 119 ? 14.562 7.848 0.256 1 93.38 119 TYR B C 1
ATOM 5533 O O . TYR B 1 119 ? 14.602 9.07 0.125 1 93.38 119 TYR B O 1
ATOM 5541 N N . LEU B 1 120 ? 14.914 7.23 1.383 1 90.06 120 LEU B N 1
ATOM 5542 C CA . LEU B 1 120 ? 15.32 7.996 2.555 1 90.06 120 LEU B CA 1
ATOM 5543 C C . LEU B 1 120 ? 16.625 8.734 2.293 1 90.06 120 LEU B C 1
ATOM 5545 O O . LEU B 1 120 ? 16.906 9.766 2.918 1 90.06 120 LEU B O 1
ATOM 5549 N N . GLY B 1 121 ? 17.375 8.273 1.364 1 88.31 121 GLY B N 1
ATOM 5550 C CA . GLY B 1 121 ? 18.641 8.891 1.034 1 88.31 121 GLY B CA 1
ATOM 5551 C C . GLY B 1 121 ? 18.531 9.969 -0.026 1 88.31 121 GLY B C 1
ATOM 5552 O O . GLY B 1 121 ? 19.453 10.781 -0.19 1 88.31 121 GLY B O 1
ATOM 5553 N N . LYS B 1 122 ? 17.438 10.094 -0.705 1 89.94 122 LYS B N 1
ATOM 5554 C CA . LYS B 1 122 ? 17.234 11.109 -1.74 1 89.94 122 LYS B CA 1
ATOM 5555 C C . LYS B 1 122 ? 17.172 12.508 -1.136 1 89.94 122 LYS B C 1
ATOM 5557 O O . LYS B 1 122 ? 16.781 12.672 0.022 1 89.94 122 LYS B O 1
ATOM 5562 N N . PRO B 1 123 ? 17.594 13.469 -1.931 1 87.81 123 PRO B N 1
ATOM 5563 C CA . PRO B 1 123 ? 17.469 14.844 -1.452 1 87.81 123 PRO B CA 1
ATOM 5564 C C . PRO B 1 123 ? 16.016 15.297 -1.314 1 87.81 123 PRO B C 1
ATOM 5566 O O . PRO B 1 123 ? 15.141 14.797 -2.021 1 87.81 123 PRO B O 1
ATOM 5569 N N . TYR B 1 124 ? 15.812 16.25 -0.487 1 88.69 124 TYR B N 1
ATOM 5570 C CA . TYR B 1 124 ? 14.484 16.719 -0.122 1 88.69 124 TYR B CA 1
ATOM 5571 C C . TYR B 1 124 ? 13.719 17.203 -1.351 1 88.69 124 TYR B C 1
ATOM 5573 O O . TYR B 1 124 ? 12.516 16.953 -1.475 1 88.69 124 TYR B O 1
ATOM 5581 N N . PRO B 1 125 ? 14.336 17.828 -2.385 1 87.5 125 PRO B N 1
ATOM 5582 C CA . PRO B 1 125 ? 13.594 18.312 -3.551 1 87.5 125 PRO B CA 1
ATOM 5583 C C . PRO B 1 125 ? 12.914 17.188 -4.324 1 87.5 125 PRO B C 1
ATOM 5585 O O . PRO B 1 125 ? 11.891 17.406 -4.973 1 87.5 125 PRO B O 1
ATOM 5588 N N . PHE B 1 126 ? 13.508 16.016 -4.203 1 88.94 126 PHE B N 1
ATOM 5589 C CA . PHE B 1 126 ? 12.906 14.852 -4.836 1 88.94 126 PHE B CA 1
ATOM 5590 C C . PHE B 1 126 ? 11.477 14.656 -4.359 1 88.94 126 PHE B C 1
ATOM 5592 O O . PHE B 1 126 ? 10.586 14.328 -5.156 1 88.94 126 PHE B O 1
ATOM 5599 N N . PHE B 1 127 ? 11.227 14.883 -3.104 1 88.5 127 PHE B N 1
ATOM 5600 C CA . PHE B 1 127 ? 9.945 14.586 -2.475 1 88.5 127 PHE B CA 1
ATOM 5601 C C . PHE B 1 127 ? 8.93 15.68 -2.762 1 88.5 127 PHE B C 1
ATOM 5603 O O . PHE B 1 127 ? 7.73 15.492 -2.562 1 88.5 127 PHE B O 1
ATOM 5610 N N . LEU B 1 128 ? 9.398 16.828 -3.199 1 83.69 128 LEU B N 1
ATOM 5611 C CA . LEU B 1 128 ? 8.508 17.938 -3.539 1 83.69 128 LEU B CA 1
ATOM 5612 C C . LEU B 1 128 ? 7.746 17.641 -4.832 1 83.69 128 LEU B C 1
ATOM 5614 O O . LEU B 1 128 ? 6.691 18.234 -5.082 1 83.69 128 LEU B O 1
ATOM 5618 N N . ASN B 1 129 ? 8.281 16.672 -5.633 1 82.25 129 ASN B N 1
ATOM 5619 C CA . ASN B 1 129 ? 7.695 16.391 -6.941 1 82.25 129 ASN B CA 1
ATOM 5620 C C . ASN B 1 129 ? 7.188 14.961 -7.035 1 82.25 129 ASN B C 1
ATOM 5622 O O . ASN B 1 129 ? 6.906 14.469 -8.133 1 82.25 129 ASN B O 1
ATOM 5626 N N . ARG B 1 130 ? 7.195 14.336 -5.926 1 86.56 130 ARG B N 1
ATOM 5627 C CA . ARG B 1 130 ? 6.762 12.945 -5.934 1 86.56 130 ARG B CA 1
ATOM 5628 C C . ARG B 1 130 ? 5.668 12.703 -4.898 1 86.56 130 ARG B C 1
ATOM 5630 O O . ARG B 1 130 ? 5.676 13.312 -3.826 1 86.56 130 ARG B O 1
ATOM 5637 N N . ASN B 1 131 ? 4.766 11.828 -5.25 1 89.5 131 ASN B N 1
ATOM 5638 C CA . ASN B 1 131 ? 3.697 11.445 -4.332 1 89.5 131 ASN B CA 1
ATOM 5639 C C . ASN B 1 131 ? 4.129 10.312 -3.406 1 89.5 131 ASN B C 1
ATOM 5641 O O . ASN B 1 131 ? 4.668 9.305 -3.863 1 89.5 131 ASN B O 1
ATOM 5645 N N . SER B 1 132 ? 3.92 10.508 -2.111 1 90.94 132 SER B N 1
ATOM 5646 C CA . SER B 1 132 ? 4.344 9.531 -1.111 1 90.94 132 SER B CA 1
ATOM 5647 C C . SER B 1 132 ? 3.664 8.188 -1.335 1 90.94 132 SER B C 1
ATOM 5649 O O . SER B 1 132 ? 4.273 7.137 -1.121 1 90.94 132 SER B O 1
ATOM 5651 N N . ALA B 1 133 ? 2.391 8.188 -1.799 1 91.31 133 ALA B N 1
ATOM 5652 C CA . ALA B 1 133 ? 1.666 6.941 -2.053 1 91.31 133 ALA B CA 1
ATOM 5653 C C . ALA B 1 133 ? 2.287 6.172 -3.213 1 91.31 133 ALA B C 1
ATOM 5655 O O . ALA B 1 133 ? 2.283 4.938 -3.219 1 91.31 133 ALA B O 1
ATOM 5656 N N . ASP B 1 134 ? 2.799 6.918 -4.18 1 92.62 134 ASP B N 1
ATOM 5657 C CA . ASP B 1 134 ? 3.469 6.273 -5.305 1 92.62 134 ASP B CA 1
ATOM 5658 C C . ASP B 1 134 ? 4.754 5.582 -4.859 1 92.62 134 ASP B C 1
ATOM 5660 O O . ASP B 1 134 ? 5.074 4.488 -5.328 1 92.62 134 ASP B O 1
ATOM 5664 N N . LEU B 1 135 ? 5.523 6.238 -4.008 1 94.75 135 LEU B N 1
ATOM 5665 C CA . LEU B 1 135 ? 6.734 5.637 -3.463 1 94.75 135 LEU B CA 1
ATOM 5666 C C . LEU B 1 135 ? 6.402 4.402 -2.629 1 94.75 135 LEU B C 1
ATOM 5668 O O . LEU B 1 135 ? 7.082 3.379 -2.727 1 94.75 135 LEU B O 1
ATOM 5672 N N . ALA B 1 136 ? 5.34 4.539 -1.819 1 95 136 ALA B N 1
ATOM 5673 C CA . ALA B 1 136 ? 4.887 3.4 -1.027 1 95 136 ALA B CA 1
ATOM 5674 C C . ALA B 1 136 ? 4.469 2.24 -1.926 1 95 136 ALA B C 1
ATOM 5676 O O . ALA B 1 136 ? 4.758 1.079 -1.626 1 95 136 ALA B O 1
ATOM 5677 N N . LYS B 1 137 ? 3.768 2.555 -3.018 1 95.12 137 LYS B N 1
ATOM 5678 C CA . LYS B 1 137 ? 3.352 1.554 -3.994 1 95.12 137 LYS B CA 1
ATOM 5679 C C . LYS B 1 137 ? 4.547 0.771 -4.523 1 95.12 137 LYS B C 1
ATOM 5681 O O . LYS B 1 137 ? 4.477 -0.449 -4.684 1 95.12 137 LYS B O 1
ATOM 5686 N N . SER B 1 138 ? 5.668 1.44 -4.836 1 96.5 138 SER B N 1
ATOM 5687 C CA . SER B 1 138 ? 6.871 0.788 -5.344 1 96.5 138 SER B CA 1
ATOM 5688 C C . SER B 1 138 ? 7.441 -0.189 -4.324 1 96.5 138 SER B C 1
ATOM 5690 O O . SER B 1 138 ? 7.828 -1.307 -4.672 1 96.5 138 SER B O 1
ATOM 5692 N N . ILE B 1 139 ? 7.426 0.19 -3.062 1 96.62 139 ILE B N 1
ATOM 5693 C CA . ILE B 1 139 ? 8.023 -0.594 -1.985 1 96.62 139 ILE B CA 1
ATOM 5694 C C . ILE B 1 139 ? 7.113 -1.773 -1.643 1 96.62 139 ILE B C 1
ATOM 5696 O O . ILE B 1 139 ? 7.59 -2.898 -1.466 1 96.62 139 ILE B O 1
ATOM 5700 N N . LEU B 1 140 ? 5.785 -1.507 -1.592 1 94.94 140 LEU B N 1
ATOM 5701 C CA . LEU B 1 140 ? 4.879 -2.418 -0.905 1 94.94 140 LEU B CA 1
ATOM 5702 C C . LEU B 1 140 ? 4.125 -3.293 -1.904 1 94.94 140 LEU B C 1
ATOM 5704 O O . LEU B 1 140 ? 3.553 -4.32 -1.53 1 94.94 140 LEU B O 1
ATOM 5708 N N . SER B 1 141 ? 4.125 -2.867 -3.205 1 94.94 141 SER B N 1
ATOM 5709 C CA . SER B 1 141 ? 3.303 -3.596 -4.164 1 94.94 141 SER B CA 1
ATOM 5710 C C . SER B 1 141 ? 4.109 -4 -5.391 1 94.94 141 SER B C 1
ATOM 5712 O O . SER B 1 141 ? 4.086 -5.164 -5.801 1 94.94 141 SER B O 1
ATOM 5714 N N . GLU B 1 142 ? 4.875 -3.111 -6.004 1 96 142 GLU B N 1
ATOM 5715 C CA . GLU B 1 142 ? 5.609 -3.418 -7.227 1 96 142 GLU B CA 1
ATOM 5716 C C . GLU B 1 142 ? 6.699 -4.457 -6.973 1 96 142 GLU B C 1
ATOM 5718 O O . GLU B 1 142 ? 7 -5.273 -7.844 1 96 142 GLU B O 1
ATOM 5723 N N . VAL B 1 143 ? 7.297 -4.406 -5.812 1 96.44 143 VAL B N 1
ATOM 5724 C CA . VAL B 1 143 ? 8.297 -5.402 -5.441 1 96.44 143 VAL B CA 1
ATOM 5725 C C . VAL B 1 143 ? 7.664 -6.793 -5.449 1 96.44 143 VAL B C 1
ATOM 5727 O O . VAL B 1 143 ? 8.281 -7.758 -5.914 1 96.44 143 VAL B O 1
ATOM 5730 N N . ASP B 1 144 ? 6.449 -6.902 -4.922 1 94.19 144 ASP B N 1
ATOM 5731 C CA . ASP B 1 144 ? 5.742 -8.18 -4.953 1 94.19 144 ASP B CA 1
ATOM 5732 C C . ASP B 1 144 ? 5.539 -8.656 -6.387 1 94.19 144 ASP B C 1
ATOM 5734 O O . ASP B 1 144 ? 5.664 -9.852 -6.672 1 94.19 144 ASP B O 1
ATOM 5738 N N . GLN B 1 145 ? 5.242 -7.695 -7.242 1 93.94 145 GLN B N 1
ATOM 5739 C CA . GLN B 1 145 ? 5.059 -8.008 -8.656 1 93.94 145 GLN B CA 1
ATOM 5740 C C . GLN B 1 145 ? 6.336 -8.586 -9.266 1 93.94 145 GLN B C 1
ATOM 5742 O O . GLN B 1 145 ? 6.281 -9.531 -10.055 1 93.94 145 GLN B O 1
ATOM 5747 N N . ILE B 1 146 ? 7.469 -8.078 -8.906 1 96.06 146 ILE B N 1
ATOM 5748 C CA . ILE B 1 146 ? 8.75 -8.547 -9.422 1 96.06 146 ILE B CA 1
ATOM 5749 C C . ILE B 1 146 ? 9.031 -9.953 -8.906 1 96.06 146 ILE B C 1
ATOM 5751 O O . ILE B 1 146 ? 9.469 -10.828 -9.664 1 96.06 146 ILE B O 1
ATOM 5755 N N . VAL B 1 147 ? 8.727 -10.172 -7.66 1 94.5 147 VAL B N 1
ATOM 5756 C CA . VAL B 1 147 ? 9.023 -11.461 -7.035 1 94.5 147 VAL B CA 1
ATOM 5757 C C . VAL B 1 147 ? 8.148 -12.547 -7.66 1 94.5 147 VAL B C 1
ATOM 5759 O O . VAL B 1 147 ? 8.648 -13.602 -8.055 1 94.5 147 VAL B O 1
ATOM 5762 N N . TRP B 1 148 ? 6.871 -12.258 -7.902 1 91.69 148 TRP B N 1
ATOM 5763 C CA . TRP B 1 148 ? 5.918 -13.266 -8.352 1 91.69 148 TRP B CA 1
ATOM 5764 C C . TRP B 1 148 ? 5.965 -13.43 -9.867 1 91.69 148 TRP B C 1
ATOM 5766 O O . TRP B 1 148 ? 5.707 -14.516 -10.391 1 91.69 148 TRP B O 1
ATOM 5776 N N . TYR B 1 149 ? 6.324 -12.344 -10.547 1 94.56 149 TYR B N 1
ATOM 5777 C CA . TYR B 1 149 ? 6.176 -12.391 -12 1 94.56 149 TYR B CA 1
ATOM 5778 C C . TYR B 1 149 ? 7.531 -12.445 -12.688 1 94.56 149 TYR B C 1
ATOM 5780 O O . TYR B 1 149 ? 7.617 -12.719 -13.891 1 94.56 149 TYR B O 1
ATOM 5788 N N . VAL B 1 150 ? 8.617 -12.258 -11.93 1 95.69 150 VAL B N 1
ATOM 5789 C CA . VAL B 1 150 ? 9.906 -12.242 -12.617 1 95.69 150 VAL B CA 1
ATOM 5790 C C . VAL B 1 150 ? 10.859 -13.227 -11.945 1 95.69 150 VAL B C 1
ATOM 5792 O O . VAL B 1 150 ? 11.281 -14.211 -12.562 1 95.69 150 VAL B O 1
ATOM 5795 N N . TYR B 1 151 ? 11.133 -13.141 -10.672 1 94.62 151 TYR B N 1
ATOM 5796 C CA . TYR B 1 151 ? 12.133 -13.984 -10.031 1 94.62 151 TYR B CA 1
ATOM 5797 C C . TYR B 1 151 ? 11.641 -15.43 -9.922 1 94.62 151 TYR B C 1
ATOM 5799 O O . TYR B 1 151 ? 12.383 -16.359 -10.242 1 94.62 151 TYR B O 1
ATOM 5807 N N . GLY B 1 152 ? 10.375 -15.586 -9.461 1 92.5 152 GLY B N 1
ATOM 5808 C CA . GLY B 1 152 ? 9.836 -16.938 -9.422 1 92.5 152 GLY B CA 1
ATOM 5809 C C . GLY B 1 152 ? 9.836 -17.609 -10.781 1 92.5 152 GLY B C 1
ATOM 5810 O O . GLY B 1 152 ? 10.484 -18.641 -10.969 1 92.5 152 GLY B O 1
ATOM 5811 N N . PRO B 1 153 ? 9.211 -16.953 -11.719 1 93.75 153 PRO B N 1
ATOM 5812 C CA . PRO B 1 153 ? 9.164 -17.5 -13.07 1 93.75 153 PRO B CA 1
ATOM 5813 C C . PRO B 1 153 ? 10.547 -17.672 -13.688 1 93.75 153 PRO B C 1
ATOM 5815 O O . PRO B 1 153 ? 10.773 -18.578 -14.484 1 93.75 153 PRO B O 1
ATOM 5818 N N . ALA B 1 154 ? 11.531 -16.891 -13.328 1 93.31 154 ALA B N 1
ATOM 5819 C CA . ALA B 1 154 ? 12.883 -17 -13.875 1 93.31 154 ALA B CA 1
ATOM 5820 C C . ALA B 1 154 ? 13.508 -18.344 -13.508 1 93.31 154 ALA B C 1
ATOM 5822 O O . ALA B 1 154 ? 14.141 -19 -14.344 1 93.31 154 ALA B O 1
ATOM 5823 N N . PHE B 1 155 ? 13.336 -18.797 -12.281 1 89.5 155 PHE B N 1
ATOM 5824 C CA . PHE B 1 155 ? 13.852 -20.094 -11.859 1 89.5 155 PHE B CA 1
ATOM 5825 C C . PHE B 1 155 ? 13.125 -21.219 -12.586 1 89.5 155 PHE B C 1
ATOM 5827 O O . PHE B 1 155 ? 13.727 -22.25 -12.914 1 89.5 155 PHE B O 1
ATOM 5834 N N . ARG B 1 156 ? 11.844 -20.969 -12.844 1 88.62 156 ARG B N 1
ATOM 5835 C CA . ARG B 1 156 ? 11.062 -21.984 -13.539 1 88.62 156 ARG B CA 1
ATOM 5836 C C . ARG B 1 156 ? 11.523 -22.141 -14.984 1 88.62 156 ARG B C 1
ATOM 5838 O O . ARG B 1 156 ? 11.633 -23.266 -15.484 1 88.62 156 ARG B O 1
ATOM 5845 N N . VAL B 1 157 ? 11.828 -21.047 -15.617 1 92.12 157 VAL B N 1
ATOM 5846 C CA . VAL B 1 157 ? 12.312 -21.109 -17 1 92.12 157 VAL B CA 1
ATOM 5847 C C . VAL B 1 157 ? 13.617 -21.891 -17.047 1 92.12 157 VAL B C 1
ATOM 5849 O O . VAL B 1 157 ? 13.773 -22.797 -17.875 1 92.12 157 VAL B O 1
ATOM 5852 N N . LEU B 1 158 ? 14.477 -21.656 -16.172 1 87.44 158 LEU B N 1
ATOM 5853 C CA . LEU B 1 158 ? 15.789 -22.297 -16.203 1 87.44 158 LEU B CA 1
ATOM 5854 C C . LEU B 1 158 ? 15.68 -23.781 -15.859 1 87.44 158 LEU B C 1
ATOM 5856 O O . LEU B 1 158 ? 16.328 -24.609 -16.5 1 87.44 158 LEU B O 1
ATOM 5860 N N . ALA B 1 159 ? 14.906 -24.016 -14.859 1 85.56 159 ALA B N 1
ATOM 5861 C CA . ALA B 1 159 ? 14.703 -25.406 -14.461 1 85.56 159 ALA B CA 1
ATOM 5862 C C . ALA B 1 159 ? 14.125 -26.234 -15.617 1 85.56 159 ALA B C 1
ATOM 5864 O O . ALA B 1 159 ? 14.625 -27.312 -15.938 1 85.56 159 ALA B O 1
ATOM 5865 N N . TYR B 1 160 ? 13.141 -25.688 -16.312 1 90.06 160 TYR B N 1
ATOM 5866 C CA . TYR B 1 160 ? 12.422 -26.469 -17.312 1 90.06 160 TYR B CA 1
ATOM 5867 C C . TYR B 1 160 ? 13.156 -26.438 -18.641 1 90.06 160 TYR B C 1
ATOM 5869 O O . TYR B 1 160 ? 12.93 -27.297 -19.5 1 90.06 160 TYR B O 1
ATOM 5877 N N . LEU B 1 161 ? 14.008 -25.5 -18.797 1 91.25 161 LEU B N 1
ATOM 5878 C CA . LEU B 1 161 ? 14.914 -25.562 -19.938 1 91.25 161 LEU B CA 1
ATOM 5879 C C . LEU B 1 161 ? 15.859 -26.75 -19.828 1 91.25 161 LEU B C 1
ATOM 5881 O O . LEU B 1 161 ? 16.109 -27.438 -20.828 1 91.25 161 LEU B O 1
ATOM 5885 N N . VAL B 1 162 ? 16.328 -27 -18.641 1 86.69 162 VAL B N 1
ATOM 5886 C CA . VAL B 1 162 ? 17.234 -28.125 -18.406 1 86.69 162 VAL B CA 1
ATOM 5887 C C . VAL B 1 162 ? 16.469 -29.438 -18.594 1 86.69 162 VAL B C 1
ATOM 5889 O O . VAL B 1 162 ? 16.969 -30.344 -19.25 1 86.69 162 VAL B O 1
ATOM 5892 N N . VAL B 1 163 ? 15.32 -29.422 -18 1 83.12 163 VAL B N 1
ATOM 5893 C CA . VAL B 1 163 ? 14.492 -30.625 -18.125 1 83.12 163 VAL B CA 1
ATOM 5894 C C . VAL B 1 163 ? 14.172 -30.875 -19.594 1 83.12 163 VAL B C 1
ATOM 5896 O O . VAL B 1 163 ? 14.258 -32 -20.062 1 83.12 163 VAL B O 1
ATOM 5899 N N . SER B 1 164 ? 13.766 -29.859 -20.312 1 88.88 164 SER B N 1
ATOM 5900 C CA . SER B 1 164 ? 13.438 -29.969 -21.734 1 88.88 164 SER B CA 1
ATOM 5901 C C . SER B 1 164 ? 14.633 -30.469 -22.531 1 88.88 164 SER B C 1
ATOM 5903 O O . SER B 1 164 ? 14.492 -31.328 -23.406 1 88.88 164 SER B O 1
ATOM 5905 N N . LEU B 1 165 ? 15.742 -29.969 -22.266 1 88.62 165 LEU B N 1
ATOM 5906 C CA . LEU B 1 165 ? 16.953 -30.359 -22.969 1 88.62 165 LEU B CA 1
ATOM 5907 C C . LEU B 1 165 ? 17.297 -31.828 -22.688 1 88.62 165 LEU B C 1
ATOM 5909 O O . LEU B 1 165 ? 17.688 -32.562 -23.609 1 88.62 165 LEU B O 1
ATOM 5913 N N . ALA B 1 166 ? 17.172 -32.219 -21.484 1 82.69 166 ALA B N 1
ATOM 5914 C CA . ALA B 1 166 ? 17.438 -33.625 -21.125 1 82.69 166 ALA B CA 1
ATOM 5915 C C . ALA B 1 166 ? 16.5 -34.562 -21.859 1 82.69 166 ALA B C 1
ATOM 5917 O O . ALA B 1 166 ? 16.906 -35.625 -22.328 1 82.69 166 ALA B O 1
ATOM 5918 N N . ILE B 1 167 ? 15.242 -34.156 -21.891 1 82.31 167 ILE B N 1
ATOM 5919 C CA . ILE B 1 167 ? 14.25 -34.969 -22.562 1 82.31 167 ILE B CA 1
ATOM 5920 C C . ILE B 1 167 ? 14.555 -35.031 -24.062 1 82.31 167 ILE B C 1
ATOM 5922 O O . ILE B 1 167 ? 14.453 -36.094 -24.688 1 82.31 167 ILE B O 1
ATOM 5926 N N . ILE B 1 168 ? 14.914 -33.969 -24.594 1 87 168 ILE B N 1
ATOM 5927 C CA . ILE B 1 168 ? 15.234 -33.875 -26.016 1 87 168 ILE B CA 1
ATOM 5928 C C . ILE B 1 168 ? 16.453 -34.75 -26.328 1 87 168 ILE B C 1
ATOM 5930 O O . ILE B 1 168 ? 16.484 -35.469 -27.328 1 87 168 ILE B O 1
ATOM 5934 N N . VAL B 1 169 ? 17.453 -34.688 -25.484 1 83.94 169 VAL B N 1
ATOM 5935 C CA . VAL B 1 169 ? 18.656 -35.531 -25.656 1 83.94 169 VAL B CA 1
ATOM 5936 C C . VAL B 1 169 ? 18.281 -37 -25.594 1 83.94 169 VAL B C 1
ATOM 5938 O O . VAL B 1 169 ? 18.75 -37.812 -26.391 1 83.94 169 VAL B O 1
ATOM 5941 N N . LEU B 1 170 ? 17.5 -37.312 -24.609 1 76.56 170 LEU B N 1
ATOM 5942 C CA . LEU B 1 170 ? 17.031 -38.688 -24.484 1 76.56 170 LEU B CA 1
ATOM 5943 C C . LEU B 1 170 ? 16.297 -39.125 -25.75 1 76.56 170 LEU B C 1
ATOM 5945 O O . LEU B 1 170 ? 16.516 -40.25 -26.25 1 76.56 170 LEU B O 1
ATOM 5949 N N . LEU B 1 171 ? 15.461 -38.281 -26.312 1 81.5 171 LEU B N 1
ATOM 5950 C CA . LEU B 1 171 ? 14.695 -38.625 -27.5 1 81.5 171 LEU B CA 1
ATOM 5951 C C . LEU B 1 171 ? 15.609 -38.688 -28.734 1 81.5 171 LEU B C 1
ATOM 5953 O O . LEU B 1 171 ? 15.359 -39.5 -29.641 1 81.5 171 LEU B O 1
ATOM 5957 N N . LEU B 1 172 ? 16.656 -37.938 -28.719 1 85 172 LEU B N 1
ATOM 5958 C CA . LEU B 1 172 ? 17.609 -37.969 -29.812 1 85 172 LEU B CA 1
ATOM 5959 C C . LEU B 1 172 ? 18.344 -39.281 -29.875 1 85 172 LEU B C 1
ATOM 5961 O O . LEU B 1 172 ? 18.625 -39.812 -30.953 1 85 172 LEU B O 1
ATOM 5965 N N . VAL B 1 173 ? 18.641 -39.812 -28.719 1 80.5 173 VAL B N 1
ATOM 5966 C CA . VAL B 1 173 ? 19.328 -41.094 -28.625 1 80.5 173 VAL B CA 1
ATOM 5967 C C . VAL B 1 173 ? 18.391 -42.219 -29.078 1 80.5 173 VAL B C 1
ATOM 5969 O O . VAL B 1 173 ? 18.828 -43.188 -29.719 1 80.5 173 VAL B O 1
ATOM 5972 N N . MET B 1 174 ? 17.156 -42 -28.781 1 76.06 174 MET B N 1
ATOM 5973 C CA . MET B 1 174 ? 16.172 -43.031 -29.156 1 76.06 174 MET B CA 1
ATOM 5974 C C . MET B 1 174 ? 15.805 -42.906 -30.641 1 76.06 174 MET B C 1
ATOM 5976 O O . MET B 1 174 ? 15.836 -43.906 -31.375 1 76.06 174 MET B O 1
ATOM 5980 N N . ASP B 1 175 ? 15.422 -41.688 -31.125 1 83.5 175 ASP B N 1
ATOM 5981 C CA . ASP B 1 175 ? 15.039 -41.406 -32.5 1 83.5 175 ASP B CA 1
ATOM 5982 C C . ASP B 1 175 ? 15.234 -39.938 -32.812 1 83.5 175 ASP B C 1
ATOM 5984 O O . ASP B 1 175 ? 14.406 -39.094 -32.469 1 83.5 175 ASP B O 1
ATOM 5988 N N . PRO B 1 176 ? 16.297 -39.656 -33.531 1 86.5 176 PRO B N 1
ATOM 5989 C CA . PRO B 1 176 ? 16.609 -38.25 -33.812 1 86.5 176 PRO B CA 1
ATOM 5990 C C . PRO B 1 176 ? 15.516 -37.531 -34.594 1 86.5 176 PRO B C 1
ATOM 5992 O O . PRO B 1 176 ? 15.273 -36.344 -34.406 1 86.5 176 PRO B O 1
ATOM 5995 N N . THR B 1 177 ? 14.898 -38.281 -35.531 1 84.94 177 THR B N 1
ATOM 5996 C CA . THR B 1 177 ? 13.844 -37.656 -36.344 1 84.94 177 THR B CA 1
ATOM 5997 C C . THR B 1 177 ? 12.648 -37.281 -35.469 1 84.94 177 THR B C 1
ATOM 5999 O O . THR B 1 177 ? 12.07 -36.219 -35.625 1 84.94 177 THR B O 1
ATOM 6002 N N . LEU B 1 178 ? 12.352 -38.156 -34.562 1 80.56 178 LEU B N 1
ATOM 6003 C CA . LEU B 1 178 ? 11.281 -37.875 -33.594 1 80.56 178 LEU B CA 1
ATOM 6004 C C . LEU B 1 178 ? 11.609 -36.688 -32.719 1 80.56 178 LEU B C 1
ATOM 6006 O O . LEU B 1 178 ? 10.766 -35.812 -32.5 1 80.56 178 LEU B O 1
ATOM 6010 N N . ALA B 1 179 ? 12.789 -36.688 -32.25 1 83.88 179 ALA B N 1
ATOM 6011 C CA . ALA B 1 179 ? 13.234 -35.625 -31.344 1 83.88 179 ALA B CA 1
ATOM 6012 C C . ALA B 1 179 ? 13.141 -34.25 -32 1 83.88 179 ALA B C 1
ATOM 6014 O O . ALA B 1 179 ? 12.625 -33.312 -31.422 1 83.88 179 ALA B O 1
ATOM 6015 N N . LEU B 1 180 ? 13.602 -34.188 -33.188 1 87.56 180 LEU B N 1
ATOM 6016 C CA . LEU B 1 180 ? 13.633 -32.906 -33.906 1 87.56 180 LEU B CA 1
ATOM 6017 C C . LEU B 1 180 ? 12.227 -32.469 -34.281 1 87.56 180 LEU B C 1
ATOM 6019 O O . LEU B 1 180 ? 11.922 -31.281 -34.25 1 87.56 180 LEU B O 1
ATOM 6023 N N . THR B 1 181 ? 11.453 -33.375 -34.625 1 83.75 181 THR B N 1
ATOM 6024 C CA . THR B 1 181 ? 10.086 -33.031 -35.031 1 83.75 181 THR B CA 1
ATOM 6025 C C . THR B 1 181 ? 9.297 -32.469 -33.844 1 83.75 181 THR B C 1
ATOM 6027 O O . THR B 1 181 ? 8.648 -31.438 -33.938 1 83.75 181 THR B O 1
ATOM 6030 N N . VAL B 1 182 ? 9.375 -33.156 -32.75 1 83.38 182 VAL B N 1
ATOM 6031 C CA . VAL B 1 182 ? 8.625 -32.75 -31.547 1 83.38 182 VAL B CA 1
ATOM 6032 C C . VAL B 1 182 ? 9.156 -31.406 -31.062 1 83.38 182 VAL B C 1
ATOM 6034 O O . VAL B 1 182 ? 8.375 -30.531 -30.688 1 83.38 182 VAL B O 1
ATOM 6037 N N . ALA B 1 183 ? 10.438 -31.297 -31.062 1 86.75 183 ALA B N 1
ATOM 6038 C CA . ALA B 1 183 ? 11.055 -30.047 -30.609 1 86.75 183 ALA B CA 1
ATOM 6039 C C . ALA B 1 183 ? 10.633 -28.875 -31.5 1 86.75 183 ALA B C 1
ATOM 6041 O O . ALA B 1 183 ? 10.352 -27.781 -31 1 86.75 183 ALA B O 1
ATOM 6042 N N . THR B 1 184 ? 10.602 -29.125 -32.75 1 87.31 184 THR B N 1
ATOM 6043 C CA . THR B 1 184 ? 10.273 -28.062 -33.688 1 87.31 184 THR B CA 1
ATOM 6044 C C . THR B 1 184 ? 8.789 -27.703 -33.625 1 87.31 184 THR B C 1
ATOM 6046 O O . THR B 1 184 ? 8.43 -26.531 -33.656 1 87.31 184 THR B O 1
ATOM 6049 N N . VAL B 1 185 ? 7.973 -28.656 -33.5 1 85.19 185 VAL B N 1
ATOM 6050 C CA . VAL B 1 185 ? 6.535 -28.406 -33.5 1 85.19 185 VAL B CA 1
ATOM 6051 C C . VAL B 1 185 ? 6.141 -27.719 -32.188 1 85.19 185 VAL B C 1
ATOM 6053 O O . VAL B 1 185 ? 5.465 -26.688 -32.219 1 85.19 185 VAL B O 1
ATOM 6056 N N . LEU B 1 186 ? 6.57 -28.297 -31.078 1 88.06 186 LEU B N 1
ATOM 6057 C CA . LEU B 1 186 ? 6.219 -27.719 -29.781 1 88.06 186 LEU B CA 1
ATOM 6058 C C . LEU B 1 186 ? 6.922 -26.391 -29.578 1 88.06 186 LEU B C 1
ATOM 6060 O O . LEU B 1 186 ? 6.305 -25.422 -29.141 1 88.06 186 LEU B O 1
ATOM 6064 N N . GLY B 1 187 ? 8.227 -26.375 -29.828 1 90.12 187 GLY B N 1
ATOM 6065 C CA . GLY B 1 187 ? 8.977 -25.141 -29.719 1 90.12 187 GLY B CA 1
ATOM 6066 C C . GLY B 1 187 ? 8.461 -24.047 -30.641 1 90.12 187 GLY B C 1
ATOM 6067 O O . GLY B 1 187 ? 8.359 -22.875 -30.234 1 90.12 187 GLY B O 1
ATOM 6068 N N . GLY B 1 188 ? 8.18 -24.469 -31.844 1 92.12 188 GLY B N 1
ATOM 6069 C CA . GLY B 1 188 ? 7.648 -23.516 -32.812 1 92.12 188 GLY B CA 1
ATOM 6070 C C . GLY B 1 188 ? 6.27 -23.016 -32.438 1 92.12 188 GLY B C 1
ATOM 6071 O O . GLY B 1 188 ? 5.988 -21.812 -32.562 1 92.12 188 GLY B O 1
ATOM 6072 N N . ALA B 1 189 ? 5.406 -23.875 -31.938 1 92.31 189 ALA B N 1
ATOM 6073 C CA . ALA B 1 189 ? 4.055 -23.484 -31.562 1 92.31 189 ALA B CA 1
ATOM 6074 C C . ALA B 1 189 ? 4.074 -22.5 -30.391 1 92.31 189 ALA B C 1
ATOM 6076 O O . ALA B 1 189 ? 3.443 -21.453 -30.438 1 92.31 189 ALA B O 1
ATOM 6077 N N . TYR B 1 190 ? 4.82 -22.828 -29.328 1 94.38 190 TYR B N 1
ATOM 6078 C CA . TYR B 1 190 ? 4.906 -21.969 -28.156 1 94.38 190 TYR B CA 1
ATOM 6079 C C . TYR B 1 190 ? 5.625 -20.656 -28.5 1 94.38 190 TYR B C 1
ATOM 6081 O O . TYR B 1 190 ? 5.273 -19.594 -27.984 1 94.38 190 TYR B O 1
ATOM 6089 N N . GLY B 1 191 ? 6.656 -20.797 -29.375 1 94.88 191 GLY B N 1
ATOM 6090 C CA . GLY B 1 191 ? 7.352 -19.594 -29.812 1 94.88 191 GLY B CA 1
ATOM 6091 C C . GLY B 1 191 ? 6.461 -18.641 -30.578 1 94.88 191 GLY B C 1
ATOM 6092 O O . GLY B 1 191 ? 6.516 -17.422 -30.359 1 94.88 191 GLY B O 1
ATOM 6093 N N . LEU B 1 192 ? 5.637 -19.203 -31.422 1 94.38 192 LEU B N 1
ATOM 6094 C CA . LEU B 1 192 ? 4.723 -18.391 -32.219 1 94.38 192 LEU B CA 1
ATOM 6095 C C . LEU B 1 192 ? 3.676 -17.719 -31.328 1 94.38 192 LEU B C 1
ATOM 6097 O O . LEU B 1 192 ? 3.406 -16.531 -31.484 1 94.38 192 LEU B O 1
ATOM 6101 N N . VAL B 1 193 ? 3.082 -18.453 -30.438 1 95.25 193 VAL B N 1
ATOM 6102 C CA . VAL B 1 193 ? 2.076 -17.906 -29.547 1 95.25 193 VAL B CA 1
ATOM 6103 C C . VAL B 1 193 ? 2.693 -16.797 -28.703 1 95.25 193 VAL B C 1
ATOM 6105 O O . VAL B 1 193 ? 2.09 -15.727 -28.516 1 95.25 193 VAL B O 1
ATOM 6108 N N . PHE B 1 194 ? 3.873 -17.016 -28.219 1 95.31 194 PHE B N 1
ATOM 6109 C CA . PHE B 1 194 ? 4.543 -16.016 -27.391 1 95.31 194 PHE B CA 1
ATOM 6110 C C . PHE B 1 194 ? 4.805 -14.742 -28.172 1 95.31 194 PHE B C 1
ATOM 6112 O O . PHE B 1 194 ? 4.637 -13.633 -27.656 1 95.31 194 PHE B O 1
ATOM 6119 N N . PHE B 1 195 ? 5.195 -14.898 -29.375 1 94.19 195 PHE B N 1
ATOM 6120 C CA . PHE B 1 195 ? 5.504 -13.75 -30.234 1 94.19 195 PHE B CA 1
ATOM 6121 C C . PHE B 1 195 ? 4.258 -12.906 -30.469 1 94.19 195 PHE B C 1
ATOM 6123 O O . PHE B 1 195 ? 4.344 -11.672 -30.547 1 94.19 195 PHE B O 1
ATOM 6130 N N . VAL B 1 196 ? 3.168 -13.508 -30.469 1 94.12 196 VAL B N 1
ATOM 6131 C CA . VAL B 1 196 ? 1.916 -12.805 -30.734 1 94.12 196 VAL B CA 1
ATOM 6132 C C . VAL B 1 196 ? 1.444 -12.094 -29.469 1 94.12 196 VAL B C 1
ATOM 6134 O O . VAL B 1 196 ? 0.948 -10.969 -29.531 1 94.12 196 VAL B O 1
ATOM 6137 N N . VAL B 1 197 ? 1.686 -12.727 -28.344 1 96.06 197 VAL B N 1
ATOM 6138 C CA . VAL B 1 197 ? 1.06 -12.219 -27.125 1 96.06 197 VAL B CA 1
ATOM 6139 C C . VAL B 1 197 ? 2.035 -11.312 -26.375 1 96.06 197 VAL B C 1
ATOM 6141 O O . VAL B 1 197 ? 1.628 -10.516 -25.531 1 96.06 197 VAL B O 1
ATOM 6144 N N . LYS B 1 198 ? 3.295 -11.391 -26.719 1 96 198 LYS B N 1
ATOM 6145 C CA . LYS B 1 198 ? 4.309 -10.664 -25.953 1 96 198 LYS B CA 1
ATOM 6146 C C . LYS B 1 198 ? 4.043 -9.164 -25.969 1 96 198 LYS B C 1
ATOM 6148 O O . LYS B 1 198 ? 4.242 -8.477 -24.969 1 96 198 LYS B O 1
ATOM 6153 N N . GLY B 1 199 ? 3.559 -8.602 -27.094 1 95.75 199 GLY B N 1
ATOM 6154 C CA . GLY B 1 199 ? 3.244 -7.184 -27.188 1 95.75 199 GLY B CA 1
ATOM 6155 C C . GLY B 1 199 ? 2.088 -6.766 -26.297 1 95.75 199 GLY B C 1
ATOM 6156 O O . GLY B 1 199 ? 2.145 -5.723 -25.641 1 95.75 199 GLY B O 1
ATOM 6157 N N . VAL B 1 200 ? 1.104 -7.621 -26.344 1 96.69 200 VAL B N 1
ATOM 6158 C CA . VAL B 1 200 ? -0.065 -7.348 -25.516 1 96.69 200 VAL B CA 1
ATOM 6159 C C . VAL B 1 200 ? 0.321 -7.414 -24.031 1 96.69 200 VAL B C 1
ATOM 6161 O O . VAL B 1 200 ? -0.044 -6.535 -23.25 1 96.69 200 VAL B O 1
ATOM 6164 N N . LEU B 1 201 ? 1.07 -8.359 -23.656 1 97 201 LEU B N 1
ATOM 6165 C CA . LEU B 1 201 ? 1.487 -8.539 -22.281 1 97 201 LEU B CA 1
ATOM 6166 C C . LEU B 1 201 ? 2.311 -7.352 -21.797 1 97 201 LEU B C 1
ATOM 6168 O O . LEU B 1 201 ? 2.146 -6.891 -20.672 1 97 201 LEU B O 1
ATOM 6172 N N . GLY B 1 202 ? 3.154 -6.84 -22.656 1 96.44 202 GLY B N 1
ATOM 6173 C CA . GLY B 1 202 ? 3.928 -5.656 -22.312 1 96.44 202 GLY B CA 1
ATOM 6174 C C . GLY B 1 202 ? 3.07 -4.418 -22.125 1 96.44 202 GLY B C 1
ATOM 6175 O O . GLY B 1 202 ? 3.277 -3.652 -21.172 1 96.44 202 GLY B O 1
ATOM 6176 N N . ARG B 1 203 ? 2.107 -4.281 -22.938 1 96.88 203 ARG B N 1
ATOM 6177 C CA . ARG B 1 203 ? 1.235 -3.115 -22.891 1 96.88 203 ARG B CA 1
ATOM 6178 C C . ARG B 1 203 ? 0.348 -3.141 -21.656 1 96.88 203 ARG B C 1
ATOM 6180 O O . ARG B 1 203 ? 0.228 -2.137 -20.953 1 96.88 203 ARG B O 1
ATOM 6187 N N . ILE B 1 204 ? -0.246 -4.27 -21.438 1 97.12 204 ILE B N 1
ATOM 6188 C CA . ILE B 1 204 ? -1.151 -4.34 -20.297 1 97.12 204 ILE B CA 1
ATOM 6189 C C . ILE B 1 204 ? -0.348 -4.301 -18.984 1 97.12 204 ILE B C 1
ATOM 6191 O O . ILE B 1 204 ? -0.836 -3.824 -17.969 1 97.12 204 ILE B O 1
ATOM 6195 N N . GLY B 1 205 ? 0.94 -4.758 -19.062 1 97.06 205 GLY B N 1
ATOM 6196 C CA . GLY B 1 205 ? 1.805 -4.641 -17.891 1 97.06 205 GLY B CA 1
ATOM 6197 C C . GLY B 1 205 ? 2.078 -3.203 -17.5 1 97.06 205 GLY B C 1
ATOM 6198 O O . GLY B 1 205 ? 2.051 -2.867 -16.312 1 97.06 205 GLY B O 1
ATOM 6199 N N . ARG B 1 206 ? 2.281 -2.355 -18.438 1 97 206 ARG B N 1
ATOM 6200 C CA . ARG B 1 206 ? 2.518 -0.938 -18.172 1 97 206 ARG B CA 1
ATOM 6201 C C . ARG B 1 206 ? 1.258 -0.257 -17.656 1 97 206 ARG B C 1
ATOM 6203 O O . ARG B 1 206 ? 1.317 0.521 -16.703 1 97 206 ARG B O 1
ATOM 6210 N N . ASP B 1 207 ? 0.179 -0.614 -18.25 1 97.62 207 ASP B N 1
ATOM 6211 C CA . ASP B 1 207 ? -1.081 -0.011 -17.828 1 97.62 207 ASP B CA 1
ATOM 6212 C C . ASP B 1 207 ? -1.48 -0.491 -16.438 1 97.62 207 ASP B C 1
ATOM 6214 O O . ASP B 1 207 ? -2.098 0.253 -15.664 1 97.62 207 ASP B O 1
ATOM 6218 N N . ARG B 1 208 ? -1.176 -1.698 -16.156 1 96.69 208 ARG B N 1
ATOM 6219 C CA . ARG B 1 208 ? -1.417 -2.229 -14.828 1 96.69 208 ARG B CA 1
ATOM 6220 C C . ARG B 1 208 ? -0.642 -1.438 -13.773 1 96.69 208 ARG B C 1
ATOM 6222 O O . ARG B 1 208 ? -1.171 -1.134 -12.703 1 96.69 208 ARG B O 1
ATOM 6229 N N . SER B 1 209 ? 0.575 -1.124 -14.047 1 96.75 209 SER B N 1
ATOM 6230 C CA . SER B 1 209 ? 1.396 -0.343 -13.125 1 96.75 209 SER B CA 1
ATOM 6231 C C . SER B 1 209 ? 0.826 1.058 -12.93 1 96.75 209 SER B C 1
ATOM 6233 O O . SER B 1 209 ? 0.796 1.569 -11.812 1 96.75 209 SER B O 1
ATOM 6235 N N . ALA B 1 210 ? 0.348 1.634 -13.984 1 96.44 210 ALA B N 1
ATOM 6236 C CA . ALA B 1 210 ? -0.271 2.955 -13.914 1 96.44 210 ALA B CA 1
ATOM 6237 C C . ALA B 1 210 ? -1.57 2.908 -13.109 1 96.44 210 ALA B C 1
ATOM 6239 O O . ALA B 1 210 ? -1.843 3.801 -12.305 1 96.44 210 ALA B O 1
ATOM 6240 N N . ALA B 1 211 ? -2.383 1.914 -13.375 1 97 211 ALA B N 1
ATOM 6241 C CA . ALA B 1 211 ? -3.627 1.739 -12.625 1 97 211 ALA B CA 1
ATOM 6242 C C . ALA B 1 211 ? -3.352 1.552 -11.141 1 97 211 ALA B C 1
ATOM 6244 O O . ALA B 1 211 ? -4.094 2.062 -10.297 1 97 211 ALA B O 1
ATOM 6245 N N . ASN B 1 212 ? -2.285 0.833 -10.867 1 96.5 212 ASN B N 1
ATOM 6246 C CA . ASN B 1 212 ? -1.921 0.594 -9.477 1 96.5 212 ASN B CA 1
ATOM 6247 C C . ASN B 1 212 ? -1.487 1.883 -8.781 1 96.5 212 ASN B C 1
ATOM 6249 O O . ASN B 1 212 ? -1.773 2.082 -7.602 1 96.5 212 ASN B O 1
ATOM 6253 N N . ARG B 1 213 ? -0.837 2.723 -9.508 1 95.38 213 ARG B N 1
ATOM 6254 C CA . ARG B 1 213 ? -0.474 4.035 -8.984 1 95.38 213 ARG B CA 1
ATOM 6255 C C . ARG B 1 213 ? -1.716 4.84 -8.609 1 95.38 213 ARG B C 1
ATOM 6257 O O . ARG B 1 213 ? -1.777 5.434 -7.535 1 95.38 213 ARG B O 1
ATOM 6264 N N . GLU B 1 214 ? -2.639 4.812 -9.461 1 94.81 214 GLU B N 1
ATOM 6265 C CA . GLU B 1 214 ? -3.881 5.539 -9.227 1 94.81 214 GLU B CA 1
ATOM 6266 C C . GLU B 1 214 ? -4.633 4.969 -8.023 1 94.81 214 GLU B C 1
ATOM 6268 O O . GLU B 1 214 ? -5.207 5.719 -7.234 1 94.81 214 GLU B O 1
ATOM 6273 N N . ARG B 1 215 ? -4.629 3.691 -7.891 1 95.75 215 ARG B N 1
ATOM 6274 C CA . ARG B 1 215 ? -5.277 3.045 -6.754 1 95.75 215 ARG B CA 1
ATOM 6275 C C . ARG B 1 215 ? -4.656 3.498 -5.438 1 95.75 215 ARG B C 1
ATOM 6277 O O . ARG B 1 215 ? -5.367 3.908 -4.52 1 95.75 215 ARG B O 1
ATOM 6284 N N . PHE B 1 216 ? -3.33 3.504 -5.387 1 94.62 216 PHE B N 1
ATOM 6285 C CA . PHE B 1 216 ? -2.613 3.875 -4.172 1 94.62 216 PHE B CA 1
ATOM 6286 C C . PHE B 1 216 ? -2.809 5.355 -3.859 1 94.62 216 PHE B C 1
ATOM 6288 O O . PHE B 1 216 ? -3.068 5.723 -2.711 1 94.62 216 PHE B O 1
ATOM 6295 N N . THR B 1 217 ? -2.77 6.156 -4.848 1 93 217 THR B N 1
ATOM 6296 C CA . THR B 1 217 ? -2.887 7.598 -4.652 1 93 217 THR B CA 1
ATOM 6297 C C . THR B 1 217 ? -4.301 7.969 -4.215 1 93 217 THR B C 1
ATOM 6299 O O . THR B 1 217 ? -4.48 8.758 -3.283 1 93 217 THR B O 1
ATOM 6302 N N . THR B 1 218 ? -5.297 7.379 -4.859 1 92.56 218 THR B N 1
ATOM 6303 C CA . THR B 1 218 ? -6.684 7.699 -4.539 1 92.56 218 THR B CA 1
ATOM 6304 C C . THR B 1 218 ? -7.035 7.215 -3.133 1 92.56 218 THR B C 1
ATOM 6306 O O . THR B 1 218 ? -7.648 7.949 -2.355 1 92.56 218 THR B O 1
ATOM 6309 N N . ALA B 1 219 ? -6.648 6.016 -2.824 1 93.62 219 ALA B N 1
ATOM 6310 C CA . ALA B 1 219 ? -6.91 5.48 -1.491 1 93.62 219 ALA B CA 1
ATOM 6311 C C . ALA B 1 219 ? -6.188 6.293 -0.422 1 93.62 219 ALA B C 1
ATOM 6313 O O . ALA B 1 219 ? -6.762 6.613 0.621 1 93.62 219 ALA B O 1
ATOM 6314 N N . GLY B 1 220 ? -4.941 6.621 -0.692 1 91.31 220 GLY B N 1
ATOM 6315 C CA . GLY B 1 220 ? -4.164 7.418 0.243 1 91.31 220 GLY B CA 1
ATOM 6316 C C . GLY B 1 220 ? -4.746 8.797 0.479 1 91.31 220 GLY B C 1
ATOM 6317 O O . GLY B 1 220 ? -4.879 9.234 1.624 1 91.31 220 GLY B O 1
ATOM 6318 N N . GLU B 1 221 ? -5.164 9.438 -0.561 1 88.25 221 GLU B N 1
ATOM 6319 C CA . GLU B 1 221 ? -5.742 10.773 -0.46 1 88.25 221 GLU B CA 1
ATOM 6320 C C . GLU B 1 221 ? -7.078 10.742 0.282 1 88.25 221 GLU B C 1
ATOM 6322 O O . GLU B 1 221 ? -7.355 11.617 1.104 1 88.25 221 GLU B O 1
ATOM 6327 N N . ALA B 1 222 ? -7.875 9.781 -0.039 1 90.06 222 ALA B N 1
ATOM 6328 C CA . ALA B 1 222 ? -9.188 9.656 0.585 1 90.06 222 ALA B CA 1
ATOM 6329 C C . ALA B 1 222 ? -9.07 9.477 2.096 1 90.06 222 ALA B C 1
ATOM 6331 O O . ALA B 1 222 ? -9.789 10.125 2.865 1 90.06 222 ALA B O 1
ATOM 6332 N N . LEU B 1 223 ? -8.109 8.695 2.488 1 89.94 223 LEU B N 1
ATOM 6333 C CA . LEU B 1 223 ? -7.961 8.391 3.906 1 89.94 223 LEU B CA 1
ATOM 6334 C C . LEU B 1 223 ? -7.266 9.531 4.641 1 89.94 223 LEU B C 1
ATOM 6336 O O . LEU B 1 223 ? -7.562 9.797 5.805 1 89.94 223 LEU B O 1
ATOM 6340 N N . ASP B 1 224 ? -6.445 10.234 3.914 1 85.5 224 ASP B N 1
ATOM 6341 C CA . ASP B 1 224 ? -5.75 11.383 4.492 1 85.5 224 ASP B CA 1
ATOM 6342 C C . ASP B 1 224 ? -6.699 12.562 4.684 1 85.5 224 ASP B C 1
ATOM 6344 O O . ASP B 1 224 ? -6.578 13.312 5.656 1 85.5 224 ASP B O 1
ATOM 6348 N N . ALA B 1 225 ? -7.641 12.734 3.736 1 85.56 225 ALA B N 1
ATOM 6349 C CA . ALA B 1 225 ? -8.57 13.859 3.762 1 85.56 225 ALA B CA 1
ATOM 6350 C C . ALA B 1 225 ? -9.945 13.43 4.25 1 85.56 225 ALA B C 1
ATOM 6352 O O . ALA B 1 225 ? -10.961 14.008 3.865 1 85.56 225 ALA B O 1
ATOM 6353 N N . ILE B 1 226 ? -10.016 12.414 5.117 1 88.19 226 ILE B N 1
ATOM 6354 C CA . ILE B 1 226 ? -11.273 11.766 5.484 1 88.19 226 ILE B CA 1
ATOM 6355 C C . ILE B 1 226 ? -12.195 12.781 6.148 1 88.19 226 ILE B C 1
ATOM 6357 O O . ILE B 1 226 ? -13.406 12.766 5.93 1 88.19 226 ILE B O 1
ATOM 6361 N N . LYS B 1 227 ? -11.68 13.68 7.023 1 86.44 227 LYS B N 1
ATOM 6362 C CA . LYS B 1 227 ? -12.484 14.68 7.719 1 86.44 227 LYS B CA 1
ATOM 6363 C C . LYS B 1 227 ? -13.172 15.617 6.727 1 86.44 227 LYS B C 1
ATOM 6365 O O . LYS B 1 227 ? -14.375 15.836 6.809 1 86.44 227 LYS B O 1
ATOM 6370 N N . GLU B 1 228 ? -12.414 16.078 5.797 1 86.56 228 GLU B N 1
ATOM 6371 C CA . GLU B 1 228 ? -12.938 17 4.789 1 86.56 228 GLU B CA 1
ATOM 6372 C C . GLU B 1 228 ? -13.922 16.297 3.855 1 86.56 228 GLU B C 1
ATOM 6374 O O . GLU B 1 228 ? -14.953 16.875 3.494 1 86.56 228 GLU B O 1
ATOM 6379 N N . ILE B 1 229 ? -13.617 15.109 3.562 1 86.25 229 ILE B N 1
ATOM 6380 C CA . ILE B 1 229 ? -14.453 14.367 2.621 1 86.25 229 ILE B CA 1
ATOM 6381 C C . ILE B 1 229 ? -15.82 14.094 3.242 1 86.25 229 ILE B C 1
ATOM 6383 O O . ILE B 1 229 ? -16.844 14.18 2.562 1 86.25 229 ILE B O 1
ATOM 6387 N N . LYS B 1 230 ? -15.789 13.805 4.445 1 85.19 230 LYS B N 1
ATOM 6388 C CA . LYS B 1 230 ? -17.047 13.539 5.137 1 85.19 230 LYS B CA 1
ATOM 6389 C C . LYS B 1 230 ? -17.891 14.805 5.242 1 85.19 230 LYS B C 1
ATOM 6391 O O . LYS B 1 230 ? -19.109 14.758 5.059 1 85.19 230 LYS B O 1
ATOM 6396 N N . LEU B 1 231 ? -17.266 15.867 5.48 1 86.06 231 LEU B N 1
ATOM 6397 C CA . LEU B 1 231 ? -17.984 17.125 5.664 1 86.06 231 LEU B CA 1
ATOM 6398 C C . LEU B 1 231 ? -18.531 17.625 4.336 1 86.06 231 LEU B C 1
ATOM 6400 O O . LEU B 1 231 ? -19.609 18.219 4.289 1 86.06 231 LEU B O 1
ATOM 6404 N N . LEU B 1 232 ? -17.703 17.344 3.289 1 83.75 232 LEU B N 1
ATOM 6405 C CA . LEU B 1 232 ? -18.125 17.828 1.977 1 83.75 232 LEU B CA 1
ATOM 6406 C C . LEU B 1 232 ? -19.047 16.812 1.302 1 83.75 232 LEU B C 1
ATOM 6408 O O . LEU B 1 232 ? -19.641 17.109 0.26 1 83.75 232 LEU B O 1
ATOM 6412 N N . ARG B 1 233 ? -19.172 15.688 1.842 1 81 233 ARG B N 1
ATOM 6413 C CA . ARG B 1 233 ? -20.016 14.633 1.307 1 81 233 ARG B CA 1
ATOM 6414 C C . ARG B 1 233 ? -19.562 14.211 -0.084 1 81 233 ARG B C 1
ATOM 6416 O O . ARG B 1 233 ? -20.359 14.156 -1.02 1 81 233 ARG B O 1
ATOM 6423 N N . ARG B 1 234 ? -18.312 14.055 -0.14 1 81.44 234 ARG B N 1
ATOM 6424 C CA . ARG B 1 234 ? -17.75 13.719 -1.443 1 81.44 234 ARG B CA 1
ATOM 6425 C C . ARG B 1 234 ? -17.203 12.297 -1.452 1 81.44 234 ARG B C 1
ATOM 6427 O O . ARG B 1 234 ? -16.25 12 -2.174 1 81.44 234 ARG B O 1
ATOM 6434 N N . GLU B 1 235 ? -17.75 11.445 -0.678 1 84.75 235 GLU B N 1
ATOM 6435 C CA . GLU B 1 235 ? -17.297 10.062 -0.603 1 84.75 235 GLU B CA 1
ATOM 6436 C C . GLU B 1 235 ? -17.422 9.367 -1.954 1 84.75 235 GLU B C 1
ATOM 6438 O O . GLU B 1 235 ? -16.516 8.648 -2.377 1 84.75 235 GLU B O 1
ATOM 6443 N N . HIS B 1 236 ? -18.438 9.695 -2.668 1 83.75 236 HIS B N 1
ATOM 6444 C CA . HIS B 1 236 ? -18.719 9.039 -3.939 1 83.75 236 HIS B CA 1
ATOM 6445 C C . HIS B 1 236 ? -17.703 9.438 -5 1 83.75 236 HIS B C 1
ATOM 6447 O O . HIS B 1 236 ? -17.375 8.641 -5.887 1 83.75 236 HIS B O 1
ATOM 6453 N N . SER B 1 237 ? -17.25 10.625 -4.844 1 84.5 237 SER B N 1
ATOM 6454 C CA . SER B 1 237 ? -16.281 11.102 -5.836 1 84.5 237 SER B CA 1
ATOM 6455 C C . SER B 1 237 ? -14.984 10.297 -5.773 1 84.5 237 SER B C 1
ATOM 6457 O O . SER B 1 237 ? -14.383 9.992 -6.805 1 84.5 237 SER B O 1
ATOM 6459 N N . TYR B 1 238 ? -14.586 10.039 -4.613 1 87.31 238 TYR B N 1
ATOM 6460 C CA . TYR B 1 238 ? -13.352 9.273 -4.469 1 87.31 238 TYR B CA 1
ATOM 6461 C C . TYR B 1 238 ? -13.562 7.816 -4.867 1 87.31 238 TYR B C 1
ATOM 6463 O O . TYR B 1 238 ? -12.656 7.18 -5.406 1 87.31 238 TYR B O 1
ATOM 6471 N N . LEU B 1 239 ? -14.742 7.316 -4.672 1 90.25 239 LEU B N 1
ATOM 6472 C CA . LEU B 1 239 ? -15.047 5.965 -5.133 1 90.25 239 LEU B CA 1
ATOM 6473 C C . LEU B 1 239 ? -15.078 5.91 -6.656 1 90.25 239 LEU B C 1
ATOM 6475 O O . LEU B 1 239 ? -14.617 4.934 -7.254 1 90.25 239 LEU B O 1
ATOM 6479 N N . ALA B 1 240 ? -15.594 6.953 -7.211 1 90 240 ALA B N 1
ATOM 6480 C CA . ALA B 1 240 ? -15.695 7.027 -8.664 1 90 240 ALA B CA 1
ATOM 6481 C C . ALA B 1 240 ? -14.312 7.121 -9.305 1 90 240 ALA B C 1
ATOM 6483 O O . ALA B 1 240 ? -14.125 6.711 -10.453 1 90 240 ALA B O 1
ATOM 6484 N N . ARG B 1 241 ? -13.383 7.602 -8.562 1 89 241 ARG B N 1
ATOM 6485 C CA . ARG B 1 241 ? -12.008 7.668 -9.039 1 89 241 ARG B CA 1
ATOM 6486 C C . ARG B 1 241 ? -11.289 6.344 -8.82 1 89 241 ARG B C 1
ATOM 6488 O O . ARG B 1 241 ? -10.5 5.91 -9.664 1 89 241 ARG B O 1
ATOM 6495 N N . PHE B 1 242 ? -11.578 5.699 -7.754 1 95.06 242 PHE B N 1
ATOM 6496 C CA . PHE B 1 242 ? -10.914 4.457 -7.383 1 95.06 242 PHE B CA 1
ATOM 6497 C C . PHE B 1 242 ? -11.406 3.297 -8.234 1 95.06 242 PHE B C 1
ATOM 6499 O O . PHE B 1 242 ? -10.625 2.445 -8.656 1 95.06 242 PHE B O 1
ATOM 6506 N N . ASP B 1 243 ? -12.625 3.244 -8.562 1 95.5 243 ASP B N 1
ATOM 6507 C CA . ASP B 1 243 ? -13.289 2.096 -9.164 1 95.5 243 ASP B CA 1
ATOM 6508 C C . ASP B 1 243 ? -12.719 1.795 -10.547 1 95.5 243 ASP B C 1
ATOM 6510 O O . ASP B 1 243 ? -12.336 0.658 -10.836 1 95.5 243 ASP B O 1
ATOM 6514 N N . PRO B 1 244 ? -12.57 2.826 -11.383 1 95.12 244 PRO B N 1
ATOM 6515 C CA . PRO B 1 244 ? -12.039 2.508 -12.703 1 95.12 244 PRO B CA 1
ATOM 6516 C C . PRO B 1 244 ? -10.594 2.02 -12.656 1 95.12 244 PRO B C 1
ATOM 6518 O O . PRO B 1 244 ? -10.211 1.129 -13.422 1 95.12 244 PRO B O 1
ATOM 6521 N N . ALA B 1 245 ? -9.797 2.627 -11.828 1 96.44 245 ALA B N 1
ATOM 6522 C CA . ALA B 1 245 ? -8.406 2.197 -11.695 1 96.44 245 ALA B CA 1
ATOM 6523 C C . ALA B 1 245 ? -8.32 0.773 -11.156 1 96.44 245 ALA B C 1
ATOM 6525 O O . ALA B 1 245 ? -7.527 -0.035 -11.641 1 96.44 245 ALA B O 1
ATOM 6526 N N . SER B 1 246 ? -9.156 0.499 -10.18 1 96.94 246 SER B N 1
ATOM 6527 C CA . SER B 1 246 ? -9.211 -0.832 -9.578 1 96.94 246 SER B CA 1
ATOM 6528 C C . SER B 1 246 ? -9.672 -1.875 -10.594 1 96.94 246 SER B C 1
ATOM 6530 O O . SER B 1 246 ? -9.117 -2.977 -10.648 1 96.94 246 SER B O 1
ATOM 6532 N N . MET B 1 247 ? -10.672 -1.56 -11.414 1 97 247 MET B N 1
ATOM 6533 C CA . MET B 1 247 ? -11.188 -2.459 -12.445 1 97 247 MET B CA 1
ATOM 6534 C C . MET B 1 247 ? -10.141 -2.729 -13.516 1 97 247 MET B C 1
ATOM 6536 O O . MET B 1 247 ? -9.953 -3.871 -13.93 1 97 247 MET B O 1
ATOM 6540 N N . ARG B 1 248 ? -9.484 -1.679 -13.945 1 96.62 248 ARG B N 1
ATOM 6541 C CA . ARG B 1 248 ? -8.43 -1.828 -14.938 1 96.62 248 ARG B CA 1
ATOM 6542 C C . ARG B 1 248 ? -7.312 -2.721 -14.422 1 96.62 248 ARG B C 1
ATOM 6544 O O . ARG B 1 248 ? -6.844 -3.617 -15.125 1 96.62 248 ARG B O 1
ATOM 6551 N N . PHE B 1 249 ? -6.914 -2.5 -13.203 1 96.94 249 PHE B N 1
ATOM 6552 C CA . PHE B 1 249 ? -5.887 -3.312 -12.562 1 96.94 249 PHE B CA 1
ATOM 6553 C C . PHE B 1 249 ? -6.285 -4.781 -12.547 1 96.94 249 PHE B C 1
ATOM 6555 O O . PHE B 1 249 ? -5.512 -5.645 -12.969 1 96.94 249 PHE B O 1
ATOM 6562 N N . ALA B 1 250 ? -7.504 -5.07 -12.117 1 96.56 250 ALA B N 1
ATOM 6563 C CA . ALA B 1 250 ? -8.008 -6.434 -12 1 96.56 250 ALA B CA 1
ATOM 6564 C C . ALA B 1 250 ? -8.141 -7.094 -13.367 1 96.56 250 ALA B C 1
ATOM 6566 O O . ALA B 1 250 ? -7.77 -8.258 -13.539 1 96.56 250 ALA B O 1
ATOM 6567 N N . ARG B 1 251 ? -8.609 -6.371 -14.336 1 96.38 251 ARG B N 1
ATOM 6568 C CA . ARG B 1 251 ? -8.797 -6.902 -15.68 1 96.38 251 ARG B CA 1
ATOM 6569 C C . ARG B 1 251 ? -7.465 -7.285 -16.312 1 96.38 251 ARG B C 1
ATOM 6571 O O . ARG B 1 251 ? -7.355 -8.32 -16.969 1 96.38 251 ARG B O 1
ATOM 6578 N N . HIS B 1 252 ? -6.484 -6.418 -16.156 1 96.69 252 HIS B N 1
ATOM 6579 C CA . HIS B 1 252 ? -5.172 -6.707 -16.719 1 96.69 252 HIS B CA 1
ATOM 6580 C C . HIS B 1 252 ? -4.543 -7.93 -16.062 1 96.69 252 HIS B C 1
ATOM 6582 O O . HIS B 1 252 ? -3.912 -8.75 -16.734 1 96.69 252 HIS B O 1
ATOM 6588 N N . GLN B 1 253 ? -4.773 -8.047 -14.773 1 95.44 253 GLN B N 1
ATOM 6589 C CA . GLN B 1 253 ? -4.281 -9.227 -14.078 1 95.44 253 GLN B CA 1
ATOM 6590 C C . GLN B 1 253 ? -4.953 -10.5 -14.602 1 95.44 253 GLN B C 1
ATOM 6592 O O . GLN B 1 253 ? -4.289 -11.516 -14.82 1 95.44 253 GLN B O 1
ATOM 6597 N N . ALA B 1 254 ? -6.238 -10.43 -14.82 1 95.38 254 ALA B N 1
ATOM 6598 C CA . ALA B 1 254 ? -6.996 -11.57 -15.344 1 95.38 254 ALA B CA 1
ATOM 6599 C C . ALA B 1 254 ? -6.523 -11.938 -16.75 1 95.38 254 ALA B C 1
ATOM 6601 O O . ALA B 1 254 ? -6.34 -13.117 -17.062 1 95.38 254 ALA B O 1
ATOM 6602 N N . THR B 1 255 ? -6.309 -10.938 -17.547 1 95.94 255 THR B N 1
ATOM 6603 C CA . THR B 1 255 ? -5.863 -11.148 -18.922 1 95.94 255 THR B CA 1
ATOM 6604 C C . THR B 1 255 ? -4.473 -11.781 -18.938 1 95.94 255 THR B C 1
ATOM 6606 O O . THR B 1 255 ? -4.219 -12.703 -19.719 1 95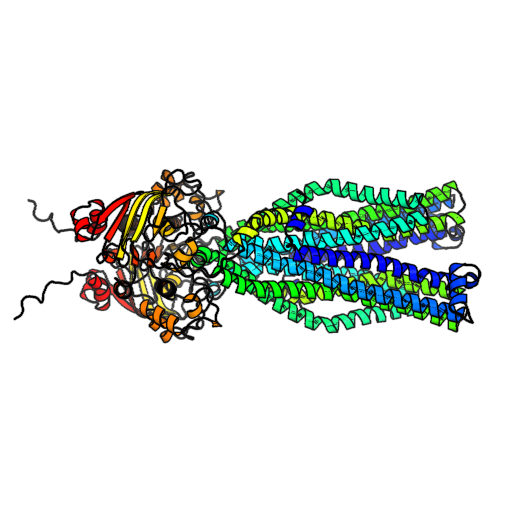.94 255 THR B O 1
ATOM 6609 N N . ALA B 1 256 ? -3.621 -11.273 -18.094 1 95.88 256 ALA B N 1
ATOM 6610 C CA . ALA B 1 256 ? -2.264 -11.812 -18.031 1 95.88 256 ALA B CA 1
ATOM 6611 C C . ALA B 1 256 ? -2.273 -13.281 -17.625 1 95.88 256 ALA B C 1
ATOM 6613 O O . ALA B 1 256 ? -1.558 -14.102 -18.203 1 95.88 256 ALA B O 1
ATOM 6614 N N . THR B 1 257 ? -3.07 -13.594 -16.641 1 93 257 THR B N 1
ATOM 6615 C CA . THR B 1 257 ? -3.172 -14.969 -16.172 1 93 257 THR B CA 1
ATOM 6616 C C . THR B 1 257 ? -3.729 -15.875 -17.266 1 93 257 THR B C 1
ATOM 6618 O O . THR B 1 257 ? -3.219 -16.984 -17.5 1 93 257 THR B O 1
ATOM 6621 N N . THR B 1 258 ? -4.672 -15.398 -18.016 1 93.81 258 THR B N 1
ATOM 6622 C CA . THR B 1 258 ? -5.293 -16.172 -19.094 1 93.81 258 THR B CA 1
ATOM 6623 C C . THR B 1 258 ? -4.305 -16.406 -20.234 1 93.81 258 THR B C 1
ATOM 6625 O O . THR B 1 258 ? -4.145 -17.531 -20.703 1 93.81 258 THR B O 1
ATOM 6628 N N . LEU B 1 259 ? -3.625 -15.375 -20.578 1 94.25 259 LEU B N 1
ATOM 6629 C CA . LEU B 1 259 ? -2.703 -15.477 -21.703 1 94.25 259 LEU B CA 1
ATOM 6630 C C . LEU B 1 259 ? -1.515 -16.359 -21.359 1 94.25 259 LEU B C 1
ATOM 6632 O O . LEU B 1 259 ? -0.915 -16.984 -22.234 1 94.25 259 LEU B O 1
ATOM 6636 N N . ALA B 1 260 ? -1.265 -16.438 -20.094 1 94.25 260 ALA B N 1
ATOM 6637 C CA . ALA B 1 260 ? -0.144 -17.266 -19.656 1 94.25 260 ALA B CA 1
ATOM 6638 C C . ALA B 1 260 ? -0.531 -18.75 -19.641 1 94.25 260 ALA B C 1
ATOM 6640 O O . ALA B 1 260 ? 0.305 -19.609 -19.875 1 94.25 260 ALA B O 1
ATOM 6641 N N . GLU B 1 261 ? -1.79 -19.047 -19.391 1 91.19 261 GLU B N 1
ATOM 6642 C CA . GLU B 1 261 ? -2.148 -20.422 -19.078 1 91.19 261 GLU B CA 1
ATOM 6643 C C . GLU B 1 261 ? -2.92 -21.062 -20.219 1 91.19 261 GLU B C 1
ATOM 6645 O O . GLU B 1 261 ? -2.855 -22.281 -20.422 1 91.19 261 GLU B O 1
ATOM 6650 N N . VAL B 1 262 ? -3.525 -20.359 -21.125 1 89 262 VAL B N 1
ATOM 6651 C CA . VAL B 1 262 ? -4.52 -20.859 -22.062 1 89 262 VAL B CA 1
ATOM 6652 C C . VAL B 1 262 ? -3.822 -21.594 -23.219 1 89 262 VAL B C 1
ATOM 6654 O O . VAL B 1 262 ? -4.32 -22.594 -23.719 1 89 262 VAL B O 1
ATOM 6657 N N . PRO B 1 263 ? -2.652 -21.156 -23.641 1 88.19 263 PRO B N 1
ATOM 6658 C CA . PRO B 1 263 ? -2.033 -21.812 -24.781 1 88.19 263 PRO B CA 1
ATOM 6659 C C . PRO B 1 263 ? -1.782 -23.297 -24.547 1 88.19 263 PRO B C 1
ATOM 6661 O O . PRO B 1 263 ? -1.762 -24.094 -25.484 1 88.19 263 PRO B O 1
ATOM 6664 N N . ARG B 1 264 ? -1.671 -23.688 -23.297 1 89.62 264 ARG B N 1
ATOM 6665 C CA . ARG B 1 264 ? -1.467 -25.078 -22.953 1 89.62 264 ARG B CA 1
ATOM 6666 C C . ARG B 1 264 ? -2.533 -25.969 -23.578 1 89.62 264 ARG B C 1
ATOM 6668 O O . ARG B 1 264 ? -2.215 -26.984 -24.203 1 89.62 264 ARG B O 1
ATOM 6675 N N . TYR B 1 265 ? -3.732 -25.609 -23.484 1 86.75 265 TYR B N 1
ATOM 6676 C CA . TYR B 1 265 ? -4.852 -26.438 -23.906 1 86.75 265 TYR B CA 1
ATOM 6677 C C . TYR B 1 265 ? -4.93 -26.516 -25.438 1 86.75 265 TYR B C 1
ATOM 6679 O O . TYR B 1 265 ? -5.238 -27.562 -26 1 86.75 265 TYR B O 1
ATOM 6687 N N . LEU B 1 266 ? -4.539 -25.453 -26.062 1 83 266 LEU B N 1
ATOM 6688 C CA . LEU B 1 266 ? -4.551 -25.422 -27.531 1 83 266 LEU B CA 1
ATOM 6689 C C . LEU B 1 266 ? -3.404 -26.25 -28.094 1 83 266 LEU B C 1
ATOM 6691 O O . LEU B 1 266 ? -3.598 -27.016 -29.047 1 83 266 LEU B O 1
ATOM 6695 N N . ILE B 1 267 ? -2.289 -26.172 -27.5 1 88.94 267 ILE B N 1
ATOM 6696 C CA . ILE B 1 267 ? -1.117 -26.891 -27.984 1 88.94 267 ILE B CA 1
ATOM 6697 C C . ILE B 1 267 ? -1.251 -28.375 -27.672 1 88.94 267 ILE B C 1
ATOM 6699 O O . ILE B 1 267 ? -0.835 -29.234 -28.453 1 88.94 267 ILE B O 1
ATOM 6703 N N . GLU B 1 268 ? -1.812 -28.656 -26.484 1 85.94 268 GLU B N 1
ATOM 6704 C CA . GLU B 1 268 ? -2.104 -30.047 -26.156 1 85.94 268 GLU B CA 1
ATOM 6705 C C . GLU B 1 268 ? -3.025 -30.672 -27.188 1 85.94 268 GLU B C 1
ATOM 6707 O O . GLU B 1 268 ? -2.811 -31.812 -27.609 1 85.94 268 GLU B O 1
ATOM 6712 N N . ALA B 1 269 ? -4.02 -29.969 -27.625 1 81.12 269 ALA B N 1
ATOM 6713 C CA . ALA B 1 269 ? -4.941 -30.453 -28.641 1 81.12 269 ALA B CA 1
ATOM 6714 C C . ALA B 1 269 ? -4.223 -30.688 -29.969 1 81.12 269 ALA B C 1
ATOM 6716 O O . ALA B 1 269 ? -4.465 -31.672 -30.641 1 81.12 269 ALA B O 1
ATOM 6717 N N . LEU B 1 270 ? -3.342 -29.828 -30.219 1 79.5 270 LEU B N 1
ATOM 6718 C CA . LEU B 1 270 ? -2.568 -29.953 -31.438 1 79.5 270 LEU B CA 1
ATOM 6719 C C . LEU B 1 270 ? -1.616 -31.141 -31.375 1 79.5 270 LEU B C 1
ATOM 6721 O O . LEU B 1 270 ? -1.429 -31.859 -32.344 1 79.5 270 LEU B O 1
ATOM 6725 N N . GLY B 1 271 ? -1.029 -31.328 -30.203 1 80.69 271 GLY B N 1
ATOM 6726 C CA . GLY B 1 271 ? -0.131 -32.469 -30.016 1 80.69 271 GLY B CA 1
ATOM 6727 C C . GLY B 1 271 ? -0.826 -33.812 -30.125 1 80.69 271 GLY B C 1
ATOM 6728 O O . GLY B 1 271 ? -0.365 -34.688 -30.844 1 80.69 271 GLY B O 1
ATOM 6729 N N . PHE B 1 272 ? -1.935 -33.938 -29.469 1 78.56 272 PHE B N 1
ATOM 6730 C CA . PHE B 1 272 ? -2.691 -35.188 -29.531 1 78.56 272 PHE B CA 1
ATOM 6731 C C . PHE B 1 272 ? -3.256 -35.406 -30.938 1 78.56 272 PHE B C 1
ATOM 6733 O O . PHE B 1 272 ? -3.281 -36.531 -31.422 1 78.56 272 PHE B O 1
ATOM 6740 N N . GLY B 1 273 ? -3.713 -34.312 -31.484 1 77.38 273 GLY B N 1
ATOM 6741 C CA . GLY B 1 273 ? -4.164 -34.406 -32.875 1 77.38 273 GLY B CA 1
ATOM 6742 C C . GLY B 1 273 ? -3.076 -34.844 -33.812 1 77.38 273 GLY B C 1
ATOM 6743 O O . GLY B 1 273 ? -3.334 -35.656 -34.719 1 77.38 273 GLY B O 1
ATOM 6744 N N . GLY B 1 274 ? -1.908 -34.344 -33.594 1 77.88 274 GLY B N 1
ATOM 6745 C CA . GLY B 1 274 ? -0.78 -34.781 -34.406 1 77.88 274 GLY B CA 1
ATOM 6746 C C . GLY B 1 274 ? -0.46 -36.25 -34.25 1 77.88 274 GLY B C 1
ATOM 6747 O O . GLY B 1 274 ? -0.156 -36.906 -35.25 1 77.88 274 GLY B O 1
ATOM 6748 N N . ILE B 1 275 ? -0.544 -36.75 -33.062 1 79.62 275 ILE B N 1
ATOM 6749 C CA . ILE B 1 275 ? -0.28 -38.188 -32.812 1 79.62 275 ILE B CA 1
ATOM 6750 C C . ILE B 1 275 ? -1.349 -39.031 -33.469 1 79.62 275 ILE B C 1
ATOM 6752 O O . ILE B 1 275 ? -1.04 -40.062 -34.094 1 79.62 275 ILE B O 1
ATOM 6756 N N . LEU B 1 276 ? -2.564 -38.594 -33.406 1 81.94 276 LEU B N 1
ATOM 6757 C CA . LEU B 1 276 ? -3.66 -39.312 -34.062 1 81.94 276 LEU B CA 1
ATOM 6758 C C . LEU B 1 276 ? -3.488 -39.281 -35.562 1 81.94 276 LEU B C 1
ATOM 6760 O O . LEU B 1 276 ? -3.717 -40.312 -36.219 1 81.94 276 LEU B O 1
ATOM 6764 N N . ALA B 1 277 ? -3.107 -38.219 -36.062 1 81.31 277 ALA B N 1
ATOM 6765 C CA . ALA B 1 277 ? -2.881 -38.094 -37.5 1 81.31 277 ALA B CA 1
ATOM 6766 C C . ALA B 1 277 ? -1.738 -39 -37.938 1 81.31 277 ALA B C 1
ATOM 6768 O O . ALA B 1 277 ? -1.815 -39.625 -39 1 81.31 277 ALA B O 1
ATOM 6769 N N . LEU B 1 278 ? -0.783 -39.031 -37.156 1 78.88 278 LEU B N 1
ATOM 6770 C CA . LEU B 1 278 ? 0.355 -39.906 -37.469 1 78.88 278 LEU B CA 1
ATOM 6771 C C . LEU B 1 278 ? -0.053 -41.375 -37.406 1 78.88 278 LEU B C 1
ATOM 6773 O O . LEU B 1 278 ? 0.378 -42.156 -38.281 1 78.88 278 LEU B O 1
ATOM 6777 N N . ALA B 1 279 ? -0.826 -41.719 -36.469 1 80.62 279 ALA B N 1
ATOM 6778 C CA . ALA B 1 279 ? -1.312 -43.094 -36.344 1 80.62 279 ALA B CA 1
ATOM 6779 C C . ALA B 1 279 ? -2.115 -43.5 -37.594 1 80.62 279 ALA B C 1
ATOM 6781 O O . ALA B 1 279 ? -1.904 -44.562 -38.156 1 80.62 279 ALA B O 1
ATOM 6782 N N . VAL B 1 280 ? -2.945 -42.656 -38 1 80.81 280 VAL B N 1
ATOM 6783 C CA . VAL B 1 280 ? -3.787 -42.906 -39.156 1 80.81 280 VAL B CA 1
ATOM 6784 C C . VAL B 1 280 ? -2.924 -43 -40.406 1 80.81 280 VAL B C 1
ATOM 6786 O O . VAL B 1 280 ? -3.145 -43.875 -41.25 1 80.81 280 VAL B O 1
ATOM 6789 N N . PHE B 1 281 ? -2.033 -42.188 -40.469 1 79.44 281 PHE B N 1
ATOM 6790 C CA . PHE B 1 281 ? -1.149 -42.156 -41.625 1 79.44 281 PHE B CA 1
ATOM 6791 C C . PHE B 1 281 ? -0.337 -43.438 -41.719 1 79.44 281 PHE B C 1
ATOM 6793 O O . PHE B 1 281 ? -0.247 -44.031 -42.812 1 79.44 281 PHE B O 1
ATOM 6800 N N . LEU B 1 282 ? 0.228 -43.812 -40.594 1 77.38 282 LEU B N 1
ATOM 6801 C CA . LEU B 1 282 ? 1.054 -45 -40.594 1 77.38 282 LEU B CA 1
ATOM 6802 C C . LEU B 1 282 ? 0.212 -46.25 -40.875 1 77.38 282 LEU B C 1
ATOM 6804 O O . LEU B 1 282 ? 0.68 -47.188 -41.531 1 77.38 282 LEU B O 1
ATOM 6808 N N . MET B 1 283 ? -0.898 -46.25 -40.406 1 76.44 283 MET B N 1
ATOM 6809 C CA . MET B 1 283 ? -1.813 -47.344 -40.625 1 76.44 283 MET B CA 1
ATOM 6810 C C . MET B 1 283 ? -2.176 -47.469 -42.125 1 76.44 283 MET B C 1
ATOM 6812 O O . MET B 1 283 ? -2.242 -48.562 -42.656 1 76.44 283 MET B O 1
ATOM 6816 N N . LEU B 1 284 ? -2.418 -46.406 -42.719 1 76.5 284 LEU B N 1
ATOM 6817 C CA . LEU B 1 284 ? -2.82 -46.406 -44.125 1 76.5 284 LEU B CA 1
ATOM 6818 C C . LEU B 1 284 ? -1.64 -46.75 -45 1 76.5 284 LEU B C 1
ATOM 6820 O O . LEU B 1 284 ? -1.819 -47.344 -46.062 1 76.5 284 LEU B O 1
ATOM 6824 N N . LYS B 1 285 ? -0.567 -46.375 -44.562 1 74.94 285 LYS B N 1
ATOM 6825 C CA . LYS B 1 285 ? 0.613 -46.625 -45.406 1 74.94 285 LYS B CA 1
ATOM 6826 C C . LYS B 1 285 ? 1.109 -48.062 -45.281 1 74.94 285 LYS B C 1
ATOM 6828 O O . LYS B 1 285 ? 1.34 -48.719 -46.281 1 74.94 285 LYS B O 1
ATOM 6833 N N . ASP B 1 286 ? 1.493 -48.5 -44.031 1 65.5 286 ASP B N 1
ATOM 6834 C CA . ASP B 1 286 ? 2.23 -49.719 -43.844 1 65.5 286 ASP B CA 1
ATOM 6835 C C . ASP B 1 286 ? 1.286 -50.875 -43.531 1 65.5 286 ASP B C 1
ATOM 6837 O O . ASP B 1 286 ? 1.666 -52.062 -43.625 1 65.5 286 ASP B O 1
ATOM 6841 N N . GLY B 1 287 ? 0.086 -50.594 -43.344 1 61.94 287 GLY B N 1
ATOM 6842 C CA . GLY B 1 287 ? -0.89 -51.625 -43 1 61.94 287 GLY B CA 1
ATOM 6843 C C . GLY B 1 287 ? -0.519 -52.438 -41.781 1 61.94 287 GLY B C 1
ATOM 6844 O O . GLY B 1 287 ? -1.303 -53.25 -41.312 1 61.94 287 GLY B O 1
ATOM 6845 N N . ASP B 1 288 ? 0.824 -52.344 -41.406 1 59.5 288 ASP B N 1
ATOM 6846 C CA . ASP B 1 288 ? 1.278 -53.188 -40.281 1 59.5 288 ASP B CA 1
ATOM 6847 C C . ASP B 1 288 ? 1.124 -52.438 -38.938 1 59.5 288 ASP B C 1
ATOM 6849 O O . ASP B 1 288 ? 1.856 -51.5 -38.688 1 59.5 288 ASP B O 1
ATOM 6853 N N . MET B 1 289 ? 0.14 -52.781 -38.25 1 59.66 289 MET B N 1
ATOM 6854 C CA . MET B 1 289 ? -0.197 -52.188 -36.969 1 59.66 289 MET B CA 1
ATOM 6855 C C . MET B 1 289 ? 0.852 -52.5 -35.938 1 59.66 289 MET B C 1
ATOM 6857 O O . MET B 1 289 ? 1.057 -51.75 -34.969 1 59.66 289 MET B O 1
ATOM 6861 N N . GLY B 1 290 ? 1.47 -53.594 -36.188 1 57.5 290 GLY B N 1
ATOM 6862 C CA . GLY B 1 290 ? 2.418 -54.062 -35.188 1 57.5 290 GLY B CA 1
ATOM 6863 C C . GLY B 1 290 ? 3.59 -53.125 -35 1 57.5 290 GLY B C 1
ATOM 6864 O O . GLY B 1 290 ? 4.047 -52.906 -33.875 1 57.5 290 GLY B O 1
ATOM 6865 N N . SER B 1 291 ? 3.971 -52.562 -35.938 1 58.31 291 SER B N 1
ATOM 6866 C CA . SER B 1 291 ? 5.125 -51.656 -35.844 1 58.31 291 SER B CA 1
ATOM 6867 C C . SER B 1 291 ? 4.699 -50.219 -35.531 1 58.31 291 SER B C 1
ATOM 6869 O O . SER B 1 291 ? 5.5 -49.438 -35.031 1 58.31 291 SER B O 1
ATOM 6871 N N . THR B 1 292 ? 3.516 -49.938 -35.719 1 65.75 292 THR B N 1
ATOM 6872 C CA . THR B 1 292 ? 3.002 -48.594 -35.562 1 65.75 292 THR B CA 1
ATOM 6873 C C . THR B 1 292 ? 2.766 -48.25 -34.094 1 65.75 292 THR B C 1
ATOM 6875 O O . THR B 1 292 ? 3.049 -47.125 -33.656 1 65.75 292 THR B O 1
ATOM 6878 N N . LEU B 1 293 ? 2.371 -49.188 -33.375 1 68.62 293 LEU B N 1
ATOM 6879 C CA . LEU B 1 293 ? 1.957 -48.938 -32 1 68.62 293 LEU B CA 1
ATOM 6880 C C . LEU B 1 293 ? 3.145 -48.5 -31.141 1 68.62 293 LEU B C 1
ATOM 6882 O O . LEU B 1 293 ? 3.049 -47.531 -30.391 1 68.62 293 LEU B O 1
ATOM 6886 N N . PRO B 1 294 ? 4.309 -49.188 -31.328 1 64.06 294 PRO B N 1
ATOM 6887 C CA . PRO B 1 294 ? 5.469 -48.75 -30.547 1 64.06 294 PRO B CA 1
ATOM 6888 C C . PRO B 1 294 ? 5.914 -47.344 -30.906 1 64.06 294 PRO B C 1
ATOM 6890 O O . PRO B 1 294 ? 6.297 -46.562 -30.016 1 64.06 294 PRO B O 1
ATOM 6893 N N . LEU B 1 295 ? 5.82 -47.094 -32.125 1 67.75 295 LEU B N 1
ATOM 6894 C CA . LEU B 1 295 ? 6.207 -45.75 -32.562 1 67.75 295 LEU B CA 1
ATOM 6895 C C . LEU B 1 295 ? 5.258 -44.719 -32 1 67.75 295 LEU B C 1
ATOM 6897 O O . LEU B 1 295 ? 5.691 -43.625 -31.594 1 67.75 295 LEU B O 1
ATOM 6901 N N . LEU B 1 296 ? 3.979 -44.906 -32 1 73.94 296 LEU B N 1
ATOM 6902 C CA . LEU B 1 296 ? 2.984 -44 -31.453 1 73.94 296 LEU B CA 1
ATOM 6903 C C . LEU B 1 296 ? 3.182 -43.844 -29.953 1 73.94 296 LEU B C 1
ATOM 6905 O O . LEU B 1 296 ? 2.992 -42.719 -29.422 1 73.94 296 LEU B O 1
ATOM 6909 N N . GLY B 1 297 ? 3.52 -44.875 -29.328 1 70.75 297 GLY B N 1
ATOM 6910 C CA . GLY B 1 297 ? 3.811 -44.812 -27.906 1 70.75 297 GLY B CA 1
ATOM 6911 C C . GLY B 1 297 ? 4.984 -43.906 -27.578 1 70.75 297 GLY B C 1
ATOM 6912 O O . GLY B 1 297 ? 4.949 -43.156 -26.594 1 70.75 297 GLY B O 1
ATOM 6913 N N . LEU B 1 298 ? 5.949 -44.062 -28.438 1 70.19 298 LEU B N 1
ATOM 6914 C CA . LEU B 1 298 ? 7.133 -43.219 -28.25 1 70.19 298 LEU B CA 1
ATOM 6915 C C . LEU B 1 298 ? 6.797 -41.75 -28.422 1 70.19 298 LEU B C 1
ATOM 6917 O O . LEU B 1 298 ? 7.258 -40.906 -27.656 1 70.19 298 LEU B O 1
ATOM 6921 N N . TYR B 1 299 ? 6.043 -41.406 -29.391 1 73.5 299 TYR B N 1
ATOM 6922 C CA . TYR B 1 299 ? 5.648 -40.031 -29.641 1 73.5 299 TYR B CA 1
ATOM 6923 C C . TYR B 1 299 ? 4.738 -39.5 -28.531 1 73.5 299 TYR B C 1
ATOM 6925 O O . TYR B 1 299 ? 4.855 -38.344 -28.125 1 73.5 299 TYR B O 1
ATOM 6933 N N . ALA B 1 300 ? 3.865 -40.312 -28.109 1 72.19 300 ALA B N 1
ATOM 6934 C CA . ALA B 1 300 ? 2.979 -39.938 -27.016 1 72.19 300 ALA B CA 1
ATOM 6935 C C . ALA B 1 300 ? 3.768 -39.688 -25.734 1 72.19 300 ALA B C 1
ATOM 6937 O O . ALA B 1 300 ? 3.48 -38.75 -25 1 72.19 300 ALA B O 1
ATOM 6938 N N . PHE B 1 301 ? 4.668 -40.531 -25.531 1 67 301 PHE B N 1
ATOM 6939 C CA . PHE B 1 301 ? 5.527 -40.375 -24.359 1 67 301 PHE B CA 1
ATOM 6940 C C . PHE B 1 301 ? 6.316 -39.062 -24.422 1 67 301 PHE B C 1
ATOM 6942 O O . PHE B 1 301 ? 6.398 -38.344 -23.438 1 67 301 PHE B O 1
ATOM 6949 N N . ALA B 1 302 ? 6.93 -38.812 -25.562 1 72.56 302 ALA B N 1
ATOM 6950 C CA . ALA B 1 302 ? 7.703 -37.594 -25.766 1 72.56 302 ALA B CA 1
ATOM 6951 C C . ALA B 1 302 ? 6.848 -36.375 -25.531 1 72.56 302 ALA B C 1
ATOM 6953 O O . ALA B 1 302 ? 7.285 -35.406 -24.875 1 72.56 302 ALA B O 1
ATOM 6954 N N . GLY B 1 303 ? 5.68 -36.375 -26.094 1 76.5 303 GLY B N 1
ATOM 6955 C CA . GLY B 1 303 ? 4.77 -35.281 -25.891 1 76.5 303 GLY B CA 1
ATOM 6956 C C . GLY B 1 303 ? 4.336 -35.094 -24.453 1 76.5 303 GLY B C 1
ATOM 6957 O O . GLY B 1 303 ? 4.297 -33.969 -23.938 1 76.5 303 GLY B O 1
ATOM 6958 N N . TYR B 1 304 ? 4.059 -36.156 -23.828 1 74.06 304 TYR B N 1
ATOM 6959 C CA . TYR B 1 304 ? 3.592 -36.156 -22.453 1 74.06 304 TYR B CA 1
ATOM 6960 C C . TYR B 1 304 ? 4.652 -35.562 -21.516 1 74.06 304 TYR B C 1
ATOM 6962 O O . TYR B 1 304 ? 4.328 -34.906 -20.516 1 74.06 304 TYR B O 1
ATOM 6970 N N . ARG B 1 305 ? 5.879 -35.781 -21.906 1 72.5 305 ARG B N 1
ATOM 6971 C CA . ARG B 1 305 ? 6.977 -35.312 -21.047 1 72.5 305 ARG B CA 1
ATOM 6972 C C . ARG B 1 305 ? 7.391 -33.906 -21.406 1 72.5 305 ARG B C 1
ATOM 6974 O O . ARG B 1 305 ? 7.734 -33.094 -20.531 1 72.5 305 ARG B O 1
ATOM 6981 N N . LEU B 1 306 ? 7.398 -33.656 -22.703 1 83.06 306 LEU B N 1
ATOM 6982 C CA . LEU B 1 306 ? 7.973 -32.375 -23.141 1 83.06 306 LEU B CA 1
ATOM 6983 C C . LEU B 1 306 ? 6.945 -31.266 -23.062 1 83.06 306 LEU B C 1
ATOM 6985 O O . LEU B 1 306 ? 7.305 -30.094 -22.859 1 83.06 306 LEU B O 1
ATOM 6989 N N . LEU B 1 307 ? 5.684 -31.594 -23.234 1 87.5 307 LEU B N 1
ATOM 6990 C CA . LEU B 1 307 ? 4.648 -30.578 -23.328 1 87.5 307 LEU B CA 1
ATOM 6991 C C . LEU B 1 307 ? 4.555 -29.797 -22.016 1 87.5 307 LEU B C 1
ATOM 6993 O O . LEU B 1 307 ? 4.527 -28.562 -22.016 1 87.5 307 LEU B O 1
ATOM 6997 N N . PRO B 1 308 ? 4.539 -30.453 -20.828 1 85.5 308 PRO B N 1
ATOM 6998 C CA . PRO B 1 308 ? 4.488 -29.688 -19.578 1 85.5 308 PRO B CA 1
ATOM 6999 C C . PRO B 1 308 ? 5.707 -28.797 -19.391 1 85.5 308 PRO B C 1
ATOM 7001 O O . PRO B 1 308 ? 5.574 -27.672 -18.906 1 85.5 308 PRO B O 1
ATOM 7004 N N . ALA B 1 309 ? 6.844 -29.312 -19.781 1 87.56 309 ALA B N 1
ATOM 7005 C CA . ALA B 1 309 ? 8.062 -28.516 -19.656 1 87.56 309 ALA B CA 1
ATOM 7006 C C . ALA B 1 309 ? 7.992 -27.281 -20.547 1 87.56 309 ALA B C 1
ATOM 7008 O O . ALA B 1 309 ? 8.305 -26.172 -20.094 1 87.56 309 ALA B O 1
ATOM 7009 N N . ALA B 1 310 ? 7.582 -27.484 -21.781 1 91.81 310 ALA B N 1
ATOM 7010 C CA . ALA B 1 310 ? 7.449 -26.359 -22.703 1 91.81 310 ALA B CA 1
ATOM 7011 C C . ALA B 1 310 ? 6.398 -25.375 -22.219 1 91.81 310 ALA B C 1
ATOM 7013 O O . ALA B 1 310 ? 6.57 -24.156 -22.344 1 91.81 310 ALA B O 1
ATOM 7014 N N . GLN B 1 311 ? 5.355 -25.859 -21.672 1 93 311 GLN B N 1
ATOM 7015 C CA . GLN B 1 311 ? 4.289 -25.016 -21.141 1 93 311 GLN B CA 1
ATOM 7016 C C . GLN B 1 311 ? 4.789 -24.172 -19.969 1 93 311 GLN B C 1
ATOM 7018 O O . GLN B 1 311 ? 4.449 -23 -19.859 1 93 311 GLN B O 1
ATOM 7023 N N . GLN B 1 312 ? 5.543 -24.781 -19.094 1 93.06 312 GLN B N 1
ATOM 7024 C CA . GLN B 1 312 ? 6.082 -24.062 -17.938 1 93.06 312 GLN B CA 1
ATOM 7025 C C . GLN B 1 312 ? 7.012 -22.938 -18.391 1 93.06 312 GLN B C 1
ATOM 7027 O O . GLN B 1 312 ? 7 -21.844 -17.812 1 93.06 312 GLN B O 1
ATOM 7032 N N . ILE B 1 313 ? 7.773 -23.234 -19.406 1 94.94 313 ILE B N 1
ATOM 7033 C CA . ILE B 1 313 ? 8.664 -22.219 -19.953 1 94.94 313 ILE B CA 1
ATOM 7034 C C . ILE B 1 313 ? 7.844 -21.062 -20.516 1 94.94 313 ILE B C 1
ATOM 7036 O O . ILE B 1 313 ? 8.109 -19.891 -20.219 1 94.94 313 ILE B O 1
ATOM 7040 N N . TYR B 1 314 ? 6.848 -21.391 -21.25 1 96 314 TYR B N 1
ATOM 7041 C CA . TYR B 1 314 ? 6 -20.375 -21.859 1 96 314 TYR B CA 1
ATOM 7042 C C . TYR B 1 314 ? 5.301 -19.531 -20.797 1 96 314 TYR B C 1
ATOM 7044 O O . TYR B 1 314 ? 5.301 -18.297 -20.891 1 96 314 TYR B O 1
ATOM 7052 N N . GLU B 1 315 ? 4.707 -20.172 -19.875 1 96.12 315 GLU B N 1
ATOM 7053 C CA . GLU B 1 315 ? 3.998 -19.469 -18.812 1 96.12 315 GLU B CA 1
ATOM 7054 C C . GLU B 1 315 ? 4.926 -18.516 -18.062 1 96.12 315 GLU B C 1
ATOM 7056 O O . GLU B 1 315 ? 4.551 -17.375 -17.781 1 96.12 315 GLU B O 1
ATOM 7061 N N . ALA B 1 316 ? 6.07 -19.031 -17.766 1 95.75 316 ALA B N 1
ATOM 7062 C CA . ALA B 1 316 ? 7.051 -18.219 -17.031 1 95.75 316 ALA B CA 1
ATOM 7063 C C . ALA B 1 316 ? 7.492 -17.016 -17.844 1 95.75 316 ALA B C 1
ATOM 7065 O O . ALA B 1 316 ? 7.594 -15.906 -17.328 1 95.75 316 ALA B O 1
ATOM 7066 N N . MET B 1 317 ? 7.684 -17.281 -19.125 1 96 317 MET B N 1
ATOM 7067 C CA . MET B 1 317 ? 8.086 -16.188 -20.016 1 96 317 MET B CA 1
ATOM 7068 C C . MET B 1 317 ? 6.98 -15.148 -20.141 1 96 317 MET B C 1
ATOM 7070 O O . MET B 1 317 ? 7.254 -13.945 -20.172 1 96 317 MET B O 1
ATOM 7074 N N . SER B 1 318 ? 5.797 -15.602 -20.219 1 96.69 318 SER B N 1
ATOM 7075 C CA . SER B 1 318 ? 4.645 -14.711 -20.312 1 96.69 318 SER B CA 1
ATOM 7076 C C . SER B 1 318 ? 4.496 -13.867 -19.047 1 96.69 318 SER B C 1
ATOM 7078 O O . SER B 1 318 ? 4.27 -12.656 -19.125 1 96.69 318 SER B O 1
ATOM 7080 N N . ARG B 1 319 ? 4.668 -14.492 -17.953 1 96.31 319 ARG B N 1
ATOM 7081 C CA . ARG B 1 319 ? 4.582 -13.781 -16.688 1 96.31 319 ARG B CA 1
ATOM 7082 C C . ARG B 1 319 ? 5.695 -12.742 -16.562 1 96.31 319 ARG B C 1
ATOM 7084 O O . ARG B 1 319 ? 5.457 -11.617 -16.109 1 96.31 319 ARG B O 1
ATOM 7091 N N . MET B 1 320 ? 6.82 -13.094 -16.969 1 95.94 320 MET B N 1
ATOM 7092 C CA . MET B 1 320 ? 7.957 -12.188 -16.891 1 95.94 320 MET B CA 1
ATOM 7093 C C . MET B 1 320 ? 7.738 -10.961 -17.781 1 95.94 320 MET B C 1
ATOM 7095 O O . MET B 1 320 ? 8.094 -9.844 -17.391 1 95.94 320 MET B O 1
ATOM 7099 N N . ARG B 1 321 ? 7.133 -11.203 -18.922 1 95.94 321 ARG B N 1
ATOM 7100 C CA . ARG B 1 321 ? 6.848 -10.086 -19.812 1 95.94 321 ARG B CA 1
ATOM 7101 C C . ARG B 1 321 ? 5.828 -9.141 -19.203 1 95.94 321 ARG B C 1
ATOM 7103 O O . ARG B 1 321 ? 5.953 -7.918 -19.328 1 95.94 321 ARG B O 1
ATOM 7110 N N . PHE B 1 322 ? 4.879 -9.656 -18.547 1 95.81 322 PHE B N 1
ATOM 7111 C CA . PHE B 1 322 ? 3.865 -8.859 -17.859 1 95.81 322 PHE B CA 1
ATOM 7112 C C . PHE B 1 322 ? 4.477 -8.102 -16.688 1 95.81 322 PHE B C 1
ATOM 7114 O O . PHE B 1 322 ? 4.066 -6.977 -16.391 1 95.81 322 PHE B O 1
ATOM 7121 N N . GLY B 1 323 ? 5.473 -8.695 -16.062 1 96.62 323 GLY B N 1
ATOM 7122 C CA . GLY B 1 323 ? 6.109 -8.094 -14.906 1 96.62 323 GLY B CA 1
ATOM 7123 C C . GLY B 1 323 ? 7.227 -7.133 -15.273 1 96.62 323 GLY B C 1
ATOM 7124 O O . GLY B 1 323 ? 7.828 -6.508 -14.398 1 96.62 323 GLY B O 1
ATOM 7125 N N . ALA B 1 324 ? 7.438 -6.922 -16.562 1 96.88 324 ALA B N 1
ATOM 7126 C CA . ALA B 1 324 ? 8.578 -6.148 -17.047 1 96.88 324 ALA B CA 1
ATOM 7127 C C . ALA B 1 324 ? 8.477 -4.691 -16.594 1 96.88 324 ALA B C 1
ATOM 7129 O O . ALA B 1 324 ? 9.492 -4.066 -16.266 1 96.88 324 ALA B O 1
ATOM 7130 N N . ALA B 1 325 ? 7.285 -4.176 -16.594 1 95.81 325 ALA B N 1
ATOM 7131 C CA . ALA B 1 325 ? 7.086 -2.775 -16.219 1 95.81 325 ALA B CA 1
ATOM 7132 C C . ALA B 1 325 ? 7.473 -2.533 -14.758 1 95.81 325 ALA B C 1
ATOM 7134 O O . ALA B 1 325 ? 8.023 -1.481 -14.422 1 95.81 325 ALA B O 1
ATOM 7135 N N . ALA B 1 326 ? 7.16 -3.453 -13.914 1 96.75 326 ALA B N 1
ATOM 7136 C CA . ALA B 1 326 ? 7.535 -3.342 -12.5 1 96.75 326 ALA B CA 1
ATOM 7137 C C . ALA B 1 326 ? 9.055 -3.346 -12.336 1 96.75 326 ALA B C 1
ATOM 7139 O O . ALA B 1 326 ? 9.594 -2.598 -11.523 1 96.75 326 ALA B O 1
ATOM 7140 N N . VAL B 1 327 ? 9.734 -4.184 -13.117 1 97.06 327 VAL B N 1
ATOM 7141 C CA . VAL B 1 327 ? 11.188 -4.258 -13.062 1 97.06 327 VAL B CA 1
ATOM 7142 C C . VAL B 1 327 ? 11.789 -2.932 -13.516 1 97.06 327 VAL B C 1
ATOM 7144 O O . VAL B 1 327 ? 12.719 -2.416 -12.891 1 97.06 327 VAL B O 1
ATOM 7147 N N . ASP B 1 328 ? 11.242 -2.398 -14.539 1 95.94 328 ASP B N 1
ATOM 7148 C CA . ASP B 1 328 ? 11.734 -1.131 -15.062 1 95.94 328 ASP B CA 1
ATOM 7149 C C . ASP B 1 328 ? 11.602 -0.016 -14.023 1 95.94 328 ASP B C 1
ATOM 7151 O O . ASP B 1 328 ? 12.539 0.757 -13.812 1 95.94 328 ASP B O 1
ATOM 7155 N N . GLY B 1 329 ? 10.477 0.049 -13.398 1 95.38 329 GLY B N 1
ATOM 7156 C CA . GLY B 1 329 ? 10.234 1.073 -12.398 1 95.38 329 GLY B CA 1
ATOM 7157 C C . GLY B 1 329 ? 11.172 0.966 -11.203 1 95.38 329 GLY B C 1
ATOM 7158 O O . GLY B 1 329 ? 11.789 1.953 -10.805 1 95.38 329 GLY B O 1
ATOM 7159 N N . VAL B 1 330 ? 11.312 -0.199 -10.688 1 96.25 330 VAL B N 1
ATOM 7160 C CA . VAL B 1 330 ? 12.141 -0.416 -9.5 1 96.25 330 VAL B CA 1
ATOM 7161 C C . VAL B 1 330 ? 13.617 -0.253 -9.859 1 96.25 330 VAL B C 1
ATOM 7163 O O . VAL B 1 330 ? 14.406 0.25 -9.055 1 96.25 330 VAL B O 1
ATOM 7166 N N . PHE B 1 331 ? 13.969 -0.705 -11.086 1 95.81 331 PHE B N 1
ATOM 7167 C CA . PHE B 1 331 ? 15.344 -0.553 -11.562 1 95.81 331 PHE B CA 1
ATOM 7168 C C . PHE B 1 331 ? 15.727 0.919 -11.641 1 95.81 331 PHE B C 1
ATOM 7170 O O . PHE B 1 331 ? 16.828 1.301 -11.211 1 95.81 331 PHE B O 1
ATOM 7177 N N . ASP B 1 332 ? 14.852 1.742 -12.07 1 94.06 332 ASP B N 1
ATOM 7178 C CA . ASP B 1 332 ? 15.094 3.178 -12.172 1 94.06 332 ASP B CA 1
ATOM 7179 C C . ASP B 1 332 ? 15.203 3.816 -10.789 1 94.06 332 ASP B C 1
ATOM 7181 O O . ASP B 1 332 ? 16.031 4.707 -10.57 1 94.06 332 ASP B O 1
ATOM 7185 N N . ASP B 1 333 ? 14.414 3.355 -9.898 1 93.75 333 ASP B N 1
ATOM 7186 C CA . ASP B 1 333 ? 14.406 3.91 -8.547 1 93.75 333 ASP B CA 1
ATOM 7187 C C . ASP B 1 333 ? 15.664 3.51 -7.781 1 93.75 333 ASP B C 1
ATOM 7189 O O . ASP B 1 333 ? 16.125 4.246 -6.906 1 93.75 333 ASP B O 1
ATOM 7193 N N . LEU B 1 334 ? 16.25 2.373 -8.109 1 94.31 334 LEU B N 1
ATOM 7194 C CA . LEU B 1 334 ? 17.375 1.846 -7.344 1 94.31 334 LEU B CA 1
ATOM 7195 C C . LEU B 1 334 ? 18.703 2.168 -8.031 1 94.31 334 LEU B C 1
ATOM 7197 O O . LEU B 1 334 ? 19.75 1.726 -7.582 1 94.31 334 LEU B O 1
ATOM 7201 N N . LYS B 1 335 ? 18.656 2.836 -9.117 1 88.06 335 LYS B N 1
ATOM 7202 C CA . LYS B 1 335 ? 19.859 3.166 -9.867 1 88.06 335 LYS B CA 1
ATOM 7203 C C . LYS B 1 335 ? 20.906 3.852 -8.977 1 88.06 335 LYS B C 1
ATOM 7205 O O . LYS B 1 335 ? 22.094 3.604 -9.109 1 88.06 335 LYS B O 1
ATOM 7210 N N . ASP B 1 336 ? 20.375 4.676 -7.988 1 82.44 336 ASP B N 1
ATOM 7211 C CA . ASP B 1 336 ? 21.281 5.473 -7.164 1 82.44 336 ASP B CA 1
ATOM 7212 C C . ASP B 1 336 ? 21.438 4.863 -5.773 1 82.44 336 ASP B C 1
ATOM 7214 O O . ASP B 1 336 ? 21.859 5.543 -4.836 1 82.44 336 ASP B O 1
ATOM 7218 N N . TRP B 1 337 ? 21.156 3.639 -5.688 1 83.5 337 TRP B N 1
ATOM 7219 C CA . TRP B 1 337 ? 21.156 3.012 -4.367 1 83.5 337 TRP B CA 1
ATOM 7220 C C . TRP B 1 337 ? 22.578 2.941 -3.809 1 83.5 337 TRP B C 1
ATOM 7222 O O . TRP B 1 337 ? 22.797 3.225 -2.629 1 83.5 337 TRP B O 1
ATOM 7232 N N . GLU B 1 338 ? 23.562 2.598 -4.625 1 77.81 338 GLU B N 1
ATOM 7233 C CA . GLU B 1 338 ? 24.938 2.473 -4.152 1 77.81 338 GLU B CA 1
ATOM 7234 C C . GLU B 1 338 ? 25.469 3.809 -3.635 1 77.81 338 GLU B C 1
ATOM 7236 O O . GLU B 1 338 ? 26.203 3.85 -2.646 1 77.81 338 GLU B O 1
ATOM 7241 N N . ARG B 1 339 ? 24.984 4.844 -4.191 1 78.56 339 ARG B N 1
ATOM 7242 C CA . ARG B 1 339 ? 25.422 6.18 -3.799 1 78.56 339 ARG B CA 1
ATOM 7243 C C . ARG B 1 339 ? 24.641 6.672 -2.582 1 78.56 339 ARG B C 1
ATOM 7245 O O . ARG B 1 339 ? 25.219 7.238 -1.655 1 78.56 339 ARG B O 1
ATOM 7252 N N . LEU B 1 340 ? 23.453 6.328 -2.549 1 74.75 340 LEU B N 1
ATOM 7253 C CA . LEU B 1 340 ? 22.562 6.934 -1.566 1 74.75 340 LEU B CA 1
ATOM 7254 C C . LEU B 1 340 ? 22.359 6.008 -0.372 1 74.75 340 LEU B C 1
ATOM 7256 O O . LEU B 1 340 ? 21.969 6.457 0.708 1 74.75 340 LEU B O 1
ATOM 7260 N N . GLY B 1 341 ? 22.609 4.758 -0.615 1 62.81 341 GLY B N 1
ATOM 7261 C CA . GLY B 1 341 ? 22.328 3.783 0.429 1 62.81 341 GLY B CA 1
ATOM 7262 C C . GLY B 1 341 ? 23.359 3.801 1.543 1 62.81 341 GLY B C 1
ATOM 7263 O O . GLY B 1 341 ? 23.062 3.424 2.678 1 62.81 341 GLY B O 1
ATOM 7264 N N . ALA B 1 342 ? 24.5 4.203 1.225 1 60.34 342 ALA B N 1
ATOM 7265 C CA . ALA B 1 342 ? 25.547 4.207 2.242 1 60.34 342 ALA B CA 1
ATOM 7266 C C . ALA B 1 342 ? 25.297 5.293 3.285 1 60.34 342 ALA B C 1
ATOM 7268 O O . ALA B 1 342 ? 25.625 6.457 3.068 1 60.34 342 ALA B O 1
ATOM 7269 N N . MET B 1 343 ? 24.25 4.953 4.023 1 59.91 343 MET B N 1
ATOM 7270 C CA . MET B 1 343 ? 23.938 5.922 5.07 1 59.91 343 MET B CA 1
ATOM 7271 C C . MET B 1 343 ? 25.156 6.176 5.953 1 59.91 343 MET B C 1
ATOM 7273 O O . MET B 1 343 ? 25.797 5.234 6.414 1 59.91 343 MET B O 1
ATOM 7277 N N . ARG B 1 344 ? 25.688 7.309 5.766 1 58.09 344 ARG B N 1
ATOM 7278 C CA . ARG B 1 344 ? 26.938 7.754 6.367 1 58.09 344 ARG B CA 1
ATOM 7279 C C . ARG B 1 344 ? 26.891 7.641 7.887 1 58.09 344 ARG B C 1
ATOM 7281 O O . ARG B 1 344 ? 25.812 7.734 8.484 1 58.09 344 ARG B O 1
ATOM 7288 N N . ALA B 1 345 ? 28 7.141 8.414 1 60.06 345 ALA B N 1
ATOM 7289 C CA . ALA B 1 345 ? 28.234 7.055 9.852 1 60.06 345 ALA B CA 1
ATOM 7290 C C . ALA B 1 345 ? 27.844 8.352 10.555 1 60.06 345 ALA B C 1
ATOM 7292 O O . ALA B 1 345 ? 27.719 9.398 9.922 1 60.06 345 ALA B O 1
ATOM 7293 N N . ALA B 1 346 ? 27.453 8.156 11.727 1 64.62 346 ALA B N 1
ATOM 7294 C CA . ALA B 1 346 ? 27.141 9.289 12.602 1 64.62 346 ALA B CA 1
ATOM 7295 C C . ALA B 1 346 ? 28.266 10.32 12.594 1 64.62 346 ALA B C 1
ATOM 7297 O O . ALA B 1 346 ? 29.422 10 12.914 1 64.62 346 ALA B O 1
ATOM 7298 N N . ILE B 1 347 ? 28.141 11.32 11.852 1 75.69 347 ILE B N 1
ATOM 7299 C CA . ILE B 1 347 ? 29.062 12.453 11.898 1 75.69 347 ILE B CA 1
ATOM 7300 C C . ILE B 1 347 ? 28.672 13.391 13.039 1 75.69 347 ILE B C 1
ATOM 7302 O O . ILE B 1 347 ? 27.484 13.672 13.242 1 75.69 347 ILE B O 1
ATOM 7306 N N . PRO B 1 348 ? 29.672 13.695 13.766 1 84.88 348 PRO B N 1
ATOM 7307 C CA . PRO B 1 348 ? 29.344 14.625 14.852 1 84.88 348 PRO B CA 1
ATOM 7308 C C . PRO B 1 348 ? 28.75 15.938 14.352 1 84.88 348 PRO B C 1
ATOM 7310 O O . PRO B 1 348 ? 29.141 16.422 13.281 1 84.88 348 PRO B O 1
ATOM 7313 N N . ALA B 1 349 ? 27.891 16.453 15.141 1 89.81 349 ALA B N 1
ATOM 7314 C CA . ALA B 1 349 ? 27.234 17.703 14.797 1 89.81 349 ALA B CA 1
ATOM 7315 C C . ALA B 1 349 ? 28.234 18.859 14.75 1 89.81 349 ALA B C 1
ATOM 7317 O O . ALA B 1 349 ? 29.141 18.922 15.578 1 89.81 349 ALA B O 1
ATOM 7318 N N . LEU B 1 350 ? 28.016 19.656 13.797 1 91.12 350 LEU B N 1
ATOM 7319 C CA . LEU B 1 350 ? 28.797 20.891 13.695 1 91.12 350 LEU B CA 1
ATOM 7320 C C . LEU B 1 350 ? 28.422 21.859 14.812 1 91.12 350 LEU B C 1
ATOM 7322 O O . LEU B 1 350 ? 27.266 21.922 15.234 1 91.12 350 LEU B O 1
ATOM 7326 N N . GLN B 1 351 ? 29.438 22.484 15.328 1 93.12 351 GLN B N 1
ATOM 7327 C CA . GLN B 1 351 ? 29.188 23.531 16.312 1 93.12 351 GLN B CA 1
ATOM 7328 C C . GLN B 1 351 ? 29.562 24.906 15.781 1 93.12 351 GLN B C 1
ATOM 7330 O O . GLN B 1 351 ? 30.75 25.25 15.727 1 93.12 351 GLN B O 1
ATOM 7335 N N . PRO B 1 352 ? 28.562 25.641 15.438 1 95.94 352 PRO B N 1
ATOM 7336 C CA . PRO B 1 352 ? 28.891 27 14.984 1 95.94 352 PRO B CA 1
ATOM 7337 C C . PRO B 1 352 ? 29.469 27.875 16.094 1 95.94 352 PRO B C 1
ATOM 7339 O O . PRO B 1 352 ? 29.016 27.797 17.25 1 95.94 352 PRO B O 1
ATOM 7342 N N . HIS B 1 353 ? 30.453 28.703 15.711 1 95.19 353 HIS B N 1
ATOM 7343 C CA . HIS B 1 353 ? 31.125 29.516 16.734 1 95.19 353 HIS B CA 1
ATOM 7344 C C . HIS B 1 353 ? 31.016 31 16.406 1 95.19 353 HIS B C 1
ATOM 7346 O O . HIS B 1 353 ? 31.047 31.844 17.312 1 95.19 353 HIS B O 1
ATOM 7352 N N . ARG B 1 354 ? 30.938 31.312 15.164 1 95.25 354 ARG B N 1
ATOM 7353 C CA . ARG B 1 354 ? 30.984 32.719 14.781 1 95.25 354 ARG B CA 1
ATOM 7354 C C . ARG B 1 354 ? 29.672 33.188 14.148 1 95.25 354 ARG B C 1
ATOM 7356 O O . ARG B 1 354 ? 28.906 33.938 14.758 1 95.25 354 ARG B O 1
ATOM 7363 N N . SER B 1 355 ? 29.5 32.719 12.953 1 96.94 355 SER B N 1
ATOM 7364 C CA . SER B 1 355 ? 28.297 33.188 12.266 1 96.94 355 SER B CA 1
ATOM 7365 C C . SER B 1 355 ? 27.812 32.188 11.234 1 96.94 355 SER B C 1
ATOM 7367 O O . SER B 1 355 ? 28.578 31.328 10.781 1 96.94 355 SER B O 1
ATOM 7369 N N . ILE B 1 356 ? 26.547 32.188 10.93 1 97.75 356 ILE B N 1
ATOM 7370 C CA . ILE B 1 356 ? 25.891 31.516 9.812 1 97.75 356 ILE B CA 1
ATOM 7371 C C . ILE B 1 356 ? 25.547 32.531 8.727 1 97.75 356 ILE B C 1
ATOM 7373 O O . ILE B 1 356 ? 24.859 33.531 8.984 1 97.75 356 ILE B O 1
ATOM 7377 N N . GLU B 1 357 ? 26.031 32.25 7.527 1 97.69 357 GLU B N 1
ATOM 7378 C CA . GLU B 1 357 ? 25.922 33.281 6.504 1 97.69 357 GLU B CA 1
ATOM 7379 C C . GLU B 1 357 ? 25.328 32.75 5.211 1 97.69 357 GLU B C 1
ATOM 7381 O O . GLU B 1 357 ? 25.641 31.609 4.82 1 97.69 357 GLU B O 1
ATOM 7386 N N . LEU B 1 358 ? 24.391 33.5 4.672 1 97.75 358 LEU B N 1
ATOM 7387 C CA . LEU B 1 358 ? 23.953 33.344 3.287 1 97.75 358 LEU B CA 1
ATOM 7388 C C . LEU B 1 358 ? 24.578 34.406 2.4 1 97.75 358 LEU B C 1
ATOM 7390 O O . LEU B 1 358 ? 24.438 35.594 2.67 1 97.75 358 LEU B O 1
ATOM 7394 N N . GLN B 1 359 ? 25.297 33.938 1.4 1 97.38 359 GLN B N 1
ATOM 7395 C CA . GLN B 1 359 ? 26.031 34.844 0.54 1 97.38 359 GLN B CA 1
ATOM 7396 C C . GLN B 1 359 ? 25.5 34.812 -0.89 1 97.38 359 GLN B C 1
ATOM 7398 O O . GLN B 1 359 ? 25.797 33.875 -1.641 1 97.38 359 GLN B O 1
ATOM 7403 N N . GLY B 1 360 ? 24.797 35.875 -1.256 1 96.94 360 GLY B N 1
ATOM 7404 C CA . GLY B 1 360 ? 24.281 36 -2.611 1 96.94 360 GLY B CA 1
ATOM 7405 C C . GLY B 1 360 ? 23.406 34.812 -3.014 1 96.94 360 GLY B C 1
ATOM 7406 O O . GLY B 1 360 ? 23.531 34.281 -4.121 1 96.94 360 GLY B O 1
ATOM 7407 N N . VAL B 1 361 ? 22.594 34.406 -2.16 1 97.25 361 VAL B N 1
ATOM 7408 C CA . VAL B 1 361 ? 21.844 33.156 -2.359 1 97.25 361 VAL B CA 1
ATOM 7409 C C . VAL B 1 361 ? 20.641 33.438 -3.273 1 97.25 361 VAL B C 1
ATOM 7411 O O . VAL B 1 361 ? 19.875 34.375 -3.039 1 97.25 361 VAL B O 1
ATOM 7414 N N . CYS B 1 362 ? 20.578 32.688 -4.336 1 97.25 362 CYS B N 1
ATOM 7415 C CA . CYS B 1 362 ? 19.438 32.594 -5.23 1 97.25 362 CYS B CA 1
ATOM 7416 C C . CYS B 1 362 ? 18.906 31.172 -5.324 1 97.25 362 CYS B C 1
ATOM 7418 O O . CYS B 1 362 ? 19.688 30.219 -5.23 1 97.25 362 CYS B O 1
ATOM 7420 N N . PHE B 1 363 ? 17.625 31.078 -5.391 1 95.25 363 PHE B N 1
ATOM 7421 C CA . PHE B 1 363 ? 17.047 29.734 -5.508 1 95.25 363 PHE B CA 1
ATOM 7422 C C . PHE B 1 363 ? 15.812 29.75 -6.398 1 95.25 363 PHE B C 1
ATOM 7424 O O . PHE B 1 363 ? 14.938 30.609 -6.234 1 95.25 363 PHE B O 1
ATOM 7431 N N . ARG B 1 364 ? 15.805 28.859 -7.242 1 90.19 364 ARG B N 1
ATOM 7432 C CA . ARG B 1 364 ? 14.656 28.625 -8.117 1 90.19 364 ARG B CA 1
ATOM 7433 C C . ARG B 1 364 ? 14.219 27.172 -8.078 1 90.19 364 ARG B C 1
ATOM 7435 O O . ARG B 1 364 ? 15.031 26.266 -8.281 1 90.19 364 ARG B O 1
ATOM 7442 N N . TYR B 1 365 ? 12.914 27.016 -7.719 1 83.38 365 TYR B N 1
ATOM 7443 C CA . TYR B 1 365 ? 12.391 25.641 -7.758 1 83.38 365 TYR B CA 1
ATOM 7444 C C . TYR B 1 365 ? 12.422 25.094 -9.172 1 83.38 365 TYR B C 1
ATOM 7446 O O . TYR B 1 365 ? 12.234 25.828 -10.141 1 83.38 365 TYR B O 1
ATOM 7454 N N . PRO B 1 366 ? 12.633 23.781 -9.234 1 76.62 366 PRO B N 1
ATOM 7455 C CA . PRO B 1 366 ? 12.633 23.203 -10.578 1 76.62 366 PRO B CA 1
ATOM 7456 C C . PRO B 1 366 ? 11.312 23.406 -11.312 1 76.62 366 PRO B C 1
ATOM 7458 O O . PRO B 1 366 ? 10.242 23.109 -10.766 1 76.62 366 PRO B O 1
ATOM 7461 N N . GLY B 1 367 ? 11.344 23.953 -12.414 1 69.56 367 GLY B N 1
ATOM 7462 C CA . GLY B 1 367 ? 10.156 24.141 -13.242 1 69.56 367 GLY B CA 1
ATOM 7463 C C . GLY B 1 367 ? 9.469 25.469 -13.008 1 69.56 367 GLY B C 1
ATOM 7464 O O . GLY B 1 367 ? 8.555 25.844 -13.734 1 69.56 367 GLY B O 1
ATOM 7465 N N . ALA B 1 368 ? 9.938 26.172 -12 1 75.19 368 ALA B N 1
ATOM 7466 C CA . ALA B 1 368 ? 9.32 27.469 -11.719 1 75.19 368 ALA B CA 1
ATOM 7467 C C . ALA B 1 368 ? 9.867 28.547 -12.648 1 75.19 368 ALA B C 1
ATOM 7469 O O . ALA B 1 368 ? 11.039 28.516 -13.031 1 75.19 368 ALA B O 1
ATOM 7470 N N . ALA B 1 369 ? 8.977 29.391 -13.039 1 75.25 369 ALA B N 1
ATOM 7471 C CA . ALA B 1 369 ? 9.383 30.469 -13.93 1 75.25 369 ALA B CA 1
ATOM 7472 C C . ALA B 1 369 ? 10.211 31.516 -13.18 1 75.25 369 ALA B C 1
ATOM 7474 O O . ALA B 1 369 ? 11.195 32.031 -13.711 1 75.25 369 ALA B O 1
ATOM 7475 N N . GLU B 1 370 ? 9.875 31.75 -11.945 1 80.69 370 GLU B N 1
ATOM 7476 C CA . GLU B 1 370 ? 10.547 32.812 -11.18 1 80.69 370 GLU B CA 1
ATOM 7477 C C . GLU B 1 370 ? 11.32 32.219 -10 1 80.69 370 GLU B C 1
ATOM 7479 O O . GLU B 1 370 ? 10.961 31.172 -9.477 1 80.69 370 GLU B O 1
ATOM 7484 N N . ALA B 1 371 ? 12.352 32.969 -9.68 1 89.69 371 ALA B N 1
ATOM 7485 C CA . ALA B 1 371 ? 13.148 32.562 -8.523 1 89.69 371 ALA B CA 1
ATOM 7486 C C . ALA B 1 371 ? 12.406 32.844 -7.223 1 89.69 371 ALA B C 1
ATOM 7488 O O . ALA B 1 371 ? 11.75 33.875 -7.09 1 89.69 371 ALA B O 1
ATOM 7489 N N . ALA B 1 372 ? 12.477 31.938 -6.336 1 89.56 372 ALA B N 1
ATOM 7490 C CA . ALA B 1 372 ? 11.844 32.094 -5.027 1 89.56 372 ALA B CA 1
ATOM 7491 C C . ALA B 1 372 ? 12.672 33.031 -4.133 1 89.56 372 ALA B C 1
ATOM 7493 O O . ALA B 1 372 ? 12.117 33.719 -3.289 1 89.56 372 ALA B O 1
ATOM 7494 N N . LEU B 1 373 ? 13.938 32.938 -4.285 1 95.81 373 LEU B N 1
ATOM 7495 C CA . LEU B 1 373 ? 14.859 33.812 -3.57 1 95.81 373 LEU B CA 1
ATOM 7496 C C . LEU B 1 373 ? 15.828 34.469 -4.535 1 95.81 373 LEU B C 1
ATOM 7498 O O . LEU B 1 373 ? 16.281 33.875 -5.496 1 95.81 373 LEU B O 1
ATOM 7502 N N . ARG B 1 374 ? 16.094 35.75 -4.293 1 96.38 374 ARG B N 1
ATOM 7503 C CA . ARG B 1 374 ? 16.938 36.531 -5.172 1 96.38 374 ARG B CA 1
ATOM 7504 C C . ARG B 1 374 ? 18 37.281 -4.379 1 96.38 374 ARG B C 1
ATOM 7506 O O . ARG B 1 374 ? 17.703 38.312 -3.746 1 96.38 374 ARG B O 1
ATOM 7513 N N . ASP B 1 375 ? 19.141 36.875 -4.457 1 95.94 375 ASP B N 1
ATOM 7514 C CA . ASP B 1 375 ? 20.328 37.562 -3.967 1 95.94 375 ASP B CA 1
ATOM 7515 C C . ASP B 1 375 ? 20.219 37.875 -2.473 1 95.94 375 ASP B C 1
ATOM 7517 O O . ASP B 1 375 ? 20.312 39.031 -2.057 1 95.94 375 ASP B O 1
ATOM 7521 N N . ILE B 1 376 ? 20.094 36.875 -1.705 1 97.56 376 ILE B N 1
ATOM 7522 C CA . ILE B 1 376 ? 19.938 37 -0.261 1 97.56 376 ILE B CA 1
ATOM 7523 C C . ILE B 1 376 ? 21.312 37.031 0.412 1 97.56 376 ILE B C 1
ATOM 7525 O O . ILE B 1 376 ? 22.094 36.094 0.299 1 97.56 376 ILE B O 1
ATOM 7529 N N . ASP B 1 377 ? 21.594 38.125 1.015 1 97.44 377 ASP B N 1
ATOM 7530 C CA . ASP B 1 377 ? 22.75 38.281 1.893 1 97.44 377 ASP B CA 1
ATOM 7531 C C . ASP B 1 377 ? 22.328 38.438 3.35 1 97.44 377 ASP B C 1
ATOM 7533 O O . ASP B 1 377 ? 21.688 39.406 3.711 1 97.44 377 ASP B O 1
ATOM 7537 N N . LEU B 1 378 ? 22.625 37.438 4.168 1 97.25 378 LEU B N 1
ATOM 7538 C CA . LEU B 1 378 ? 22.188 37.406 5.562 1 97.25 378 LEU B CA 1
ATOM 7539 C C . LEU B 1 378 ? 23.281 36.844 6.465 1 97.25 378 LEU B C 1
ATOM 7541 O O . LEU B 1 378 ? 23.906 35.844 6.129 1 97.25 378 LEU B O 1
ATOM 7545 N N . SER B 1 379 ? 23.578 37.5 7.508 1 97.06 379 SER B N 1
ATOM 7546 C CA . SER B 1 379 ? 24.531 37.031 8.516 1 97.06 379 SER B CA 1
ATOM 7547 C C . SER B 1 379 ? 23.844 36.875 9.875 1 97.06 379 SER B C 1
ATOM 7549 O O . SER B 1 379 ? 23.234 37.812 10.383 1 97.06 379 SER B O 1
ATOM 7551 N N . ILE B 1 380 ? 23.938 35.719 10.43 1 97.25 380 ILE B N 1
ATOM 7552 C CA . ILE B 1 380 ? 23.359 35.375 11.727 1 97.25 380 ILE B CA 1
ATOM 7553 C C . ILE B 1 380 ? 24.469 35.094 12.727 1 97.25 380 ILE B C 1
ATOM 7555 O O . ILE B 1 380 ? 25.094 34.031 12.688 1 97.25 380 ILE B O 1
ATOM 7559 N N . PRO B 1 381 ? 24.734 36.031 13.617 1 96.31 381 PRO B N 1
ATOM 7560 C CA . PRO B 1 381 ? 25.75 35.75 14.633 1 96.31 381 PRO B CA 1
ATOM 7561 C C . PRO B 1 381 ? 25.359 34.625 15.57 1 96.31 381 PRO B C 1
ATOM 7563 O O . PRO B 1 381 ? 24.203 34.5 15.961 1 96.31 381 PRO B O 1
ATOM 7566 N N . VAL B 1 382 ? 26.359 33.812 15.883 1 96.38 382 VAL B N 1
ATOM 7567 C CA . VAL B 1 382 ? 26.109 32.719 16.797 1 96.38 382 VAL B CA 1
ATOM 7568 C C . VAL B 1 382 ? 25.656 33.25 18.156 1 96.38 382 VAL B C 1
ATOM 7570 O O . VAL B 1 382 ? 26.234 34.25 18.656 1 96.38 382 VAL B O 1
ATOM 7573 N N . GLY B 1 383 ? 24.594 32.688 18.688 1 94.75 383 GLY B N 1
ATOM 7574 C CA . GLY B 1 383 ? 24.062 33.094 19.984 1 94.75 383 GLY B CA 1
ATOM 7575 C C . GLY B 1 383 ? 22.969 34.125 19.875 1 94.75 383 GLY B C 1
ATOM 7576 O O . GLY B 1 383 ? 22.281 34.406 20.859 1 94.75 383 GLY B O 1
ATOM 7577 N N . ALA B 1 384 ? 22.75 34.656 18.688 1 94.75 384 ALA B N 1
ATOM 7578 C CA . ALA B 1 384 ? 21.75 35.688 18.484 1 94.75 384 ALA B CA 1
ATOM 7579 C C . ALA B 1 384 ? 20.375 35.094 18.188 1 94.75 384 ALA B C 1
ATOM 7581 O O . ALA B 1 384 ? 20.281 33.938 17.75 1 94.75 384 ALA B O 1
ATOM 7582 N N . THR B 1 385 ? 19.375 35.844 18.5 1 94.81 385 THR B N 1
ATOM 7583 C CA . THR B 1 385 ? 18.016 35.562 18.078 1 94.81 385 THR B CA 1
ATOM 7584 C C . THR B 1 385 ? 17.609 36.406 16.891 1 94.81 385 THR B C 1
ATOM 7586 O O . THR B 1 385 ? 17.547 37.656 16.984 1 94.81 385 THR B O 1
ATOM 7589 N N . VAL B 1 386 ? 17.406 35.75 15.75 1 95.56 386 VAL B N 1
ATOM 7590 C CA . VAL B 1 386 ? 17.078 36.469 14.523 1 95.56 386 VAL B CA 1
ATOM 7591 C C . VAL B 1 386 ? 15.648 36.156 14.109 1 95.56 386 VAL B C 1
ATOM 7593 O O . VAL B 1 386 ? 15.242 35 14.078 1 95.56 386 VAL B O 1
ATOM 7596 N N . GLY B 1 387 ? 14.852 37.188 13.859 1 94.69 387 GLY B N 1
ATOM 7597 C CA . GLY B 1 387 ? 13.492 37.062 13.375 1 94.69 387 GLY B CA 1
ATOM 7598 C C . GLY B 1 387 ? 13.352 37.281 11.891 1 94.69 387 GLY B C 1
ATOM 7599 O O . GLY B 1 387 ? 13.891 38.281 11.359 1 94.69 387 GLY B O 1
ATOM 7600 N N . LEU B 1 388 ? 12.797 36.344 11.188 1 94.31 388 LEU B N 1
ATOM 7601 C CA . LEU B 1 388 ? 12.445 36.469 9.781 1 94.31 388 LEU B CA 1
ATOM 7602 C C . LEU B 1 388 ? 10.969 36.812 9.617 1 94.31 388 LEU B C 1
ATOM 7604 O O . LEU B 1 388 ? 10.109 36 10.016 1 94.31 388 LEU B O 1
ATOM 7608 N N . VAL B 1 389 ? 10.664 37.969 9.055 1 91.56 389 VAL B N 1
ATOM 7609 C CA . VAL B 1 389 ? 9.281 38.406 8.898 1 91.56 389 VAL B CA 1
ATOM 7610 C C . VAL B 1 389 ? 9.008 38.75 7.438 1 91.56 389 VAL B C 1
ATOM 7612 O O . VAL B 1 389 ? 9.938 39 6.672 1 91.56 389 VAL B O 1
ATOM 7615 N N . GLY B 1 390 ? 7.832 38.688 7.043 1 88.19 390 GLY B N 1
ATOM 7616 C CA . GLY B 1 390 ? 7.395 38.969 5.688 1 88.19 390 GLY B CA 1
ATOM 7617 C C . GLY B 1 390 ? 5.996 38.469 5.387 1 88.19 390 GLY B C 1
ATOM 7618 O O . GLY B 1 390 ? 5.449 37.656 6.141 1 88.19 390 GLY B O 1
ATOM 7619 N N . GLY B 1 391 ? 5.449 38.969 4.348 1 82.12 391 GLY B N 1
ATOM 7620 C CA . GLY B 1 391 ? 4.121 38.531 3.936 1 82.12 391 GLY B CA 1
ATOM 7621 C C . GLY B 1 391 ? 4.082 37.094 3.453 1 82.12 391 GLY B C 1
ATOM 7622 O O . GLY B 1 391 ? 5.117 36.438 3.387 1 82.12 391 GLY B O 1
ATOM 7623 N N . THR B 1 392 ? 2.857 36.625 3.176 1 80.06 392 THR B N 1
ATOM 7624 C CA . THR B 1 392 ? 2.666 35.312 2.625 1 80.06 392 THR B CA 1
ATOM 7625 C C . THR B 1 392 ? 3.332 35.188 1.257 1 80.06 392 THR B C 1
ATOM 7627 O O . THR B 1 392 ? 3.166 36.062 0.4 1 80.06 392 THR B O 1
ATOM 7630 N N . GLY B 1 393 ? 4.168 34.156 1.091 1 79.75 393 GLY B N 1
ATOM 7631 C CA . GLY B 1 393 ? 4.828 33.938 -0.186 1 79.75 393 GLY B CA 1
ATOM 7632 C C . GLY B 1 393 ? 6.09 34.75 -0.364 1 79.75 393 GLY B C 1
ATOM 7633 O O . GLY B 1 393 ? 6.66 34.781 -1.456 1 79.75 393 GLY B O 1
ATOM 7634 N N . ALA B 1 394 ? 6.535 35.312 0.712 1 87.31 394 ALA B N 1
ATOM 7635 C CA . ALA B 1 394 ? 7.695 36.219 0.61 1 87.31 394 ALA B CA 1
ATOM 7636 C C . ALA B 1 394 ? 8.984 35.406 0.431 1 87.31 394 ALA B C 1
ATOM 7638 O O . ALA B 1 394 ? 10.016 35.969 0.052 1 87.31 394 ALA B O 1
ATOM 7639 N N . GLY B 1 395 ? 8.922 34.094 0.64 1 89.25 395 GLY B N 1
ATOM 7640 C CA . GLY B 1 395 ? 10.094 33.25 0.477 1 89.25 395 GLY B CA 1
ATOM 7641 C C . GLY B 1 395 ? 10.68 32.75 1.796 1 89.25 395 GLY B C 1
ATOM 7642 O O . GLY B 1 395 ? 11.758 32.156 1.826 1 89.25 395 GLY B O 1
ATOM 7643 N N . LYS B 1 396 ? 10.016 32.969 2.895 1 90.69 396 LYS B N 1
ATOM 7644 C CA . LYS B 1 396 ? 10.508 32.656 4.23 1 90.69 396 LYS B CA 1
ATOM 7645 C C . LYS B 1 396 ? 10.797 31.172 4.371 1 90.69 396 LYS B C 1
ATOM 7647 O O . LYS B 1 396 ? 11.875 30.781 4.84 1 90.69 396 LYS B O 1
ATOM 7652 N N . THR B 1 397 ? 9.852 30.344 3.904 1 87.69 397 THR B N 1
ATOM 7653 C CA . THR B 1 397 ? 10 28.906 4.039 1 87.69 397 THR B CA 1
ATOM 7654 C C . THR B 1 397 ? 11.141 28.391 3.164 1 87.69 397 THR B C 1
ATOM 7656 O O . THR B 1 397 ? 11.891 27.5 3.568 1 87.69 397 THR B O 1
ATOM 7659 N N . THR B 1 398 ? 11.25 28.922 1.965 1 91.31 398 THR B N 1
ATOM 7660 C CA . THR B 1 398 ? 12.352 28.562 1.083 1 91.31 398 THR B CA 1
ATOM 7661 C C . THR B 1 398 ? 13.695 28.922 1.719 1 91.31 398 THR B C 1
ATOM 7663 O O . THR B 1 398 ? 14.633 28.125 1.674 1 91.31 398 THR B O 1
ATOM 7666 N N . LEU B 1 399 ? 13.703 30.094 2.287 1 95 399 LEU B N 1
ATOM 7667 C CA . LEU B 1 399 ? 14.922 30.547 2.953 1 95 399 LEU B CA 1
ATOM 7668 C C . LEU B 1 399 ? 15.289 29.609 4.105 1 95 399 LEU B C 1
ATOM 7670 O O . LEU B 1 399 ? 16.453 29.234 4.258 1 95 399 LEU B O 1
ATOM 7674 N N . VAL B 1 400 ? 14.352 29.234 4.848 1 93.75 400 VAL B N 1
ATOM 7675 C CA . VAL B 1 400 ? 14.562 28.344 5.984 1 93.75 400 VAL B CA 1
ATOM 7676 C C . VAL B 1 400 ? 15.039 26.969 5.492 1 93.75 400 VAL B C 1
ATOM 7678 O O . VAL B 1 400 ? 15.938 26.375 6.086 1 93.75 400 VAL B O 1
ATOM 7681 N N . ASP B 1 401 ? 14.438 26.5 4.43 1 93.69 401 ASP B N 1
ATOM 7682 C CA . ASP B 1 401 ? 14.828 25.203 3.893 1 93.69 401 ASP B CA 1
ATOM 7683 C C . ASP B 1 401 ? 16.281 25.219 3.43 1 93.69 401 ASP B C 1
ATOM 7685 O O . ASP B 1 401 ? 16.984 24.203 3.525 1 93.69 401 ASP B O 1
ATOM 7689 N N . ILE B 1 402 ? 16.703 26.359 2.961 1 95.94 402 ILE B N 1
ATOM 7690 C CA . ILE B 1 402 ? 18.109 26.516 2.584 1 95.94 402 ILE B CA 1
ATOM 7691 C C . ILE B 1 402 ? 18.984 26.531 3.838 1 95.94 402 ILE B C 1
ATOM 7693 O O . ILE B 1 402 ? 20.016 25.859 3.896 1 95.94 402 ILE B O 1
ATOM 7697 N N . LEU B 1 403 ? 18.516 27.234 4.836 1 96.62 403 LEU B N 1
ATOM 7698 C CA . LEU B 1 403 ? 19.25 27.297 6.098 1 96.62 403 LEU B CA 1
ATOM 7699 C C . LEU B 1 403 ? 19.359 25.922 6.738 1 96.62 403 LEU B C 1
ATOM 7701 O O . LEU B 1 403 ? 20.375 25.625 7.383 1 96.62 403 LEU B O 1
ATOM 7705 N N . LEU B 1 404 ? 18.328 25.141 6.512 1 96.06 404 LEU B N 1
ATOM 7706 C CA . LEU B 1 404 ? 18.297 23.797 7.082 1 96.06 404 LEU B CA 1
ATOM 7707 C C . LEU B 1 404 ? 19.156 22.828 6.262 1 96.06 404 LEU B C 1
ATOM 7709 O O . LEU B 1 404 ? 19.406 21.703 6.688 1 96.06 404 LEU B O 1
ATOM 7713 N N . GLY B 1 405 ? 19.547 23.234 5.121 1 94.38 405 GLY B N 1
ATOM 7714 C CA . GLY B 1 405 ? 20.328 22.375 4.234 1 94.38 405 GLY B CA 1
ATOM 7715 C C . GLY B 1 405 ? 19.453 21.406 3.445 1 94.38 405 GLY B C 1
ATOM 7716 O O . GLY B 1 405 ? 19.969 20.453 2.855 1 94.38 405 GLY B O 1
ATOM 7717 N N . LEU B 1 406 ? 18.219 21.641 3.451 1 93 406 LEU B N 1
ATOM 7718 C CA . LEU B 1 406 ? 17.297 20.797 2.709 1 93 406 LEU B CA 1
ATOM 7719 C C . LEU B 1 406 ? 17.297 21.156 1.229 1 93 406 LEU B C 1
ATOM 7721 O O . LEU B 1 406 ? 17.062 20.297 0.374 1 93 406 LEU B O 1
ATOM 7725 N N . LEU B 1 407 ? 17.453 22.484 0.93 1 93.06 407 LEU B N 1
ATOM 7726 C CA . LEU B 1 407 ? 17.562 22.984 -0.436 1 93.06 407 LEU B CA 1
ATOM 7727 C C . LEU B 1 407 ? 18.938 23.562 -0.7 1 93.06 407 LEU B C 1
ATOM 7729 O O . LEU B 1 407 ? 19.516 24.25 0.158 1 93.06 407 LEU B O 1
ATOM 7733 N N . ARG B 1 408 ? 19.422 23.234 -1.827 1 93.31 408 ARG B N 1
ATOM 7734 C CA . ARG B 1 408 ? 20.688 23.828 -2.256 1 93.31 408 ARG B CA 1
ATOM 7735 C C . ARG B 1 408 ? 20.453 25.078 -3.098 1 93.31 408 ARG B C 1
ATOM 7737 O O . ARG B 1 408 ? 19.656 25.047 -4.043 1 93.31 408 ARG B O 1
ATOM 7744 N N . PRO B 1 409 ? 21.156 26.109 -2.678 1 95.25 409 PRO B N 1
ATOM 7745 C CA . PRO B 1 409 ? 20.984 27.328 -3.48 1 95.25 409 PRO B CA 1
ATOM 7746 C C . PRO B 1 409 ? 21.422 27.141 -4.934 1 95.25 409 PRO B C 1
ATOM 7748 O O . PRO B 1 409 ? 22.391 26.422 -5.207 1 95.25 409 PRO B O 1
ATOM 7751 N N . THR B 1 410 ? 20.703 27.797 -5.836 1 94.25 410 THR B N 1
ATOM 7752 C CA . THR B 1 410 ? 21.078 27.797 -7.246 1 94.25 410 THR B CA 1
ATOM 7753 C C . THR B 1 410 ? 22.328 28.625 -7.473 1 94.25 410 THR B C 1
ATOM 7755 O O . THR B 1 410 ? 23.172 28.281 -8.305 1 94.25 410 THR B O 1
ATOM 7758 N N . GLU B 1 411 ? 22.375 29.734 -6.82 1 95.88 411 GLU B N 1
ATOM 7759 C CA . GLU B 1 411 ? 23.547 30.609 -6.766 1 95.88 411 GLU B CA 1
ATOM 7760 C C . GLU B 1 411 ? 23.844 31.031 -5.328 1 95.88 411 GLU B C 1
ATOM 7762 O O . GLU B 1 411 ? 22.953 31.047 -4.477 1 95.88 411 GLU B O 1
ATOM 7767 N N . GLY B 1 412 ? 25.109 31.219 -5.07 1 96.62 412 GLY B N 1
ATOM 7768 C CA . GLY B 1 412 ? 25.5 31.594 -3.723 1 96.62 412 GLY B CA 1
ATOM 7769 C C . GLY B 1 412 ? 25.766 30.406 -2.826 1 96.62 412 GLY B C 1
ATOM 7770 O O . GLY B 1 412 ? 25.828 29.266 -3.301 1 96.62 412 GLY B O 1
ATOM 7771 N N . VAL B 1 413 ? 26.016 30.734 -1.502 1 96.25 413 VAL B N 1
ATOM 7772 C CA . VAL B 1 413 ? 26.375 29.609 -0.64 1 96.25 413 VAL B CA 1
ATOM 7773 C C . VAL B 1 413 ? 25.859 29.859 0.775 1 96.25 413 VAL B C 1
ATOM 7775 O O . VAL B 1 413 ? 25.688 31.016 1.182 1 96.25 413 VAL B O 1
ATOM 7778 N N . LEU B 1 414 ? 25.531 28.844 1.405 1 97.5 414 LEU B N 1
ATOM 7779 C CA . LEU B 1 414 ? 25.344 28.797 2.854 1 97.5 414 LEU B CA 1
ATOM 7780 C C . LEU B 1 414 ? 26.656 28.469 3.551 1 97.5 414 LEU B C 1
ATOM 7782 O O . LEU B 1 414 ? 27.297 27.453 3.246 1 97.5 414 LEU B O 1
ATOM 7786 N N . ALA B 1 415 ? 27.109 29.375 4.391 1 97.62 415 ALA B N 1
ATOM 7787 C CA . ALA B 1 415 ? 28.391 29.172 5.066 1 97.62 415 ALA B CA 1
ATOM 7788 C C . ALA B 1 415 ? 28.234 29.25 6.582 1 97.62 415 ALA B C 1
ATOM 7790 O O . ALA B 1 415 ? 27.469 30.062 7.094 1 97.62 415 ALA B O 1
ATOM 7791 N N . VAL B 1 416 ? 28.938 28.375 7.273 1 97.44 416 VAL B N 1
ATOM 7792 C CA . VAL B 1 416 ? 29 28.391 8.727 1 97.44 416 VAL B CA 1
ATOM 7793 C C . VAL B 1 416 ? 30.438 28.656 9.172 1 97.44 416 VAL B C 1
ATOM 7795 O O . VAL B 1 416 ? 31.344 27.875 8.852 1 97.44 416 VAL B O 1
ATOM 7798 N N . ASP B 1 417 ? 30.641 29.703 9.859 1 96.88 417 ASP B N 1
ATOM 7799 C CA . ASP B 1 417 ? 31.969 30.125 10.297 1 96.88 417 ASP B CA 1
ATOM 7800 C C . ASP B 1 417 ? 32.906 30.281 9.109 1 96.88 417 ASP B C 1
ATOM 7802 O O . ASP B 1 417 ? 34.062 29.859 9.172 1 96.88 417 ASP B O 1
ATOM 7806 N N . GLY B 1 418 ? 32.312 30.703 8.078 1 94.44 418 GLY B N 1
ATOM 7807 C CA . GLY B 1 418 ? 33.125 31.016 6.91 1 94.44 418 GLY B CA 1
ATOM 7808 C C . GLY B 1 418 ? 33.312 29.844 5.98 1 94.44 418 GLY B C 1
ATOM 7809 O O . GLY B 1 418 ? 33.812 30 4.863 1 94.44 418 GLY B O 1
ATOM 7810 N N . GLU B 1 419 ? 32.938 28.672 6.32 1 95.44 419 GLU B N 1
ATOM 7811 C CA . GLU B 1 419 ? 33.062 27.469 5.492 1 95.44 419 GLU B CA 1
ATOM 7812 C C . GLU B 1 419 ? 31.734 27.109 4.828 1 95.44 419 GLU B C 1
ATOM 7814 O O . GLU B 1 419 ? 30.719 26.953 5.508 1 95.44 419 GLU B O 1
ATOM 7819 N N . PRO B 1 420 ? 31.781 26.953 3.568 1 95.62 420 PRO B N 1
ATOM 7820 C CA . PRO B 1 420 ? 30.547 26.578 2.871 1 95.62 420 PRO B CA 1
ATOM 7821 C C . PRO B 1 420 ? 30.031 25.203 3.275 1 95.62 420 PRO B C 1
ATOM 7823 O O . PRO B 1 420 ? 30.828 24.281 3.475 1 95.62 420 PRO B O 1
ATOM 7826 N N . VAL B 1 421 ? 28.734 25.109 3.451 1 94.81 421 VAL B N 1
ATOM 7827 C CA . VAL B 1 421 ? 28.109 23.812 3.721 1 94.81 421 VAL B CA 1
ATOM 7828 C C . VAL B 1 421 ? 28.062 22.984 2.438 1 94.81 421 VAL B C 1
ATOM 7830 O O . VAL B 1 421 ? 27.328 23.328 1.505 1 94.81 421 VAL B O 1
ATOM 7833 N N . SER B 1 422 ? 28.906 22.016 2.379 1 89.31 422 SER B N 1
ATOM 7834 C CA . SER B 1 422 ? 28.984 21.141 1.224 1 89.31 422 SER B CA 1
ATOM 7835 C C . SER B 1 422 ? 28.297 19.797 1.511 1 89.31 422 SER B C 1
ATOM 7837 O O . SER B 1 422 ? 27.75 19.594 2.592 1 89.31 422 SER B O 1
ATOM 7839 N N . ASP B 1 423 ? 28.297 18.938 0.556 1 83.44 423 ASP B N 1
ATOM 7840 C CA . ASP B 1 423 ? 27.719 17.609 0.718 1 83.44 423 ASP B CA 1
ATOM 7841 C C . ASP B 1 423 ? 28.406 16.859 1.856 1 83.44 423 ASP B C 1
ATOM 7843 O O . ASP B 1 423 ? 27.766 16.047 2.545 1 83.44 423 ASP B O 1
ATOM 7847 N N . GLU B 1 424 ? 29.656 17.234 2.1 1 83.31 424 GLU B N 1
ATOM 7848 C CA . GLU B 1 424 ? 30.438 16.531 3.115 1 83.31 424 GLU B CA 1
ATOM 7849 C C . GLU B 1 424 ? 30.078 17.016 4.516 1 83.31 424 GLU B C 1
ATOM 7851 O O . GLU B 1 424 ? 30.141 16.25 5.48 1 83.31 424 GLU B O 1
ATOM 7856 N N . THR B 1 425 ? 29.719 18.281 4.574 1 89.69 425 THR B N 1
ATOM 7857 C CA . THR B 1 425 ? 29.5 18.859 5.898 1 89.69 425 THR B CA 1
ATOM 7858 C C . THR B 1 425 ? 28 19.016 6.18 1 89.69 425 THR B C 1
ATOM 7860 O O . THR B 1 425 ? 27.625 19.438 7.273 1 89.69 425 THR B O 1
ATOM 7863 N N . LEU B 1 426 ? 27.219 18.625 5.227 1 90.56 426 LEU B N 1
ATOM 7864 C CA . LEU B 1 426 ? 25.781 18.828 5.32 1 90.56 426 LEU B CA 1
ATOM 7865 C C . LEU B 1 426 ? 25.203 18.078 6.52 1 90.56 426 LEU B C 1
ATOM 7867 O O . LEU B 1 426 ? 24.406 18.641 7.281 1 90.56 426 LEU B O 1
ATOM 7871 N N . LEU B 1 427 ? 25.656 16.891 6.711 1 87.12 427 LEU B N 1
ATOM 7872 C CA . LEU B 1 427 ? 25.125 16.078 7.793 1 87.12 427 LEU B CA 1
ATOM 7873 C C . LEU B 1 427 ? 25.547 16.641 9.148 1 87.12 427 LEU B C 1
ATOM 7875 O O . LEU B 1 427 ? 24.766 16.594 10.109 1 87.12 427 LEU B O 1
ATOM 7879 N N . ALA B 1 428 ? 26.75 17.094 9.195 1 91.06 428 ALA B N 1
ATOM 7880 C CA . ALA B 1 428 ? 27.219 17.703 10.43 1 91.06 428 ALA B CA 1
ATOM 7881 C C . ALA B 1 428 ? 26.438 18.969 10.75 1 91.06 428 ALA B C 1
ATOM 7883 O O . ALA B 1 428 ? 26.109 19.234 11.906 1 91.06 428 ALA B O 1
ATOM 7884 N N . TRP B 1 429 ? 26.125 19.688 9.727 1 94.12 429 TRP B N 1
ATOM 7885 C CA . TRP B 1 429 ? 25.328 20.906 9.891 1 94.12 429 TRP B CA 1
ATOM 7886 C C . TRP B 1 429 ? 23.922 20.578 10.375 1 94.12 429 TRP B C 1
ATOM 7888 O O . TRP B 1 429 ? 23.438 21.188 11.328 1 94.12 429 TRP B O 1
ATOM 7898 N N . GLN B 1 430 ? 23.328 19.609 9.766 1 91.75 430 GLN B N 1
ATOM 7899 C CA . GLN B 1 430 ? 21.969 19.234 10.102 1 91.75 430 GLN B CA 1
ATOM 7900 C C . GLN B 1 430 ? 21.891 18.656 11.516 1 91.75 430 GLN B C 1
ATOM 7902 O O . GLN B 1 430 ? 20.859 18.797 12.188 1 91.75 430 GLN B O 1
ATOM 7907 N N . GLY B 1 431 ? 23 18.125 11.969 1 90.25 431 GLY B N 1
ATOM 7908 C CA . GLY B 1 431 ? 23.062 17.625 13.328 1 90.25 431 GLY B CA 1
ATOM 7909 C C . GLY B 1 431 ? 23.047 18.734 14.367 1 90.25 431 GLY B C 1
ATOM 7910 O O . GLY B 1 431 ? 22.688 18.5 15.523 1 90.25 431 GLY B O 1
ATOM 7911 N N . ALA B 1 432 ? 23.391 19.922 13.938 1 94.19 432 ALA B N 1
ATOM 7912 C CA . ALA B 1 432 ? 23.453 21.062 14.844 1 94.19 432 ALA B CA 1
ATOM 7913 C C . ALA B 1 432 ? 22.109 21.766 14.938 1 94.19 432 ALA B C 1
ATOM 7915 O O . ALA B 1 432 ? 21.906 22.641 15.789 1 94.19 432 ALA B O 1
ATOM 7916 N N . LEU B 1 433 ? 21.172 21.219 14.172 1 95.25 433 LEU B N 1
ATOM 7917 C CA . LEU B 1 433 ? 19.953 21.984 14 1 95.25 433 LEU B CA 1
ATOM 7918 C C . LEU B 1 433 ? 18.797 21.328 14.734 1 95.25 433 LEU B C 1
ATOM 7920 O O . LEU B 1 433 ? 18.703 20.094 14.812 1 95.25 433 LEU B O 1
ATOM 7924 N N . GLY B 1 434 ? 17.969 22.094 15.383 1 94.44 434 GLY B N 1
ATOM 7925 C CA . GLY B 1 434 ? 16.609 21.766 15.781 1 94.44 434 GLY B CA 1
ATOM 7926 C C . GLY B 1 434 ? 15.562 22.531 14.984 1 94.44 434 GLY B C 1
ATOM 7927 O O . GLY B 1 434 ? 15.727 23.719 14.719 1 94.44 434 GLY B O 1
ATOM 7928 N N . TYR B 1 435 ? 14.578 21.812 14.5 1 94.38 435 TYR B N 1
ATOM 7929 C CA . TYR B 1 435 ? 13.617 22.453 13.609 1 94.38 435 TYR B CA 1
ATOM 7930 C C . TYR B 1 435 ? 12.188 22.156 14.039 1 94.38 435 TYR B C 1
ATOM 7932 O O . TYR B 1 435 ? 11.859 21 14.367 1 94.38 435 TYR B O 1
ATOM 7940 N N . VAL B 1 436 ? 11.383 23.141 14.148 1 92.88 436 VAL B N 1
ATOM 7941 C CA . VAL B 1 436 ? 9.945 23.031 14.367 1 92.88 436 VAL B CA 1
ATOM 7942 C C . VAL B 1 436 ? 9.188 23.531 13.148 1 92.88 436 VAL B C 1
ATOM 7944 O O . VAL B 1 436 ? 9.164 24.75 12.891 1 92.88 436 VAL B O 1
ATOM 7947 N N . PRO B 1 437 ? 8.547 22.625 12.453 1 89.44 437 PRO B N 1
ATOM 7948 C CA . PRO B 1 437 ? 7.812 23.047 11.258 1 89.44 437 PRO B CA 1
ATOM 7949 C C . PRO B 1 437 ? 6.492 23.734 11.594 1 89.44 437 PRO B C 1
ATOM 7951 O O . PRO B 1 437 ? 6.016 23.656 12.727 1 89.44 437 PRO B O 1
ATOM 7954 N N . GLN B 1 438 ? 6.055 24.406 10.555 1 81.44 438 GLN B N 1
ATOM 7955 C CA . GLN B 1 438 ? 4.758 25.062 10.664 1 81.44 438 GLN B CA 1
ATOM 7956 C C . GLN B 1 438 ? 3.646 24.047 10.922 1 81.44 438 GLN B C 1
ATOM 7958 O O . GLN B 1 438 ? 2.77 24.281 11.766 1 81.44 438 GLN B O 1
ATOM 7963 N N . ASP B 1 439 ? 3.748 22.938 10.227 1 82.06 439 ASP B N 1
ATOM 7964 C CA . ASP B 1 439 ? 2.801 21.828 10.367 1 82.06 439 ASP B CA 1
ATOM 7965 C C . ASP B 1 439 ? 3.514 20.547 10.758 1 82.06 439 ASP B C 1
ATOM 7967 O O . ASP B 1 439 ? 3.818 19.703 9.906 1 82.06 439 ASP B O 1
ATOM 7971 N N . PRO B 1 440 ? 3.617 20.344 12.078 1 87.19 440 PRO B N 1
ATOM 7972 C CA . PRO B 1 440 ? 4.379 19.156 12.5 1 87.19 440 PRO B CA 1
ATOM 7973 C C . PRO B 1 440 ? 3.631 17.859 12.25 1 87.19 440 PRO B C 1
ATOM 7975 O O . PRO B 1 440 ? 2.412 17.797 12.422 1 87.19 440 PRO B O 1
ATOM 7978 N N . VAL B 1 441 ? 4.367 16.906 11.844 1 85.69 441 VAL B N 1
ATOM 7979 C CA . VAL B 1 441 ? 3.818 15.57 11.633 1 85.69 441 VAL B CA 1
ATOM 7980 C C . VAL B 1 441 ? 4.203 14.664 12.805 1 85.69 441 VAL B C 1
ATOM 7982 O O . VAL B 1 441 ? 5.391 14.477 13.086 1 85.69 441 VAL B O 1
ATOM 7985 N N . LEU B 1 442 ? 3.213 14.211 13.539 1 89 442 LEU B N 1
ATOM 7986 C CA . LEU B 1 442 ? 3.457 13.25 14.609 1 89 442 LEU B CA 1
ATOM 7987 C C . LEU B 1 442 ? 3.191 11.828 14.133 1 89 442 LEU B C 1
ATOM 7989 O O . LEU B 1 442 ? 2.404 11.609 13.211 1 89 442 LEU B O 1
ATOM 7993 N N . THR B 1 443 ? 3.883 10.883 14.68 1 88.06 443 THR B N 1
ATOM 7994 C CA . THR B 1 443 ? 3.75 9.484 14.281 1 88.06 443 THR B CA 1
ATOM 7995 C C . THR B 1 443 ? 2.832 8.734 15.242 1 88.06 443 THR B C 1
ATOM 7997 O O . THR B 1 443 ? 2.539 9.227 16.344 1 88.06 443 THR B O 1
ATOM 8000 N N . ASP B 1 444 ? 2.387 7.586 14.727 1 87.31 444 ASP B N 1
ATOM 8001 C CA . ASP B 1 444 ? 1.536 6.723 15.547 1 87.31 444 ASP B CA 1
ATOM 8002 C C . ASP B 1 444 ? 2.359 5.961 16.578 1 87.31 444 ASP B C 1
ATOM 8004 O O . ASP B 1 444 ? 2.574 4.754 16.453 1 87.31 444 ASP B O 1
ATOM 8008 N N . ALA B 1 445 ? 2.803 6.664 17.562 1 89.25 445 ALA B N 1
ATOM 8009 C CA . ALA B 1 445 ? 3.654 6.137 18.625 1 89.25 445 ALA B CA 1
ATOM 8010 C C . ALA B 1 445 ? 3.414 6.879 19.938 1 89.25 445 ALA B C 1
ATOM 8012 O O . ALA B 1 445 ? 2.475 7.672 20.047 1 89.25 445 ALA B O 1
ATOM 8013 N N . THR B 1 446 ? 4.16 6.562 20.906 1 92.69 446 THR B N 1
ATOM 8014 C CA . THR B 1 446 ? 4.012 7.188 22.219 1 92.69 446 THR B CA 1
ATOM 8015 C C . THR B 1 446 ? 4.508 8.633 22.188 1 92.69 446 THR B C 1
ATOM 8017 O O . THR B 1 446 ? 5.176 9.047 21.25 1 92.69 446 THR B O 1
ATOM 8020 N N . VAL B 1 447 ? 4.141 9.406 23.234 1 94.94 447 VAL B N 1
ATOM 8021 C CA . VAL B 1 447 ? 4.613 10.773 23.375 1 94.94 447 VAL B CA 1
ATOM 8022 C C . VAL B 1 447 ? 6.141 10.789 23.422 1 94.94 447 VAL B C 1
ATOM 8024 O O . VAL B 1 447 ? 6.777 11.609 22.766 1 94.94 447 VAL B O 1
ATOM 8027 N N . ALA B 1 448 ? 6.641 9.836 24.172 1 96.12 448 ALA B N 1
ATOM 8028 C CA . ALA B 1 448 ? 8.094 9.758 24.312 1 96.12 448 ALA B CA 1
ATOM 8029 C C . ALA B 1 448 ? 8.758 9.508 22.953 1 96.12 448 ALA B C 1
ATOM 8031 O O . ALA B 1 448 ? 9.766 10.133 22.625 1 96.12 448 ALA B O 1
ATOM 8032 N N . GLU B 1 449 ? 8.195 8.656 22.172 1 92.5 449 GLU B N 1
ATOM 8033 C CA . GLU B 1 449 ? 8.75 8.305 20.859 1 92.5 449 GLU B CA 1
ATOM 8034 C C . GLU B 1 449 ? 8.617 9.469 19.891 1 92.5 449 GLU B C 1
ATOM 8036 O O . GLU B 1 449 ? 9.461 9.641 19 1 92.5 449 GLU B O 1
ATOM 8041 N N . ASN B 1 450 ? 7.59 10.211 20.078 1 94 450 ASN B N 1
ATOM 8042 C CA . ASN B 1 450 ? 7.402 11.367 19.203 1 94 450 ASN B CA 1
ATOM 8043 C C . ASN B 1 450 ? 8.383 12.492 19.547 1 94 450 ASN B C 1
ATOM 8045 O O . ASN B 1 450 ? 8.828 13.219 18.672 1 94 450 ASN B O 1
ATOM 8049 N N . ILE B 1 451 ? 8.68 12.625 20.844 1 95.75 451 ILE B N 1
ATOM 8050 C CA . ILE B 1 451 ? 9.664 13.617 21.25 1 95.75 451 ILE B CA 1
ATOM 8051 C C . ILE B 1 451 ? 11.055 13.172 20.812 1 95.75 451 ILE B C 1
ATOM 8053 O O . ILE B 1 451 ? 11.836 13.977 20.297 1 95.75 451 ILE B O 1
ATOM 8057 N N . ALA B 1 452 ? 11.273 11.906 21.031 1 94.12 452 ALA B N 1
ATOM 8058 C CA . ALA B 1 452 ? 12.539 11.312 20.594 1 94.12 452 ALA B CA 1
ATOM 8059 C C . ALA B 1 452 ? 12.383 10.602 19.25 1 94.12 452 ALA B C 1
ATOM 8061 O O . ALA B 1 452 ? 12.711 9.422 19.125 1 94.12 452 ALA B O 1
ATOM 8062 N N . LEU B 1 453 ? 12 11.289 18.281 1 89.31 453 LEU B N 1
ATOM 8063 C CA . LEU B 1 453 ? 11.641 10.688 17 1 89.31 453 LEU B CA 1
ATOM 8064 C C . LEU B 1 453 ? 12.844 9.984 16.375 1 89.31 453 LEU B C 1
ATOM 8066 O O . LEU B 1 453 ? 13.922 10.57 16.25 1 89.31 453 LEU B O 1
ATOM 8070 N N . GLY B 1 454 ? 12.672 8.734 16.016 1 81.88 454 GLY B N 1
ATOM 8071 C CA . GLY B 1 454 ? 13.695 7.984 15.305 1 81.88 454 GLY B CA 1
ATOM 8072 C C . GLY B 1 454 ? 14.688 7.297 16.219 1 81.88 454 GLY B C 1
ATOM 8073 O O . GLY B 1 454 ? 15.547 6.543 15.766 1 81.88 454 GLY B O 1
ATOM 8074 N N . VAL B 1 455 ? 14.648 7.652 17.5 1 86.31 455 VAL B N 1
ATOM 8075 C CA . VAL B 1 455 ? 15.5 6.973 18.469 1 86.31 455 VAL B CA 1
ATOM 8076 C C . VAL B 1 455 ? 14.875 5.645 18.875 1 86.31 455 VAL B C 1
ATOM 8078 O O . VAL B 1 455 ? 13.656 5.559 19.062 1 86.31 455 VAL B O 1
ATOM 8081 N N . SER B 1 456 ? 15.688 4.68 18.906 1 83.94 456 SER B N 1
ATOM 8082 C CA . SER B 1 456 ? 15.164 3.389 19.344 1 83.94 456 SER B CA 1
ATOM 8083 C C . SER B 1 456 ? 14.594 3.469 20.75 1 83.94 456 SER B C 1
ATOM 8085 O O . SER B 1 456 ? 15.125 4.191 21.594 1 83.94 456 SER B O 1
ATOM 8087 N N . ALA B 1 457 ? 13.57 2.711 20.922 1 81.69 457 ALA B N 1
ATOM 8088 C CA . ALA B 1 457 ? 12.852 2.756 22.188 1 81.69 457 ALA B CA 1
ATOM 8089 C C . ALA B 1 457 ? 13.789 2.508 23.359 1 81.69 457 ALA B C 1
ATOM 8091 O O . ALA B 1 457 ? 13.641 3.117 24.422 1 81.69 457 ALA B O 1
ATOM 8092 N N . GLN B 1 458 ? 14.781 1.699 23.172 1 84.06 458 GLN B N 1
ATOM 8093 C CA . GLN B 1 458 ? 15.703 1.339 24.234 1 84.06 458 GLN B CA 1
ATOM 8094 C C . GLN B 1 458 ? 16.734 2.443 24.469 1 84.06 458 GLN B C 1
ATOM 8096 O O . GLN B 1 458 ? 17.328 2.529 25.547 1 84.06 458 GLN B O 1
ATOM 8101 N N . GLU B 1 459 ? 16.828 3.365 23.547 1 89.25 459 GLU B N 1
ATOM 8102 C CA . GLU B 1 459 ? 17.859 4.391 23.625 1 89.25 459 GLU B CA 1
ATOM 8103 C C . GLU B 1 459 ? 17.266 5.742 24.016 1 89.25 459 GLU B C 1
ATOM 8105 O O . GLU B 1 459 ? 18 6.715 24.219 1 89.25 459 GLU B O 1
ATOM 8110 N N . ILE B 1 460 ? 15.992 5.793 24.219 1 93.62 460 ILE B N 1
ATOM 8111 C CA . ILE B 1 460 ? 15.352 7.051 24.578 1 93.62 460 ILE B CA 1
ATOM 8112 C C . ILE B 1 460 ? 15.75 7.445 26 1 93.62 460 ILE B C 1
ATOM 8114 O O . ILE B 1 460 ? 15.625 6.645 26.938 1 93.62 460 ILE B O 1
ATOM 8118 N N . ASP B 1 461 ? 16.281 8.602 26.156 1 95.12 461 ASP B N 1
ATOM 8119 C CA . ASP B 1 461 ? 16.625 9.148 27.453 1 95.12 461 ASP B CA 1
ATOM 8120 C C . ASP B 1 461 ? 15.422 9.828 28.109 1 95.12 461 ASP B C 1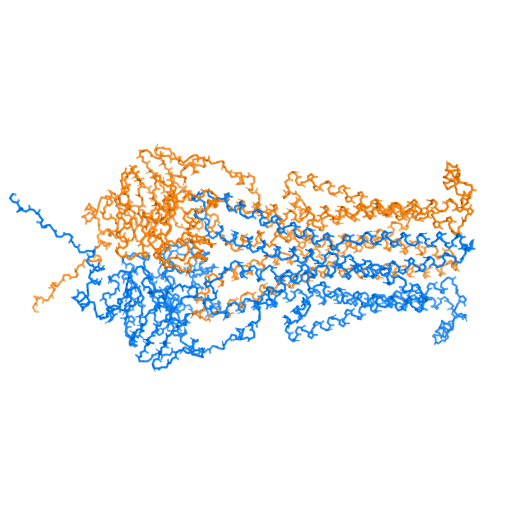
ATOM 8122 O O . ASP B 1 461 ? 15.039 10.93 27.719 1 95.12 461 ASP B O 1
ATOM 8126 N N . PRO B 1 462 ? 14.914 9.188 29.125 1 95.38 462 PRO B N 1
ATOM 8127 C CA . PRO B 1 462 ? 13.727 9.758 29.766 1 95.38 462 PRO B CA 1
ATOM 8128 C C . PRO B 1 462 ? 13.977 11.148 30.344 1 95.38 462 PRO B C 1
ATOM 8130 O O . PRO B 1 462 ? 13.078 11.992 30.344 1 95.38 462 PRO B O 1
ATOM 8133 N N . ALA B 1 463 ? 15.141 11.352 30.797 1 96.12 463 ALA B N 1
ATOM 8134 C CA . ALA B 1 463 ? 15.469 12.648 31.375 1 96.12 463 ALA B CA 1
ATOM 8135 C C . ALA B 1 463 ? 15.477 13.734 30.297 1 96.12 463 ALA B C 1
ATOM 8137 O O . ALA B 1 463 ? 15 14.852 30.531 1 96.12 463 ALA B O 1
ATOM 8138 N N . ALA B 1 464 ? 16.016 13.422 29.188 1 95.94 464 ALA B N 1
ATOM 8139 C CA . ALA B 1 464 ? 16.031 14.375 28.078 1 95.94 464 ALA B CA 1
ATOM 8140 C C . ALA B 1 464 ? 14.617 14.656 27.578 1 95.94 464 ALA B C 1
ATOM 8142 O O . ALA B 1 464 ? 14.305 15.781 27.203 1 95.94 464 ALA B O 1
ATOM 8143 N N . VAL B 1 465 ? 13.797 13.609 27.562 1 97.31 465 VAL B N 1
ATOM 8144 C CA . VAL B 1 465 ? 12.406 13.766 27.156 1 97.31 465 VAL B CA 1
ATOM 8145 C C . VAL B 1 465 ? 11.688 14.719 28.094 1 97.31 465 VAL B C 1
ATOM 8147 O O . VAL B 1 465 ? 11 15.641 27.656 1 97.31 465 VAL B O 1
ATOM 8150 N N . GLU B 1 466 ? 11.867 14.492 29.312 1 97 466 GLU B N 1
ATOM 8151 C CA . GLU B 1 466 ? 11.203 15.328 30.297 1 97 466 GLU B CA 1
ATOM 8152 C C . GLU B 1 466 ? 11.711 16.766 30.25 1 97 466 GLU B C 1
ATOM 8154 O O . GLU B 1 466 ? 10.93 17.703 30.344 1 97 466 GLU B O 1
ATOM 8159 N N . ARG B 1 467 ? 13.008 16.922 30.141 1 95.06 467 ARG B N 1
ATOM 8160 C CA . ARG B 1 467 ? 13.602 18.25 30.047 1 95.06 467 ARG B CA 1
ATOM 8161 C C . ARG B 1 467 ? 13.031 19.016 28.844 1 95.06 467 ARG B C 1
ATOM 8163 O O . ARG B 1 467 ? 12.641 20.188 28.984 1 95.06 467 ARG B O 1
ATOM 8170 N N . ALA B 1 468 ? 13.039 18.359 27.703 1 95.38 468 ALA B N 1
ATOM 8171 C CA . ALA B 1 468 ? 12.508 18.984 26.484 1 95.38 468 ALA B CA 1
ATOM 8172 C C . ALA B 1 468 ? 11.023 19.312 26.641 1 95.38 468 ALA B C 1
ATOM 8174 O O . ALA B 1 468 ? 10.57 20.375 26.219 1 95.38 468 ALA B O 1
ATOM 8175 N N . ALA B 1 469 ? 10.289 18.406 27.281 1 96.56 469 ALA B N 1
ATOM 8176 C CA . ALA B 1 469 ? 8.859 18.609 27.5 1 96.56 469 ALA B CA 1
ATOM 8177 C C . ALA B 1 469 ? 8.586 19.797 28.406 1 96.56 469 ALA B C 1
ATOM 8179 O O . ALA B 1 469 ? 7.629 20.531 28.203 1 96.56 469 ALA B O 1
ATOM 8180 N N . ARG B 1 470 ? 9.367 19.969 29.375 1 94.31 470 ARG B N 1
ATOM 8181 C CA . ARG B 1 470 ? 9.219 21.094 30.297 1 94.31 470 ARG B CA 1
ATOM 8182 C C . ARG B 1 470 ? 9.508 22.422 29.594 1 94.31 470 ARG B C 1
ATOM 8184 O O . ARG B 1 470 ? 8.781 23.391 29.781 1 94.31 470 ARG B O 1
ATOM 8191 N N . MET B 1 471 ? 10.508 22.406 28.812 1 90.25 471 MET B N 1
ATOM 8192 C CA . MET B 1 471 ? 10.859 23.609 28.062 1 90.25 471 MET B CA 1
ATOM 8193 C C . MET B 1 471 ? 9.758 24 27.078 1 90.25 471 MET B C 1
ATOM 8195 O O . MET B 1 471 ? 9.492 25.172 26.859 1 90.25 471 MET B O 1
ATOM 8199 N N . ALA B 1 472 ? 9.148 22.969 26.578 1 92.31 472 ALA B N 1
ATOM 8200 C CA . ALA B 1 472 ? 8.086 23.188 25.594 1 92.31 472 ALA B CA 1
ATOM 8201 C C . ALA B 1 472 ? 6.738 23.375 26.281 1 92.31 472 ALA B C 1
ATOM 8203 O O . ALA B 1 472 ? 5.711 23.516 25.609 1 92.31 472 ALA B O 1
ATOM 8204 N N . GLN B 1 473 ? 6.703 23.344 27.609 1 90.69 473 GLN B N 1
ATOM 8205 C CA . GLN B 1 473 ? 5.496 23.547 28.391 1 90.69 473 GLN B CA 1
ATOM 8206 C C . GLN B 1 473 ? 4.438 22.484 28.078 1 90.69 473 GLN B C 1
ATOM 8208 O O . GLN B 1 473 ? 3.26 22.812 27.922 1 90.69 473 GLN B O 1
ATOM 8213 N N . VAL B 1 474 ? 4.875 21.281 27.828 1 92.62 474 VAL B N 1
ATOM 8214 C CA . VAL B 1 474 ? 3.918 20.219 27.516 1 92.62 474 VAL B CA 1
ATOM 8215 C C . VAL B 1 474 ? 3.986 19.125 28.578 1 92.62 474 VAL B C 1
ATOM 8217 O O . VAL B 1 474 ? 3.102 18.281 28.656 1 92.62 474 VAL B O 1
ATOM 8220 N N . HIS B 1 475 ? 4.895 19.234 29.484 1 95 475 HIS B N 1
ATOM 8221 C CA . HIS B 1 475 ? 5.117 18.219 30.516 1 95 475 HIS B CA 1
ATOM 8222 C C . HIS B 1 475 ? 3.863 18 31.359 1 95 475 HIS B C 1
ATOM 8224 O O . HIS B 1 475 ? 3.447 16.859 31.578 1 95 475 HIS B O 1
ATOM 8230 N N . ASP B 1 476 ? 3.27 19.062 31.781 1 91.06 476 ASP B N 1
ATOM 8231 C CA . ASP B 1 476 ? 2.109 18.969 32.656 1 91.06 476 ASP B CA 1
ATOM 8232 C C . ASP B 1 476 ? 0.927 18.312 31.938 1 91.06 476 ASP B C 1
ATOM 8234 O O . ASP B 1 476 ? 0.187 17.531 32.531 1 91.06 476 ASP B O 1
ATOM 8238 N N . PHE B 1 477 ? 0.765 18.641 30.781 1 87.12 477 PHE B N 1
ATOM 8239 C CA . PHE B 1 477 ? -0.291 18.016 30 1 87.12 477 PHE B CA 1
ATOM 8240 C C . PHE B 1 477 ? -0.073 16.5 29.906 1 87.12 477 PHE B C 1
ATOM 8242 O O . PHE B 1 477 ? -1.01 15.727 30.078 1 87.12 477 PHE B O 1
ATOM 8249 N N . VAL B 1 478 ? 1.154 16.109 29.641 1 93.69 478 VAL B N 1
ATOM 8250 C CA . VAL B 1 478 ? 1.502 14.711 29.438 1 93.69 478 VAL B CA 1
ATOM 8251 C C . VAL B 1 478 ? 1.314 13.938 30.734 1 93.69 478 VAL B C 1
ATOM 8253 O O . VAL B 1 478 ? 0.769 12.836 30.75 1 93.69 478 VAL B O 1
ATOM 8256 N N . THR B 1 479 ? 1.74 14.477 31.859 1 93.94 479 THR B N 1
ATOM 8257 C CA . THR B 1 479 ? 1.742 13.773 33.125 1 93.94 479 THR B CA 1
ATOM 8258 C C . THR B 1 479 ? 0.356 13.805 33.781 1 93.94 479 THR B C 1
ATOM 8260 O O . THR B 1 479 ? -0.055 12.844 34.406 1 93.94 479 THR B O 1
ATOM 8263 N N . ASP B 1 480 ? -0.371 14.883 33.438 1 88 480 ASP B N 1
ATOM 8264 C CA . ASP B 1 480 ? -1.611 15.078 34.188 1 88 480 ASP B CA 1
ATOM 8265 C C . ASP B 1 480 ? -2.818 14.617 33.375 1 88 480 ASP B C 1
ATOM 8267 O O . ASP B 1 480 ? -3.818 14.164 33.938 1 88 480 ASP B O 1
ATOM 8271 N N . GLN B 1 481 ? -2.727 14.734 32.156 1 83.38 481 GLN B N 1
ATOM 8272 C CA . GLN B 1 481 ? -3.939 14.539 31.359 1 83.38 481 GLN B CA 1
ATOM 8273 C C . GLN B 1 481 ? -3.875 13.242 30.547 1 83.38 481 GLN B C 1
ATOM 8275 O O . GLN B 1 481 ? -4.91 12.688 30.172 1 83.38 481 GLN B O 1
ATOM 8280 N N . LEU B 1 482 ? -2.736 12.758 30.234 1 88.69 482 LEU B N 1
ATOM 8281 C CA . LEU B 1 482 ? -2.637 11.547 29.438 1 88.69 482 LEU B CA 1
ATOM 8282 C C . LEU B 1 482 ? -2.592 10.305 30.328 1 88.69 482 LEU B C 1
ATOM 8284 O O . LEU B 1 482 ? -1.863 10.281 31.328 1 88.69 482 LEU B O 1
ATOM 8288 N N . PRO B 1 483 ? -3.309 9.227 30 1 86.44 483 PRO B N 1
ATOM 8289 C CA . PRO B 1 483 ? -3.453 8.055 30.859 1 86.44 483 PRO B CA 1
ATOM 8290 C C . PRO B 1 483 ? -2.125 7.352 31.125 1 86.44 483 PRO B C 1
ATOM 8292 O O . PRO B 1 483 ? -1.884 6.879 32.25 1 86.44 483 PRO B O 1
ATOM 8295 N N . GLN B 1 484 ? -1.28 7.188 30.156 1 92.25 484 GLN B N 1
ATOM 8296 C CA . GLN B 1 484 ? -0.001 6.504 30.328 1 92.25 484 GLN B CA 1
ATOM 8297 C C . GLN B 1 484 ? 1.163 7.488 30.219 1 92.25 484 GLN B C 1
ATOM 8299 O O . GLN B 1 484 ? 2.273 7.105 29.844 1 92.25 484 GLN B O 1
ATOM 8304 N N . GLN B 1 485 ? 0.779 8.734 30.406 1 94.19 485 GLN B N 1
ATOM 8305 C CA . GLN B 1 485 ? 1.781 9.797 30.422 1 94.19 485 GLN B CA 1
ATOM 8306 C C . GLN B 1 485 ? 2.637 9.758 29.156 1 94.19 485 GLN B C 1
ATOM 8308 O O . GLN B 1 485 ? 2.109 9.773 28.031 1 94.19 485 GLN B O 1
ATOM 8313 N N . TYR B 1 486 ? 3.932 9.57 29.375 1 95.5 486 TYR B N 1
ATOM 8314 C CA . TYR B 1 486 ? 4.824 9.625 28.219 1 95.5 486 TYR B CA 1
ATOM 8315 C C . TYR B 1 486 ? 4.688 8.375 27.359 1 95.5 486 TYR B C 1
ATOM 8317 O O . TYR B 1 486 ? 5.133 8.352 26.219 1 95.5 486 TYR B O 1
ATOM 8325 N N . GLN B 1 487 ? 4.051 7.379 27.891 1 93.44 487 GLN B N 1
ATOM 8326 C CA . GLN B 1 487 ? 3.889 6.121 27.172 1 93.44 487 GLN B CA 1
ATOM 8327 C C . GLN B 1 487 ? 2.531 6.059 26.484 1 93.44 487 GLN B C 1
ATOM 8329 O O . GLN B 1 487 ? 2.197 5.055 25.844 1 93.44 487 GLN B O 1
ATOM 8334 N N . THR B 1 488 ? 1.85 7.18 26.547 1 91.88 488 THR B N 1
ATOM 8335 C CA . THR B 1 488 ? 0.554 7.219 25.875 1 91.88 488 THR B CA 1
ATOM 8336 C C . THR B 1 488 ? 0.729 7.254 24.359 1 91.88 488 THR B C 1
ATOM 8338 O O . THR B 1 488 ? 1.505 8.055 23.844 1 91.88 488 THR B O 1
ATOM 8341 N N . VAL B 1 489 ? 0.028 6.414 23.672 1 88.69 489 VAL B N 1
ATOM 8342 C CA . VAL B 1 489 ? 0.023 6.426 22.203 1 88.69 489 VAL B CA 1
ATOM 8343 C C . VAL B 1 489 ? -0.91 7.523 21.703 1 88.69 489 VAL B C 1
ATOM 8345 O O . VAL B 1 489 ? -2.096 7.543 22.047 1 88.69 489 VAL B O 1
ATOM 8348 N N . ILE B 1 490 ? -0.396 8.453 20.938 1 87.38 490 ILE B N 1
ATOM 8349 C CA . ILE B 1 490 ? -1.178 9.633 20.594 1 87.38 490 ILE B CA 1
ATOM 8350 C C . ILE B 1 490 ? -1.858 9.43 19.25 1 87.38 490 ILE B C 1
ATOM 8352 O O . ILE B 1 490 ? -2.701 10.234 18.844 1 87.38 490 ILE B O 1
ATOM 8356 N N . GLY B 1 491 ? -1.634 8.336 18.531 1 80.81 491 GLY B N 1
ATOM 8357 C CA . GLY B 1 491 ? -2.314 8.055 17.281 1 80.81 491 GLY B CA 1
ATOM 8358 C C . GLY B 1 491 ? -1.649 8.695 16.078 1 80.81 491 GLY B C 1
ATOM 8359 O O . GLY B 1 491 ? -0.771 9.547 16.234 1 80.81 491 GLY B O 1
ATOM 8360 N N . GLU B 1 492 ? -2.182 8.383 14.914 1 80.94 492 GLU B N 1
ATOM 8361 C CA . GLU B 1 492 ? -1.646 8.93 13.672 1 80.94 492 GLU B CA 1
ATOM 8362 C C . GLU B 1 492 ? -1.903 10.43 13.562 1 80.94 492 GLU B C 1
ATOM 8364 O O . GLU B 1 492 ? -2.992 10.898 13.891 1 80.94 492 GLU B O 1
ATOM 8369 N N . ARG B 1 493 ? -0.892 11.164 13.195 1 72.81 493 ARG B N 1
ATOM 8370 C CA . ARG B 1 493 ? -0.94 12.609 12.992 1 72.81 493 ARG B CA 1
ATOM 8371 C C . ARG B 1 493 ? -1.423 13.32 14.25 1 72.81 493 ARG B C 1
ATOM 8373 O O . ARG B 1 493 ? -1.872 14.469 14.188 1 72.81 493 ARG B O 1
ATOM 8380 N N . GLY B 1 494 ? -1.432 12.641 15.398 1 75.62 494 GLY B N 1
ATOM 8381 C CA . GLY B 1 494 ? -1.832 13.266 16.656 1 75.62 494 GLY B CA 1
ATOM 8382 C C . GLY B 1 494 ? -3.291 13.68 16.672 1 75.62 494 GLY B C 1
ATOM 8383 O O . GLY B 1 494 ? -3.639 14.719 17.234 1 75.62 494 GLY B O 1
ATOM 8384 N N . VAL B 1 495 ? -4.047 12.992 16.016 1 68.19 495 VAL B N 1
ATOM 8385 C CA . VAL B 1 495 ? -5.445 13.359 15.812 1 68.19 495 VAL B CA 1
ATOM 8386 C C . VAL B 1 495 ? -6.16 13.43 17.156 1 68.19 495 VAL B C 1
ATOM 8388 O O . VAL B 1 495 ? -7.199 14.078 17.297 1 68.19 495 VAL B O 1
ATOM 8391 N N . ARG B 1 496 ? -5.48 12.992 18.172 1 72.94 496 ARG B N 1
ATOM 8392 C CA . ARG B 1 496 ? -6.086 12.969 19.5 1 72.94 496 ARG B CA 1
ATOM 8393 C C . ARG B 1 496 ? -5.672 14.188 20.312 1 72.94 496 ARG B C 1
ATOM 8395 O O . ARG B 1 496 ? -6.125 14.367 21.438 1 72.94 496 ARG B O 1
ATOM 8402 N N . LEU B 1 497 ? -4.75 14.969 19.719 1 81.5 497 LEU B N 1
ATOM 8403 C CA . LEU B 1 497 ? -4.207 16.141 20.391 1 81.5 497 LEU B CA 1
ATOM 8404 C C . LEU B 1 497 ? -4.734 17.422 19.766 1 81.5 497 LEU B C 1
ATOM 8406 O O . LEU B 1 497 ? -5.129 17.438 18.594 1 81.5 497 LEU B O 1
ATOM 8410 N N . SER B 1 498 ? -4.781 18.406 20.609 1 79.44 498 SER B N 1
ATOM 8411 C CA . SER B 1 498 ? -5.07 19.719 20.062 1 79.44 498 SER B CA 1
ATOM 8412 C C . SER B 1 498 ? -3.906 20.234 19.219 1 79.44 498 SER B C 1
ATOM 8414 O O . SER B 1 498 ? -2.791 19.719 19.312 1 79.44 498 SER B O 1
ATOM 8416 N N . GLY B 1 499 ? -4.16 21.203 18.344 1 79.06 499 GLY B N 1
ATOM 8417 C CA . GLY B 1 499 ? -3.109 21.812 17.547 1 79.06 499 GLY B CA 1
ATOM 8418 C C . GLY B 1 499 ? -1.952 22.328 18.375 1 79.06 499 GLY B C 1
ATOM 8419 O O . GLY B 1 499 ? -0.788 22.125 18.016 1 79.06 499 GLY B O 1
ATOM 8420 N N . GLY B 1 500 ? -2.311 23.016 19.484 1 82.94 500 GLY B N 1
ATOM 8421 C CA . GLY B 1 500 ? -1.281 23.547 20.375 1 82.94 500 GLY B CA 1
ATOM 8422 C C . GLY B 1 500 ? -0.449 22.469 21.031 1 82.94 500 GLY B C 1
ATOM 8423 O O . GLY B 1 500 ? 0.756 22.641 21.234 1 82.94 500 GLY B O 1
ATOM 8424 N N . GLN B 1 501 ? -1.117 21.406 21.391 1 86.06 501 GLN B N 1
ATOM 8425 C CA . GLN B 1 501 ? -0.406 20.297 22 1 86.06 501 GLN B CA 1
ATOM 8426 C C . GLN B 1 501 ? 0.548 19.641 21 1 86.06 501 GLN B C 1
ATOM 8428 O O . GLN B 1 501 ? 1.679 19.297 21.359 1 86.06 501 GLN B O 1
ATOM 8433 N N . ARG B 1 502 ? 0.088 19.516 19.812 1 89.38 502 ARG B N 1
ATOM 8434 C CA . ARG B 1 502 ? 0.931 18.953 18.75 1 89.38 502 ARG B CA 1
ATOM 8435 C C . ARG B 1 502 ? 2.168 19.812 18.531 1 89.38 502 ARG B C 1
ATOM 8437 O O . ARG B 1 502 ? 3.273 19.297 18.375 1 89.38 502 ARG B O 1
ATOM 8444 N N . GLN B 1 503 ? 1.948 21.062 18.484 1 88.75 503 GLN B N 1
ATOM 8445 C CA . GLN B 1 503 ? 3.047 22 18.281 1 88.75 503 GLN B CA 1
ATOM 8446 C C . GLN B 1 503 ? 4.059 21.938 19.422 1 88.75 503 GLN B C 1
ATOM 8448 O O . GLN B 1 503 ? 5.27 21.984 19.188 1 88.75 503 GLN B O 1
ATOM 8453 N N . ARG B 1 504 ? 3.557 21.859 20.641 1 91.94 504 ARG B N 1
ATOM 8454 C CA . ARG B 1 504 ? 4.445 21.812 21.797 1 91.94 504 ARG B CA 1
ATOM 8455 C C . ARG B 1 504 ? 5.254 20.531 21.828 1 91.94 504 ARG B C 1
ATOM 8457 O O . ARG B 1 504 ? 6.414 20.516 22.234 1 91.94 504 ARG B O 1
ATOM 8464 N N . ILE B 1 505 ? 4.641 19.469 21.406 1 93.56 505 ILE B N 1
ATOM 8465 C CA . ILE B 1 505 ? 5.379 18.219 21.281 1 93.56 505 ILE B CA 1
ATOM 8466 C C . ILE B 1 505 ? 6.457 18.359 20.203 1 93.56 505 ILE B C 1
ATOM 8468 O O . ILE B 1 505 ? 7.57 17.859 20.375 1 93.56 505 ILE B O 1
ATOM 8472 N N . ALA B 1 506 ? 6.129 19.031 19.156 1 93.25 506 ALA B N 1
ATOM 8473 C CA . ALA B 1 506 ? 7.102 19.281 18.094 1 93.25 506 ALA B CA 1
ATOM 8474 C C . ALA B 1 506 ? 8.258 20.125 18.594 1 93.25 506 ALA B C 1
ATOM 8476 O O . ALA B 1 506 ? 9.414 19.922 18.203 1 93.25 506 ALA B O 1
ATOM 8477 N N . ILE B 1 507 ? 7.93 21.109 19.406 1 93.62 507 ILE B N 1
ATOM 8478 C CA . ILE B 1 507 ? 8.969 21.938 20 1 93.62 507 ILE B CA 1
ATOM 8479 C C . ILE B 1 507 ? 9.867 21.078 20.891 1 93.62 507 ILE B C 1
ATOM 8481 O O . ILE B 1 507 ? 11.094 21.172 20.828 1 93.62 507 ILE B O 1
ATOM 8485 N N . ALA B 1 508 ? 9.203 20.234 21.734 1 95.38 508 ALA B N 1
ATOM 8486 C CA . ALA B 1 508 ? 9.977 19.328 22.562 1 95.38 508 ALA B CA 1
ATOM 8487 C C . ALA B 1 508 ? 10.891 18.453 21.719 1 95.38 508 ALA B C 1
ATOM 8489 O O . ALA B 1 508 ? 12.039 18.203 22.094 1 95.38 508 ALA B O 1
ATOM 8490 N N . ARG B 1 509 ? 10.391 18 20.641 1 95.19 509 ARG B N 1
ATOM 8491 C CA . ARG B 1 509 ? 11.164 17.172 19.719 1 95.19 509 ARG B CA 1
ATOM 8492 C C . ARG B 1 509 ? 12.406 17.906 19.234 1 95.19 509 ARG B C 1
ATOM 8494 O O . ARG B 1 509 ? 13.5 17.344 19.188 1 95.19 509 ARG B O 1
ATOM 8501 N N . ALA B 1 510 ? 12.266 19.141 18.859 1 94.38 510 ALA B N 1
ATOM 8502 C CA . ALA B 1 510 ? 13.367 19.953 18.344 1 94.38 510 ALA B CA 1
ATOM 8503 C C . ALA B 1 510 ? 14.43 20.188 19.422 1 94.38 510 ALA B C 1
ATOM 8505 O O . ALA B 1 510 ? 15.609 20.344 19.094 1 94.38 510 ALA B O 1
ATOM 8506 N N . LEU B 1 511 ? 14.047 20.125 20.703 1 94.06 511 LEU B N 1
ATOM 8507 C CA . LEU B 1 511 ? 14.938 20.469 21.812 1 94.06 511 LEU B CA 1
ATOM 8508 C C . LEU B 1 511 ? 15.57 19.203 22.391 1 94.06 511 LEU B C 1
ATOM 8510 O O . LEU B 1 511 ? 16.531 19.297 23.172 1 94.06 511 LEU B O 1
ATOM 8514 N N . TYR B 1 512 ? 15.031 18.078 22.016 1 94.81 512 TYR B N 1
ATOM 8515 C CA . TYR B 1 512 ? 15.414 16.812 22.641 1 94.81 512 TYR B CA 1
ATOM 8516 C C . TYR B 1 512 ? 16.922 16.578 22.531 1 94.81 512 TYR B C 1
ATOM 8518 O O . TYR B 1 512 ? 17.562 16.172 23.5 1 94.81 512 TYR B O 1
ATOM 8526 N N . HIS B 1 513 ? 17.547 16.875 21.406 1 91.19 513 HIS B N 1
ATOM 8527 C CA . HIS B 1 513 ? 18.953 16.562 21.188 1 91.19 513 HIS B CA 1
ATOM 8528 C C . HIS B 1 513 ? 19.828 17.766 21.5 1 91.19 513 HIS B C 1
ATOM 8530 O O . HIS B 1 513 ? 21.016 17.781 21.156 1 91.19 513 HIS B O 1
ATOM 8536 N N . ASP B 1 514 ? 19.234 18.797 22.094 1 91.38 514 ASP B N 1
ATOM 8537 C CA . ASP B 1 514 ? 19.953 19.984 22.531 1 91.38 514 ASP B CA 1
ATOM 8538 C C . ASP B 1 514 ? 20.734 20.625 21.391 1 91.38 514 ASP B C 1
ATOM 8540 O O . ASP B 1 514 ? 21.969 20.766 21.469 1 91.38 514 ASP B O 1
ATOM 8544 N N . PRO B 1 515 ? 20.078 21.141 20.375 1 94.56 515 PRO B N 1
ATOM 8545 C CA . PRO B 1 515 ? 20.719 21.703 19.188 1 94.56 515 PRO B CA 1
ATOM 8546 C C . PRO B 1 515 ? 21.422 23.031 19.453 1 94.56 515 PRO B C 1
ATOM 8548 O O . PRO B 1 515 ? 21.016 23.766 20.359 1 94.56 515 PRO B O 1
ATOM 8551 N N . ALA B 1 516 ? 22.453 23.312 18.641 1 95.81 516 ALA B N 1
ATOM 8552 C CA . ALA B 1 516 ? 23.156 24.594 18.734 1 95.81 516 ALA B CA 1
ATOM 8553 C C . ALA B 1 516 ? 22.344 25.719 18.094 1 95.81 516 ALA B C 1
ATOM 8555 O O . ALA B 1 516 ? 22.422 26.875 18.531 1 95.81 516 ALA B O 1
ATOM 8556 N N . VAL B 1 517 ? 21.609 25.344 17.109 1 96.69 517 VAL B N 1
ATOM 8557 C CA . VAL B 1 517 ? 20.781 26.312 16.375 1 96.69 517 VAL B CA 1
ATOM 8558 C C . VAL B 1 517 ? 19.328 25.828 16.359 1 96.69 517 VAL B C 1
ATOM 8560 O O . VAL B 1 517 ? 19.047 24.688 15.984 1 96.69 517 VAL B O 1
ATOM 8563 N N . LEU B 1 518 ? 18.438 26.625 16.812 1 95.69 518 LEU B N 1
ATOM 8564 C CA . LEU B 1 518 ? 17.016 26.312 16.844 1 95.69 518 LEU B CA 1
ATOM 8565 C C . LEU B 1 518 ? 16.25 27.141 15.812 1 95.69 518 LEU B C 1
ATOM 8567 O O . LEU B 1 518 ? 16.344 28.375 15.82 1 95.69 518 LEU B O 1
ATOM 8571 N N . VAL B 1 519 ? 15.602 26.469 14.891 1 95.81 519 VAL B N 1
ATOM 8572 C CA . VAL B 1 519 ? 14.812 27.125 13.859 1 95.81 519 VAL B CA 1
ATOM 8573 C C . VAL B 1 519 ? 13.328 26.875 14.109 1 95.81 519 VAL B C 1
ATOM 8575 O O . VAL B 1 519 ? 12.875 25.734 14.109 1 95.81 519 VAL B O 1
ATOM 8578 N N . LEU B 1 520 ? 12.578 27.906 14.352 1 93.75 520 LEU B N 1
ATOM 8579 C CA . LEU B 1 520 ? 11.141 27.828 14.617 1 93.75 520 LEU B CA 1
ATOM 8580 C C . LEU B 1 520 ? 10.352 28.438 13.469 1 93.75 520 LEU B C 1
ATOM 8582 O O . LEU B 1 520 ? 10.297 29.672 13.32 1 93.75 520 LEU B O 1
ATOM 8586 N N . ASP B 1 521 ? 9.742 27.594 12.703 1 91.06 521 ASP B N 1
ATOM 8587 C CA . ASP B 1 521 ? 8.945 28.031 11.562 1 91.06 521 ASP B CA 1
ATOM 8588 C C . ASP B 1 521 ? 7.477 28.188 11.938 1 91.06 521 ASP B C 1
ATOM 8590 O O . ASP B 1 521 ? 6.695 27.25 11.781 1 91.06 521 ASP B O 1
ATOM 8594 N N . GLU B 1 522 ? 7.113 29.344 12.367 1 83.75 522 GLU B N 1
ATOM 8595 C CA . GLU B 1 522 ? 5.766 29.656 12.828 1 83.75 522 GLU B CA 1
ATOM 8596 C C . GLU B 1 522 ? 5.293 28.656 13.867 1 83.75 522 GLU B C 1
ATOM 8598 O O . GLU B 1 522 ? 4.156 28.172 13.812 1 83.75 522 GLU B O 1
ATOM 8603 N N . ALA B 1 523 ? 6.109 28.328 14.734 1 81.25 523 ALA B N 1
ATOM 8604 C CA . ALA B 1 523 ? 5.949 27.219 15.672 1 81.25 523 ALA B CA 1
ATOM 8605 C C . ALA B 1 523 ? 4.957 27.562 16.781 1 81.25 523 ALA B C 1
ATOM 8607 O O . ALA B 1 523 ? 4.57 26.703 17.562 1 81.25 523 ALA B O 1
ATOM 8608 N N . THR B 1 524 ? 4.516 28.797 16.844 1 77.38 524 THR B N 1
ATOM 8609 C CA . THR B 1 524 ? 3.627 29.172 17.938 1 77.38 524 THR B CA 1
ATOM 8610 C C . THR B 1 524 ? 2.299 29.703 17.406 1 77.38 524 THR B C 1
ATOM 8612 O O . THR B 1 524 ? 1.521 30.312 18.141 1 77.38 524 THR B O 1
ATOM 8615 N N . SER B 1 525 ? 2.133 29.438 16.141 1 76 525 SER B N 1
ATOM 8616 C CA . SER B 1 525 ? 0.966 30.016 15.469 1 76 525 SER B CA 1
ATOM 8617 C C . SER B 1 525 ? -0.327 29.406 16 1 76 525 SER B C 1
ATOM 8619 O O . SER B 1 525 ? -1.371 30.062 16.016 1 76 525 SER B O 1
ATOM 8621 N N . ALA B 1 526 ? -0.24 28.172 16.5 1 73.5 526 ALA B N 1
ATOM 8622 C CA . ALA B 1 526 ? -1.443 27.469 16.938 1 73.5 526 ALA B CA 1
ATOM 8623 C C . ALA B 1 526 ? -1.604 27.578 18.453 1 73.5 526 ALA B C 1
ATOM 8625 O O . ALA B 1 526 ? -2.516 26.969 19.031 1 73.5 526 ALA B O 1
ATOM 8626 N N . LEU B 1 527 ? -0.769 28.344 19.078 1 77.69 527 LEU B N 1
ATOM 8627 C CA . LEU B 1 527 ? -0.802 28.453 20.531 1 77.69 527 LEU B CA 1
ATOM 8628 C C . LEU B 1 527 ? -1.582 29.688 20.969 1 77.69 527 LEU B C 1
ATOM 8630 O O . LEU B 1 527 ? -1.615 30.688 20.25 1 77.69 527 LEU B O 1
ATOM 8634 N N . ASP B 1 528 ? -2.199 29.547 22.078 1 77.06 528 ASP B N 1
ATOM 8635 C CA . ASP B 1 528 ? -2.816 30.719 22.672 1 77.06 528 ASP B CA 1
ATOM 8636 C C . ASP B 1 528 ? -1.756 31.688 23.203 1 77.06 528 ASP B C 1
ATOM 8638 O O . ASP B 1 528 ? -0.597 31.312 23.375 1 77.06 528 ASP B O 1
ATOM 8642 N N . ASN B 1 529 ? -2.193 32.844 23.453 1 76.62 529 ASN B N 1
ATOM 8643 C CA . ASN B 1 529 ? -1.279 33.906 23.797 1 76.62 529 ASN B CA 1
ATOM 8644 C C . ASN B 1 529 ? -0.46 33.594 25.047 1 76.62 529 ASN B C 1
ATOM 8646 O O . ASN B 1 529 ? 0.748 33.844 25.078 1 76.62 529 ASN B O 1
ATOM 8650 N N . LEU B 1 530 ? -1.099 33.031 26.016 1 76.69 530 LEU B N 1
ATOM 8651 C CA . LEU B 1 530 ? -0.4 32.719 27.266 1 76.69 530 LEU B CA 1
ATOM 8652 C C . LEU B 1 530 ? 0.635 31.625 27.062 1 76.69 530 LEU B C 1
ATOM 8654 O O . LEU B 1 530 ? 1.766 31.734 27.547 1 76.69 530 LEU B O 1
ATOM 8658 N N . THR B 1 531 ? 0.217 30.641 26.422 1 80.12 531 THR B N 1
ATOM 8659 C CA . THR B 1 531 ? 1.132 29.531 26.156 1 80.12 531 THR B CA 1
ATOM 8660 C C . THR B 1 531 ? 2.266 29.969 25.234 1 80.12 531 THR B C 1
ATOM 8662 O O . THR B 1 531 ? 3.414 29.562 25.406 1 80.12 531 THR B O 1
ATOM 8665 N N . GLU B 1 532 ? 1.861 30.703 24.219 1 83.62 532 GLU B N 1
ATOM 8666 C CA . GLU B 1 532 ? 2.871 31.25 23.312 1 83.62 532 GLU B CA 1
ATOM 8667 C C . GLU B 1 532 ? 3.928 32.031 24.078 1 83.62 532 GLU B C 1
ATOM 8669 O O . GLU B 1 532 ? 5.129 31.859 23.859 1 83.62 532 GLU B O 1
ATOM 8674 N N . GLN B 1 533 ? 3.453 32.875 24.938 1 82.81 533 GLN B N 1
ATOM 8675 C CA . GLN B 1 533 ? 4.379 33.688 25.734 1 82.81 533 GLN B CA 1
ATOM 8676 C C . GLN B 1 533 ? 5.289 32.812 26.578 1 82.81 533 GLN B C 1
ATOM 8678 O O . GLN B 1 533 ? 6.496 33.031 26.656 1 82.81 533 GLN B O 1
ATOM 8683 N N . ALA B 1 534 ? 4.695 31.828 27.188 1 82.75 534 ALA B N 1
ATOM 8684 C CA . ALA B 1 534 ? 5.465 30.938 28.031 1 82.75 534 ALA B CA 1
ATOM 8685 C C . ALA B 1 534 ? 6.523 30.188 27.234 1 82.75 534 ALA B C 1
ATOM 8687 O O . A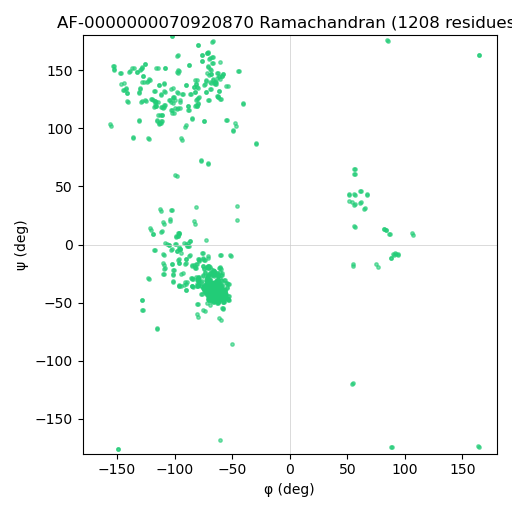LA B 1 534 ? 7.66 30.016 27.688 1 82.75 534 ALA B O 1
ATOM 8688 N N . VAL B 1 535 ? 6.113 29.719 26.125 1 85.06 535 VAL B N 1
ATOM 8689 C CA . VAL B 1 535 ? 7.035 28.984 25.25 1 85.06 535 VAL B CA 1
ATOM 8690 C C . VAL B 1 535 ? 8.133 29.938 24.766 1 85.06 535 VAL B C 1
ATOM 8692 O O . VAL B 1 535 ? 9.312 29.578 24.75 1 85.06 535 VAL B O 1
ATOM 8695 N N . MET B 1 536 ? 7.691 31.109 24.375 1 85.06 536 MET B N 1
ATOM 8696 C CA . MET B 1 536 ? 8.656 32.094 23.875 1 85.06 536 MET B CA 1
ATOM 8697 C C . MET B 1 536 ? 9.609 32.531 24.984 1 85.06 536 MET B C 1
ATOM 8699 O O . MET B 1 536 ? 10.789 32.781 24.734 1 85.06 536 MET B O 1
ATOM 8703 N N . ASP B 1 537 ? 9.086 32.594 26.188 1 85.06 537 ASP B N 1
ATOM 8704 C CA . ASP B 1 537 ? 9.945 32.906 27.328 1 85.06 537 ASP B CA 1
ATOM 8705 C C . ASP B 1 537 ? 11 31.828 27.516 1 85.06 537 ASP B C 1
ATOM 8707 O O . ASP B 1 537 ? 12.164 32.125 27.797 1 85.06 537 ASP B O 1
ATOM 8711 N N . ALA B 1 538 ? 10.516 30.656 27.406 1 82 538 ALA B N 1
ATOM 8712 C CA . ALA B 1 538 ? 11.445 29.531 27.531 1 82 538 ALA B CA 1
ATOM 8713 C C . ALA B 1 538 ? 12.492 29.547 26.422 1 82 538 ALA B C 1
ATOM 8715 O O . ALA B 1 538 ? 13.664 29.281 26.656 1 82 538 ALA B O 1
ATOM 8716 N N . VAL B 1 539 ? 12.078 29.844 25.266 1 82.44 539 VAL B N 1
ATOM 8717 C CA . VAL B 1 539 ? 12.969 29.906 24.094 1 82.44 539 VAL B CA 1
ATOM 8718 C C . VAL B 1 539 ? 13.938 31.078 24.25 1 82.44 539 VAL B C 1
ATOM 8720 O O . VAL B 1 539 ? 15.125 30.953 23.969 1 82.44 539 VAL B O 1
ATOM 8723 N N . ASN B 1 540 ? 13.367 32.219 24.703 1 83.12 540 ASN B N 1
ATOM 8724 C CA . ASN B 1 540 ? 14.203 33.375 24.906 1 83.12 540 ASN B CA 1
ATOM 8725 C C . ASN B 1 540 ? 15.242 33.156 26 1 83.12 540 ASN B C 1
ATOM 8727 O O . ASN B 1 540 ? 16.328 33.719 25.953 1 83.12 540 ASN B O 1
ATOM 8731 N N . GLY B 1 541 ? 14.82 32.344 26.922 1 84.62 541 GLY B N 1
ATOM 8732 C CA . GLY B 1 541 ? 15.773 31.969 27.953 1 84.62 541 GLY B CA 1
ATOM 8733 C C . GLY B 1 541 ? 17 31.266 27.422 1 84.62 541 GLY B C 1
ATOM 8734 O O . GLY B 1 541 ? 18.031 31.219 28.094 1 84.62 541 GLY B O 1
ATOM 8735 N N . LEU B 1 542 ? 16.828 30.766 26.266 1 86.62 542 LEU B N 1
ATOM 8736 C CA . LEU B 1 542 ? 17.938 30.047 25.641 1 86.62 542 LEU B CA 1
ATOM 8737 C C . LEU B 1 542 ? 18.781 30.984 24.781 1 86.62 542 LEU B C 1
ATOM 8739 O O . LEU B 1 542 ? 19.797 30.594 24.234 1 86.62 542 LEU B O 1
ATOM 8743 N N . SER B 1 543 ? 18.312 32.219 24.844 1 83.69 543 SER B N 1
ATOM 8744 C CA . SER B 1 543 ? 19.047 33.188 24.062 1 83.69 543 SER B CA 1
ATOM 8745 C C . SER B 1 543 ? 20.484 33.344 24.547 1 83.69 543 SER B C 1
ATOM 8747 O O . SER B 1 543 ? 20.75 33.219 25.75 1 83.69 543 SER B O 1
ATOM 8749 N N . HIS B 1 544 ? 21.422 33.531 23.672 1 84.38 544 HIS B N 1
ATOM 8750 C CA . HIS B 1 544 ? 22.844 33.656 23.922 1 84.38 544 HIS B CA 1
ATOM 8751 C C . HIS B 1 544 ? 23.5 32.344 24.234 1 84.38 544 HIS B C 1
ATOM 8753 O O . HIS B 1 544 ? 24.734 32.219 24.203 1 84.38 544 HIS B O 1
ATOM 8759 N N . GLN B 1 545 ? 22.641 31.375 24.578 1 88.88 545 GLN B N 1
ATOM 8760 C CA . GLN B 1 545 ? 23.172 30.016 24.703 1 88.88 545 GLN B CA 1
ATOM 8761 C C . GLN B 1 545 ? 23.047 29.266 23.391 1 88.88 545 GLN B C 1
ATOM 8763 O O . GLN B 1 545 ? 23.859 28.391 23.078 1 88.88 545 GLN B O 1
ATOM 8768 N N . LYS B 1 546 ? 22.016 29.562 22.734 1 94.06 546 LYS B N 1
ATOM 8769 C CA . LYS B 1 546 ? 21.75 28.969 21.422 1 94.06 546 LYS B CA 1
ATOM 8770 C C . LYS B 1 546 ? 21.438 30.031 20.391 1 94.06 546 LYS B C 1
ATOM 8772 O O . LYS B 1 546 ? 21.016 31.141 20.734 1 94.06 546 LYS B O 1
ATOM 8777 N N . THR B 1 547 ? 21.766 29.719 19.172 1 96.31 547 THR B N 1
ATOM 8778 C CA . THR B 1 547 ? 21.312 30.562 18.062 1 96.31 547 THR B CA 1
ATOM 8779 C C . THR B 1 547 ? 19.875 30.266 17.703 1 96.31 547 THR B C 1
ATOM 8781 O O . THR B 1 547 ? 19.5 29.094 17.516 1 96.31 547 THR B O 1
ATOM 8784 N N . ILE B 1 548 ? 19 31.266 17.672 1 95.56 548 ILE B N 1
ATOM 8785 C CA . ILE B 1 548 ? 17.578 31.031 17.438 1 95.56 548 ILE B CA 1
ATOM 8786 C C . ILE B 1 548 ? 17.141 31.797 16.188 1 95.56 548 ILE B C 1
ATOM 8788 O O . ILE B 1 548 ? 17.406 33 16.062 1 95.56 548 ILE B O 1
ATOM 8792 N N . ILE B 1 549 ? 16.578 31.109 15.266 1 95.81 549 ILE B N 1
ATOM 8793 C CA . ILE B 1 549 ? 15.969 31.703 14.07 1 95.81 549 ILE B CA 1
ATOM 8794 C C . ILE B 1 549 ? 14.453 31.531 14.133 1 95.81 549 ILE B C 1
ATOM 8796 O O . ILE B 1 549 ? 13.938 30.422 14.141 1 95.81 549 ILE B O 1
ATOM 8800 N N . LEU B 1 550 ? 13.766 32.656 14.156 1 93.81 550 LEU B N 1
ATOM 8801 C CA . LEU B 1 550 ? 12.312 32.656 14.312 1 93.81 550 LEU B CA 1
ATOM 8802 C C . LEU B 1 550 ? 11.633 33.219 13.07 1 93.81 550 LEU B C 1
ATOM 8804 O O . LEU B 1 550 ? 11.953 34.312 12.625 1 93.81 550 LEU B O 1
ATOM 8808 N N . ILE B 1 551 ? 10.836 32.344 12.484 1 91.56 551 ILE B N 1
ATOM 8809 C CA . ILE B 1 551 ? 9.969 32.844 11.422 1 91.56 551 ILE B CA 1
ATOM 8810 C C . ILE B 1 551 ? 8.594 33.188 12 1 91.56 551 ILE B C 1
ATOM 8812 O O . ILE B 1 551 ? 7.98 32.344 12.68 1 91.56 551 ILE B O 1
ATOM 8816 N N . ALA B 1 552 ? 8.148 34.344 11.836 1 83.5 552 ALA B N 1
ATOM 8817 C CA . ALA B 1 552 ? 6.859 34.75 12.398 1 83.5 552 ALA B CA 1
ATOM 8818 C C . ALA B 1 552 ? 6.074 35.625 11.422 1 83.5 552 ALA B C 1
ATOM 8820 O O . ALA B 1 552 ? 6.66 36.312 10.602 1 83.5 552 ALA B O 1
ATOM 8821 N N . HIS B 1 553 ? 4.848 35.5 11.516 1 72.69 553 HIS B N 1
ATOM 8822 C CA . HIS B 1 553 ? 3.947 36.406 10.836 1 72.69 553 HIS B CA 1
ATOM 8823 C C . HIS B 1 553 ? 3.52 37.562 11.758 1 72.69 553 HIS B C 1
ATOM 8825 O O . HIS B 1 553 ? 3.168 38.625 11.297 1 72.69 553 HIS B O 1
ATOM 8831 N N . ARG B 1 554 ? 3.625 37.156 13.016 1 70.94 554 ARG B N 1
ATOM 8832 C CA . ARG B 1 554 ? 3.217 38.125 14.023 1 70.94 554 ARG B CA 1
ATOM 8833 C C . ARG B 1 554 ? 4.426 38.875 14.586 1 70.94 554 ARG B C 1
ATOM 8835 O O . ARG B 1 554 ? 5.367 38.25 15.078 1 70.94 554 ARG B O 1
ATOM 8842 N N . LEU B 1 555 ? 4.34 40.125 14.625 1 75.75 555 LEU B N 1
ATOM 8843 C CA . LEU B 1 555 ? 5.473 40.969 15.008 1 75.75 555 LEU B CA 1
ATOM 8844 C C . LEU B 1 555 ? 5.723 40.875 16.516 1 75.75 555 LEU B C 1
ATOM 8846 O O . LEU B 1 555 ? 6.84 41.125 16.969 1 75.75 555 LEU B O 1
ATOM 8850 N N . SER B 1 556 ? 4.688 40.5 17.281 1 72.31 556 SER B N 1
ATOM 8851 C CA . SER B 1 556 ? 4.852 40.406 18.719 1 72.31 556 SER B CA 1
ATOM 8852 C C . SER B 1 556 ? 5.863 39.344 19.094 1 72.31 556 SER B C 1
ATOM 8854 O O . SER B 1 556 ? 6.555 39.438 20.109 1 72.31 556 SER B O 1
ATOM 8856 N N . THR B 1 557 ? 6.031 38.438 18.266 1 79.25 557 THR B N 1
ATOM 8857 C CA . THR B 1 557 ? 6.891 37.312 18.547 1 79.25 557 THR B CA 1
ATOM 8858 C C . THR B 1 557 ? 8.352 37.625 18.266 1 79.25 557 THR B C 1
ATOM 8860 O O . THR B 1 557 ? 9.258 36.969 18.781 1 79.25 557 THR B O 1
ATOM 8863 N N . VAL B 1 558 ? 8.531 38.719 17.469 1 86.81 558 VAL B N 1
ATOM 8864 C CA . VAL B 1 558 ? 9.906 39 17.094 1 86.81 558 VAL B CA 1
ATOM 8865 C C . VAL B 1 558 ? 10.375 40.281 17.766 1 86.81 558 VAL B C 1
ATOM 8867 O O . VAL B 1 558 ? 11.461 40.781 17.469 1 86.81 558 VAL B O 1
ATOM 8870 N N . ARG B 1 559 ? 9.664 40.781 18.656 1 84.44 559 ARG B N 1
ATOM 8871 C CA . ARG B 1 559 ? 9.953 42.062 19.297 1 84.44 559 ARG B CA 1
ATOM 8872 C C . ARG B 1 559 ? 11.297 42.031 20.016 1 84.44 559 ARG B C 1
ATOM 8874 O O . ARG B 1 559 ? 12.008 43.031 20.078 1 84.44 559 ARG B O 1
ATOM 8881 N N . ASP B 1 560 ? 11.617 40.906 20.625 1 85.12 560 ASP B N 1
ATOM 8882 C CA . ASP B 1 560 ? 12.805 40.812 21.469 1 85.12 560 ASP B CA 1
ATOM 8883 C C . ASP B 1 560 ? 13.984 40.219 20.703 1 85.12 560 ASP B C 1
ATOM 8885 O O . ASP B 1 560 ? 15.023 39.906 21.297 1 85.12 560 ASP B O 1
ATOM 8889 N N . CYS B 1 561 ? 13.828 40.094 19.422 1 91.88 561 CYS B N 1
ATOM 8890 C CA . CYS B 1 561 ? 14.914 39.562 18.609 1 91.88 561 CYS B CA 1
ATOM 8891 C C . CYS B 1 561 ? 16.062 40.562 18.516 1 91.88 561 CYS B C 1
ATOM 8893 O O . CYS B 1 561 ? 15.836 41.75 18.5 1 91.88 561 CYS B O 1
ATOM 8895 N N . ASP B 1 562 ? 17.281 40.031 18.453 1 92.94 562 ASP B N 1
ATOM 8896 C CA . ASP B 1 562 ? 18.453 40.875 18.266 1 92.94 562 ASP B CA 1
ATOM 8897 C C . ASP B 1 562 ? 18.453 41.5 16.891 1 92.94 562 ASP B C 1
ATOM 8899 O O . ASP B 1 562 ? 18.922 42.625 16.719 1 92.94 562 ASP B O 1
ATOM 8903 N N . LYS B 1 563 ? 18 40.781 15.969 1 94.12 563 LYS B N 1
ATOM 8904 C CA . LYS B 1 563 ? 17.938 41.219 14.57 1 94.12 563 LYS B CA 1
ATOM 8905 C C . LYS B 1 563 ? 16.672 40.719 13.898 1 94.12 563 LYS B C 1
ATOM 8907 O O . LYS B 1 563 ? 16.25 39.594 14.117 1 94.12 563 LYS B O 1
ATOM 8912 N N . ILE B 1 564 ? 16.031 41.625 13.18 1 95.25 564 ILE B N 1
ATOM 8913 C CA . ILE B 1 564 ? 14.844 41.281 12.414 1 95.25 564 ILE B CA 1
ATOM 8914 C C . ILE B 1 564 ? 15.109 41.5 10.922 1 95.25 564 ILE B C 1
ATOM 8916 O O . ILE B 1 564 ? 15.695 42.531 10.539 1 95.25 564 ILE B O 1
ATOM 8920 N N . VAL B 1 565 ? 14.766 40.531 10.141 1 95.5 565 VAL B N 1
ATOM 8921 C CA . VAL B 1 565 ? 14.953 40.594 8.695 1 95.5 565 VAL B CA 1
ATOM 8922 C C . VAL B 1 565 ? 13.594 40.594 7.996 1 95.5 565 VAL B C 1
ATOM 8924 O O . VAL B 1 565 ? 12.789 39.688 8.195 1 95.5 565 VAL B O 1
ATOM 8927 N N . LEU B 1 566 ? 13.32 41.594 7.203 1 94.62 566 LEU B N 1
ATOM 8928 C CA . LEU B 1 566 ? 12.086 41.719 6.438 1 94.62 566 LEU B CA 1
ATOM 8929 C C . LEU B 1 566 ? 12.281 41.188 5.016 1 94.62 566 LEU B C 1
ATOM 8931 O O . LEU B 1 566 ? 13.109 41.719 4.27 1 94.62 566 LEU B O 1
ATOM 8935 N N . LEU B 1 567 ? 11.531 40.125 4.668 1 93.75 567 LEU B N 1
ATOM 8936 C CA . LEU B 1 567 ? 11.578 39.562 3.334 1 93.75 567 LEU B CA 1
ATOM 8937 C C . LEU B 1 567 ? 10.367 39.969 2.512 1 93.75 567 LEU B C 1
ATOM 8939 O O . LEU B 1 567 ? 9.242 39.969 3.01 1 93.75 567 LEU B O 1
ATOM 8943 N N . GLU B 1 568 ? 10.617 40.375 1.288 1 91.5 568 GLU B N 1
ATOM 8944 C CA . GLU B 1 568 ? 9.578 40.719 0.328 1 91.5 568 GLU B CA 1
ATOM 8945 C C . GLU B 1 568 ? 9.93 40.219 -1.072 1 91.5 568 GLU B C 1
ATOM 8947 O O . GLU B 1 568 ? 10.977 40.562 -1.613 1 91.5 568 GLU B O 1
ATOM 8952 N N . GLN B 1 569 ? 9.07 39.438 -1.599 1 89.06 569 GLN B N 1
ATOM 8953 C CA . GLN B 1 569 ? 9.203 38.969 -2.965 1 89.06 569 GLN B CA 1
ATOM 8954 C C . GLN B 1 569 ? 10.562 38.312 -3.186 1 89.06 569 GLN B C 1
ATOM 8956 O O . GLN B 1 569 ? 11.242 38.594 -4.176 1 89.06 569 GLN B O 1
ATOM 8961 N N . GLY B 1 570 ? 11.039 37.625 -2.195 1 93.06 570 GLY B N 1
ATOM 8962 C CA . GLY B 1 570 ? 12.25 36.844 -2.33 1 93.06 570 GLY B CA 1
ATOM 8963 C C . GLY B 1 570 ? 13.516 37.625 -2.08 1 93.06 570 GLY B C 1
ATOM 8964 O O . GLY B 1 570 ? 14.617 37.125 -2.342 1 93.06 570 GLY B O 1
ATOM 8965 N N . ARG B 1 571 ? 13.328 38.875 -1.588 1 95.69 571 ARG B N 1
ATOM 8966 C CA . ARG B 1 571 ? 14.484 39.719 -1.302 1 95.69 571 ARG B CA 1
ATOM 8967 C C . ARG B 1 571 ? 14.422 40.281 0.12 1 95.69 571 ARG B C 1
ATOM 8969 O O . ARG B 1 571 ? 13.344 40.406 0.693 1 95.69 571 ARG B O 1
ATOM 8976 N N . ILE B 1 572 ? 15.602 40.531 0.646 1 96.06 572 ILE B N 1
ATOM 8977 C CA . ILE B 1 572 ? 15.648 41.219 1.926 1 96.06 572 ILE B CA 1
ATOM 8978 C C . ILE B 1 572 ? 15.461 42.719 1.701 1 96.06 572 ILE B C 1
ATOM 8980 O O . ILE B 1 572 ? 16.281 43.375 1.039 1 96.06 572 ILE B O 1
ATOM 8984 N N . ARG B 1 573 ? 14.461 43.25 2.244 1 94.38 573 ARG B N 1
ATOM 8985 C CA . ARG B 1 573 ? 14.125 44.656 2.033 1 94.38 573 ARG B CA 1
ATOM 8986 C C . ARG B 1 573 ? 14.672 45.531 3.158 1 94.38 573 ARG B C 1
ATOM 8988 O O . ARG B 1 573 ? 14.93 46.719 2.963 1 94.38 573 ARG B O 1
ATOM 8995 N N . ALA B 1 574 ? 14.656 44.969 4.355 1 93.81 574 ALA B N 1
ATOM 8996 C CA . ALA B 1 574 ? 15.148 45.688 5.52 1 93.81 574 ALA B CA 1
ATOM 8997 C C . ALA B 1 574 ? 15.664 44.75 6.59 1 93.81 574 ALA B C 1
ATOM 8999 O O . ALA B 1 574 ? 15.219 43.594 6.672 1 93.81 574 ALA B O 1
ATOM 9000 N N . GLN B 1 575 ? 16.641 45.219 7.363 1 94.44 575 GLN B N 1
ATOM 9001 C CA . GLN B 1 575 ? 17.188 44.469 8.492 1 94.44 575 GLN B CA 1
ATOM 9002 C C . GLN B 1 575 ? 17.562 45.375 9.641 1 94.44 575 GLN B C 1
ATOM 9004 O O . GLN B 1 575 ? 18.047 46.5 9.414 1 94.44 575 GLN B O 1
ATOM 9009 N N . GLY B 1 576 ? 17.297 45 10.82 1 93 576 GLY B N 1
ATOM 9010 C CA . GLY B 1 576 ? 17.609 45.781 12.008 1 93 576 GLY B CA 1
ATOM 9011 C C . GLY B 1 576 ? 16.844 45.312 13.242 1 93 576 GLY B C 1
ATOM 9012 O O . GLY B 1 576 ? 16.266 44.25 13.242 1 93 576 GLY B O 1
ATOM 9013 N N . ASN B 1 577 ? 16.969 46.031 14.289 1 91.94 577 ASN B N 1
ATOM 9014 C CA . ASN B 1 577 ? 16.172 45.719 15.469 1 91.94 577 ASN B CA 1
ATOM 9015 C C . ASN B 1 577 ? 14.75 46.25 15.336 1 91.94 577 ASN B C 1
ATOM 9017 O O . ASN B 1 577 ? 14.422 46.906 14.352 1 91.94 577 ASN B O 1
ATOM 9021 N N . PHE B 1 578 ? 13.953 45.875 16.234 1 91.25 578 PHE B N 1
ATOM 9022 C CA . PHE B 1 578 ? 12.539 46.219 16.156 1 91.25 578 PHE B CA 1
ATOM 9023 C C . PHE B 1 578 ? 12.344 47.719 16.062 1 91.25 578 PHE B C 1
ATOM 9025 O O . PHE B 1 578 ? 11.609 48.219 15.195 1 91.25 578 PHE B O 1
ATOM 9032 N N . ALA B 1 579 ? 13.047 48.469 16.859 1 89.12 579 ALA B N 1
ATOM 9033 C CA . ALA B 1 579 ? 12.906 49.938 16.922 1 89.12 579 ALA B CA 1
ATOM 9034 C C . ALA B 1 579 ? 13.383 50.594 15.625 1 89.12 579 ALA B C 1
ATOM 9036 O O . ALA B 1 579 ? 12.727 51.5 15.109 1 89.12 579 ALA B O 1
ATOM 9037 N N . ASP B 1 580 ? 14.422 50.094 15.156 1 91.44 580 ASP B N 1
ATOM 9038 C CA . ASP B 1 580 ? 14.992 50.656 13.922 1 91.44 580 ASP B CA 1
ATOM 9039 C C . ASP B 1 580 ? 14.047 50.438 12.742 1 91.44 580 ASP B C 1
ATOM 9041 O O . ASP B 1 580 ? 13.859 51.344 11.93 1 91.44 580 ASP B O 1
ATOM 9045 N N . LEU B 1 581 ? 13.477 49.281 12.688 1 91.06 581 LEU B N 1
ATOM 9046 C CA . LEU B 1 581 ? 12.602 48.969 11.57 1 91.06 581 LEU B CA 1
ATOM 9047 C C . LEU B 1 581 ? 11.266 49.688 11.688 1 91.06 581 LEU B C 1
ATOM 9049 O O . LEU B 1 581 ? 10.672 50.094 10.68 1 91.06 581 LEU B O 1
ATOM 9053 N N . ALA B 1 582 ? 10.797 49.781 12.875 1 88.44 582 ALA B N 1
ATOM 9054 C CA . ALA B 1 582 ? 9.555 50.531 13.102 1 88.44 582 ALA B CA 1
ATOM 9055 C C . ALA B 1 582 ? 9.688 51.969 12.672 1 88.44 582 ALA B C 1
ATOM 9057 O O . ALA B 1 582 ? 8.727 52.594 12.188 1 88.44 582 ALA B O 1
ATOM 9058 N N . ALA B 1 583 ? 10.852 52.469 12.766 1 87.62 583 ALA B N 1
ATOM 9059 C CA . ALA B 1 583 ? 11.102 53.875 12.43 1 87.62 583 ALA B CA 1
ATOM 9060 C C . ALA B 1 583 ? 11.492 54 10.961 1 87.62 583 ALA B C 1
ATOM 9062 O O . ALA B 1 583 ? 11.109 54.969 10.305 1 87.62 583 ALA B O 1
ATOM 9063 N N . GLY B 1 584 ? 12.109 53.062 10.469 1 86.81 584 GLY B N 1
ATOM 9064 C CA . GLY B 1 584 ? 12.781 53.281 9.203 1 86.81 584 GLY B CA 1
ATOM 9065 C C . GLY B 1 584 ? 12.125 52.562 8.047 1 86.81 584 GLY B C 1
ATOM 9066 O O . GLY B 1 584 ? 12.367 52.875 6.883 1 86.81 584 GLY B O 1
ATOM 9067 N N . SER B 1 585 ? 11.328 51.625 8.328 1 87.44 585 SER B N 1
ATOM 9068 C CA . SER B 1 585 ? 10.812 50.781 7.242 1 87.44 585 SER B CA 1
ATOM 9069 C C . SER B 1 585 ? 9.297 50.906 7.121 1 87.44 585 SER B C 1
ATOM 9071 O O . SER B 1 585 ? 8.562 50.562 8.047 1 87.44 585 SER B O 1
ATOM 9073 N N . GLU B 1 586 ? 8.898 51.312 5.953 1 84.5 586 GLU B N 1
ATOM 9074 C CA . GLU B 1 586 ? 7.473 51.469 5.68 1 84.5 586 GLU B CA 1
ATOM 9075 C C . GLU B 1 586 ? 6.781 50.094 5.633 1 84.5 586 GLU B C 1
ATOM 9077 O O . GLU B 1 586 ? 5.668 49.938 6.137 1 84.5 586 GLU B O 1
ATOM 9082 N N . GLY B 1 587 ? 7.457 49.156 5.07 1 81.5 587 GLY B N 1
ATOM 9083 C CA . GLY B 1 587 ? 6.895 47.812 4.992 1 81.5 587 GLY B CA 1
ATOM 9084 C C . GLY B 1 587 ? 6.695 47.188 6.352 1 81.5 587 GLY B C 1
ATOM 9085 O O . GLY B 1 587 ? 5.684 46.531 6.59 1 81.5 587 GLY B O 1
ATOM 9086 N N . PHE B 1 588 ? 7.617 47.438 7.152 1 85.81 588 PHE B N 1
ATOM 9087 C CA . PHE B 1 588 ? 7.547 46.875 8.5 1 85.81 588 PHE B CA 1
ATOM 9088 C C . PHE B 1 588 ? 6.43 47.531 9.297 1 85.81 588 PHE B C 1
ATOM 9090 O O . PHE B 1 588 ? 5.688 46.844 10.016 1 85.81 588 PHE B O 1
ATOM 9097 N N . ARG B 1 589 ? 6.289 48.781 9.148 1 84.31 589 ARG B N 1
ATOM 9098 C CA . ARG B 1 589 ? 5.242 49.531 9.836 1 84.31 589 ARG B CA 1
ATOM 9099 C C . ARG B 1 589 ? 3.859 49.094 9.391 1 84.31 589 ARG B C 1
ATOM 9101 O O . ARG B 1 589 ? 2.936 49 10.203 1 84.31 589 ARG B O 1
ATOM 9108 N N . ALA B 1 590 ? 3.811 48.875 8.141 1 78.56 590 ALA B N 1
ATOM 9109 C CA . ALA B 1 590 ? 2.543 48.375 7.598 1 78.56 590 ALA B CA 1
ATOM 9110 C C . ALA B 1 590 ? 2.143 47.062 8.219 1 78.56 590 ALA B C 1
ATOM 9112 O O . ALA B 1 590 ? 0.959 46.781 8.453 1 78.56 590 ALA B O 1
ATOM 9113 N N . MET B 1 591 ? 3.121 46.281 8.438 1 78.5 591 MET B N 1
ATOM 9114 C CA . MET B 1 591 ? 2.873 44.969 9.047 1 78.5 591 MET B CA 1
ATOM 9115 C C . MET B 1 591 ? 2.527 45.125 10.531 1 78.5 591 MET B C 1
ATOM 9117 O O . MET B 1 591 ? 1.717 44.344 11.062 1 78.5 591 MET B O 1
ATOM 9121 N N . ALA B 1 592 ? 3.246 46.156 11.211 1 70.19 592 ALA B N 1
ATOM 9122 C CA . ALA B 1 592 ? 3.039 46.406 12.633 1 70.19 592 ALA B CA 1
ATOM 9123 C C . ALA B 1 592 ? 1.705 47.094 12.883 1 70.19 592 ALA B C 1
ATOM 9125 O O . ALA B 1 592 ? 1.056 46.875 13.898 1 70.19 592 ALA B O 1
ATOM 9126 N N . GLY B 1 593 ? 1.444 48.375 12.203 1 59.09 593 GLY B N 1
ATOM 9127 C CA . GLY B 1 593 ? 0.297 49.25 12.375 1 59.09 593 GLY B CA 1
ATOM 9128 C C . GLY B 1 593 ? -1.026 48.562 12.102 1 59.09 593 GLY B C 1
ATOM 9129 O O . GLY B 1 593 ? -2.086 49.062 12.477 1 59.09 593 GLY B O 1
ATOM 9130 N N . ALA B 1 594 ? -1.105 47.656 11.305 1 51.84 594 ALA B N 1
ATOM 9131 C CA . ALA B 1 594 ? -2.432 47.062 11.133 1 51.84 594 ALA B CA 1
ATOM 9132 C C . ALA B 1 594 ? -3.041 46.688 12.484 1 51.84 594 ALA B C 1
ATOM 9134 O O . ALA B 1 594 ? -4.234 46.406 12.57 1 51.84 594 ALA B O 1
ATOM 9135 N N . HIS B 1 595 ? -2.34 46.719 13.539 1 47.22 595 HIS B N 1
ATOM 9136 C CA . HIS B 1 595 ? -2.938 46.531 14.859 1 47.22 595 HIS B CA 1
ATOM 9137 C C . HIS B 1 595 ? -3.098 47.844 15.586 1 47.22 595 HIS B C 1
ATOM 9139 O O . HIS B 1 595 ? -3.367 47.875 16.781 1 47.22 595 HIS B O 1
ATOM 9145 N N . GLY B 1 596 ? -2.65 49.125 15.117 1 40.31 596 GLY B N 1
ATOM 9146 C CA . GLY B 1 596 ? -2.781 50.312 15.938 1 40.31 596 GLY B CA 1
ATOM 9147 C C . GLY B 1 596 ? -4.223 50.75 16.141 1 40.31 596 GLY B C 1
ATOM 9148 O O . GLY B 1 596 ? -5.109 50.344 15.391 1 40.31 596 GLY B O 1
ATOM 9149 N N . PRO B 1 597 ? -4.656 51.344 17.328 1 35.94 597 PRO B N 1
ATOM 9150 C CA . PRO B 1 597 ? -5.98 51.938 17.578 1 35.94 597 PRO B CA 1
ATOM 9151 C C . PRO B 1 597 ? -6.445 52.875 16.453 1 35.94 597 PRO B C 1
ATOM 9153 O O . PRO B 1 597 ? -5.637 53.594 15.891 1 35.94 597 PRO B O 1
ATOM 9156 N N . HIS B 1 598 ? -7.301 52.594 15.531 1 34.53 598 HIS B N 1
ATOM 9157 C CA . HIS B 1 598 ? -8.039 53.625 14.812 1 34.53 598 HIS B CA 1
ATOM 9158 C C . HIS B 1 598 ? -8.25 54.844 15.68 1 34.53 598 HIS B C 1
ATOM 9160 O O . HIS B 1 598 ? -8.883 54.75 16.734 1 34.53 598 HIS B O 1
ATOM 9166 N N . SER B 1 599 ? -7.43 55.875 15.82 1 32.03 599 SER B N 1
ATOM 9167 C CA . SER B 1 599 ? -7.645 57.219 16.312 1 32.03 599 SER B CA 1
ATOM 9168 C C . SER B 1 599 ? -8.977 57.781 15.828 1 32.03 599 SER B C 1
ATOM 9170 O O . SER B 1 599 ? -9.336 57.625 14.656 1 32.03 599 SER B O 1
ATOM 9172 N N . ALA B 1 600 ? -10 58.219 16.75 1 37.44 600 ALA B N 1
ATOM 9173 C CA . ALA B 1 600 ? -11.211 59.031 16.781 1 37.44 600 ALA B CA 1
ATOM 9174 C C . ALA B 1 600 ? -11 60.344 16.062 1 37.44 600 ALA B C 1
ATOM 9176 O O . ALA B 1 600 ? -10.836 61.406 16.703 1 37.44 600 ALA B O 1
ATOM 9177 N N . ALA B 1 601 ? -10.133 60.656 15.18 1 32.72 601 ALA B N 1
ATOM 9178 C CA . ALA B 1 601 ? -10.023 62.062 14.781 1 32.72 601 ALA B CA 1
ATOM 9179 C C . ALA B 1 601 ? -11.344 62.562 14.203 1 32.72 601 ALA B C 1
ATOM 9181 O O . ALA B 1 601 ? -11.672 63.75 14.328 1 32.72 601 ALA B O 1
ATOM 9182 N N . ASN B 1 602 ? -11.844 62.125 13.148 1 30.08 602 ASN B N 1
ATOM 9183 C CA . ASN B 1 602 ? -12.398 63.156 12.281 1 30.08 602 ASN B CA 1
ATOM 9184 C C . ASN B 1 602 ? -13.812 63.562 12.711 1 30.08 602 ASN B C 1
ATOM 9186 O O . ASN B 1 602 ? -14.781 63.281 12.008 1 30.08 602 ASN B O 1
ATOM 9190 N N . GLY B 1 603 ? -14.258 63.25 13.992 1 26.06 603 GLY B N 1
ATOM 9191 C CA . GLY B 1 603 ? -15.547 63.906 14.195 1 26.06 603 GLY B CA 1
ATOM 9192 C C . GLY B 1 603 ? -15.492 65.438 14.031 1 26.06 603 GLY B C 1
ATOM 9193 O O . GLY B 1 603 ? -16.531 66.062 13.977 1 26.06 603 GLY B O 1
ATOM 9194 N N . ALA B 1 604 ? -14.625 66.188 14.734 1 31.88 604 ALA B N 1
ATOM 9195 C CA . ALA B 1 604 ? -15.141 67.562 15.078 1 31.88 604 ALA B CA 1
ATOM 9196 C C . ALA B 1 604 ? -15.156 68.438 13.852 1 31.88 604 ALA B C 1
ATOM 9198 O O . ALA B 1 604 ? -14.375 69.375 13.773 1 31.88 604 ALA B O 1
ATOM 9199 N N . ARG B 1 605 ? -14.828 68 12.641 1 27.38 605 ARG B N 1
ATOM 9200 C CA . ARG B 1 605 ? -14.906 69.188 11.773 1 27.38 605 ARG B CA 1
ATOM 9201 C C . ARG B 1 605 ? -16.312 69.75 11.789 1 27.38 605 ARG B C 1
ATOM 9203 O O . ARG B 1 605 ? -17.281 69.062 12.148 1 27.38 605 ARG B O 1
ATOM 9210 N N . GLN B 1 606 ? -16.672 70.75 10.812 1 25.42 606 GLN B N 1
ATOM 9211 C CA . GLN B 1 606 ? -17.703 71.75 10.484 1 25.42 606 GLN B CA 1
ATOM 9212 C C . GLN B 1 606 ? -19.062 71.062 10.273 1 25.42 606 GLN B C 1
ATOM 9214 O O . GLN B 1 606 ? -19.141 70 9.664 1 25.42 606 GLN B O 1
#

Sequence (1212 aa):
MTTFGKAWRLLTPRERRRGLLVLAMVITMALLEMASLASIMPFLAVLGNPELVETNRVLASAHELLGFESVDRFLVALALVAFVVIITAGAFRSLTKFAIARFTEMRRHSLGSRLLETYLGKPYPFFLNRNSADLAKSILSEVDQIVWYVYGPAFRVLAYLVVSLAIIVLLLVMDPTLALTVATVLGGAYGLVFFVVKGVLGRIGRDRSAANRERFTTAGEALDAIKEIKLLRREHSYLARFDPASMRFARHQATATTLAEVPRYLIEALGFGGILALAVFLMLKDGDMGSTLPLLGLYAFAGYRLLPAAQQIYEAMSRMRFGAAAVDGVFDDLKDWERLGAMRAAIPALQPHRSIELQGVCFRYPGAAEAALRDIDLSIPVGATVGLVGGTGAGKTTLVDILLGLLRPTEGVLAVDGEPVSDETLLAWQGALGYVPQDPVLTDATVAENIALGVSAQEIDPAAVERAARMAQVHDFVTDQLPQQYQTVIGERGVRLSGGQRQRIAIARALYHDPAVLVLDEATSALDNLTEQAVMDAVNGLSHQKTIILIAHRLSTVRDCDKIVLLEQGRIRAQGNFADLAAGSEGFRAMAGAHGPHSAANGARQMTTFGKAWRLLTPRERRRGLLVLAMVITMALLEMASLASIMPFLAVLGNPELVETNRVLASAHELLGFESVDRFLVALALVAFVVIITAGAFRSLTKFAIARFTEMRRHSLGSRLLETYLGKPYPFFLNRNSADLAKSILSEVDQIVWYVYGPAFRVLAYLVVSLAIIVLLLVMDPTLALTVATVLGGAYGLVFFVVKGVLGRIGRDRSAANRERFTTAGEALDAIKEIKLLRREHSYLARFDPASMRFARHQATATTLAEVPRYLIEALGFGGILALAVFLMLKDGDMGSTLPLLGLYAFAGYRLLPAAQQIYEAMSRMRFGAAAVDGVFDDLKDWERLGAMRAAIPALQPHRSIELQGVCFRYPGAAEAALRDIDLSIPVGATVGLVGGTGAGKTTLVDILLGLLRPTEGVLAVDGEPVSDETLLAWQGALGYVPQDPVLTDATVAENIALGVSAQEIDPAAVERAARMAQVHDFVTDQLPQQYQTVIGERGVRLSGGQRQRIAIARALYHDPAVLVLDEATSALDNLTEQAVMDAVNGLSHQKTIILIAHRLSTVRDCDKIVLLEQGRIRAQGNFADLAAGSEGFRAMAGAHGPHSAANGARQ

Solvent-accessible surface area (backbone atoms only — not comparable to full-atom values): 60322 Å² total; per-residue (Å²): 132,50,63,64,55,50,56,56,64,69,43,50,73,69,51,46,53,52,49,49,52,48,48,50,41,34,50,50,40,37,52,33,51,53,48,31,61,54,38,46,47,63,35,53,47,36,55,74,35,62,64,39,41,72,68,36,66,70,48,26,48,51,40,58,73,69,60,54,90,42,71,65,57,44,46,49,50,36,40,50,52,23,39,52,42,30,43,51,34,21,52,46,43,35,50,39,47,39,48,49,32,42,53,36,28,44,43,39,27,53,53,25,48,47,43,52,42,22,59,66,43,49,61,55,66,59,58,61,77,43,52,59,40,48,56,47,38,49,41,73,46,36,35,55,42,28,32,66,20,33,52,46,23,49,54,45,31,54,31,26,49,50,38,41,49,52,51,42,50,54,33,38,74,73,36,49,67,58,27,51,49,52,49,48,52,54,50,45,50,55,49,50,53,46,64,65,43,49,61,54,34,41,51,43,20,44,50,29,52,54,21,48,41,48,34,37,40,46,52,49,47,50,55,72,33,41,71,59,32,60,46,67,65,25,55,62,38,54,47,63,58,30,46,57,26,33,44,48,29,20,49,38,53,16,50,51,54,30,68,32,54,37,58,51,36,56,50,50,31,49,51,53,40,48,52,46,51,48,51,50,48,44,41,70,69,66,65,47,42,78,66,44,52,60,52,50,49,50,53,50,49,50,46,67,59,41,48,59,29,53,42,46,30,50,26,19,52,43,36,28,42,32,22,34,44,42,44,53,55,52,50,64,65,46,67,53,23,82,74,29,45,62,68,71,70,91,56,69,51,44,77,80,74,50,32,40,33,34,45,48,25,22,31,57,57,90,90,50,92,58,61,47,30,49,60,32,71,46,78,44,51,54,26,38,35,37,20,43,34,44,56,74,74,14,30,64,67,59,52,48,34,38,75,59,64,52,40,76,57,74,35,54,44,50,23,50,59,82,41,68,65,41,86,84,42,40,59,16,47,25,51,14,45,14,60,24,53,66,76,67,74,44,53,71,37,25,48,49,46,50,29,41,60,50,49,51,83,88,67,58,52,65,67,41,49,49,52,17,20,50,52,29,68,37,39,64,56,34,66,69,69,35,93,52,24,54,65,26,66,43,30,51,62,30,65,76,46,46,66,31,54,48,38,25,44,35,42,11,27,26,42,40,79,64,35,53,31,38,39,32,36,40,50,50,50,63,34,18,58,66,56,32,48,52,35,48,50,45,53,54,67,37,50,65,76,24,22,35,39,36,36,38,57,52,64,82,79,39,53,83,26,67,32,34,37,34,32,49,81,15,26,73,76,46,73,37,33,52,70,54,32,59,71,68,30,68,69,51,30,57,61,56,49,76,71,56,80,82,76,88,64,90,68,86,72,135,131,51,63,65,56,50,55,57,65,68,43,51,74,69,50,48,54,52,48,49,50,49,48,49,42,35,49,51,38,36,50,33,50,52,48,29,61,54,38,46,48,62,36,53,47,36,55,75,35,60,65,39,43,73,67,35,66,70,48,26,48,51,39,59,74,69,61,55,92,42,72,64,59,44,46,47,51,35,40,51,51,23,39,52,41,30,44,52,33,23,51,47,43,34,50,40,48,39,49,48,32,42,54,36,28,45,43,38,26,53,53,26,48,47,43,51,41,22,59,65,44,50,61,57,67,58,58,61,78,44,51,58,40,48,55,46,39,48,40,73,44,35,34,52,42,28,31,66,20,33,52,46,22,49,54,44,31,54,30,27,50,49,38,41,48,51,52,42,52,54,32,37,74,73,36,50,69,58,28,51,49,51,49,47,52,52,49,47,50,55,50,51,53,44,64,66,44,48,60,55,33,40,51,43,20,44,50,28,54,52,21,47,40,47,34,36,40,45,53,49,47,50,55,72,35,40,71,59,32,61,46,66,66,24,55,64,38,54,47,62,58,31,46,59,25,32,43,51,30,20,51,38,52,15,50,53,53,30,68,32,53,35,57,51,36,56,50,49,30,49,51,53,39,49,52,45,50,48,50,50,48,46,41,70,70,66,65,47,44,78,66,44,52,60,54,51,48,50,52,49,50,50,46,67,59,41,47,60,28,52,42,47,31,48,27,20,51,42,34,28,42,30,22,31,43,41,44,53,53,53,50,63,65,45,67,54,23,82,73,31,44,61,68,69,73,92,57,68,52,44,76,82,76,50,33,41,32,34,45,50,25,21,30,57,56,88,88,50,92,58,61,48,30,48,59,33,71,46,77,44,51,55,24,38,34,35,21,42,34,44,54,73,76,13,31,64,69,62,51,48,34,38,74,58,63,53,40,77,58,73,35,52,44,50,22,51,60,82,42,67,65,41,87,84,42,39,60,15,47,25,52,14,45,15,60,24,54,67,75,70,74,44,53,71,36,24,48,47,46,50,29,41,60,50,51,51,81,89,67,58,53,66,67,42,50,50,52,17,21,50,51,29,69,37,40,63,53,34,65,70,69,36,93,51,25,55,65,27,67,42,29,51,62,30,66,75,48,47,66,30,54,49,38,25,43,35,43,11,26,26,42,40,78,63,37,53,31,39,38,31,36,39,50,50,49,64,33,18,59,67,56,32,48,51,35,47,50,46,53,54,66,38,50,63,76,24,22,33,40,35,36,39,58,52,64,79,78,38,54,84,26,68,32,35,37,36,31,49,80,15,25,73,76,44,72,36,34,52,68,55,32,57,73,69,30,68,69,51,31,58,62,57,49,76,70,54,82,80,78,88,58,86,67,80,69,136

Radius of gyration: 38.47 Å; Cα contacts (8 Å, |Δi|>4): 1953; chains: 2; bounding box: 68×138×92 Å